Protein 3SYS (pdb70)

CATH classification: 2.40.160.10

Nearest PDB structures (foldseek):
  2y2x-assembly1_A  TM=1.003E+00  e=3.890E-75  Pseudomonas aeruginosa PAO1
  3sys-assembly2_B  TM=9.911E-01  e=2.418E-72  Pseudomonas aeruginosa
  2y2x-assembly2_B  TM=9.944E-01  e=5.546E-72  Pseudomonas aeruginosa PAO1
  2qtk-assembly2_B  TM=9.992E-01  e=2.119E-68  unclassified
  2qtk-assembly1_A  TM=9.928E-01  e=2.231E-68  unclassified

InterPro domains:
  IPR005318 Outer membrane porin, bacterial [PF03573] (31-416)
  IPR005318 Outer membrane porin, bacterial [PTHR34596] (10-416)
  IPR023614 Porin domain superfamily [G3DSA:2.40.160.10] (35-417)

Structure (mmCIF, N/CA/C/O backbone):
data_3SYS
#
_entry.id   3SYS
#
_cell.length_a   82.142
_cell.length_b   96.840
_cell.length_c   121.557
_cell.angle_alpha   90.00
_cell.angle_beta   90.00
_cell.angle_gamma   90.00
#
_symmetry.space_group_name_H-M   'P 21 21 21'
#
loop_
_entity.id
_entity.type
_entity.pdbx_description
1 polymer 'Vanillate porin OpdK'
2 non-polymer 1,2-ETHANEDIOL
3 non-polymer (HYDROXYETHYLOXY)TRI(ETHYLOXY)OCTANE
4 non-polymer 4-HYDROXY-3-METHOXYBENZOATE
5 water water
#
loop_
_atom_site.group_PDB
_atom_site.id
_atom_site.type_symbol
_atom_site.label_atom_id
_atom_site.label_alt_id
_atom_site.label_comp_id
_atom_site.label_asym_id
_atom_site.label_entity_id
_atom_site.label_seq_id
_atom_site.pdbx_PDB_ins_code
_atom_site.Cartn_x
_atom_site.Cartn_y
_atom_site.Cartn_z
_atom_site.occupancy
_atom_site.B_iso_or_equiv
_atom_site.auth_seq_id
_atom_site.auth_comp_id
_atom_site.auth_asym_id
_atom_site.auth_atom_id
_atom_site.pdbx_PDB_model_num
ATOM 1 N N . GLY A 1 4 ? -31.117 38.847 -30.607 1.00 49.95 4 GLY A N 1
ATOM 2 C CA . GLY A 1 4 ? -31.357 38.169 -31.868 1.00 47.30 4 GLY A CA 1
ATOM 3 C C . GLY A 1 4 ? -30.661 36.824 -31.976 1.00 42.69 4 GLY A C 1
ATOM 4 O O . GLY A 1 4 ? -29.606 36.604 -31.379 1.00 38.41 4 GLY A O 1
ATOM 5 N N . PHE A 1 5 ? -31.256 35.928 -32.756 1.00 41.36 5 PHE A N 1
ATOM 6 C CA . PHE A 1 5 ? -30.734 34.578 -32.945 1.00 36.62 5 PHE A CA 1
ATOM 7 C C . PHE A 1 5 ? -29.259 34.585 -33.336 1.00 36.99 5 PHE A C 1
ATOM 8 O O . PHE A 1 5 ? -28.447 33.878 -32.737 1.00 32.55 5 PHE A O 1
ATOM 16 N N . LEU A 1 6 ? -28.918 35.378 -34.346 1.00 38.99 6 LEU A N 1
ATOM 17 C CA . LEU A 1 6 ? -27.533 35.459 -34.805 1.00 44.51 6 LEU A CA 1
ATOM 18 C C . LEU A 1 6 ? -26.743 36.508 -34.031 1.00 48.61 6 LEU A C 1
ATOM 19 O O . LEU A 1 6 ? -25.568 36.306 -33.728 1.00 51.57 6 LEU A O 1
ATOM 24 N N . GLU A 1 7 ? -27.391 37.624 -33.710 1.00 49.33 7 GLU A N 1
ATOM 25 C CA . GLU A 1 7 ? -26.724 38.723 -33.017 1.00 52.07 7 GLU A CA 1
ATOM 26 C C . GLU A 1 7 ? -26.011 38.259 -31.750 1.00 49.91 7 GLU A C 1
ATOM 27 O O . GLU A 1 7 ? -24.826 38.535 -31.562 1.00 52.02 7 GLU A O 1
ATOM 33 N N . ASP A 1 8 ? -26.738 37.550 -30.891 1.00 45.04 8 ASP A N 1
ATOM 34 C CA . ASP A 1 8 ? -26.222 37.144 -29.587 1.00 42.77 8 ASP A CA 1
ATOM 35 C C . ASP A 1 8 ? -25.680 35.717 -29.575 1.00 40.63 8 ASP A C 1
ATOM 36 O O . ASP A 1 8 ? -25.496 35.127 -28.509 1.00 40.53 8 ASP A O 1
ATOM 41 N N . ALA A 1 9 ? -25.430 35.161 -30.756 1.00 37.99 9 ALA A N 1
ATOM 42 C CA . ALA A 1 9 ? -24.895 33.806 -30.847 1.00 29.47 9 ALA A CA 1
ATOM 43 C C . ALA A 1 9 ? -23.434 33.779 -30.428 1.00 34.92 9 ALA A C 1
ATOM 44 O O . ALA A 1 9 ? -22.652 34.654 -30.803 1.00 36.42 9 ALA A O 1
ATOM 46 N N . LYS A 1 10 ? -23.068 32.777 -29.641 1.00 37.56 10 LYS A N 1
ATOM 47 C CA . LYS A 1 10 ? -21.678 32.614 -29.239 1.00 41.82 10 LYS A CA 1
ATOM 48 C C . LYS A 1 10 ? -21.182 31.213 -29.569 1.00 39.18 10 LYS A C 1
ATOM 49 O O . LYS A 1 10 ? -21.928 30.242 -29.479 1.00 38.20 10 LYS A O 1
ATOM 55 N N . THR A 1 11 ? -19.920 31.116 -29.966 1.00 32.39 11 THR A N 1
ATOM 56 C CA . THR A 1 11 ? -19.318 29.827 -30.263 1.00 32.12 11 THR A CA 1
ATOM 57 C C . THR A 1 11 ? -18.105 29.639 -29.372 1.00 29.39 11 THR A C 1
ATOM 58 O O . THR A 1 11 ? -17.239 30.510 -29.303 1.00 35.59 11 THR A O 1
ATOM 62 N N . ASP A 1 12 ? -18.055 28.509 -28.680 1.00 30.65 12 ASP A N 1
ATOM 63 C CA . ASP A 1 12 ? -16.933 28.199 -27.805 1.00 30.00 12 ASP A CA 1
ATOM 64 C C . ASP A 1 12 ? -16.327 26.857 -28.180 1.00 27.44 12 ASP A C 1
ATOM 65 O O . ASP A 1 12 ? -17.030 25.856 -28.291 1.00 28.79 12 ASP A O 1
ATOM 70 N N . LEU A 1 13 ? -15.015 26.844 -28.377 1.00 24.52 13 LEU A N 1
ATOM 71 C CA . LEU A 1 13 ? -14.296 25.611 -28.656 1.00 26.38 13 LEU A CA 1
ATOM 72 C C . LEU A 1 13 ? -13.239 25.393 -27.589 1.00 25.06 13 LEU A C 1
ATOM 73 O O . LEU A 1 13 ? -12.430 26.278 -27.315 1.00 29.50 13 LEU A O 1
ATOM 78 N N . VAL A 1 14 ? -13.261 24.217 -26.973 1.00 20.35 14 VAL A N 1
ATOM 79 C CA . VAL A 1 14 ? -12.234 23.850 -26.025 1.00 22.73 14 VAL A CA 1
ATOM 80 C C . VAL A 1 14 ? -11.411 22.687 -26.560 1.00 22.27 14 VAL A C 1
ATOM 81 O O . VAL A 1 14 ? -11.958 21.653 -26.962 1.00 23.10 14 VAL A O 1
ATOM 85 N N . LEU A 1 15 ? -10.095 22.883 -26.579 1.00 21.89 15 LEU A N 1
ATOM 86 C CA . LEU A 1 15 ? -9.144 21.831 -26.910 1.00 22.22 15 LEU A CA 1
ATOM 87 C C . LEU A 1 15 ? -8.654 21.276 -25.593 1.00 21.38 15 LEU A C 1
ATOM 88 O O . LEU A 1 15 ? -8.180 22.030 -24.747 1.00 25.59 15 LEU A O 1
ATOM 93 N N . ARG A 1 16 ? -8.767 19.966 -25.417 1.00 20.92 16 ARG A N 1
ATOM 94 C CA . ARG A 1 16 ? -8.409 19.344 -24.144 1.00 20.47 16 ARG A CA 1
ATOM 95 C C . ARG A 1 16 ? -7.455 18.166 -24.349 1.00 21.14 16 ARG A C 1
ATOM 96 O O . ARG A 1 16 ? -7.859 17.107 -24.833 1.00 24.11 16 ARG A O 1
ATOM 104 N N . ASN A 1 17 ? -6.191 18.359 -23.980 1.00 19.56 17 ASN A N 1
ATOM 105 C CA . ASN A 1 17 ? -5.206 17.284 -24.040 1.00 19.74 17 ASN A CA 1
ATOM 106 C C . ASN A 1 17 ? -5.088 16.646 -22.670 1.00 23.02 17 ASN A C 1
ATOM 107 O O . ASN A 1 17 ? -4.809 17.330 -21.688 1.00 23.20 17 ASN A O 1
ATOM 112 N N . TYR A 1 18 ? -5.290 15.339 -22.599 1.00 18.60 18 TYR A N 1
ATOM 113 C CA . TYR A 1 18 ? -5.504 14.701 -21.306 1.00 18.01 18 TYR A CA 1
ATOM 114 C C . TYR A 1 18 ? -4.598 13.494 -21.150 1.00 18.25 18 TYR A C 1
ATOM 115 O O . TYR A 1 18 ? -4.706 12.527 -21.910 1.00 19.42 18 TYR A O 1
ATOM 124 N N . TYR A 1 19 ? -3.701 13.557 -20.173 1.00 18.53 19 TYR A N 1
ATOM 125 C CA . TYR A 1 19 ? -2.877 12.415 -19.824 1.00 18.77 19 TYR A CA 1
ATOM 126 C C . TYR A 1 19 ? -3.332 11.811 -18.493 1.00 19.82 19 TYR A C 1
ATOM 127 O O . TYR A 1 19 ? -3.519 12.527 -17.508 1.00 19.05 19 TYR A O 1
ATOM 136 N N . PHE A 1 20 ? -3.492 10.493 -18.474 1.00 18.31 20 PHE A N 1
ATOM 137 C CA . PHE A 1 20 ? -4.068 9.796 -17.334 1.00 19.73 20 PHE A CA 1
ATOM 138 C C . PHE A 1 20 ? -3.228 8.582 -16.987 1.00 19.96 20 PHE A C 1
ATOM 139 O O . PHE A 1 20 ? -2.955 7.743 -17.849 1.00 22.53 20 PHE A O 1
ATOM 147 N N . ASN A 1 21 ? -2.831 8.475 -15.725 1.00 18.93 21 ASN A N 1
ATOM 148 C CA . ASN A 1 21 ? -2.108 7.309 -15.266 1.00 20.80 21 ASN A CA 1
ATOM 149 C C . ASN A 1 21 ? -2.653 6.807 -13.935 1.00 21.58 21 ASN A C 1
ATOM 150 O O . ASN A 1 21 ? -2.979 7.591 -13.046 1.00 25.55 21 ASN A O 1
ATOM 155 N N . ARG A 1 22 ? -2.755 5.493 -13.806 1.00 24.50 22 ARG A N 1
ATOM 156 C CA . ARG A 1 22 ? -3.207 4.892 -12.565 1.00 28.16 22 ARG A CA 1
ATOM 157 C C . ARG A 1 22 ? -2.265 3.751 -12.233 1.00 33.69 22 ARG A C 1
ATOM 158 O O . ARG A 1 22 ? -2.084 2.834 -13.032 1.00 38.66 22 ARG A O 1
ATOM 166 N N . ASP A 1 23 ? -1.635 3.836 -11.067 1.00 26.40 23 ASP A N 1
ATOM 167 C CA . ASP A 1 23 ? -0.663 2.843 -10.633 1.00 27.24 23 ASP A CA 1
ATOM 168 C C . ASP A 1 23 ? -1.246 2.041 -9.475 1.00 33.07 23 ASP A C 1
ATOM 169 O O . ASP A 1 23 ? -1.486 2.582 -8.399 1.00 28.33 23 ASP A O 1
ATOM 174 N N . PHE A 1 24 ? -1.472 0.750 -9.694 1.00 35.38 24 PHE A N 1
ATOM 175 C CA . PHE A 1 24 ? -2.065 -0.092 -8.662 1.00 37.59 24 PHE A CA 1
ATOM 176 C C . PHE A 1 24 ? -0.997 -0.745 -7.795 1.00 47.82 24 PHE A C 1
ATOM 177 O O . PHE A 1 24 ? -1.051 -0.663 -6.568 1.00 58.93 24 PHE A O 1
ATOM 185 N N . LEU A 1 33 ? 1.637 -0.491 -13.790 1.00 52.71 33 LEU A N 1
ATOM 186 C CA . LEU A 1 33 ? 1.251 0.866 -14.165 1.00 51.63 33 LEU A CA 1
ATOM 187 C C . LEU A 1 33 ? 0.524 0.895 -15.505 1.00 47.35 33 LEU A C 1
ATOM 188 O O . LEU A 1 33 ? 1.032 0.392 -16.512 1.00 44.54 33 LEU A O 1
ATOM 193 N N . VAL A 1 34 ? -0.669 1.483 -15.504 1.00 40.31 34 VAL A N 1
ATOM 194 C CA . VAL A 1 34 ? -1.478 1.603 -16.713 1.00 45.82 34 VAL A CA 1
ATOM 195 C C . VAL A 1 34 ? -1.736 3.073 -17.061 1.00 45.27 34 VAL A C 1
ATOM 196 O O . VAL A 1 34 ? -1.785 3.937 -16.181 1.00 35.88 34 VAL A O 1
ATOM 200 N N . ASP A 1 35 ? -1.931 3.338 -18.348 1.00 39.09 35 ASP A N 1
ATOM 201 C CA . ASP A 1 35 ? -1.704 4.667 -18.892 1.00 37.63 35 ASP A CA 1
ATOM 202 C C . ASP A 1 35 ? -2.636 4.960 -20.066 1.00 37.64 35 ASP A C 1
ATOM 203 O O . ASP A 1 35 ? -3.008 4.046 -20.801 1.00 39.11 35 ASP A O 1
ATOM 208 N N . GLU A 1 36 ? -3.013 6.229 -20.237 1.00 27.62 36 GLU A N 1
ATOM 209 C CA . GLU A 1 36 ? -3.818 6.652 -21.386 1.00 24.07 36 GLU A CA 1
ATOM 210 C C . GLU A 1 36 ? -3.540 8.110 -21.733 1.00 25.43 36 GLU A C 1
ATOM 211 O O . GLU A 1 36 ? -3.342 8.944 -20.851 1.00 24.45 36 GLU A O 1
ATOM 217 N N . TRP A 1 37 ? -3.549 8.420 -23.022 1.00 20.54 37 TRP A N 1
ATOM 218 C CA . TRP A 1 37 ? -3.311 9.776 -23.484 1.00 19.90 37 TRP A CA 1
ATOM 219 C C . TRP A 1 37 ? -4.288 10.042 -24.623 1.00 22.04 37 TRP A C 1
ATOM 220 O O . TRP A 1 37 ? -4.475 9.194 -25.496 1.00 22.72 37 TRP A O 1
ATOM 231 N N . ALA A 1 38 ? -4.947 11.199 -24.603 1.00 19.09 38 ALA A N 1
ATOM 232 C CA . ALA A 1 38 ? -5.950 11.490 -25.616 1.00 19.01 38 ALA A CA 1
ATOM 233 C C . ALA A 1 38 ? -6.130 12.983 -25.842 1.00 21.05 38 ALA A C 1
ATOM 234 O O . ALA A 1 38 ? -5.774 13.805 -24.994 1.00 20.74 38 ALA A O 1
ATOM 236 N N . GLN A 1 39 ? -6.690 13.325 -26.998 1.00 20.96 39 GLN A N 1
ATOM 237 C CA . GLN A 1 39 ? -6.959 14.710 -27.348 1.00 21.53 39 GLN A CA 1
ATOM 238 C C . GLN A 1 39 ? -8.450 14.892 -27.596 1.00 22.27 39 GLN A C 1
ATOM 239 O O . GLN A 1 39 ? -9.039 14.161 -28.398 1.00 24.74 39 GLN A O 1
ATOM 245 N N . GLY A 1 40 ? -9.057 15.863 -26.912 1.00 20.77 40 GLY A N 1
ATOM 246 C CA . GLY A 1 40 ? -10.474 16.128 -27.064 1.00 20.43 40 GLY A CA 1
ATOM 247 C C . GLY A 1 40 ? -10.768 17.489 -27.664 1.00 18.92 40 GLY A C 1
ATOM 248 O O . GLY A 1 40 ? -9.969 18.431 -27.563 1.00 20.81 40 GLY A O 1
ATOM 249 N N . PHE A 1 41 ? -11.933 17.578 -28.301 1.00 20.40 41 PHE A N 1
ATOM 250 C CA . PHE A 1 41 ? -12.447 18.816 -28.870 1.00 21.07 41 PHE A CA 1
ATOM 251 C C . PHE A 1 41 ? -13.893 18.918 -28.416 1.00 22.61 41 PHE A C 1
ATOM 252 O O . PHE A 1 41 ? -14.677 17.980 -28.605 1.00 21.19 41 PHE A O 1
ATOM 260 N N . ILE A 1 42 ? -14.239 20.033 -27.786 1.00 20.56 42 ILE A N 1
ATOM 261 C CA . ILE A 1 42 ? -15.605 20.253 -27.321 1.00 19.33 42 ILE A CA 1
ATOM 262 C C . ILE A 1 42 ? -16.093 21.564 -27.895 1.00 24.65 42 ILE A C 1
ATOM 263 O O . ILE A 1 42 ? -15.594 22.633 -27.537 1.00 21.69 42 ILE A O 1
ATOM 268 N N . LEU A 1 43 ? -17.067 21.477 -28.795 1.00 21.28 43 LEU A N 1
ATOM 269 C CA . LEU A 1 43 ? -17.536 22.638 -29.519 1.00 21.86 43 LEU A CA 1
ATOM 270 C C . LEU A 1 43 ? -18.954 22.954 -29.089 1.00 22.53 43 LEU A C 1
ATOM 271 O O . LEU A 1 43 ? -19.841 22.111 -29.194 1.00 22.92 43 LEU A O 1
ATOM 276 N N . LYS A 1 44 ? -19.159 24.157 -28.568 1.00 20.65 44 LYS A N 1
ATOM 277 C CA . LYS A 1 44 ? -20.490 24.574 -28.137 1.00 20.50 44 LYS A CA 1
ATOM 278 C C . LYS A 1 44 ? -20.973 25.766 -28.947 1.00 25.36 44 LYS A C 1
ATOM 279 O O . LYS A 1 44 ? -20.320 26.807 -28.977 1.00 27.13 44 LYS A O 1
ATOM 285 N N . PHE A 1 45 ? -22.119 25.606 -29.608 1.00 24.52 45 PHE A N 1
ATOM 286 C CA . PHE A 1 45 ? -22.740 26.688 -30.367 1.00 29.17 45 PHE A CA 1
ATOM 287 C C . PHE A 1 45 ? -24.031 27.071 -29.664 1.00 31.37 45 PHE A C 1
ATOM 288 O O . PHE A 1 45 ? -24.945 26.254 -29.563 1.00 32.33 45 PHE A O 1
ATOM 296 N N . SER A 1 46 ? -24.116 28.302 -29.174 1.00 30.44 46 SER A N 1
ATOM 297 C CA . SER A 1 46 ? -25.306 28.741 -28.452 1.00 26.97 46 SER A CA 1
ATOM 298 C C . SER A 1 46 ? -25.878 29.990 -29.096 1.00 30.81 46 SER A C 1
ATOM 299 O O . SER A 1 46 ? -25.238 31.036 -29.095 1.00 31.87 46 SER A O 1
ATOM 302 N N . SER A 1 47 ? -27.084 29.883 -29.646 1.00 28.04 47 SER A N 1
ATOM 303 C CA . SER A 1 47 ? -27.676 31.005 -30.363 1.00 26.96 47 SER A CA 1
ATOM 304 C C . SER A 1 47 ? -28.213 32.031 -29.383 1.00 25.06 47 SER A C 1
ATOM 305 O O . SER A 1 47 ? -28.285 31.781 -28.184 1.00 28.51 47 SER A O 1
ATOM 308 N N . GLY A 1 48 ? -28.585 33.193 -29.908 1.00 26.36 48 GLY A N 1
ATOM 309 C CA . GLY A 1 48 ? -29.386 34.133 -29.150 1.00 28.79 48 GLY A CA 1
ATOM 310 C C . GLY A 1 48 ? -30.840 33.698 -29.246 1.00 30.02 48 GLY A C 1
ATOM 311 O O . GLY A 1 48 ? -31.135 32.602 -29.716 1.00 30.84 48 GLY A O 1
ATOM 312 N N . TYR A 1 49 ? -31.750 34.555 -28.802 1.00 27.70 49 TYR A N 1
ATOM 313 C CA . TYR A 1 49 ? -33.180 34.264 -28.885 1.00 23.11 49 TYR A CA 1
ATOM 314 C C . TYR A 1 49 ? -33.823 35.202 -29.891 1.00 26.51 49 TYR A C 1
ATOM 315 O O . TYR A 1 49 ? -33.484 36.382 -29.951 1.00 27.17 49 TYR A O 1
ATOM 324 N N . THR A 1 50 ? -34.758 34.687 -30.680 1.00 22.99 50 THR A N 1
ATOM 325 C CA . THR A 1 50 ? -35.533 35.569 -31.550 1.00 24.08 50 THR A CA 1
ATOM 326 C C . THR A 1 50 ? -36.324 36.533 -30.672 1.00 26.10 50 THR A C 1
ATOM 327 O O . THR A 1 50 ? -36.750 36.175 -29.577 1.00 25.25 50 THR A O 1
ATOM 331 N N . PRO A 1 51 ? -36.510 37.774 -31.141 1.00 25.71 51 PRO A N 1
ATOM 332 C CA . PRO A 1 51 ? -37.262 38.736 -30.332 1.00 26.75 51 PRO A CA 1
ATOM 333 C C . PRO A 1 51 ? -38.749 38.430 -30.302 1.00 26.26 51 PRO A C 1
ATOM 334 O O . PRO A 1 51 ? -39.292 37.836 -31.245 1.00 23.97 51 PRO A O 1
ATOM 338 N N . GLY A 1 52 ? -39.410 38.833 -29.225 1.00 24.81 52 GLY A N 1
ATOM 339 C CA . GLY A 1 52 ? -40.838 38.616 -29.118 1.00 25.18 52 GLY A CA 1
ATOM 340 C C . GLY A 1 52 ? -41.253 37.986 -27.810 1.00 25.08 52 GLY A C 1
ATOM 341 O O . GLY A 1 52 ? -40.424 37.717 -26.946 1.00 28.64 52 GLY A O 1
ATOM 342 N N . THR A 1 53 ? -42.549 37.745 -27.673 1.00 24.22 53 THR A N 1
ATOM 343 C CA . THR A 1 53 ? -43.095 37.182 -26.447 1.00 23.85 53 THR A CA 1
ATOM 344 C C . THR A 1 53 ? -42.501 35.806 -26.164 1.00 23.89 53 THR A C 1
ATOM 345 O O . THR A 1 53 ? -42.098 35.504 -25.038 1.00 26.25 53 THR A O 1
ATOM 349 N N . VAL A 1 54 ? -42.445 34.974 -27.191 1.00 21.52 54 VAL A N 1
ATOM 350 C CA . VAL A 1 54 ? -41.750 33.703 -27.083 1.00 23.22 54 VAL A CA 1
ATOM 351 C C . VAL A 1 54 ? -40.491 33.818 -27.920 1.00 22.82 54 VAL A C 1
ATOM 352 O O . VAL A 1 54 ? -40.556 34.018 -29.138 1.00 26.53 54 VAL A O 1
ATOM 356 N N . GLY A 1 55 ? -39.342 33.743 -27.255 1.00 20.73 55 GLY A N 1
ATOM 357 C CA . GLY A 1 55 ? -38.062 33.775 -27.937 1.00 22.13 55 GLY A CA 1
ATOM 358 C C . GLY A 1 55 ? -37.656 32.353 -28.246 1.00 28.77 55 GLY A C 1
ATOM 359 O O . GLY A 1 55 ? -37.867 31.457 -27.430 1.00 27.87 55 GLY A O 1
ATOM 360 N N . VAL A 1 56 ? -37.103 32.131 -29.432 1.00 22.17 56 VAL A N 1
ATOM 361 C CA . VAL A 1 56 ? -36.700 30.786 -29.825 1.00 18.54 56 VAL A CA 1
ATOM 362 C C . VAL A 1 56 ? -35.218 30.744 -30.149 1.00 22.45 56 VAL A C 1
ATOM 363 O O . VAL A 1 56 ? -34.686 31.649 -30.781 1.00 21.32 56 VAL A O 1
ATOM 367 N N . GLY A 1 57 ? -34.549 29.692 -29.691 1.00 22.24 57 GLY A N 1
ATOM 368 C CA . GLY A 1 57 ? -33.123 29.554 -29.919 1.00 23.14 57 GLY A CA 1
ATOM 369 C C . GLY A 1 57 ? -32.724 28.109 -30.141 1.00 23.08 57 GLY A C 1
ATOM 370 O O . GLY A 1 57 ? -33.557 27.198 -30.095 1.00 22.50 57 GLY A O 1
ATOM 371 N N . LEU A 1 58 ? -31.439 27.905 -30.397 1.00 24.08 58 LEU A N 1
ATOM 372 C CA . LEU A 1 58 ? -30.918 26.572 -30.643 1.00 23.43 58 LEU A CA 1
ATOM 373 C C . LEU A 1 58 ? -29.507 26.496 -30.084 1.00 22.65 58 LEU A C 1
ATOM 374 O O . LEU A 1 58 ? -28.688 27.387 -30.326 1.00 24.37 58 LEU A O 1
ATOM 379 N N . ASP A 1 59 ? -29.235 25.443 -29.316 1.00 22.72 59 ASP A N 1
ATOM 380 C CA . ASP A 1 59 ? -27.873 25.149 -28.862 1.00 21.84 59 ASP A CA 1
ATOM 381 C C . ASP A 1 59 ? -27.413 23.857 -29.515 1.00 24.42 59 ASP A C 1
ATOM 382 O O . ASP A 1 59 ? -28.204 22.944 -29.723 1.00 28.77 59 ASP A O 1
ATOM 387 N N . ALA A 1 60 ? -26.124 23.765 -29.820 1.00 23.75 60 ALA A N 1
ATOM 388 C CA . ALA A 1 60 ? -25.591 22.519 -30.329 1.00 21.18 60 ALA A CA 1
ATOM 389 C C . ALA A 1 60 ? -24.268 22.236 -29.646 1.00 24.56 60 ALA A C 1
ATOM 390 O O . ALA A 1 60 ? -23.575 23.153 -29.220 1.00 23.52 60 ALA A O 1
ATOM 392 N N . ILE A 1 61 ? -23.930 20.959 -29.530 1.00 21.98 61 ILE A N 1
ATOM 393 C CA . ILE A 1 61 ? -22.651 20.580 -28.959 1.00 20.76 61 ILE A CA 1
ATOM 394 C C . ILE A 1 61 ? -22.028 19.494 -29.810 1.00 22.41 61 ILE A C 1
ATOM 395 O O . ILE A 1 61 ? -22.692 18.540 -30.221 1.00 25.45 61 ILE A O 1
ATOM 400 N N . GLY A 1 62 ? -20.751 19.678 -30.112 1.00 20.64 62 GLY A N 1
ATOM 401 C CA . GLY A 1 62 ? -20.001 18.702 -30.861 1.00 21.85 62 GLY A CA 1
ATOM 402 C C . GLY A 1 62 ? -18.838 18.202 -30.039 1.00 23.42 62 GLY A C 1
ATOM 403 O O . GLY A 1 62 ? -18.049 18.995 -29.511 1.00 22.01 62 GLY A O 1
ATOM 404 N N . LEU A 1 63 ? -18.726 16.882 -29.947 1.00 18.28 63 LEU A N 1
ATOM 405 C CA . LEU A 1 63 ? -17.720 16.233 -29.116 1.00 19.41 63 LEU A CA 1
ATOM 406 C C . LEU A 1 63 ? -16.910 15.292 -29.976 1.00 20.90 63 LEU A C 1
ATOM 407 O O . LEU A 1 63 ? -17.470 14.500 -30.725 1.00 22.13 63 LEU A O 1
ATOM 412 N N . PHE A 1 64 ? -15.590 15.387 -29.888 1.00 20.78 64 PHE A N 1
ATOM 413 C CA . PHE A 1 64 ? -14.723 14.473 -30.620 1.00 23.05 64 PHE A CA 1
ATOM 414 C C . PHE A 1 64 ? -13.450 14.196 -29.827 1.00 22.30 64 PHE A C 1
ATOM 415 O O . PHE A 1 64 ? -12.804 15.122 -29.324 1.00 20.64 64 PHE A O 1
ATOM 423 N N . GLY A 1 65 ? -13.102 12.919 -29.693 1.00 19.98 65 GLY A N 1
ATOM 424 C CA . GLY A 1 65 ? -11.904 12.538 -28.968 1.00 19.98 65 GLY A CA 1
ATOM 425 C C . GLY A 1 65 ? -11.025 11.626 -29.794 1.00 20.73 65 GLY A C 1
ATOM 426 O O . GLY A 1 65 ? -11.528 10.770 -30.515 1.00 23.41 65 GLY A O 1
ATOM 427 N N . VAL A 1 66 ? -9.713 11.820 -29.683 1.00 20.93 66 VAL A N 1
ATOM 428 C CA . VAL A 1 66 ? -8.739 11.031 -30.431 1.00 24.25 66 VAL A CA 1
ATOM 429 C C . VAL A 1 66 ? -7.727 10.372 -29.492 1.00 25.37 66 VAL A C 1
ATOM 430 O O . VAL A 1 66 ? -7.127 11.039 -28.651 1.00 25.25 66 VAL A O 1
ATOM 434 N N . LYS A 1 67 ? -7.557 9.060 -29.630 1.00 23.42 67 LYS A N 1
ATOM 435 C CA . LYS A 1 67 ? -6.554 8.316 -28.871 1.00 24.00 67 LYS A CA 1
ATOM 436 C C . LYS A 1 67 ? -5.126 8.629 -29.303 1.00 30.09 67 LYS A C 1
ATOM 437 O O . LYS A 1 67 ? -4.817 8.654 -30.492 1.00 27.60 67 LYS A O 1
ATOM 443 N N . LEU A 1 68 ? -4.259 8.855 -28.324 1.00 24.35 68 LEU A N 1
ATOM 444 C CA . LEU A 1 68 ? -2.834 9.048 -28.574 1.00 25.10 68 LEU A CA 1
ATOM 445 C C . LEU A 1 68 ? -2.034 7.882 -27.986 1.00 30.94 68 LEU A C 1
ATOM 446 O O . LEU A 1 68 ? -2.503 7.172 -27.100 1.00 36.38 68 LEU A O 1
ATOM 451 N N . ASN A 1 69 ? -0.831 7.666 -28.498 1.00 27.37 69 ASN A N 1
ATOM 452 C CA . ASN A 1 69 ? -0.011 6.542 -28.056 1.00 28.69 69 ASN A CA 1
ATOM 453 C C . ASN A 1 69 ? 0.202 6.474 -26.541 1.00 42.03 69 ASN A C 1
ATOM 454 O O . ASN A 1 69 ? 0.381 7.492 -25.877 1.00 41.70 69 ASN A O 1
ATOM 459 N N . SER A 1 70 ? 0.192 5.261 -25.999 1.00 39.00 70 SER A N 1
ATOM 460 C CA . SER A 1 70 ? 0.472 5.059 -24.583 1.00 40.45 70 SER A CA 1
ATOM 461 C C . SER A 1 70 ? 1.076 3.679 -24.352 1.00 45.77 70 SER A C 1
ATOM 462 O O . SER A 1 70 ? 0.940 2.791 -25.194 1.00 48.79 70 SER A O 1
ATOM 465 N N . ASN A 1 76 ? -11.607 3.033 -15.494 1.00 67.99 76 ASN A N 1
ATOM 466 C CA . ASN A 1 76 ? -10.727 4.028 -16.098 1.00 58.49 76 ASN A CA 1
ATOM 467 C C . ASN A 1 76 ? -9.720 3.407 -17.061 1.00 53.48 76 ASN A C 1
ATOM 468 O O . ASN A 1 76 ? -9.551 2.184 -17.071 1.00 60.88 76 ASN A O 1
ATOM 473 N N . SER A 1 77 ? -9.039 4.227 -17.86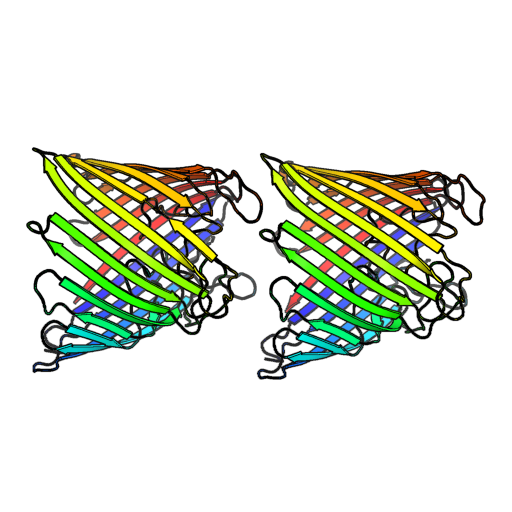4 1.00 37.91 77 SER A N 1
ATOM 474 C CA . SER A 1 77 ? -9.065 5.694 -17.786 1.00 31.43 77 SER A CA 1
ATOM 475 C C . SER A 1 77 ? -10.407 6.339 -18.104 1.00 28.41 77 SER A C 1
ATOM 476 O O . SER A 1 77 ? -10.673 7.471 -17.697 1.00 31.50 77 SER A O 1
ATOM 479 N N . GLU A 1 78 ? -11.230 5.636 -18.868 1.00 30.19 78 GLU A N 1
ATOM 480 C CA . GLU A 1 78 ? -12.502 6.187 -19.337 1.00 26.51 78 GLU A CA 1
ATOM 481 C C . GLU A 1 78 ? -12.300 7.454 -20.169 1.00 26.96 78 GLU A C 1
ATOM 482 O O . GLU A 1 78 ? -13.195 8.284 -20.261 1.00 28.95 78 GLU A O 1
ATOM 488 N N . LEU A 1 79 ? -11.131 7.589 -20.800 1.00 25.22 79 LEU A N 1
ATOM 489 C CA . LEU A 1 79 ? -10.942 8.667 -21.768 1.00 20.72 79 LEU A CA 1
ATOM 490 C C . LEU A 1 79 ? -11.575 8.292 -23.104 1.00 23.23 79 LEU A C 1
ATOM 491 O O . LEU A 1 79 ? -11.995 9.162 -23.860 1.00 22.55 79 LEU A O 1
ATOM 496 N N . LEU A 1 80 ? -11.627 6.991 -23.381 1.00 22.93 80 LEU A N 1
ATOM 497 C CA . LEU A 1 80 ? -12.080 6.480 -24.673 1.00 22.75 80 LEU A CA 1
ATOM 498 C C . LEU A 1 80 ? -12.910 5.231 -24.446 1.00 23.98 80 LEU A C 1
ATOM 499 O O . LEU A 1 80 ? -12.670 4.493 -23.494 1.00 29.59 80 LEU A O 1
ATOM 504 N N . PRO A 1 81 ? -13.895 4.986 -25.322 1.00 24.36 81 PRO A N 1
ATOM 505 C CA . PRO A 1 81 ? -14.662 3.742 -25.222 1.00 25.87 81 PRO A CA 1
ATOM 506 C C . PRO A 1 81 ? -13.776 2.541 -25.531 1.00 27.60 81 PRO A C 1
ATOM 507 O O . PRO A 1 81 ? -12.773 2.676 -26.231 1.00 29.68 81 PRO A O 1
ATOM 511 N N . LEU A 1 82 ? -14.144 1.377 -25.008 1.00 33.62 82 LEU A N 1
ATOM 512 C CA . LEU A 1 82 ? -13.389 0.158 -25.266 1.00 37.16 82 LEU A CA 1
ATOM 513 C C . LEU A 1 82 ? -14.117 -0.725 -26.270 1.00 40.74 82 LEU A C 1
ATOM 514 O O . LEU A 1 82 ? -15.344 -0.804 -26.262 1.00 41.50 82 LEU A O 1
ATOM 519 N N . HIS A 1 83 ? -13.358 -1.388 -27.135 1.00 46.66 83 HIS A N 1
ATOM 520 C CA . HIS A 1 83 ? -13.926 -2.419 -27.990 1.00 56.76 83 HIS A CA 1
ATOM 521 C C . HIS A 1 83 ? -14.197 -3.648 -27.130 1.00 67.17 83 HIS A C 1
ATOM 522 O O . HIS A 1 83 ? -13.784 -3.699 -25.971 1.00 64.98 83 HIS A O 1
ATOM 529 N N . ASP A 1 84 ? -14.891 -4.635 -27.688 1.00 79.89 84 ASP A N 1
ATOM 530 C CA . ASP A 1 84 ? -15.252 -5.826 -26.924 1.00 88.56 84 ASP A CA 1
ATOM 531 C C . ASP A 1 84 ? -14.033 -6.630 -26.474 1.00 92.50 84 ASP A C 1
ATOM 532 O O . ASP A 1 84 ? -14.100 -7.375 -25.498 1.00 95.76 84 ASP A O 1
ATOM 537 N N . ASP A 1 85 ? -12.921 -6.473 -27.185 1.00 92.58 85 ASP A N 1
ATOM 538 C CA . ASP A 1 85 ? -11.698 -7.193 -26.849 1.00 94.98 85 ASP A CA 1
ATOM 539 C C . ASP A 1 85 ? -10.977 -6.548 -25.669 1.00 91.94 85 ASP A C 1
ATOM 540 O O . ASP A 1 85 ? -10.078 -7.145 -25.078 1.00 93.59 85 ASP A O 1
ATOM 545 N N . GLY A 1 86 ? -11.380 -5.327 -25.330 1.00 86.18 86 GLY A N 1
ATOM 546 C CA . GLY A 1 86 ? -10.767 -4.595 -24.238 1.00 81.54 86 GLY A CA 1
ATOM 547 C C . GLY A 1 86 ? -9.798 -3.542 -24.738 1.00 75.20 86 GLY A C 1
ATOM 548 O O . GLY A 1 86 ? -9.028 -2.972 -23.966 1.00 74.49 86 GLY A O 1
ATOM 549 N N . ARG A 1 87 ? -9.843 -3.284 -26.041 1.00 67.69 87 ARG A N 1
ATOM 550 C CA . ARG A 1 87 ? -8.947 -2.324 -26.672 1.00 63.67 87 ARG A CA 1
ATOM 551 C C . ARG A 1 87 ? -9.631 -0.972 -26.865 1.00 52.63 87 ARG A C 1
ATOM 552 O O . ARG A 1 87 ? -10.744 -0.899 -27.387 1.00 51.23 87 ARG A O 1
ATOM 560 N N . ALA A 1 88 ? -8.960 0.095 -26.443 1.00 46.21 88 ALA A N 1
ATOM 561 C CA . ALA A 1 88 ? -9.509 1.441 -26.572 1.00 39.47 88 ALA A CA 1
ATOM 562 C C . ALA A 1 88 ? -9.698 1.821 -28.036 1.00 37.29 88 ALA A C 1
ATOM 563 O O . ALA A 1 88 ? -8.864 1.499 -28.883 1.00 40.60 88 ALA A O 1
ATOM 565 N N . ALA A 1 89 ? -10.800 2.508 -28.322 1.00 38.09 89 ALA A N 1
ATOM 566 C CA . ALA A 1 89 ? -11.105 2.964 -29.673 1.00 35.45 89 ALA A CA 1
ATOM 567 C C . ALA A 1 89 ? -10.115 4.032 -30.125 1.00 37.39 89 ALA A C 1
ATOM 568 O O . ALA A 1 89 ? -9.544 4.750 -29.299 1.00 33.10 89 ALA A O 1
ATOM 570 N N . ASP A 1 90 ? -9.917 4.139 -31.436 1.00 28.78 90 ASP A N 1
ATOM 571 C CA . ASP A 1 90 ? -8.995 5.127 -31.989 1.00 34.22 90 ASP A CA 1
ATOM 572 C C . ASP A 1 90 ? -9.562 6.533 -31.839 1.00 28.90 90 ASP A C 1
ATOM 573 O O . ASP A 1 90 ? -8.821 7.505 -31.671 1.00 27.92 90 ASP A O 1
ATOM 578 N N . ASN A 1 91 ? -10.881 6.629 -31.923 1.00 31.15 91 ASN A N 1
ATOM 579 C CA . ASN A 1 91 ? -11.570 7.905 -31.784 1.00 28.41 91 ASN A CA 1
ATOM 580 C C . ASN A 1 91 ? -13.055 7.697 -31.518 1.00 29.62 91 ASN A C 1
ATOM 581 O O . ASN A 1 91 ? -13.580 6.592 -31.683 1.00 28.56 91 ASN A O 1
ATOM 586 N N . TYR A 1 92 ? -13.732 8.759 -31.093 1.00 24.26 92 TYR A N 1
ATOM 587 C CA . TYR A 1 92 ? -15.162 8.684 -30.846 1.00 23.39 92 TYR A CA 1
ATOM 588 C C . TYR A 1 92 ? -15.725 10.090 -30.766 1.00 25.29 92 TYR A C 1
ATOM 589 O O . TYR A 1 92 ? -14.989 11.045 -30.532 1.00 24.37 92 TYR A O 1
ATOM 598 N N . GLY A 1 93 ? -17.023 10.228 -30.989 1.00 23.41 93 GLY A N 1
ATOM 599 C CA . GLY A 1 93 ? -17.635 11.537 -30.914 1.00 24.45 93 GLY A CA 1
ATOM 600 C C . GLY A 1 93 ? -19.112 11.517 -31.223 1.00 26.33 93 GLY A C 1
ATOM 601 O O . GLY A 1 93 ? -19.655 10.498 -31.633 1.00 25.32 93 GLY A O 1
ATOM 602 N N . ARG A 1 94 ? -19.757 12.658 -31.028 1.00 20.57 94 ARG A N 1
ATOM 603 C CA . ARG A 1 94 ? -21.175 12.784 -31.310 1.00 21.82 94 ARG A CA 1
ATOM 604 C C . ARG A 1 94 ? -21.538 14.252 -31.403 1.00 24.38 94 ARG A C 1
ATOM 605 O O . ARG A 1 94 ? -20.758 15.124 -31.007 1.00 22.08 94 ARG A O 1
ATOM 613 N N . VAL A 1 95 ? -22.722 14.513 -31.941 1.00 21.81 95 VAL A N 1
ATOM 614 C CA . VAL A 1 95 ? -23.257 15.858 -32.028 1.00 21.60 95 VAL A CA 1
ATOM 615 C C . VAL A 1 95 ? -24.664 15.861 -31.438 1.00 24.99 95 VAL A C 1
ATOM 616 O O . VAL A 1 95 ? -25.470 14.964 -31.709 1.00 30.19 95 VAL A O 1
ATOM 620 N N . GLY A 1 96 ? -24.943 16.860 -30.610 1.00 22.83 96 GLY A N 1
ATOM 621 C CA . GLY A 1 96 ? -26.235 16.983 -29.959 1.00 25.98 96 GLY A CA 1
ATOM 622 C C . GLY A 1 96 ? -26.795 18.374 -30.175 1.00 24.36 96 GLY A C 1
ATOM 623 O O . GLY A 1 96 ? -26.045 19.342 -30.282 1.00 25.06 96 GLY A O 1
ATOM 624 N N . VAL A 1 97 ? -28.116 18.471 -30.254 1.00 21.58 97 VAL A N 1
ATOM 625 C CA . VAL A 1 97 ? -28.775 19.755 -30.429 1.00 20.56 97 VAL A CA 1
ATOM 626 C C . VAL A 1 97 ? -29.919 19.889 -29.426 1.00 17.42 97 VAL A C 1
ATOM 627 O O . VAL A 1 97 ? -30.549 18.899 -29.062 1.00 19.85 97 VAL A O 1
ATOM 631 N N . ALA A 1 98 ? -30.181 21.114 -28.974 1.00 22.05 98 ALA A N 1
ATOM 632 C CA . ALA A 1 98 ? -31.334 21.381 -28.115 1.00 21.09 98 ALA A CA 1
ATOM 633 C C . ALA A 1 98 ? -32.040 22.632 -28.596 1.00 21.03 98 ALA A C 1
ATOM 634 O O . ALA A 1 98 ? -31.401 23.628 -28.928 1.00 23.45 98 ALA A O 1
ATOM 636 N N . ALA A 1 99 ? -33.362 22.579 -28.671 1.00 19.77 99 ALA A N 1
ATOM 637 C CA . ALA A 1 99 ? -34.125 23.786 -28.941 1.00 21.25 99 ALA A CA 1
ATOM 638 C C . ALA A 1 99 ? -34.364 24.507 -27.624 1.00 20.38 99 ALA A C 1
ATOM 639 O O . ALA A 1 99 ? -34.498 23.868 -26.582 1.00 21.89 99 ALA A O 1
ATOM 641 N N . LYS A 1 100 ? -34.409 25.833 -27.662 1.00 20.42 100 LYS A N 1
ATOM 642 C CA . LYS A 1 100 ? -34.741 26.577 -26.459 1.00 23.26 100 LYS A CA 1
ATOM 643 C C . LYS A 1 100 ? -35.863 27.565 -26.710 1.00 22.76 100 LYS A C 1
ATOM 644 O O . LYS A 1 100 ? -35.973 28.140 -27.796 1.00 24.52 100 LYS A O 1
ATOM 650 N N . LEU A 1 101 ? -36.705 27.733 -25.702 1.00 21.06 101 LEU A N 1
ATOM 651 C CA . LEU A 1 101 ? -37.845 28.630 -25.796 1.00 24.93 101 LEU A CA 1
ATOM 652 C C . LEU A 1 101 ? -37.892 29.424 -24.512 1.00 23.64 101 LEU A C 1
ATOM 653 O O . LEU A 1 101 ? -37.832 28.853 -23.424 1.00 26.73 101 LEU A O 1
ATOM 658 N N . ARG A 1 102 ? -38.010 30.738 -24.634 1.00 22.29 102 ARG A N 1
ATOM 659 C CA . ARG A 1 102 ? -38.036 31.597 -23.465 1.00 24.78 102 ARG A CA 1
ATOM 660 C C . ARG A 1 102 ? -39.279 32.475 -23.452 1.00 23.87 102 ARG A C 1
ATOM 661 O O . ARG A 1 102 ? -39.688 33.016 -24.476 1.00 28.13 102 ARG A O 1
ATOM 669 N N . VAL A 1 103 ? -39.879 32.609 -22.277 1.00 23.69 103 VAL A N 1
ATOM 670 C CA . VAL A 1 103 ? -41.004 33.507 -22.087 1.00 24.95 103 VAL A CA 1
ATOM 671 C C . VAL A 1 103 ? -40.841 34.178 -20.739 1.00 27.53 103 VAL A C 1
ATOM 672 O O . VAL A 1 103 ? -40.679 33.502 -19.723 1.00 27.96 103 VAL A O 1
ATOM 676 N N . SER A 1 104 ? -40.883 35.504 -20.732 1.00 32.06 104 SER A N 1
ATOM 677 C CA . SER A 1 104 ? -40.687 36.260 -19.500 1.00 33.69 104 SER A CA 1
ATOM 678 C C . SER A 1 104 ? -39.370 35.840 -18.859 1.00 36.85 104 SER A C 1
ATOM 679 O O . SER A 1 104 ? -38.309 36.009 -19.462 1.00 37.66 104 SER A O 1
ATOM 682 N N . ALA A 1 105 ? -39.433 35.277 -17.651 1.00 31.44 105 ALA A N 1
ATOM 683 C CA . ALA A 1 105 ? -38.227 34.826 -16.961 1.00 33.83 105 ALA A CA 1
ATOM 684 C C . ALA A 1 105 ? -38.190 33.305 -16.838 1.00 30.47 105 ALA A C 1
ATOM 685 O O . ALA A 1 105 ? -37.652 32.761 -15.872 1.00 27.06 105 ALA A O 1
ATOM 687 N N . SER A 1 106 ? -38.761 32.622 -17.824 1.00 25.10 106 SER A N 1
ATOM 688 C CA . SER A 1 106 ? -38.844 31.167 -17.797 1.00 21.57 106 SER A CA 1
ATOM 689 C C . SER A 1 106 ? -38.314 30.614 -19.114 1.00 25.78 106 SER A C 1
ATOM 690 O O . SER A 1 106 ? -38.501 31.221 -20.173 1.00 27.60 106 SER A O 1
ATOM 693 N N . GLU A 1 107 ? -37.628 29.477 -19.042 1.00 23.67 107 GLU A N 1
ATOM 694 C CA . GLU A 1 107 ? -37.031 28.875 -20.225 1.00 20.93 107 GLU A CA 1
ATOM 695 C C . GLU A 1 107 ? -37.279 27.384 -20.267 1.00 21.48 107 GLU A C 1
ATOM 696 O O . GLU A 1 107 ? -37.237 26.706 -19.242 1.00 25.42 107 GLU A O 1
ATOM 702 N N . LEU A 1 108 ? -37.524 26.876 -21.466 1.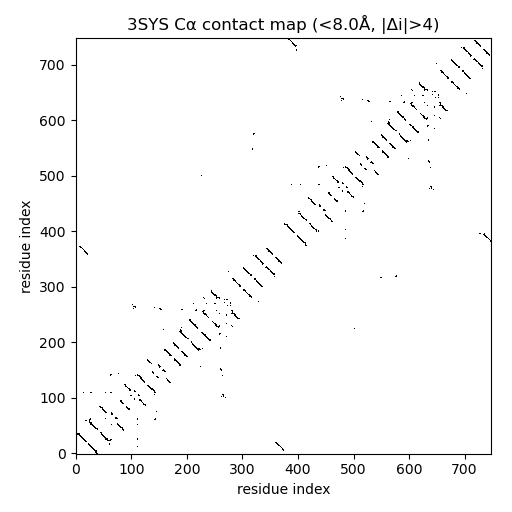00 20.18 108 LEU A N 1
ATOM 703 C CA . LEU A 1 108 ? -37.669 25.442 -21.686 1.00 18.35 108 LEU A CA 1
ATOM 704 C C . LEU A 1 108 ? -36.636 25.025 -22.722 1.00 19.14 108 LEU A C 1
ATOM 705 O O . LEU A 1 108 ? -36.506 25.657 -23.779 1.00 21.38 108 LEU A O 1
ATOM 710 N N . LYS A 1 109 ? -35.878 23.983 -22.410 1.00 18.66 109 LYS A N 1
ATOM 711 C CA . LYS A 1 109 ? -34.940 23.407 -23.369 1.00 17.57 109 LYS A CA 1
ATOM 712 C C . LYS A 1 109 ? -35.329 21.963 -23.675 1.00 17.57 109 LYS A C 1
ATOM 713 O O . LYS A 1 109 ? -35.717 21.214 -22.773 1.00 17.86 109 LYS A O 1
ATOM 719 N N . ILE A 1 110 ? -35.240 21.579 -24.944 1.00 18.70 110 ILE A N 1
ATOM 720 C CA . ILE A 1 110 ? -35.634 20.239 -25.365 1.00 17.46 110 ILE A CA 1
ATOM 721 C C . ILE A 1 110 ? -34.583 19.674 -26.292 1.00 14.87 110 ILE A C 1
ATOM 722 O O . ILE A 1 110 ? -34.270 20.278 -27.323 1.00 19.68 110 ILE A O 1
ATOM 727 N N . GLY A 1 111 ? -34.025 18.521 -25.934 1.00 15.95 111 GLY A N 1
ATOM 728 C CA . GLY A 1 111 ? -33.005 17.900 -26.757 1.00 16.80 111 GLY A CA 1
ATOM 729 C C . GLY A 1 111 ? -31.839 17.418 -25.922 1.00 16.85 111 GLY A C 1
ATOM 730 O O . GLY A 1 111 ? -32.036 16.871 -24.843 1.00 18.01 111 GLY A O 1
ATOM 731 N N . GLU A 1 112 ? -30.623 17.627 -26.415 1.00 15.91 112 GLU A N 1
ATOM 732 C CA . GLU A 1 112 ? -29.436 17.142 -25.721 1.00 15.79 112 GLU A CA 1
ATOM 733 C C . GLU A 1 112 ? -28.798 18.286 -24.945 1.00 18.42 112 GLU A C 1
ATOM 734 O O . GLU A 1 112 ? -28.615 19.381 -25.475 1.00 18.94 112 GLU A O 1
ATOM 740 N N . MET A 1 113 ? -28.491 18.039 -23.674 1.00 17.74 113 MET A N 1
ATOM 741 C CA . MET A 1 113 ? -27.977 19.092 -22.807 1.00 17.62 113 MET A CA 1
ATOM 742 C C . MET A 1 113 ? -27.123 18.523 -21.673 1.00 18.71 113 MET A C 1
ATOM 743 O O . MET A 1 113 ? -26.914 17.313 -21.586 1.00 16.77 113 MET A O 1
ATOM 748 N N . LEU A 1 114 ? -26.619 19.422 -20.833 1.00 16.79 114 LEU A N 1
ATOM 749 C CA . LEU A 1 114 ? -25.673 19.093 -19.769 1.00 14.56 114 LEU A CA 1
ATOM 750 C C . LEU A 1 114 ? -26.298 19.504 -18.432 1.00 16.12 114 LEU A C 1
ATOM 751 O O . LEU A 1 114 ? -25.999 20.581 -17.901 1.00 18.22 114 LEU A O 1
ATOM 756 N N . PRO A 1 115 ? -27.193 18.668 -17.900 1.00 15.43 115 PRO A N 1
ATOM 757 C CA . PRO A 1 115 ? -27.847 19.068 -16.645 1.00 15.46 115 PRO A CA 1
ATOM 758 C C . PRO A 1 115 ? -26.864 19.195 -15.497 1.00 16.75 115 PRO A C 1
ATOM 759 O O . PRO A 1 115 ? -25.998 18.335 -15.310 1.00 13.96 115 PRO A O 1
ATOM 763 N N . ASP A 1 116 ? -27.010 20.263 -14.725 1.00 15.74 116 ASP A N 1
ATOM 764 C CA . ASP A 1 116 ? -26.130 20.500 -13.587 1.00 14.55 116 ASP A CA 1
ATOM 765 C C . ASP A 1 116 ? -27.002 20.907 -12.407 1.00 14.90 116 ASP A C 1
ATOM 766 O O . ASP A 1 116 ? -27.048 22.081 -12.016 1.00 18.19 116 ASP A O 1
ATOM 771 N N . ILE A 1 117 ? -27.711 19.924 -11.867 1.00 14.53 117 ILE A N 1
ATOM 772 C CA . ILE A 1 117 ? -28.597 20.143 -10.720 1.00 14.96 117 ILE A CA 1
ATOM 773 C C . ILE A 1 117 ? -28.180 19.219 -9.570 1.00 14.38 117 ILE A C 1
ATOM 774 O O . ILE A 1 117 ? -27.451 18.255 -9.778 1.00 15.10 117 ILE A O 1
ATOM 779 N N . PRO A 1 118 ? -28.641 19.506 -8.342 1.00 14.90 118 PRO A N 1
ATOM 780 C CA . PRO A 1 118 ? -28.178 18.722 -7.184 1.00 15.02 118 PRO A CA 1
ATOM 781 C C . PRO A 1 118 ? -28.397 17.215 -7.304 1.00 13.31 118 PRO A C 1
ATOM 782 O O . PRO A 1 118 ? -27.576 16.432 -6.814 1.00 14.29 118 PRO A O 1
ATOM 786 N N . LEU A 1 119 ? -29.483 16.803 -7.948 1.00 12.24 119 LEU A N 1
ATOM 787 C CA . LEU A 1 119 ? -29.787 15.382 -8.089 1.00 9.80 119 LEU A CA 1
ATOM 788 C C . LEU A 1 119 ? -29.211 14.741 -9.347 1.00 13.12 119 LEU A C 1
ATOM 789 O O . LEU A 1 119 ? -29.362 13.531 -9.547 1.00 14.28 119 LEU A O 1
ATOM 794 N N . LEU A 1 120 ? -28.567 15.552 -10.190 1.00 13.14 120 LEU A N 1
ATOM 795 C CA . LEU A 1 120 ? -28.052 15.068 -11.471 1.00 12.09 120 LEU A CA 1
ATOM 796 C C . LEU A 1 120 ? -26.973 16.016 -11.958 1.00 12.77 120 LEU A C 1
ATOM 797 O O . LEU A 1 120 ? -27.257 17.046 -12.564 1.00 14.17 120 LEU A O 1
ATOM 802 N N . ARG A 1 121 ? -25.732 15.661 -11.657 1.00 12.89 121 ARG A N 1
ATOM 803 C CA . ARG A 1 121 ? -24.576 16.469 -12.008 1.00 12.65 121 ARG A CA 1
ATOM 804 C C . ARG A 1 121 ? -23.887 15.815 -13.185 1.00 12.33 121 ARG A C 1
ATOM 805 O O . ARG A 1 121 ? -23.243 14.782 -13.017 1.00 12.69 121 ARG A O 1
ATOM 813 N N . TYR A 1 122 ? -23.978 16.413 -14.368 1.00 13.14 122 TYR A N 1
ATOM 814 C CA . TYR A 1 122 ? -23.291 15.814 -15.510 1.00 14.36 122 TYR A CA 1
ATOM 815 C C . TYR A 1 122 ? -21.794 15.691 -15.225 1.00 14.38 122 TYR A C 1
ATOM 816 O O . TYR A 1 122 ? -21.167 16.579 -14.627 1.00 12.97 122 TYR A O 1
ATOM 825 N N . ASP A 1 123 ? -21.223 14.568 -15.647 1.00 11.70 123 ASP A N 1
ATOM 826 C CA . ASP A 1 123 ? -19.810 14.339 -15.394 1.00 12.40 123 ASP A CA 1
ATOM 827 C C . ASP A 1 123 ? -18.948 14.929 -16.493 1.00 13.75 123 ASP A C 1
ATOM 828 O O . ASP A 1 123 ? -19.223 14.757 -17.673 1.00 17.65 123 ASP A O 1
ATOM 833 N N . ASP A 1 124 ? -17.907 15.640 -16.099 1.00 14.64 124 ASP A N 1
ATOM 834 C CA . ASP A 1 124 ? -16.925 16.097 -17.074 1.00 15.55 124 ASP A CA 1
ATOM 835 C C . ASP A 1 124 ? -15.526 15.932 -16.514 1.00 16.77 124 ASP A C 1
ATOM 836 O O . ASP A 1 124 ? -14.677 16.822 -16.639 1.00 19.18 124 ASP A O 1
ATOM 841 N N . GLY A 1 125 ? -15.290 14.773 -15.907 1.00 16.73 125 GLY A N 1
ATOM 842 C CA . GLY A 1 125 ? -14.009 14.493 -15.283 1.00 17.83 125 GLY A CA 1
ATOM 843 C C . GLY A 1 125 ? -13.007 13.783 -16.175 1.00 17.66 125 GLY A C 1
ATOM 844 O O . GLY A 1 125 ? -11.913 13.454 -15.729 1.00 19.29 125 GLY A O 1
ATOM 845 N N . ARG A 1 126 ? -13.387 13.530 -17.420 1.00 16.34 126 ARG A N 1
ATOM 846 C CA . ARG A 1 126 ? -12.467 12.897 -18.368 1.00 15.65 126 ARG A CA 1
ATOM 847 C C . ARG A 1 126 ? -12.356 13.713 -19.665 1.00 18.97 126 ARG A C 1
ATOM 848 O O . ARG A 1 126 ? -12.187 14.935 -19.625 1.00 19.79 126 ARG A O 1
ATOM 856 N N . LEU A 1 127 ? -12.438 13.061 -20.819 1.00 18.39 127 LEU A N 1
ATOM 857 C CA . LEU A 1 127 ? -12.066 13.743 -22.050 1.00 17.58 127 LEU A CA 1
ATOM 858 C C . LEU A 1 127 ? -13.187 14.587 -22.633 1.00 17.28 127 LEU A C 1
ATOM 859 O O . LEU A 1 127 ? -12.949 15.707 -23.095 1.00 20.69 127 LEU A O 1
ATOM 864 N N . LEU A 1 128 ? -14.387 14.017 -22.637 1.00 17.01 128 LEU A N 1
ATOM 865 C CA . LEU A 1 128 ? -15.579 14.667 -23.179 1.00 17.93 128 LEU A CA 1
ATOM 866 C C . LEU A 1 128 ? -16.714 14.534 -22.164 1.00 15.59 128 LEU A C 1
ATOM 867 O O . LEU A 1 128 ? -16.798 13.548 -21.436 1.00 18.43 128 LEU A O 1
ATOM 872 N N . PRO A 1 129 ? -17.601 15.536 -22.106 1.00 14.86 129 PRO A N 1
ATOM 873 C CA . PRO A 1 129 ? -18.629 15.505 -21.060 1.00 15.53 129 PRO A CA 1
ATOM 874 C C . PRO A 1 129 ? -19.722 14.474 -21.306 1.00 15.52 129 PRO A C 1
ATOM 875 O O . PRO A 1 129 ? -20.054 14.144 -22.447 1.00 16.94 129 PRO A O 1
ATOM 879 N N . GLN A 1 130 ? -20.281 13.970 -20.218 1.00 13.30 130 GLN A N 1
ATOM 880 C CA . GLN A 1 130 ? -21.517 13.202 -20.270 1.00 14.11 130 GLN A CA 1
ATOM 881 C C . GLN A 1 130 ? -22.653 14.147 -20.669 1.00 15.11 130 GLN A C 1
ATOM 882 O O . GLN A 1 130 ? -22.734 15.275 -20.169 1.00 16.16 130 GLN A O 1
ATOM 888 N N . THR A 1 131 ? -23.533 13.690 -21.561 1.00 13.99 131 THR A N 1
ATOM 889 C CA . THR A 1 131 ? -24.701 14.477 -21.955 1.00 15.71 131 THR A CA 1
ATOM 890 C C . THR A 1 131 ? -25.980 13.664 -21.783 1.00 16.46 131 THR A C 1
ATOM 891 O O . THR A 1 131 ? -25.943 12.435 -21.652 1.00 16.32 131 THR A O 1
ATOM 895 N N . PHE A 1 132 ? -27.104 14.368 -21.755 1.00 13.64 132 PHE A N 1
ATOM 896 C CA . PHE A 1 132 ? -28.399 13.734 -21.549 1.00 13.71 132 PHE A CA 1
ATOM 897 C C . PHE A 1 132 ? -29.403 14.233 -22.576 1.00 16.11 132 PHE A C 1
ATOM 898 O O . PHE A 1 132 ? -29.316 15.357 -23.070 1.00 17.80 132 PHE A O 1
ATOM 906 N N . ARG A 1 133 ? -30.395 13.401 -22.858 1.00 15.80 133 ARG A N 1
ATOM 907 C CA . ARG A 1 133 ? -31.480 13.771 -23.759 1.00 15.77 133 ARG A CA 1
ATOM 908 C C . ARG A 1 133 ? -32.762 13.895 -22.952 1.00 15.10 133 ARG A C 1
ATOM 909 O O . ARG A 1 133 ? -33.090 13.018 -22.144 1.00 17.06 133 ARG A O 1
ATOM 917 N N . GLY A 1 134 ? -33.484 14.992 -23.142 1.00 14.18 134 GLY A N 1
ATOM 918 C CA . GLY A 1 134 ? -34.772 15.149 -22.491 1.00 15.76 134 GLY A CA 1
ATOM 919 C C . GLY A 1 134 ? -35.288 16.568 -22.603 1.00 15.96 134 GLY A C 1
ATOM 920 O O . GLY A 1 134 ? -35.180 17.199 -23.661 1.00 19.89 134 GLY A O 1
ATOM 921 N N . PHE A 1 135 ? -35.873 17.069 -21.516 1.00 16.26 135 PHE A N 1
ATOM 922 C CA . PHE A 1 135 ? -36.260 18.471 -21.459 1.00 17.82 135 PHE A CA 1
ATOM 923 C C . PHE A 1 135 ? -36.058 19.021 -20.061 1.00 17.04 135 PHE A C 1
ATOM 924 O O . PHE A 1 135 ? -36.062 18.271 -19.084 1.00 15.79 135 PHE A O 1
ATOM 932 N N . ALA A 1 136 ? -35.876 20.335 -19.976 1.00 16.97 136 ALA A N 1
ATOM 933 C CA . ALA A 1 136 ? -35.614 20.992 -18.698 1.00 15.61 136 ALA A CA 1
ATOM 934 C C . ALA A 1 136 ? -36.240 22.375 -18.711 1.00 16.19 136 ALA A C 1
ATOM 935 O O . ALA A 1 136 ? -36.119 23.103 -19.704 1.00 17.91 136 ALA A O 1
ATOM 937 N N . VAL A 1 137 ? -36.896 22.722 -17.609 1.00 16.54 137 VAL A N 1
ATOM 938 C CA . VAL A 1 137 ? -37.497 24.037 -17.434 1.00 18.56 137 VAL A CA 1
ATOM 939 C C . VAL A 1 137 ? -36.842 24.743 -16.262 1.00 16.43 137 VAL A C 1
ATOM 940 O O . VAL A 1 137 ? -36.622 24.140 -15.210 1.00 15.34 137 VAL A O 1
ATOM 944 N N . VAL A 1 138 ? -36.534 26.020 -16.451 1.00 18.19 138 VAL A N 1
ATOM 945 C CA . VAL A 1 138 ? -36.094 26.881 -15.361 1.00 20.43 138 VAL A CA 1
ATOM 946 C C . VAL A 1 138 ? -36.987 28.111 -15.363 1.00 23.90 138 VAL A C 1
ATOM 947 O O . VAL A 1 138 ? -37.199 28.721 -16.409 1.00 24.20 138 VAL A O 1
ATOM 951 N N . SER A 1 139 ? -37.511 28.470 -14.197 1.00 21.83 139 SER A N 1
ATOM 952 C CA . SER A 1 139 ? -38.477 29.558 -14.089 1.00 21.99 139 SER A CA 1
ATOM 953 C C . SER A 1 139 ? -38.129 30.477 -12.922 1.00 22.29 139 SER A C 1
ATOM 954 O O . SER A 1 139 ? -38.031 30.040 -11.776 1.00 25.78 139 SER A O 1
ATOM 957 N N . ARG A 1 140 ? -37.957 31.756 -13.223 1.00 24.67 140 ARG A N 1
ATOM 958 C CA . ARG A 1 140 ? -37.585 32.736 -12.213 1.00 27.74 140 ARG A CA 1
ATOM 959 C C . ARG A 1 140 ? -38.537 33.927 -12.226 1.00 24.19 140 ARG A C 1
ATOM 960 O O . ARG A 1 140 ? -38.101 35.075 -12.315 1.00 34.74 140 ARG A O 1
ATOM 968 N N . GLU A 1 141 ? -39.834 33.654 -12.124 1.00 27.96 141 GLU A N 1
ATOM 969 C CA . GLU A 1 141 ? -40.844 34.714 -12.217 1.00 29.12 141 GLU A CA 1
ATOM 970 C C . GLU A 1 141 ? -40.974 35.518 -10.926 1.00 35.11 141 GLU A C 1
ATOM 971 O O . GLU A 1 141 ? -41.377 36.685 -10.951 1.00 37.70 141 GLU A O 1
ATOM 977 N N . LEU A 1 142 ? -40.640 34.896 -9.800 1.00 36.40 142 LEU A N 1
ATOM 978 C CA . LEU A 1 142 ? -40.704 35.575 -8.507 1.00 32.28 142 LEU A CA 1
ATOM 979 C C . LEU A 1 142 ? -39.296 35.839 -7.986 1.00 29.86 142 LEU A C 1
ATOM 980 O O . LEU A 1 142 ? -38.430 34.965 -8.058 1.00 30.69 142 LEU A O 1
ATOM 985 N N . PRO A 1 143 ? -39.057 37.048 -7.463 1.00 36.90 143 PRO A N 1
ATOM 986 C CA . PRO A 1 143 ? -37.717 37.482 -7.042 1.00 34.65 143 PRO A CA 1
ATOM 987 C C . PRO A 1 143 ? -37.069 36.528 -6.040 1.00 37.99 143 PRO A C 1
ATOM 988 O O . PRO A 1 143 ? -37.698 36.176 -5.040 1.00 38.34 143 PRO A O 1
ATOM 992 N N . GLY A 1 144 ? -35.826 36.130 -6.307 1.00 32.35 144 GLY A N 1
ATOM 993 C CA . GLY A 1 144 ? -35.078 35.264 -5.406 1.00 30.19 144 GLY A CA 1
ATOM 994 C C . GLY A 1 144 ? -35.315 33.774 -5.569 1.00 28.40 144 GLY A C 1
ATOM 995 O O . GLY A 1 144 ? -34.559 32.966 -5.024 1.00 29.26 144 GLY A O 1
ATOM 996 N N . LEU A 1 145 ? -36.356 33.413 -6.312 1.00 26.86 145 LEU A N 1
ATOM 997 C CA . LEU A 1 145 ? -36.810 32.027 -6.409 1.00 25.08 145 LEU A CA 1
ATOM 998 C C . LEU A 1 145 ? -36.573 31.455 -7.795 1.00 25.38 145 LEU A C 1
ATOM 999 O O . LEU A 1 145 ? -37.012 32.017 -8.797 1.00 25.78 145 LEU A O 1
ATOM 1004 N N . ALA A 1 146 ? -35.884 30.326 -7.859 1.00 19.63 146 ALA A N 1
ATOM 1005 C CA . ALA A 1 146 ? -35.704 29.644 -9.126 1.00 18.70 146 ALA A CA 1
ATOM 1006 C C . ALA A 1 146 ? -36.361 28.281 -9.024 1.00 18.98 146 ALA A C 1
ATOM 1007 O O . ALA A 1 146 ? -35.979 27.474 -8.181 1.00 21.43 146 ALA A O 1
ATOM 1009 N N . LEU A 1 147 ? -37.354 28.034 -9.876 1.00 17.10 147 LEU A N 1
ATOM 1010 C CA . LEU A 1 147 ? -38.019 26.744 -9.926 1.00 17.46 147 LEU A CA 1
ATOM 1011 C C . LEU A 1 147 ? -37.510 25.962 -11.126 1.00 18.80 147 LEU A C 1
ATOM 1012 O O . LEU A 1 147 ? -37.294 26.528 -12.201 1.00 19.03 147 LEU A O 1
ATOM 1017 N N . GLN A 1 148 ? -37.333 24.656 -10.950 1.00 16.62 148 GLN A N 1
ATOM 1018 C CA . GLN A 1 148 ? -36.856 23.810 -12.032 1.00 17.41 148 GLN A CA 1
ATOM 1019 C C . GLN A 1 148 ? -37.625 22.506 -12.080 1.00 17.51 148 GLN A C 1
ATOM 1020 O O . GLN A 1 148 ? -38.086 22.011 -11.053 1.00 16.64 148 GLN A O 1
ATOM 1026 N N . ALA A 1 149 ? -37.761 21.948 -13.277 1.00 15.56 149 ALA A N 1
ATOM 1027 C CA . ALA A 1 149 ? -38.323 20.615 -13.417 1.00 15.36 149 ALA A CA 1
ATOM 1028 C C . ALA A 1 149 ? -37.907 20.072 -14.765 1.00 17.32 149 ALA A C 1
ATOM 1029 O O . ALA A 1 149 ? -37.588 20.837 -15.670 1.00 17.52 149 ALA A O 1
ATOM 1031 N N . GLY A 1 150 ? -37.901 18.755 -14.916 1.00 14.09 150 GLY A N 1
ATOM 1032 C CA . GLY A 1 150 ? -37.497 18.196 -16.194 1.00 13.63 150 GLY A CA 1
ATOM 1033 C C . GLY A 1 150 ? -37.511 16.686 -16.177 1.00 13.40 150 GLY A C 1
ATOM 1034 O O . GLY A 1 150 ? -37.873 16.062 -15.180 1.00 14.86 150 GLY A O 1
ATOM 1035 N N . ARG A 1 151 ? -37.129 16.110 -17.304 1.00 13.89 151 ARG A N 1
ATOM 1036 C CA . ARG A 1 151 ? -37.057 14.670 -17.437 1.00 14.40 151 ARG A CA 1
ATOM 1037 C C . ARG A 1 151 ? -35.980 14.336 -18.434 1.00 16.08 151 ARG A C 1
ATOM 1038 O O . ARG A 1 151 ? -35.915 14.949 -19.503 1.00 18.37 151 ARG A O 1
ATOM 1046 N N . PHE A 1 152 ? -35.144 13.354 -18.107 1.00 12.93 152 PHE A N 1
ATOM 1047 C CA . PHE A 1 152 ? -34.150 12.884 -19.061 1.00 14.49 152 PHE A CA 1
ATOM 1048 C C . PHE A 1 152 ? -34.377 11.416 -19.338 1.00 17.00 152 PHE A C 1
ATOM 1049 O O . PHE A 1 152 ? -34.487 10.615 -18.411 1.00 18.18 152 PHE A O 1
ATOM 1057 N N . ASP A 1 153 ? -34.482 11.068 -20.616 1.00 14.77 153 ASP A N 1
ATOM 1058 C CA . ASP A 1 153 ? -34.801 9.692 -20.973 1.00 17.87 153 ASP A CA 1
ATOM 1059 C C . ASP A 1 153 ? -33.666 8.924 -21.630 1.00 16.41 153 ASP A C 1
ATOM 1060 O O . ASP A 1 153 ? -33.805 7.739 -21.921 1.00 17.15 153 ASP A O 1
ATOM 1065 N N . ALA A 1 154 ? -32.532 9.584 -21.855 1.00 16.13 154 ALA A N 1
ATOM 1066 C CA . ALA A 1 154 ? -31.357 8.888 -22.357 1.00 14.25 154 ALA A CA 1
ATOM 1067 C C . ALA A 1 154 ? -30.112 9.623 -21.888 1.00 15.28 154 ALA A C 1
ATOM 1068 O O . ALA A 1 154 ? -30.161 10.819 -21.585 1.00 15.26 154 ALA A O 1
ATOM 1070 N N . VAL A 1 155 ? -29.005 8.897 -21.832 1.00 13.13 155 VAL A N 1
ATOM 1071 C CA . VAL A 1 155 ? -27.740 9.467 -21.378 1.00 12.94 155 VAL A CA 1
ATOM 1072 C C . VAL A 1 155 ? -26.622 8.958 -22.276 1.00 15.66 155 VAL A C 1
ATOM 1073 O O . VAL A 1 155 ? -26.679 7.830 -22.773 1.00 17.60 155 VAL A O 1
ATOM 1077 N N . SER A 1 156 ? -25.621 9.799 -22.510 1.00 13.22 156 SER A N 1
ATOM 1078 C CA . SER A 1 156 ? -24.404 9.359 -23.182 1.00 15.72 156 SER A CA 1
ATOM 1079 C C . SER A 1 156 ? -23.263 9.524 -22.200 1.00 16.96 156 SER A C 1
ATOM 1080 O O . SER A 1 156 ? -22.936 10.645 -21.811 1.00 17.16 156 SER A O 1
ATOM 1083 N N . LEU A 1 157 ? -22.677 8.411 -21.772 1.00 15.56 157 LEU A N 1
ATOM 1084 C CA . LEU A 1 157 ? -21.615 8.450 -20.774 1.00 14.05 157 LEU A CA 1
ATOM 1085 C C . LEU A 1 157 ? -20.414 9.236 -21.287 1.00 18.68 157 LEU A C 1
ATOM 1086 O O . LEU A 1 157 ? -20.234 9.400 -22.494 1.00 17.93 157 LEU A O 1
ATOM 1091 N N . ARG A 1 158 ? -19.594 9.722 -20.368 1.00 16.15 158 ARG A N 1
ATOM 1092 C CA . ARG A 1 158 ? -18.435 10.528 -20.764 1.00 15.08 158 ARG A CA 1
ATOM 1093 C C . ARG A 1 158 ? -17.519 9.770 -21.723 1.00 16.87 158 ARG A C 1
ATOM 1094 O O . ARG A 1 158 ? -16.940 10.370 -22.625 1.00 19.33 158 ARG A O 1
ATOM 1102 N N . ASN A 1 159 ? -17.410 8.456 -21.526 1.00 16.74 159 ASN A N 1
ATOM 1103 C CA . ASN A 1 159 ? -16.563 7.615 -22.364 1.00 20.80 159 ASN A CA 1
ATOM 1104 C C . ASN A 1 159 ? -17.320 6.844 -23.447 1.00 22.26 159 ASN A C 1
ATOM 1105 O O . ASN A 1 159 ? -16.889 5.760 -23.851 1.00 24.64 159 ASN A O 1
ATOM 1110 N N . SER A 1 160 ? -18.436 7.394 -23.914 1.00 21.94 160 SER A N 1
ATOM 1111 C CA . SER A 1 160 ? -19.228 6.759 -24.967 1.00 20.35 160 SER A CA 1
ATOM 1112 C C . SER A 1 160 ? -19.681 7.770 -26.011 1.00 22.91 160 SER A C 1
ATOM 1113 O O . SER A 1 160 ? -19.928 8.935 -25.700 1.00 21.49 160 SER A O 1
ATOM 1116 N N . ALA A 1 161 ? -19.789 7.321 -27.260 1.00 20.68 161 ALA A N 1
ATOM 1117 C CA . ALA A 1 161 ? -20.353 8.154 -28.310 1.00 23.94 161 ALA A CA 1
ATOM 1118 C C . ALA A 1 161 ? -21.863 7.971 -28.435 1.00 21.97 161 ALA A C 1
ATOM 1119 O O . ALA A 1 161 ? -22.528 8.704 -29.169 1.00 24.41 161 ALA A O 1
ATOM 1121 N N . ASP A 1 162 ? -22.404 6.992 -27.717 1.00 20.15 162 ASP A N 1
ATOM 1122 C CA . ASP A 1 162 ? -23.792 6.595 -27.911 1.00 22.51 162 ASP A CA 1
ATOM 1123 C C . ASP A 1 162 ? -24.712 6.994 -26.762 1.00 21.77 162 ASP A C 1
ATOM 1124 O O . ASP A 1 162 ? -24.253 7.303 -25.661 1.00 20.80 162 ASP A O 1
ATOM 1129 N N . MET A 1 163 ? -26.014 6.970 -27.038 1.00 20.07 163 MET A N 1
ATOM 1130 C CA . MET A 1 163 ? -27.053 7.206 -26.029 1.00 17.84 163 MET A CA 1
ATOM 1131 C C . MET A 1 163 ? -27.601 5.867 -25.538 1.00 22.20 163 MET A C 1
ATOM 1132 O O . MET A 1 163 ? -27.728 4.913 -26.314 1.00 23.76 163 MET A O 1
ATOM 1137 N N . GLN A 1 164 ? -27.927 5.803 -24.253 1.00 19.44 164 GLN A N 1
ATOM 1138 C CA . GLN A 1 164 ? -28.486 4.596 -23.655 1.00 19.37 164 GLN A CA 1
ATOM 1139 C C . GLN A 1 164 ? -29.497 4.984 -22.582 1.00 19.21 164 GLN A C 1
ATOM 1140 O O . GLN A 1 164 ? -29.558 6.143 -22.170 1.00 18.04 164 GLN A O 1
ATOM 1146 N N . ASP A 1 165 ? -30.296 4.016 -22.129 1.00 17.74 165 ASP A N 1
ATOM 1147 C CA . ASP A 1 165 ? -31.207 4.253 -21.014 1.00 17.34 165 ASP A CA 1
ATOM 1148 C C . ASP A 1 165 ? -30.394 4.558 -19.765 1.00 16.53 165 ASP A C 1
ATOM 1149 O O . ASP A 1 165 ? -29.284 4.051 -19.596 1.00 18.24 165 ASP A O 1
ATOM 1154 N N . LEU A 1 166 ? -30.964 5.371 -18.886 1.00 15.63 166 LEU A N 1
ATOM 1155 C CA . LEU A 1 166 ? -30.341 5.687 -17.609 1.00 12.09 166 LEU A CA 1
ATOM 1156 C C . LEU A 1 166 ? -30.412 4.492 -16.663 1.00 17.12 166 LEU A C 1
ATOM 1157 O O . LEU A 1 166 ? -31.264 3.603 -16.816 1.00 17.70 166 LEU A O 1
ATOM 1162 N N . SER A 1 167 ? -29.506 4.480 -15.693 1.00 13.76 167 SER A N 1
ATOM 1163 C CA . SER A 1 167 ? -29.508 3.488 -14.621 1.00 15.46 167 SER A CA 1
ATOM 1164 C C . SER A 1 167 ? -28.857 4.131 -13.396 1.00 14.83 167 SER A C 1
ATOM 1165 O O . SER A 1 167 ? -28.400 5.281 -13.474 1.00 14.12 167 SER A O 1
ATOM 1168 N N . ALA A 1 168 ? -28.829 3.419 -12.271 1.00 14.17 168 ALA A N 1
ATOM 1169 C CA . ALA A 1 168 ? -28.218 3.965 -11.048 1.00 14.20 168 ALA A CA 1
ATOM 1170 C C . ALA A 1 168 ? -26.817 3.410 -10.859 1.00 15.37 168 ALA A C 1
ATOM 1171 O O . ALA A 1 168 ? -26.523 2.287 -11.270 1.00 15.94 168 ALA A O 1
ATOM 1173 N N . TRP A 1 169 ? -25.953 4.195 -10.223 1.00 14.56 169 TRP A N 1
ATOM 1174 C CA . TRP A 1 169 ? -24.602 3.712 -9.935 1.00 13.46 169 TRP A CA 1
ATOM 1175 C C . TRP A 1 169 ? -24.631 2.401 -9.155 1.00 17.68 169 TRP A C 1
ATOM 1176 O O . TRP A 1 169 ? -23.733 1.563 -9.311 1.00 20.25 169 TRP A O 1
ATOM 1187 N N . SER A 1 170 ? -25.640 2.221 -8.301 1.00 18.93 170 SER A N 1
ATOM 1188 C CA . SER A 1 170 ? -25.709 1.018 -7.457 1.00 20.59 170 SER A CA 1
ATOM 1189 C C . SER A 1 170 ? -26.068 -0.265 -8.215 1.00 24.07 170 SER A C 1
ATOM 1190 O O . SER A 1 170 ? -25.939 -1.362 -7.670 1.00 26.36 170 SER A O 1
ATOM 1193 N N . ALA A 1 171 ? -26.535 -0.126 -9.453 1.00 22.19 171 ALA A N 1
ATOM 1194 C CA . ALA A 1 171 ? -26.847 -1.273 -10.298 1.00 23.82 171 ALA A CA 1
ATOM 1195 C C . ALA A 1 171 ? -26.850 -0.834 -11.760 1.00 20.01 171 ALA A C 1
ATOM 1196 O O . ALA A 1 171 ? -27.902 -0.714 -12.380 1.00 18.96 171 ALA A O 1
ATOM 1198 N N . PRO A 1 172 ? -25.656 -0.566 -12.309 1.00 18.34 172 PRO A N 1
ATOM 1199 C CA . PRO A 1 172 ? -25.550 0.070 -13.629 1.00 19.24 172 PRO A CA 1
ATOM 1200 C C . PRO A 1 172 ? -26.236 -0.666 -14.782 1.00 17.59 172 PRO A C 1
ATOM 1201 O O . PRO A 1 172 ? -26.558 -0.020 -15.776 1.00 18.89 172 PRO A O 1
ATOM 1205 N N . THR A 1 173 ? -26.468 -1.973 -14.670 1.00 21.17 173 THR A N 1
ATOM 1206 C CA . THR A 1 173 ? -27.082 -2.707 -15.778 1.00 21.29 173 THR A CA 1
ATOM 1207 C C . THR A 1 173 ? -28.612 -2.700 -15.762 1.00 24.28 173 THR A C 1
ATOM 1208 O O . THR A 1 173 ? -29.249 -3.125 -16.731 1.00 25.77 173 THR A O 1
ATOM 1212 N N . GLN A 1 174 ? -29.197 -2.217 -14.670 1.00 20.21 174 GLN A N 1
ATOM 1213 C CA . GLN A 1 174 ? -30.652 -2.216 -14.516 1.00 22.31 174 GLN A CA 1
ATOM 1214 C C . GLN A 1 174 ? -31.246 -0.906 -15.021 1.00 22.68 174 GLN A C 1
ATOM 1215 O O . GLN A 1 174 ? -31.213 0.115 -14.334 1.00 22.91 174 GLN A O 1
ATOM 1221 N N . LYS A 1 175 ? -31.803 -0.954 -16.225 1.00 21.70 175 LYS A N 1
ATOM 1222 C CA . LYS A 1 175 ? -32.193 0.254 -16.930 1.00 22.59 175 LYS A CA 1
ATOM 1223 C C . LYS A 1 175 ? -33.545 0.806 -16.481 1.00 20.26 175 LYS A C 1
ATOM 1224 O O . LYS A 1 175 ? -34.424 0.067 -16.009 1.00 21.31 175 LYS A O 1
ATOM 1230 N N . SER A 1 176 ? -33.693 2.117 -16.650 1.00 17.25 176 SER A N 1
ATOM 1231 C CA . SER A 1 176 ? -34.889 2.858 -16.278 1.00 16.98 176 SER A CA 1
ATOM 1232 C C . SER A 1 176 ? -35.439 3.579 -17.503 1.00 19.46 176 SER A C 1
ATOM 1233 O O . SER A 1 176 ? -34.675 3.945 -18.396 1.00 20.33 176 SER A O 1
ATOM 1236 N N . ASP A 1 177 ? -36.746 3.831 -17.536 1.00 20.17 177 ASP A N 1
ATOM 1237 C CA . ASP A 1 177 ? -37.327 4.596 -18.638 1.00 22.99 177 ASP A CA 1
ATOM 1238 C C . ASP A 1 177 ? -36.944 6.075 -18.606 1.00 21.58 177 ASP A C 1
ATOM 1239 O O . ASP A 1 177 ? -37.043 6.763 -19.622 1.00 21.80 177 ASP A O 1
ATOM 1244 N N . GLY A 1 178 ? -36.520 6.571 -17.448 1.00 18.46 178 GLY A N 1
ATOM 1245 C CA . GLY A 1 178 ? -36.058 7.947 -17.368 1.00 17.56 178 GLY A CA 1
ATOM 1246 C C . GLY A 1 178 ? -36.010 8.516 -15.961 1.00 16.70 178 GLY A C 1
ATOM 1247 O O . GLY A 1 178 ? -36.475 7.898 -15.005 1.00 16.50 178 GLY A O 1
ATOM 1248 N N . PHE A 1 179 ? -35.439 9.714 -15.860 1.00 15.00 179 PHE A N 1
ATOM 1249 C CA . PHE A 1 179 ? -35.266 10.409 -14.591 1.00 13.82 179 PHE A CA 1
ATOM 1250 C C . PHE A 1 179 ? -36.082 11.685 -14.626 1.00 16.05 179 PHE A C 1
ATOM 1251 O O . PHE A 1 179 ? -35.881 12.515 -15.512 1.00 15.76 179 PHE A O 1
ATOM 1259 N N . ASN A 1 180 ? -37.019 11.824 -13.685 1.00 12.92 180 ASN A N 1
ATOM 1260 C CA . ASN A 1 180 ? -37.856 13.017 -13.542 1.00 15.01 180 ASN A CA 1
ATOM 1261 C C . ASN A 1 180 ? -37.420 13.803 -12.321 1.00 14.07 180 ASN A C 1
ATOM 1262 O O . ASN A 1 180 ? -37.048 13.211 -11.306 1.00 15.33 180 ASN A O 1
ATOM 1267 N N . TYR A 1 181 ? -37.508 15.128 -12.377 1.00 13.41 181 TYR A N 1
ATOM 1268 C CA . TYR A 1 181 ? -37.141 15.920 -11.201 1.00 13.27 181 TYR A CA 1
ATOM 1269 C C . TYR A 1 181 ? -37.912 17.221 -11.130 1.00 13.74 181 TYR A C 1
ATOM 1270 O O . TYR A 1 181 ? -38.454 17.697 -12.129 1.00 14.49 181 TYR A O 1
ATOM 1279 N N . ALA A 1 182 ? -37.958 17.776 -9.921 1.00 12.34 182 ALA A N 1
ATOM 1280 C CA . ALA A 1 182 ? -38.467 19.120 -9.685 1.00 13.47 182 ALA A CA 1
ATOM 1281 C C . ALA A 1 182 ? -37.758 19.666 -8.465 1.00 14.99 182 ALA A C 1
ATOM 1282 O O . ALA A 1 182 ? -37.409 18.915 -7.545 1.00 17.10 182 ALA A O 1
ATOM 1284 N N . GLY A 1 183 ? -37.535 20.969 -8.445 1.00 15.39 183 GLY A N 1
ATOM 1285 C CA . GLY A 1 183 ? -36.837 21.558 -7.326 1.00 15.29 183 GLY A CA 1
ATOM 1286 C C . GLY A 1 183 ? -37.016 23.056 -7.263 1.00 15.84 183 GLY A C 1
ATOM 1287 O O . GLY A 1 183 ? -37.450 23.699 -8.232 1.00 16.79 183 GLY A O 1
ATOM 1288 N N . ALA A 1 184 ? -36.669 23.615 -6.115 1.00 14.19 184 ALA A N 1
ATOM 1289 C CA . ALA A 1 184 ? -36.748 25.051 -5.914 1.00 15.86 184 ALA A CA 1
ATOM 1290 C C . ALA A 1 184 ? -35.532 25.510 -5.128 1.00 17.53 184 ALA A C 1
ATOM 1291 O O . ALA A 1 184 ? -35.069 24.813 -4.222 1.00 17.67 184 ALA A O 1
ATOM 1293 N N . GLU A 1 185 ? -34.996 26.664 -5.501 1.00 16.51 185 GLU A N 1
ATOM 1294 C CA . GLU A 1 185 ? -33.941 27.320 -4.732 1.00 17.60 185 GLU A CA 1
ATOM 1295 C C . GLU A 1 185 ? -34.359 28.744 -4.425 1.00 19.86 185 GLU A C 1
ATOM 1296 O O . GLU A 1 185 ? -34.827 29.474 -5.307 1.00 19.82 185 GLU A O 1
ATOM 1302 N N . TYR A 1 186 ? -34.217 29.138 -3.170 1.00 18.49 186 TYR A N 1
ATOM 1303 C CA . TYR A 1 186 ? -34.533 30.501 -2.786 1.00 19.36 186 TYR A CA 1
ATOM 1304 C C . TYR A 1 186 ? -33.291 31.146 -2.198 1.00 22.27 186 TYR A C 1
ATOM 1305 O O . TYR A 1 186 ? -32.745 30.677 -1.206 1.00 21.47 186 TYR A O 1
ATOM 1314 N N . ARG A 1 187 ? -32.842 32.223 -2.826 1.00 20.07 187 ARG A N 1
ATOM 1315 C CA . ARG A 1 187 ? -31.684 32.954 -2.345 1.00 27.00 187 ARG A CA 1
ATOM 1316 C C . ARG A 1 187 ? -32.149 34.265 -1.720 1.00 28.54 187 ARG A C 1
ATOM 1317 O O . ARG A 1 187 ? -32.978 34.992 -2.291 1.00 26.07 187 ARG A O 1
ATOM 1325 N N . PHE A 1 188 ? -31.641 34.541 -0.526 1.00 25.99 188 PHE A N 1
ATOM 1326 C CA . PHE A 1 188 ? -32.070 35.704 0.243 1.00 27.69 188 PHE A CA 1
ATOM 1327 C C . PHE A 1 188 ? -30.956 36.202 1.150 1.00 34.29 188 PHE A C 1
ATOM 1328 O O . PHE A 1 188 ? -29.799 35.807 1.001 1.00 30.32 188 PHE A O 1
ATOM 1336 N N . ASN A 1 189 ? -31.309 37.078 2.087 1.00 34.17 189 ASN A N 1
ATOM 1337 C CA . ASN A 1 189 ? -30.341 37.591 3.046 1.00 38.66 189 ASN A CA 1
ATOM 1338 C C . ASN A 1 189 ? -29.176 38.271 2.331 1.00 37.90 189 ASN A C 1
ATOM 1339 O O . ASN A 1 189 ? -28.017 37.884 2.493 1.00 31.72 189 ASN A O 1
ATOM 1344 N N . ARG A 1 190 ? -29.496 39.287 1.534 1.00 40.56 190 ARG A N 1
ATOM 1345 C CA . ARG A 1 190 ? -28.492 40.004 0.754 1.00 41.14 190 ARG A CA 1
ATOM 1346 C C . ARG A 1 190 ? -27.594 39.044 -0.027 1.00 40.67 190 ARG A C 1
ATOM 1347 O O . ARG A 1 190 ? -26.381 39.241 -0.122 1.00 38.18 190 ARG A O 1
ATOM 1355 N N . GLU A 1 191 ? -28.214 37.999 -0.574 1.00 35.19 191 GLU A N 1
ATOM 1356 C CA . GLU A 1 191 ? -27.544 37.000 -1.414 1.00 36.13 191 GLU A CA 1
ATOM 1357 C C . GLU A 1 191 ? -26.604 36.062 -0.653 1.00 34.09 191 GLU A C 1
ATOM 1358 O O . GLU A 1 191 ? -25.873 35.283 -1.264 1.00 39.27 191 GLU A O 1
ATOM 1364 N N . ARG A 1 192 ? -26.641 36.123 0.673 1.00 33.59 192 ARG A N 1
ATOM 1365 C CA . ARG A 1 192 ? -25.709 35.348 1.492 1.00 25.71 192 ARG A CA 1
ATOM 1366 C C . ARG A 1 192 ? -26.196 33.936 1.798 1.00 26.91 192 ARG A C 1
ATOM 1367 O O . ARG A 1 192 ? -25.406 33.089 2.194 1.00 25.94 192 ARG A O 1
ATOM 1375 N N . THR A 1 193 ? -27.498 33.703 1.659 1.00 25.79 193 THR A N 1
ATOM 1376 C CA . THR A 1 193 ? -28.085 32.444 2.117 1.00 24.63 193 THR A CA 1
ATOM 1377 C C . THR A 1 193 ? -28.973 31.873 1.044 1.00 22.13 193 THR A C 1
ATOM 1378 O O . THR A 1 193 ? -29.651 32.614 0.342 1.00 24.53 193 THR A O 1
ATOM 1382 N N . GLN A 1 194 ? -28.971 30.550 0.907 1.00 19.07 194 GLN A N 1
ATOM 1383 C CA . GLN A 1 194 ? -29.844 29.925 -0.067 1.00 18.09 194 GLN A CA 1
ATOM 1384 C C . GLN A 1 194 ? -30.384 28.618 0.487 1.00 18.13 194 GLN A C 1
ATOM 1385 O O . GLN A 1 194 ? -29.654 27.858 1.102 1.00 21.27 194 GLN A O 1
ATOM 1391 N N . LEU A 1 195 ? -31.675 28.381 0.281 1.00 16.65 195 LEU A N 1
ATOM 1392 C CA . LEU A 1 195 ? -32.294 27.113 0.659 1.00 15.64 195 LEU A CA 1
ATOM 1393 C C . LEU A 1 195 ? -32.727 26.417 -0.612 1.00 14.76 195 LEU A C 1
ATOM 1394 O O . LEU A 1 195 ? -33.194 27.070 -1.548 1.00 18.94 195 LEU A O 1
ATOM 1399 N N . GLY A 1 196 ? -32.581 25.098 -0.647 1.00 14.59 196 GLY A N 1
ATOM 1400 C CA . GLY A 1 196 ? -32.965 24.315 -1.807 1.00 13.86 196 GLY A CA 1
ATOM 1401 C C . GLY A 1 196 ? -33.721 23.076 -1.372 1.00 14.26 196 GLY A C 1
ATOM 1402 O O . GLY A 1 196 ? -33.377 22.463 -0.363 1.00 15.16 196 GLY A O 1
ATOM 1403 N N . LEU A 1 197 ? -34.767 22.737 -2.121 1.00 13.83 197 LEU A N 1
ATOM 1404 C CA . LEU A 1 197 ? -35.529 21.506 -1.913 1.00 14.49 197 LEU A CA 1
ATOM 1405 C C . LEU A 1 197 ? -35.732 20.865 -3.278 1.00 14.10 197 LEU A C 1
ATOM 1406 O O . LEU A 1 197 ? -36.232 21.507 -4.211 1.00 14.21 197 LEU A O 1
ATOM 1411 N N . TRP A 1 198 ? -35.373 19.590 -3.389 1.00 10.93 198 TRP A N 1
ATOM 1412 C CA . TRP A 1 198 ? -35.354 18.916 -4.678 1.00 12.07 198 TRP A CA 1
ATOM 1413 C C . TRP A 1 198 ? -35.909 17.513 -4.558 1.00 13.13 198 TRP A C 1
ATOM 1414 O O . TRP A 1 198 ? -35.715 16.858 -3.542 1.00 14.57 198 TRP A O 1
ATOM 1425 N N . HIS A 1 199 ? -36.584 17.048 -5.605 1.00 12.37 199 HIS A N 1
ATOM 1426 C CA . HIS A 1 199 ? -37.124 15.689 -5.607 1.00 12.26 199 HIS A CA 1
ATOM 1427 C C . HIS A 1 199 ? -36.855 15.073 -6.959 1.00 12.99 199 HIS A C 1
ATOM 1428 O O . HIS A 1 199 ? -37.120 15.691 -7.986 1.00 15.44 199 HIS A O 1
ATOM 1435 N N . GLY A 1 200 ? -36.322 13.856 -6.963 1.00 12.39 200 GLY A N 1
ATOM 1436 C CA . GLY A 1 200 ? -36.010 13.177 -8.203 1.00 13.13 200 GLY A CA 1
ATOM 1437 C C . GLY A 1 200 ? -36.528 11.752 -8.212 1.00 14.87 200 GLY A C 1
ATOM 1438 O O . GLY A 1 200 ? -36.746 11.153 -7.156 1.00 14.22 200 GLY A O 1
ATOM 1439 N N . GLN A 1 201 ? -36.746 11.216 -9.406 1.00 12.99 201 GLN A N 1
ATOM 1440 C CA . GLN A 1 201 ? -37.204 9.841 -9.539 1.00 15.28 201 GLN A CA 1
ATOM 1441 C C . GLN A 1 201 ? -36.538 9.217 -10.748 1.00 13.74 201 GLN A C 1
ATOM 1442 O O . GLN A 1 201 ? -36.740 9.673 -11.873 1.00 14.50 201 GLN A O 1
ATOM 1448 N N . LEU A 1 202 ? -35.712 8.200 -10.511 1.00 12.62 202 LEU A N 1
ATOM 1449 C CA . LEU A 1 202 ? -35.222 7.370 -11.608 1.00 11.99 202 LEU A CA 1
ATOM 1450 C C . LEU A 1 202 ? -36.233 6.234 -11.682 1.00 15.74 202 LEU A C 1
ATOM 1451 O O . LEU A 1 202 ? -36.233 5.336 -10.836 1.00 15.28 202 LEU A O 1
ATOM 1456 N N . GLU A 1 203 ? -37.110 6.290 -12.686 1.00 14.21 203 GLU A N 1
ATOM 1457 C CA . GLU A 1 203 ? -38.317 5.467 -12.713 1.00 13.45 203 GLU A CA 1
ATOM 1458 C C . GLU A 1 203 ? -37.982 3.992 -12.563 1.00 16.07 203 GLU A C 1
ATOM 1459 O O . GLU A 1 203 ? -37.103 3.468 -13.260 1.00 17.71 203 GLU A O 1
ATOM 1465 N N . ASP A 1 204 ? -38.670 3.345 -11.620 1.00 16.72 204 ASP A N 1
ATOM 1466 C CA . ASP A 1 204 ? -38.508 1.910 -11.349 1.00 18.73 204 ASP A CA 1
ATOM 1467 C C . ASP A 1 204 ? -37.163 1.539 -10.741 1.00 15.98 204 ASP A C 1
ATOM 1468 O O . ASP A 1 204 ? -36.814 0.365 -10.681 1.00 18.96 204 ASP A O 1
ATOM 1473 N N . VAL A 1 205 ? -36.410 2.540 -10.275 1.00 14.73 205 VAL A N 1
ATOM 1474 C CA . VAL A 1 205 ? -35.162 2.267 -9.578 1.00 15.27 205 VAL A CA 1
ATOM 1475 C C . VAL A 1 205 ? -35.135 2.949 -8.213 1.00 14.33 205 VAL A C 1
ATOM 1476 O O . VAL A 1 205 ? -35.144 2.274 -7.181 1.00 16.24 205 VAL A O 1
ATOM 1480 N N . TYR A 1 206 ? -35.122 4.278 -8.194 1.00 13.56 206 TYR A N 1
ATOM 1481 C CA . TYR A 1 206 ? -35.088 4.977 -6.908 1.00 14.33 206 TYR A CA 1
ATOM 1482 C C . TYR A 1 206 ? -35.777 6.335 -6.964 1.00 14.22 206 TYR A C 1
ATOM 1483 O O . TYR A 1 206 ? -35.929 6.918 -8.043 1.00 15.19 206 TYR A O 1
ATOM 1492 N N . ARG A 1 207 ? -36.207 6.813 -5.799 1.00 12.70 207 ARG A N 1
ATOM 1493 C CA . ARG A 1 207 ? -36.644 8.200 -5.632 1.00 13.33 207 ARG A CA 1
ATOM 1494 C C . ARG A 1 207 ? -35.745 8.842 -4.586 1.00 14.76 207 ARG A C 1
ATOM 1495 O O . ARG A 1 207 ? -35.269 8.165 -3.676 1.00 15.85 207 ARG A O 1
ATOM 1503 N N . GLN A 1 208 ? -35.465 10.131 -4.749 1.00 12.27 208 GLN A N 1
ATOM 1504 C CA . GLN A 1 208 ? -34.541 10.820 -3.865 1.00 11.18 208 GLN A CA 1
ATOM 1505 C C . GLN A 1 208 ? -35.074 12.208 -3.543 1.00 12.88 208 GLN A C 1
ATOM 1506 O O . GLN A 1 208 ? -35.489 12.935 -4.440 1.00 13.75 208 GLN A O 1
ATOM 1512 N N . SER A 1 209 ? -35.087 12.556 -2.264 1.00 12.20 209 SER A N 1
ATOM 1513 C CA . SER A 1 209 ? -35.406 13.928 -1.847 1.00 13.58 209 SER A CA 1
ATOM 1514 C C . SER A 1 209 ? -34.169 14.568 -1.229 1.00 12.56 209 SER A C 1
ATOM 1515 O O . SER A 1 209 ? -33.335 13.878 -0.642 1.00 12.91 209 SER A O 1
ATOM 1518 N N . TYR A 1 210 ? -34.032 15.886 -1.388 1.00 12.95 210 TYR A N 1
ATOM 1519 C CA . TYR A 1 210 ? -32.807 16.566 -0.967 1.00 13.96 210 TYR A CA 1
ATOM 1520 C C . TYR A 1 210 ? -33.129 17.937 -0.434 1.00 12.63 210 TYR A C 1
ATOM 1521 O O . TYR A 1 210 ? -33.943 18.664 -1.017 1.00 14.87 210 TYR A O 1
ATOM 1530 N N . ALA A 1 211 ? -32.505 18.295 0.681 1.00 12.53 211 ALA A N 1
ATOM 1531 C CA . ALA A 1 211 ? -32.619 19.656 1.190 1.00 14.07 211 ALA A CA 1
ATOM 1532 C C . ALA A 1 211 ? -31.219 20.209 1.366 1.00 11.86 211 ALA A C 1
ATOM 1533 O O . ALA A 1 211 ? -30.293 19.474 1.708 1.00 14.26 211 ALA A O 1
ATOM 1535 N N . ASN A 1 212 ? -31.058 21.501 1.113 1.00 13.68 212 ASN A N 1
ATOM 1536 C CA . ASN A 1 212 ? -29.727 22.107 1.096 1.00 12.29 212 ASN A CA 1
ATOM 1537 C C . ASN A 1 212 ? -29.818 23.488 1.721 1.00 13.00 212 ASN A C 1
ATOM 1538 O O . ASN A 1 212 ? -30.769 24.232 1.469 1.00 15.71 212 ASN A O 1
ATOM 1543 N N . LEU A 1 213 ? -28.860 23.810 2.579 1.00 13.83 213 LEU A N 1
ATOM 1544 C CA . LEU A 1 213 ? -28.690 25.177 3.046 1.00 14.67 213 LEU A CA 1
ATOM 1545 C C . LEU A 1 213 ? -27.284 25.622 2.690 1.00 20.35 213 LEU A C 1
ATOM 1546 O O . LEU A 1 213 ? -26.317 24.951 3.032 1.00 19.38 213 LEU A O 1
ATOM 1551 N N . LEU A 1 214 ? -27.180 26.747 1.986 1.00 18.46 214 LEU A N 1
ATOM 1552 C CA . LEU A 1 214 ? -25.892 27.381 1.724 1.00 21.84 214 LEU A CA 1
ATOM 1553 C C . LEU A 1 214 ? -25.874 28.693 2.483 1.00 20.98 214 LEU A C 1
ATOM 1554 O O . LEU A 1 214 ? -26.850 29.451 2.458 1.00 20.45 214 LEU A O 1
ATO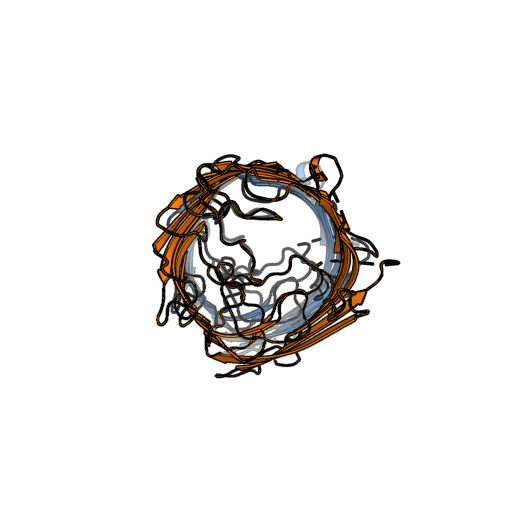M 1559 N N . HIS A 1 215 ? -24.778 28.978 3.173 1.00 18.70 215 HIS A N 1
ATOM 1560 C CA . HIS A 1 215 ? -24.698 30.236 3.894 1.00 20.31 215 HIS A CA 1
ATOM 1561 C C . HIS A 1 215 ? -23.269 30.749 3.943 1.00 23.38 215 HIS A C 1
ATOM 1562 O O . HIS A 1 215 ? -22.330 29.981 4.124 1.00 26.34 215 HIS A O 1
ATOM 1569 N N . LYS A 1 216 ? -23.107 32.055 3.778 1.00 22.83 216 LYS A N 1
ATOM 1570 C CA . LYS A 1 216 ? -21.790 32.665 3.889 1.00 35.32 216 LYS A CA 1
ATOM 1571 C C . LYS A 1 216 ? -21.888 33.894 4.790 1.00 36.97 216 LYS A C 1
ATOM 1572 O O . LYS A 1 216 ? -22.852 34.653 4.706 1.00 33.66 216 LYS A O 1
ATOM 1578 N N . GLN A 1 217 ? -20.915 34.076 5.675 1.00 27.27 217 GLN A N 1
ATOM 1579 C CA . GLN A 1 217 ? -20.891 35.277 6.498 1.00 34.51 217 GLN A CA 1
ATOM 1580 C C . GLN A 1 217 ? -19.473 35.817 6.658 1.00 40.46 217 GLN A C 1
ATOM 1581 O O . GLN A 1 217 ? -18.525 35.055 6.867 1.00 33.18 217 GLN A O 1
ATOM 1587 N N . ARG A 1 218 ? -19.344 37.137 6.546 1.00 35.71 218 ARG A N 1
ATOM 1588 C CA . ARG A 1 218 ? -18.060 37.813 6.699 1.00 41.69 218 ARG A CA 1
ATOM 1589 C C . ARG A 1 218 ? -17.860 38.282 8.130 1.00 49.04 218 ARG A C 1
ATOM 1590 O O . ARG A 1 218 ? -18.608 39.123 8.625 1.00 56.71 218 ARG A O 1
ATOM 1598 N N . VAL A 1 219 ? -16.853 37.725 8.792 1.00 47.21 219 VAL A N 1
ATOM 1599 C CA . VAL A 1 219 ? -16.473 38.156 10.130 1.00 50.63 219 VAL A CA 1
ATOM 1600 C C . VAL A 1 219 ? -15.082 38.780 10.080 1.00 49.70 219 VAL A C 1
ATOM 1601 O O . VAL A 1 219 ? -14.075 38.074 10.142 1.00 44.94 219 VAL A O 1
ATOM 1605 N N . GLY A 1 220 ? -15.028 40.104 9.961 1.00 35.82 220 GLY A N 1
ATOM 1606 C CA . GLY A 1 220 ? -13.757 40.792 9.818 1.00 37.78 220 GLY A CA 1
ATOM 1607 C C . GLY A 1 220 ? -13.102 40.482 8.486 1.00 35.29 220 GLY A C 1
ATOM 1608 O O . GLY A 1 220 ? -13.681 40.739 7.427 1.00 35.85 220 GLY A O 1
ATOM 1609 N N . ASP A 1 221 ? -11.895 39.921 8.531 1.00 30.56 221 ASP A N 1
ATOM 1610 C CA . ASP A 1 221 ? -11.187 39.547 7.314 1.00 29.63 221 ASP A CA 1
ATOM 1611 C C . ASP A 1 221 ? -11.561 38.136 6.870 1.00 24.20 221 ASP A C 1
ATOM 1612 O O . ASP A 1 221 ? -11.140 37.693 5.802 1.00 26.07 221 ASP A O 1
ATOM 1617 N N . TRP A 1 222 ? -12.328 37.432 7.699 1.00 25.83 222 TRP A N 1
ATOM 1618 C CA . TRP A 1 222 ? -12.683 36.037 7.423 1.00 23.61 222 TRP A CA 1
ATOM 1619 C C . TRP A 1 222 ? -13.989 35.920 6.659 1.00 26.74 222 TRP A C 1
ATOM 1620 O O . TRP A 1 222 ? -14.934 36.670 6.895 1.00 27.45 222 TRP A O 1
ATOM 1631 N N . THR A 1 223 ? -14.042 34.960 5.746 1.00 22.29 223 THR A N 1
ATOM 1632 C CA . THR A 1 223 ? -15.298 34.583 5.116 1.00 19.03 223 THR A CA 1
ATOM 1633 C C . THR A 1 223 ? -15.597 33.158 5.557 1.00 23.19 223 THR A C 1
ATOM 1634 O O . THR A 1 223 ? -14.809 32.244 5.296 1.00 21.38 223 THR A O 1
ATOM 1638 N N . LEU A 1 224 ? -16.719 32.983 6.249 1.00 24.84 224 LEU A N 1
ATOM 1639 C CA . LEU A 1 224 ? -17.089 31.682 6.796 1.00 23.90 224 LEU A CA 1
ATOM 1640 C C . LEU A 1 224 ? -18.261 31.164 5.991 1.00 24.14 224 LEU A C 1
ATOM 1641 O O . LEU A 1 224 ? -19.249 31.873 5.808 1.00 26.15 224 LEU A O 1
ATOM 1646 N N . GLY A 1 225 ? -18.144 29.936 5.493 1.00 19.21 225 GLY A N 1
ATOM 1647 C CA . GLY A 1 225 ? -19.204 29.362 4.684 1.00 20.31 225 GLY A CA 1
ATOM 1648 C C . GLY A 1 225 ? -19.666 28.010 5.188 1.00 20.66 225 GLY A C 1
ATOM 1649 O O . GLY A 1 225 ? -18.916 27.280 5.855 1.00 18.73 225 GLY A O 1
ATOM 1650 N N . ALA A 1 226 ? -20.922 27.686 4.890 1.00 18.69 226 ALA A N 1
ATOM 1651 C CA . ALA A 1 226 ? -21.452 26.378 5.225 1.00 20.65 226 ALA A CA 1
ATOM 1652 C C . ALA A 1 226 ? -22.293 25.861 4.071 1.00 20.90 226 ALA A C 1
ATOM 1653 O O . ALA A 1 226 ? -23.068 26.605 3.460 1.00 20.14 226 ALA A O 1
ATOM 1655 N N . ASN A 1 227 ? -22.130 24.580 3.763 1.00 16.34 227 ASN A N 1
ATOM 1656 C CA . ASN A 1 227 ? -22.961 23.924 2.787 1.00 15.31 227 ASN A CA 1
ATOM 1657 C C . ASN A 1 227 ? -23.468 22.683 3.510 1.00 13.44 227 ASN A C 1
ATOM 1658 O O . ASN A 1 227 ? -22.679 21.784 3.818 1.00 15.79 227 ASN A O 1
ATOM 1663 N N . LEU A 1 228 ? -24.745 22.682 3.866 1.00 13.32 228 LEU A N 1
ATOM 1664 C CA . LEU A 1 228 ? -25.333 21.555 4.574 1.00 13.87 228 LEU A CA 1
ATOM 1665 C C . LEU A 1 228 ? -26.299 20.857 3.644 1.00 14.45 228 LEU A C 1
ATOM 1666 O O . LEU A 1 228 ? -27.102 21.497 2.967 1.00 15.14 228 LEU A O 1
ATOM 1671 N N . GLY A 1 229 ? -26.265 19.536 3.628 1.00 12.68 229 GLY A N 1
ATOM 1672 C CA . GLY A 1 229 ? -27.158 18.803 2.758 1.00 14.15 229 GLY A CA 1
ATOM 1673 C C . GLY A 1 229 ? -27.731 17.559 3.395 1.00 14.23 229 GLY A C 1
ATOM 1674 O O . GLY A 1 229 ? -27.113 16.959 4.264 1.00 12.59 229 GLY A O 1
ATOM 1675 N N . LEU A 1 230 ? -28.929 17.186 2.969 1.00 11.36 230 LEU A N 1
ATOM 1676 C CA . LEU A 1 230 ? -29.551 15.945 3.400 1.00 12.69 230 LEU A CA 1
ATOM 1677 C C . LEU A 1 230 ? -30.217 15.268 2.201 1.00 15.72 230 LEU A C 1
ATOM 1678 O O . LEU A 1 230 ? -31.056 15.882 1.533 1.00 14.14 230 LEU A O 1
ATOM 1683 N N . PHE A 1 231 ? -29.845 14.011 1.922 1.00 11.13 231 PHE A N 1
ATOM 1684 C CA . PHE A 1 231 ? -30.511 13.215 0.901 1.00 11.37 231 PHE A CA 1
ATOM 1685 C C . PHE A 1 231 ? -31.263 12.087 1.583 1.00 15.58 231 PHE A C 1
ATOM 1686 O O . PHE A 1 231 ? -30.740 11.485 2.531 1.00 15.99 231 PHE A O 1
ATOM 1694 N N . VAL A 1 232 ? -32.462 11.783 1.092 1.00 11.94 232 VAL A N 1
ATOM 1695 C CA . VAL A 1 232 ? -33.216 10.611 1.542 1.00 12.14 232 VAL A CA 1
ATOM 1696 C C . VAL A 1 232 ? -33.654 9.809 0.330 1.00 15.76 232 VAL A C 1
ATOM 1697 O O . VAL A 1 232 ? -34.356 10.329 -0.542 1.00 14.17 232 VAL A O 1
ATOM 1701 N N . ASP A 1 233 ? -33.222 8.547 0.273 1.00 13.08 233 ASP A N 1
ATOM 1702 C CA . ASP A 1 233 ? -33.404 7.694 -0.896 1.00 12.23 233 ASP A CA 1
ATOM 1703 C C . ASP A 1 233 ? -34.255 6.477 -0.580 1.00 13.87 233 ASP A C 1
ATOM 1704 O O . ASP A 1 233 ? -34.118 5.878 0.494 1.00 14.21 233 ASP A O 1
ATOM 1709 N N . ARG A 1 234 ? -35.116 6.096 -1.523 1.00 13.03 234 ARG A N 1
ATOM 1710 C CA . ARG A 1 234 ? -35.852 4.851 -1.413 1.00 13.60 234 ARG A CA 1
ATOM 1711 C C . ARG A 1 234 ? -36.005 4.226 -2.796 1.00 14.70 234 ARG A C 1
ATOM 1712 O O . ARG A 1 234 ? -35.833 4.911 -3.799 1.00 16.46 234 ARG A O 1
ATOM 1720 N N . ASP A 1 235 ? -36.325 2.938 -2.869 1.00 14.24 235 ASP A N 1
ATOM 1721 C CA . ASP A 1 235 ? -36.578 2.362 -4.185 1.00 14.66 235 ASP A CA 1
ATOM 1722 C C . ASP A 1 235 ? -37.876 2.913 -4.766 1.00 14.74 235 ASP A C 1
ATOM 1723 O O . ASP A 1 235 ? -38.731 3.421 -4.042 1.00 17.84 235 ASP A O 1
ATOM 1728 N N . ASP A 1 236 ? -37.997 2.833 -6.087 1.00 15.86 236 ASP A N 1
ATOM 1729 C CA . ASP A 1 236 ? -39.184 3.321 -6.793 1.00 16.40 236 ASP A CA 1
ATOM 1730 C C . ASP A 1 236 ? -39.768 2.223 -7.661 1.00 19.32 236 ASP A C 1
ATOM 1731 O O . ASP A 1 236 ? -39.033 1.410 -8.217 1.00 18.26 236 ASP A O 1
ATOM 1736 N N . GLY A 1 237 ? -41.092 2.214 -7.799 1.00 18.71 237 GLY A N 1
ATOM 1737 C CA . GLY A 1 237 ? -41.735 1.324 -8.751 1.00 19.48 237 GLY A CA 1
ATOM 1738 C C . GLY A 1 237 ? -41.325 -0.130 -8.601 1.00 22.34 237 GLY A C 1
ATOM 1739 O O . GLY A 1 237 ? -41.386 -0.683 -7.503 1.00 21.62 237 GLY A O 1
ATOM 1740 N N . ALA A 1 238 ? -40.882 -0.734 -9.704 1.00 21.63 238 ALA A N 1
ATOM 1741 C CA . ALA A 1 238 ? -40.500 -2.154 -9.733 1.00 23.35 238 ALA A CA 1
ATOM 1742 C C . ALA A 1 238 ? -39.218 -2.464 -8.962 1.00 24.51 238 ALA A C 1
ATOM 1743 O O . ALA A 1 238 ? -38.859 -3.636 -8.789 1.00 22.57 238 ALA A O 1
ATOM 1745 N N . ALA A 1 239 ? -38.520 -1.416 -8.525 1.00 19.48 239 ALA A N 1
ATOM 1746 C CA . ALA A 1 239 ? -37.310 -1.567 -7.718 1.00 18.97 239 ALA A CA 1
ATOM 1747 C C . ALA A 1 239 ? -36.290 -2.491 -8.382 1.00 23.98 239 ALA A C 1
ATOM 1748 O O . ALA A 1 239 ? -35.847 -3.490 -7.797 1.00 24.43 239 ALA A O 1
ATOM 1750 N N . ARG A 1 240 ? -35.901 -2.143 -9.603 1.00 19.87 240 ARG A N 1
ATOM 1751 C CA . ARG A 1 240 ? -34.998 -2.986 -10.387 1.00 22.22 240 ARG A CA 1
ATOM 1752 C C . ARG A 1 240 ? -33.590 -3.123 -9.833 1.00 23.97 240 ARG A C 1
ATOM 1753 O O . ARG A 1 240 ? -32.878 -4.060 -10.199 1.00 26.54 240 ARG A O 1
ATOM 1761 N N . ALA A 1 241 ? -33.180 -2.189 -8.982 1.00 20.54 241 ALA A N 1
ATOM 1762 C CA . ALA A 1 241 ? -31.859 -2.224 -8.361 1.00 18.54 241 ALA A CA 1
ATOM 1763 C C . ALA A 1 241 ? -31.951 -2.761 -6.937 1.00 21.61 241 ALA A C 1
ATOM 1764 O O . ALA A 1 241 ? -31.020 -2.621 -6.136 1.00 25.05 241 ALA A O 1
ATOM 1766 N N . GLY A 1 242 ? -33.083 -3.389 -6.640 1.00 23.49 242 GLY A N 1
ATOM 1767 C CA . GLY A 1 242 ? -33.322 -3.951 -5.326 1.00 22.78 242 GLY A CA 1
ATOM 1768 C C . GLY A 1 242 ? -33.964 -2.936 -4.407 1.00 22.47 242 GLY A C 1
ATOM 1769 O O . GLY A 1 242 ? -34.113 -1.758 -4.752 1.00 21.32 242 GLY A O 1
ATOM 1770 N N . GLU A 1 243 ? -34.341 -3.375 -3.214 1.00 17.48 243 GLU A N 1
ATOM 1771 C CA . GLU A 1 243 ? -34.882 -2.421 -2.265 1.00 16.72 243 GLU A CA 1
ATOM 1772 C C . GLU A 1 243 ? -33.784 -1.502 -1.760 1.00 20.77 243 GLU A C 1
ATOM 1773 O O . GLU A 1 243 ? -32.631 -1.909 -1.574 1.00 20.70 243 GLU A O 1
ATOM 1779 N N . ILE A 1 244 ? -34.164 -0.252 -1.554 1.00 16.37 244 ILE A N 1
ATOM 1780 C CA . ILE A 1 244 ? -33.230 0.800 -1.205 1.00 15.52 244 ILE A CA 1
ATOM 1781 C C . ILE A 1 244 ? -33.828 1.640 -0.095 1.00 18.23 244 ILE A C 1
ATOM 1782 O O . ILE A 1 244 ? -35.004 2.034 -0.157 1.00 16.51 244 ILE A O 1
ATOM 1787 N N . ASP A 1 245 ? -33.025 1.921 0.925 1.00 17.07 245 ASP A N 1
ATOM 1788 C CA . ASP A 1 245 ? -33.431 2.824 1.991 1.00 19.42 245 ASP A CA 1
ATOM 1789 C C . ASP A 1 245 ? -32.160 3.454 2.531 1.00 19.83 245 ASP A C 1
ATOM 1790 O O . ASP A 1 245 ? -31.331 2.767 3.124 1.00 17.94 245 ASP A O 1
ATOM 1795 N N . SER A 1 246 ? -31.983 4.754 2.302 1.00 15.21 246 SER A N 1
ATOM 1796 C CA . SER A 1 246 ? -30.749 5.423 2.675 1.00 18.24 246 SER A CA 1
ATOM 1797 C C . SER A 1 246 ? -31.050 6.852 3.079 1.00 15.84 246 SER A C 1
ATOM 1798 O O . SER A 1 246 ? -32.026 7.445 2.610 1.00 14.84 246 SER A O 1
ATOM 1801 N N . HIS A 1 247 ? -30.222 7.409 3.949 1.00 13.00 247 HIS A N 1
ATOM 1802 C CA . HIS A 1 247 ? -30.185 8.866 4.113 1.00 12.93 247 HIS A CA 1
ATOM 1803 C C . HIS A 1 247 ? -28.744 9.275 4.279 1.00 16.32 247 HIS A C 1
ATOM 1804 O O . HIS A 1 247 ? -27.954 8.542 4.876 1.00 17.29 247 HIS A O 1
ATOM 1811 N N . THR A 1 248 ? -28.392 10.436 3.737 1.00 11.61 248 THR A N 1
ATOM 1812 C CA . THR A 1 248 ? -27.013 10.898 3.790 1.00 11.04 248 THR A CA 1
ATOM 1813 C C . THR A 1 248 ? -27.050 12.344 4.217 1.00 13.90 248 THR A C 1
ATOM 1814 O O . THR A 1 248 ? -27.800 13.130 3.657 1.00 16.25 248 THR A O 1
ATOM 1818 N N . VAL A 1 249 ? -26.261 12.684 5.226 1.00 12.52 249 VAL A N 1
ATOM 1819 C CA A VAL A 1 249 ? -26.153 14.066 5.673 0.50 13.21 249 VAL A CA 1
ATOM 1820 C CA B VAL A 1 249 ? -26.159 14.054 5.704 0.50 13.24 249 VAL A CA 1
ATOM 1821 C C . VAL A 1 249 ? -24.707 14.492 5.589 1.00 14.13 249 VAL A C 1
ATOM 1822 O O . VAL A 1 249 ? -23.810 13.706 5.861 1.00 14.41 249 VAL A O 1
ATOM 1829 N N . TYR A 1 250 ? -24.478 15.732 5.175 1.00 11.80 250 TYR A N 1
ATOM 1830 C CA . TYR A 1 250 ? -23.121 16.254 5.114 1.00 12.86 250 TYR A CA 1
ATOM 1831 C C . TYR A 1 250 ? -23.156 17.722 5.517 1.00 13.47 250 TYR A C 1
ATOM 1832 O O . TYR A 1 250 ? -24.175 18.400 5.387 1.00 11.91 250 TYR A O 1
ATOM 1841 N N . GLY A 1 251 ? -22.034 18.192 6.040 1.00 12.87 251 GLY A N 1
ATOM 1842 C CA . GLY A 1 251 ? -21.812 19.611 6.233 1.00 12.40 251 GLY A CA 1
ATOM 1843 C C . GLY A 1 251 ? -20.389 19.872 5.783 1.00 14.37 251 GLY A C 1
ATOM 1844 O O . GLY A 1 251 ? -19.451 19.191 6.219 1.00 16.84 251 GLY A O 1
ATOM 1845 N N . LEU A 1 252 ? -20.229 20.829 4.876 1.00 14.82 252 LEU A N 1
ATOM 1846 C CA . LEU A 1 252 ? -18.914 21.216 4.401 1.00 14.93 252 LEU A CA 1
ATOM 1847 C C . LEU A 1 252 ? -18.749 22.672 4.811 1.00 16.17 252 LEU A C 1
ATOM 1848 O O . LEU A 1 252 ? -19.549 23.534 4.423 1.00 16.60 252 LEU A O 1
ATOM 1853 N N . PHE A 1 253 ? -17.730 22.924 5.623 1.00 15.43 253 PHE A N 1
ATOM 1854 C CA . PHE A 1 253 ? -17.536 24.233 6.235 1.00 17.49 253 PHE A CA 1
ATOM 1855 C C . PHE A 1 253 ? -16.255 24.844 5.730 1.00 17.22 253 PHE A C 1
ATOM 1856 O O . PHE A 1 253 ? -15.236 24.154 5.616 1.00 18.53 253 PHE A O 1
ATOM 1864 N N . SER A 1 254 ? -16.291 26.137 5.417 1.00 17.96 254 SER A N 1
ATOM 1865 C CA . SER A 1 254 ? -15.097 26.796 4.908 1.00 16.05 254 SER A CA 1
ATOM 1866 C C . SER A 1 254 ? -14.772 28.035 5.707 1.00 17.82 254 SER A C 1
ATOM 1867 O O . SER A 1 254 ? -15.662 28.707 6.242 1.00 19.40 254 SER A O 1
ATOM 1870 N N . ALA A 1 255 ? -13.484 28.329 5.790 1.00 17.20 255 ALA A N 1
ATOM 1871 C CA . ALA A 1 255 ? -13.037 29.558 6.423 1.00 17.39 255 ALA A CA 1
ATOM 1872 C C . ALA A 1 255 ? -11.950 30.130 5.541 1.00 19.04 255 ALA A C 1
ATOM 1873 O O . ALA A 1 255 ? -10.911 29.504 5.340 1.00 17.72 255 ALA A O 1
ATOM 1875 N N . GLY A 1 256 ? -12.205 31.309 4.987 1.00 19.88 256 GLY A N 1
ATOM 1876 C CA . GLY A 1 256 ? -11.277 31.902 4.049 1.00 20.77 256 GLY A CA 1
ATOM 1877 C C . GLY A 1 256 ? -10.748 33.202 4.595 1.00 18.19 256 GLY A C 1
ATOM 1878 O O . GLY A 1 256 ? -11.485 33.973 5.198 1.00 19.94 256 GLY A O 1
ATOM 1879 N N . ILE A 1 257 ? -9.460 33.431 4.399 1.00 18.12 257 ILE A N 1
ATOM 1880 C CA . ILE A 1 257 ? -8.874 34.724 4.741 1.00 22.13 257 ILE A CA 1
ATOM 1881 C C . ILE A 1 257 ? -7.747 35.019 3.777 1.00 20.16 257 ILE A C 1
ATOM 1882 O O . ILE A 1 257 ? -6.870 34.175 3.551 1.00 19.07 257 ILE A O 1
ATOM 1887 N N . GLY A 1 258 ? -7.773 36.215 3.199 1.00 26.51 258 GLY A N 1
ATOM 1888 C CA . GLY A 1 258 ? -6.793 36.576 2.195 1.00 26.64 258 GLY A CA 1
ATOM 1889 C C . GLY A 1 258 ? -6.767 35.537 1.092 1.00 25.47 258 GLY A C 1
ATOM 1890 O O . GLY A 1 258 ? -7.802 35.212 0.495 1.00 25.64 258 GLY A O 1
ATOM 1891 N N . LEU A 1 259 ? -5.582 34.992 0.847 1.00 18.92 259 LEU A N 1
ATOM 1892 C CA . LEU A 1 259 ? -5.360 34.073 -0.262 1.00 19.24 259 LEU A CA 1
ATOM 1893 C C . LEU A 1 259 ? -5.521 32.619 0.153 1.00 18.90 259 LEU A C 1
ATOM 1894 O O . LEU A 1 259 ? -5.250 31.717 -0.644 1.00 18.62 259 LEU A O 1
ATOM 1899 N N . HIS A 1 260 ? -5.971 32.395 1.385 1.00 17.16 260 HIS A N 1
ATOM 1900 C CA . HIS A 1 260 ? -6.025 31.051 1.960 1.00 16.61 260 HIS A CA 1
ATOM 1901 C C . HIS A 1 260 ? -7.454 30.592 2.170 1.00 17.12 260 HIS A C 1
ATOM 1902 O O . HIS A 1 260 ? -8.302 31.382 2.562 1.00 17.97 260 HIS A O 1
ATOM 1909 N N . THR A 1 261 ? -7.730 29.314 1.937 1.00 16.19 261 THR A N 1
ATOM 1910 C CA . THR A 1 261 ? -9.047 28.795 2.308 1.00 15.77 261 THR A CA 1
ATOM 1911 C C . THR A 1 261 ? -8.898 27.438 2.977 1.00 14.72 261 THR A C 1
ATOM 1912 O O . THR A 1 261 ? -8.157 26.581 2.485 1.00 15.87 261 THR A O 1
ATOM 1916 N N . PHE A 1 262 ? -9.587 27.257 4.101 1.00 15.03 262 PHE A N 1
ATOM 1917 C CA . PHE A 1 262 ? -9.550 26.010 4.865 1.00 16.01 262 PHE A CA 1
ATOM 1918 C C . PHE A 1 262 ? -10.938 25.391 4.850 1.00 15.61 262 PHE A C 1
ATOM 1919 O O . PHE A 1 262 ? -11.930 26.118 4.903 1.00 16.39 262 PHE A O 1
ATOM 1927 N N . TYR A 1 263 ? -11.022 24.063 4.781 1.00 15.21 263 TYR A N 1
ATOM 1928 C CA . TYR A 1 263 ? -12.329 23.400 4.812 1.00 15.19 263 TYR A CA 1
ATOM 1929 C C . TYR A 1 263 ? -12.299 22.229 5.769 1.00 15.79 263 TYR A C 1
ATOM 1930 O O . TYR A 1 263 ? -11.267 21.553 5.898 1.00 15.49 263 TYR A O 1
ATOM 1939 N N . LEU A 1 264 ? -13.447 21.987 6.404 1.00 15.47 264 LEU A N 1
ATOM 1940 C CA . LEU A 1 264 ? -13.712 20.770 7.164 1.00 15.53 264 LEU A CA 1
ATOM 1941 C C . LEU A 1 264 ? -15.038 20.206 6.677 1.00 16.09 264 LEU A C 1
ATOM 1942 O O . LEU A 1 264 ? -16.050 20.910 6.681 1.00 16.32 264 LEU A O 1
ATOM 1947 N N . GLY A 1 265 ? -15.032 18.950 6.253 1.00 13.69 265 GLY A N 1
ATOM 1948 C CA . GLY A 1 265 ? -16.272 18.284 5.871 1.00 13.97 265 GLY A CA 1
ATOM 1949 C C . GLY A 1 265 ? -16.589 17.118 6.790 1.00 15.72 265 GLY A C 1
ATOM 1950 O O . GLY A 1 265 ? -15.693 16.374 7.204 1.00 15.86 265 GLY A O 1
ATOM 1951 N N . LEU A 1 266 ? -17.873 16.954 7.105 1.00 13.53 266 LEU A N 1
ATOM 1952 C CA . LEU A 1 266 ? -18.323 15.866 7.957 1.00 13.08 266 LEU A CA 1
ATOM 1953 C C . LEU A 1 266 ? -19.529 15.254 7.274 1.00 14.81 266 LEU A C 1
ATOM 1954 O O . LEU A 1 266 ? -20.401 15.975 6.796 1.00 15.86 266 LEU A O 1
ATOM 1959 N N . GLN A 1 267 ? -19.603 13.929 7.240 1.00 12.30 267 GLN A N 1
ATOM 1960 C CA . GLN A 1 267 ? -20.649 13.278 6.460 1.00 12.41 267 GLN A CA 1
ATOM 1961 C C . GLN A 1 267 ? -20.989 11.897 7.020 1.00 13.11 267 GLN A C 1
ATOM 1962 O O . GLN A 1 267 ? -20.114 11.193 7.543 1.00 14.46 267 GLN A O 1
ATOM 1968 N N . LYS A 1 268 ? -22.254 11.501 6.901 1.00 11.62 268 LYS A N 1
ATOM 1969 C CA . LYS A 1 268 ? -22.673 10.185 7.364 1.00 12.89 268 LYS A CA 1
ATOM 1970 C C . LYS A 1 268 ? -23.790 9.643 6.496 1.00 16.10 268 LYS A C 1
ATOM 1971 O O . LYS A 1 268 ? -24.802 10.317 6.276 1.00 13.25 268 LYS A O 1
ATOM 1977 N N . VAL A 1 269 ? -23.602 8.423 6.003 1.00 13.85 269 VAL A N 1
ATOM 1978 C CA . VAL A 1 269 ? -24.669 7.676 5.332 1.00 12.60 269 VAL A CA 1
ATOM 1979 C C . VAL A 1 269 ? -25.291 6.705 6.324 1.00 16.53 269 VAL A C 1
ATOM 1980 O O . VAL A 1 269 ? -24.571 6.017 7.052 1.00 15.47 269 VAL A O 1
ATOM 1984 N N . GLY A 1 270 ? -26.620 6.623 6.340 1.00 13.01 270 GLY A N 1
ATOM 1985 C CA . GLY A 1 270 ? -27.304 5.707 7.232 1.00 16.97 270 GLY A CA 1
ATOM 1986 C C . GLY A 1 270 ? -28.434 4.967 6.546 1.00 16.36 270 GLY A C 1
ATOM 1987 O O . GLY A 1 270 ? -28.858 5.321 5.443 1.00 15.63 270 GLY A O 1
ATOM 1988 N N . GLY A 1 271 ? -28.926 3.928 7.203 1.00 16.53 271 GLY A N 1
ATOM 1989 C CA . GLY A 1 271 ? -29.999 3.119 6.644 1.00 19.63 271 GLY A CA 1
ATOM 1990 C C . GLY A 1 271 ? -29.437 1.836 6.067 1.00 17.26 271 GLY A C 1
ATOM 1991 O O . GLY A 1 271 ? -28.290 1.487 6.337 1.00 22.86 271 GLY A O 1
ATOM 1992 N N . ASP A 1 272 ? -30.226 1.143 5.258 1.00 19.17 272 ASP A N 1
ATOM 1993 C CA . ASP A 1 272 ? -29.789 -0.130 4.686 1.00 21.53 272 ASP A CA 1
ATOM 1994 C C . ASP A 1 272 ? -28.806 0.015 3.525 1.00 21.55 272 ASP A C 1
ATOM 1995 O O . ASP A 1 272 ? -28.021 -0.899 3.256 1.00 25.42 272 ASP A O 1
ATOM 2000 N N . SER A 1 273 ? -28.850 1.155 2.839 1.00 17.23 273 SER A N 1
ATOM 2001 C CA . SER A 1 273 ? -28.224 1.275 1.529 1.00 13.71 273 SER A CA 1
ATOM 2002 C C . SER A 1 273 ? -27.280 2.461 1.472 1.00 13.54 273 SER A C 1
ATOM 2003 O O . SER A 1 273 ? -27.261 3.298 2.382 1.00 16.19 273 SER A O 1
ATOM 2006 N N . GLY A 1 274 ? -26.520 2.548 0.385 1.00 14.84 274 GLY A N 1
ATOM 2007 C CA . GLY A 1 274 ? -25.673 3.711 0.142 1.00 13.81 274 GLY A CA 1
ATOM 2008 C C . GLY A 1 274 ? -26.479 4.820 -0.519 1.00 11.91 274 GLY A C 1
ATOM 2009 O O . GLY A 1 274 ? -27.665 4.650 -0.780 1.00 16.25 274 GLY A O 1
ATOM 2010 N N . TRP A 1 275 ? -25.822 5.947 -0.779 1.00 11.41 275 TRP A N 1
ATOM 2011 C CA . TRP A 1 275 ? -26.431 7.101 -1.438 1.00 11.60 275 TRP A CA 1
ATOM 2012 C C . TRP A 1 275 ? -26.605 6.821 -2.928 1.00 12.59 275 TRP A C 1
ATOM 2013 O O . TRP A 1 275 ? -25.730 6.218 -3.561 1.00 13.41 275 TRP A O 1
ATOM 2024 N N . GLN A 1 276 ? -27.741 7.245 -3.482 1.00 11.07 276 GLN A N 1
ATOM 2025 C CA . GLN A 1 276 ? -28.089 6.929 -4.871 1.00 11.04 276 GLN A CA 1
ATOM 2026 C C . GLN A 1 276 ? -27.808 8.079 -5.830 1.00 10.80 276 GLN A C 1
ATOM 2027 O O . GLN A 1 276 ? -27.893 9.249 -5.468 1.00 11.60 276 GLN A O 1
ATOM 2033 N N . SER A 1 277 ? -27.467 7.727 -7.063 1.00 10.95 277 SER A N 1
ATOM 2034 C CA . SER A 1 277 ? -27.238 8.712 -8.115 1.00 10.87 277 SER A CA 1
ATOM 2035 C C . SER A 1 277 ? -27.264 7.989 -9.444 1.00 12.01 277 SER A C 1
ATOM 2036 O O . SER A 1 277 ? -27.206 6.757 -9.490 1.00 13.03 277 SER A O 1
ATOM 2039 N N . VAL A 1 278 ? -27.362 8.762 -10.521 1.00 11.38 278 VAL A N 1
ATOM 2040 C CA . VAL A 1 278 ? -27.467 8.193 -11.866 1.00 11.86 278 VAL A CA 1
ATOM 2041 C C . VAL A 1 278 ? -26.092 7.730 -12.348 1.00 11.93 278 VAL A C 1
ATOM 2042 O O . VAL A 1 278 ? -25.094 8.444 -12.191 1.00 12.22 278 VAL A O 1
ATOM 2046 N N . TYR A 1 279 ? -26.065 6.527 -12.924 1.00 14.04 279 TYR A N 1
ATOM 2047 C CA . TYR A 1 279 ? -24.830 5.916 -13.399 1.00 14.94 279 TYR A CA 1
ATOM 2048 C C . TYR A 1 279 ? -24.118 6.831 -14.376 1.00 13.24 279 TYR A C 1
ATOM 2049 O O . TYR A 1 279 ? -24.719 7.354 -15.312 1.00 14.16 279 TYR A O 1
ATOM 2058 N N . GLY A 1 280 ? -22.828 7.024 -14.135 1.00 13.70 280 GLY A N 1
ATOM 2059 C CA . GLY A 1 280 ? -22.013 7.893 -14.965 1.00 14.37 280 GLY A CA 1
ATOM 2060 C C . GLY A 1 280 ? -21.970 9.336 -14.523 1.00 16.78 280 GLY A C 1
ATOM 2061 O O . GLY A 1 280 ? -21.107 10.102 -14.962 1.00 15.39 280 GLY A O 1
ATOM 2062 N N . SER A 1 281 ? -22.910 9.727 -13.668 1.00 13.60 281 SER A N 1
ATOM 2063 C CA . SER A 1 281 ? -22.946 11.096 -13.180 1.00 11.40 281 SER A CA 1
ATOM 2064 C C . SER A 1 281 ? -21.855 11.345 -12.150 1.00 13.17 281 SER A C 1
ATOM 2065 O O . SER A 1 281 ? -21.267 10.418 -11.594 1.00 14.46 281 SER A O 1
ATOM 2068 N N . SER A 1 282 ? -21.618 12.624 -11.889 1.00 12.34 282 SER A N 1
ATOM 2069 C CA . SER A 1 282 ? -20.615 13.072 -10.930 1.00 10.79 282 SER A CA 1
ATOM 2070 C C . SER A 1 282 ? -21.188 13.065 -9.520 1.00 12.62 282 SER A C 1
ATOM 2071 O O . SER A 1 282 ? -22.386 13.304 -9.328 1.00 13.29 282 SER A O 1
ATOM 2074 N N . GLY A 1 283 ? -20.327 12.776 -8.551 1.00 13.92 283 GLY A N 1
ATOM 2075 C CA . GLY A 1 283 ? -20.697 12.798 -7.143 1.00 13.66 283 GLY A CA 1
ATOM 2076 C C . GLY A 1 283 ? -20.542 14.151 -6.461 1.00 10.52 283 GLY A C 1
ATOM 2077 O O . GLY A 1 283 ? -20.586 14.221 -5.229 1.00 13.19 283 GLY A O 1
ATOM 2078 N N . ARG A 1 284 ? -20.405 15.228 -7.239 1.00 11.74 284 ARG A N 1
ATOM 2079 C CA . ARG A 1 284 ? -19.992 16.523 -6.683 1.00 11.22 284 ARG A CA 1
ATOM 2080 C C . ARG A 1 284 ? -21.047 17.258 -5.845 1.00 12.06 284 ARG A C 1
ATOM 2081 O O . ARG A 1 284 ? -20.739 18.307 -5.279 1.00 14.97 284 ARG A O 1
ATOM 2089 N N . SER A 1 285 ? -22.280 16.747 -5.779 1.00 12.22 285 SER A N 1
ATOM 2090 C CA . SER A 1 285 ? -23.241 17.317 -4.828 1.00 12.44 285 SER A CA 1
ATOM 2091 C C . SER A 1 285 ? -22.900 16.942 -3.391 1.00 17.65 285 SER A C 1
ATOM 2092 O O . SER A 1 285 ? -23.335 17.600 -2.456 1.00 19.20 285 SER A O 1
ATOM 2095 N N . MET A 1 286 ? -22.119 15.884 -3.222 1.00 11.79 286 MET A N 1
ATOM 2096 C CA . MET A 1 286 ? -21.852 15.339 -1.897 1.00 11.05 286 MET A CA 1
ATOM 2097 C C . MET A 1 286 ? -20.723 16.115 -1.227 1.00 13.74 286 MET A C 1
ATOM 2098 O O . MET A 1 286 ? -19.699 16.424 -1.849 1.00 12.98 286 MET A O 1
ATOM 2103 N N . GLY A 1 287 ? -20.894 16.413 0.056 1.00 13.66 287 GLY A N 1
ATOM 2104 C CA . GLY A 1 287 ? -19.943 17.254 0.763 1.00 15.74 287 GLY A CA 1
ATOM 2105 C C . GLY A 1 287 ? -18.500 16.774 0.689 1.00 13.63 287 GLY A C 1
ATOM 2106 O O . GLY A 1 287 ? -17.586 17.563 0.455 1.00 14.92 287 GLY A O 1
ATOM 2107 N N . ASN A 1 288 ? -18.289 15.480 0.889 1.00 12.05 288 ASN A N 1
ATOM 2108 C CA . ASN A 1 288 ? -16.929 14.933 0.872 1.00 11.77 288 ASN A CA 1
ATOM 2109 C C . ASN A 1 288 ? -16.503 14.323 -0.466 1.00 15.56 288 ASN A C 1
ATOM 2110 O O . ASN A 1 288 ? -15.674 13.423 -0.507 1.00 15.19 288 ASN A O 1
ATOM 2115 N N . ASP A 1 289 ? -17.058 14.831 -1.561 1.00 13.65 289 ASP A N 1
ATOM 2116 C CA . ASP A 1 289 ? -16.620 14.408 -2.889 1.00 13.54 289 ASP A CA 1
ATOM 2117 C C . ASP A 1 289 ? -15.156 14.726 -3.137 1.00 11.96 289 ASP A C 1
ATOM 2118 O O . ASP A 1 289 ? -14.697 15.816 -2.842 1.00 15.41 289 ASP A O 1
ATOM 2123 N N . MET A 1 290 ? -14.435 13.739 -3.656 1.00 10.87 290 MET A N 1
ATOM 2124 C CA . MET A 1 290 ? -13.039 13.904 -4.020 1.00 13.02 290 MET A CA 1
ATOM 2125 C C . MET A 1 290 ? -12.839 13.343 -5.420 1.00 14.59 290 MET A C 1
ATOM 2126 O O . MET A 1 290 ? -13.802 12.944 -6.071 1.00 15.30 290 MET A O 1
ATOM 2131 N N . PHE A 1 291 ? -11.599 13.304 -5.904 1.00 13.36 291 PHE A N 1
ATOM 2132 C CA . PHE A 1 291 ? -11.387 12.892 -7.293 1.00 15.62 291 PHE A CA 1
ATOM 2133 C C . PHE A 1 291 ? -11.926 11.503 -7.583 1.00 15.80 291 PHE A C 1
ATOM 2134 O O . PHE A 1 291 ? -12.498 11.278 -8.650 1.00 20.67 291 PHE A O 1
ATOM 2142 N N . ASN A 1 292 ? -11.714 10.562 -6.663 1.00 13.78 292 ASN A N 1
ATOM 2143 C CA . ASN A 1 292 ? -12.004 9.156 -6.926 1.00 13.68 292 ASN A CA 1
ATOM 2144 C C . ASN A 1 292 ? -13.077 8.524 -6.058 1.00 16.79 292 ASN A C 1
ATOM 2145 O O . ASN A 1 292 ? -13.202 7.306 -6.005 1.00 19.65 292 ASN A O 1
ATOM 2150 N N . GLY A 1 293 ? -13.880 9.350 -5.404 1.00 15.89 293 GLY A N 1
ATOM 2151 C CA . GLY A 1 293 ? -14.984 8.809 -4.635 1.00 15.19 293 GLY A CA 1
ATOM 2152 C C . GLY A 1 293 ? -15.546 9.881 -3.733 1.00 14.71 293 GLY A C 1
ATOM 2153 O O . GLY A 1 293 ? -14.958 10.955 -3.620 1.00 14.59 293 GLY A O 1
ATOM 2154 N N . ASN A 1 294 ? -16.701 9.600 -3.123 1.00 12.66 294 ASN A N 1
ATOM 2155 C CA . ASN A 1 294 ? -17.304 10.559 -2.198 1.00 10.38 294 ASN A CA 1
ATOM 2156 C C . ASN A 1 294 ? -17.781 9.947 -0.890 1.00 12.45 294 ASN A C 1
ATOM 2157 O O . ASN A 1 294 ? -18.611 10.537 -0.208 1.00 12.88 294 ASN A O 1
ATOM 2162 N N . PHE A 1 295 ? -17.225 8.783 -0.534 1.00 12.58 295 PHE A N 1
ATOM 2163 C CA . PHE A 1 295 ? -17.464 8.168 0.771 1.00 12.03 295 PHE A CA 1
ATOM 2164 C C . PHE A 1 295 ? -18.947 7.916 1.058 1.00 12.80 295 PHE A C 1
ATOM 2165 O O . PHE A 1 295 ? -19.421 8.239 2.144 1.00 14.86 295 PHE A O 1
ATOM 2173 N N . THR A 1 296 ? -19.664 7.348 0.088 1.00 13.43 296 THR A N 1
ATOM 2174 C CA . THR A 1 296 ? -21.110 7.141 0.235 1.00 13.27 296 THR A CA 1
ATOM 2175 C C . THR A 1 296 ? -21.535 5.685 0.261 1.00 13.97 296 THR A C 1
ATOM 2176 O O . THR A 1 296 ? -22.679 5.352 -0.062 1.00 13.91 296 THR A O 1
ATOM 2180 N N . ASN A 1 297 ? -20.629 4.802 0.659 1.00 12.74 297 ASN A N 1
ATOM 2181 C CA . ASN A 1 297 ? -21.051 3.439 0.940 1.00 13.31 297 ASN A CA 1
ATOM 2182 C C . ASN A 1 297 ? -22.051 3.413 2.089 1.00 13.74 297 ASN A C 1
ATOM 2183 O O . ASN A 1 297 ? -22.049 4.301 2.938 1.00 13.77 297 ASN A O 1
ATOM 2188 N N . ALA A 1 298 ? -22.915 2.402 2.104 1.00 13.81 298 ALA A N 1
ATOM 2189 C CA . ALA A 1 298 ? -23.853 2.224 3.218 1.00 13.37 298 ALA A CA 1
ATOM 2190 C C . ALA A 1 298 ? -23.114 2.348 4.555 1.00 14.80 298 ALA A C 1
ATOM 2191 O O . ALA A 1 298 ? -21.998 1.828 4.713 1.00 16.57 298 ALA A O 1
ATOM 2193 N N . ASP A 1 299 ? -23.733 3.060 5.499 1.00 14.92 299 ASP A N 1
ATOM 2194 C CA . ASP A 1 299 ? -23.236 3.219 6.876 1.00 13.58 299 ASP A CA 1
ATOM 2195 C C . ASP A 1 299 ? -21.982 4.070 7.047 1.00 14.29 299 ASP A C 1
ATOM 2196 O O . ASP A 1 299 ? -21.552 4.320 8.179 1.00 18.12 299 ASP A O 1
ATOM 2201 N N . GLU A 1 300 ? -21.408 4.528 5.941 1.00 12.85 300 GLU A N 1
ATOM 2202 C CA . GLU A 1 300 ? -20.092 5.157 6.001 1.00 14.20 300 GLU A CA 1
ATOM 2203 C C . GLU A 1 300 ? -20.103 6.539 6.649 1.00 15.18 300 GLU A C 1
ATOM 2204 O O . GLU A 1 300 ? -20.908 7.409 6.303 1.00 14.80 300 GLU A O 1
ATOM 2210 N N . ARG A 1 301 ? -19.191 6.729 7.590 1.00 13.37 301 ARG A N 1
ATOM 2211 C CA . ARG A 1 301 ? -18.977 8.026 8.217 1.00 14.77 301 ARG A CA 1
ATOM 2212 C C . ARG A 1 301 ? -17.664 8.577 7.683 1.00 16.09 301 ARG A C 1
ATOM 2213 O O . ARG A 1 301 ? -16.691 7.833 7.519 1.00 16.01 301 ARG A O 1
ATOM 2221 N N . SER A 1 302 ? -17.610 9.866 7.373 1.00 13.71 302 SER A N 1
ATOM 2222 C CA . SER A 1 302 ? -16.363 10.381 6.837 1.00 12.21 302 SER A CA 1
ATOM 2223 C C . SER A 1 302 ? -16.088 11.813 7.241 1.00 12.77 302 SER A C 1
ATOM 2224 O O . SER A 1 302 ? -17.004 12.563 7.599 1.00 15.01 302 SER A O 1
ATOM 2227 N N . TRP A 1 303 ? -14.812 12.168 7.213 1.00 13.74 303 TRP A N 1
ATOM 2228 C CA . TRP A 1 303 ? -14.402 13.560 7.402 1.00 13.83 303 TRP A CA 1
ATOM 2229 C C . TRP A 1 303 ? -13.357 13.947 6.356 1.00 12.28 303 TRP A C 1
ATOM 2230 O O . TRP A 1 303 ? -12.671 13.100 5.779 1.00 13.72 303 TRP A O 1
ATOM 2241 N N . GLN A 1 304 ? -13.241 15.243 6.118 1.00 13.38 304 GLN A N 1
ATOM 2242 C CA . GLN A 1 304 ? -12.304 15.748 5.147 1.00 14.88 304 GLN A CA 1
ATOM 2243 C C . GLN A 1 304 ? -11.690 17.041 5.661 1.00 13.52 304 GLN A C 1
ATOM 2244 O O . GLN A 1 304 ? -12.383 17.837 6.303 1.00 14.64 304 GLN A O 1
ATOM 2250 N N . VAL A 1 305 ? -10.399 17.233 5.399 1.00 13.11 305 VAL A N 1
ATOM 2251 C CA . VAL A 1 305 ? -9.778 18.556 5.569 1.00 14.40 305 VAL A CA 1
ATOM 2252 C C . VAL A 1 305 ? -9.170 18.976 4.244 1.00 14.73 305 VAL A C 1
ATOM 2253 O O . VAL A 1 305 ? -8.665 18.145 3.486 1.00 14.40 305 VAL A O 1
ATOM 2257 N N . ARG A 1 306 ? -9.239 20.265 3.949 1.00 13.86 306 ARG A N 1
ATOM 2258 C CA . ARG A 1 306 ? -8.768 20.759 2.666 1.00 13.01 306 ARG A CA 1
ATOM 2259 C C . ARG A 1 306 ? -8.150 22.130 2.869 1.00 12.89 306 ARG A C 1
ATOM 2260 O O . ARG A 1 306 ? -8.593 22.893 3.729 1.00 14.07 306 ARG A O 1
ATOM 2268 N N . TYR A 1 307 ? -7.123 22.428 2.082 1.00 13.75 307 TYR A N 1
ATOM 2269 C CA . TYR A 1 307 ? -6.498 23.742 2.097 1.00 14.06 307 TYR A CA 1
ATOM 2270 C C . TYR A 1 307 ? -6.262 24.190 0.656 1.00 14.30 307 TYR A C 1
ATOM 2271 O O . TYR A 1 307 ? -5.736 23.417 -0.155 1.00 14.89 307 TYR A O 1
ATOM 2280 N N . ASP A 1 308 ? -6.682 25.415 0.332 1.00 12.87 308 ASP A N 1
ATOM 2281 C CA . ASP A 1 308 ? -6.458 26.011 -0.990 1.00 14.47 308 ASP A CA 1
ATOM 2282 C C . ASP A 1 308 ? -5.609 27.261 -0.831 1.00 17.93 308 ASP A C 1
ATOM 2283 O O . ASP A 1 308 ? -5.766 28.014 0.140 1.00 16.11 308 ASP A O 1
ATOM 2288 N N . TYR A 1 309 ? -4.734 27.510 -1.800 1.00 15.46 309 TYR A N 1
ATOM 2289 C CA . TYR A 1 309 ? -3.924 28.727 -1.792 1.00 14.25 309 TYR A CA 1
ATOM 2290 C C . TYR A 1 309 ? -3.854 29.331 -3.181 1.00 16.31 309 TYR A C 1
ATOM 2291 O O . TYR A 1 309 ? -3.683 28.620 -4.170 1.00 18.47 309 TYR A O 1
ATOM 2300 N N . ASP A 1 310 ? -3.988 30.654 -3.239 1.00 15.56 310 ASP A N 1
ATOM 2301 C CA . ASP A 1 310 ? -3.861 31.418 -4.469 1.00 17.19 310 ASP A CA 1
ATOM 2302 C C . ASP A 1 310 ? -2.430 31.949 -4.544 1.00 15.83 310 ASP A C 1
ATOM 2303 O O . ASP A 1 310 ? -2.045 32.800 -3.747 1.00 19.13 310 ASP A O 1
ATOM 2308 N N . PHE A 1 311 ? -1.643 31.429 -5.486 1.00 17.53 311 PHE A N 1
ATOM 2309 C CA . PHE A 1 311 ? -0.213 31.733 -5.547 1.00 18.23 311 PHE A CA 1
ATOM 2310 C C . PHE A 1 311 ? 0.113 33.121 -6.100 1.00 19.10 311 PHE A C 1
ATOM 2311 O O . PHE A 1 311 ? 1.290 33.436 -6.343 1.00 18.81 311 PHE A O 1
ATOM 2319 N N . VAL A 1 312 ? -0.901 33.960 -6.308 1.00 17.83 312 VAL A N 1
ATOM 2320 C CA . VAL A 1 312 ? -0.616 35.358 -6.625 1.00 19.33 312 VAL A CA 1
ATOM 2321 C C . VAL A 1 312 ? 0.233 35.947 -5.493 1.00 20.98 312 VAL A C 1
ATOM 2322 O O . VAL A 1 312 ? 1.028 36.870 -5.703 1.00 22.21 312 VAL A O 1
ATOM 2326 N N . GLY A 1 313 ? 0.083 35.392 -4.292 1.00 18.66 313 GLY A N 1
ATOM 2327 C CA . GLY A 1 313 ? 0.836 35.848 -3.131 1.00 20.03 313 GLY A CA 1
ATOM 2328 C C . GLY A 1 313 ? 2.325 35.584 -3.229 1.00 22.08 313 GLY A C 1
ATOM 2329 O O . GLY A 1 313 ? 3.116 36.189 -2.504 1.00 23.72 313 GLY A O 1
ATOM 2330 N N . LEU A 1 314 ? 2.712 34.678 -4.125 1.00 19.10 314 LEU A N 1
ATOM 2331 C CA . LEU A 1 314 ? 4.127 34.416 -4.398 1.00 18.80 314 LEU A CA 1
ATOM 2332 C C . LEU A 1 314 ? 4.542 34.935 -5.785 1.00 22.66 314 LEU A C 1
ATOM 2333 O O . LEU A 1 314 ? 5.577 34.554 -6.322 1.00 24.97 314 LEU A O 1
ATOM 2338 N N . GLY A 1 315 ? 3.721 35.815 -6.352 1.00 22.24 315 GLY A N 1
ATOM 2339 C CA . GLY A 1 315 ? 4.017 36.442 -7.630 1.00 23.22 315 GLY A CA 1
ATOM 2340 C C . GLY A 1 315 ? 3.677 35.592 -8.838 1.00 26.61 315 GLY A C 1
ATOM 2341 O O . GLY A 1 315 ? 4.181 35.823 -9.944 1.00 25.28 315 GLY A O 1
ATOM 2342 N N . TRP A 1 316 ? 2.813 34.604 -8.627 1.00 25.36 316 TRP A N 1
ATOM 2343 C CA . TRP A 1 316 ? 2.408 33.700 -9.693 1.00 25.15 316 TRP A CA 1
ATOM 2344 C C . TRP A 1 316 ? 0.888 33.792 -9.918 1.00 22.17 316 TRP A C 1
ATOM 2345 O O . TRP A 1 316 ? 0.159 32.825 -9.683 1.00 21.88 316 TRP A O 1
ATOM 2356 N N . PRO A 1 317 ? 0.399 34.956 -10.380 1.00 25.77 317 PRO A N 1
ATOM 2357 C CA . PRO A 1 317 ? -1.038 35.095 -10.616 1.00 25.05 317 PRO A CA 1
ATOM 2358 C C . PRO A 1 317 ? -1.499 34.070 -11.644 1.00 24.63 317 PRO A C 1
ATOM 2359 O O . PRO A 1 317 ? -0.807 33.830 -12.645 1.00 28.55 317 PRO A O 1
ATOM 2363 N N . GLY A 1 318 ? -2.642 33.452 -11.372 1.00 23.31 318 GLY A N 1
ATOM 2364 C CA . GLY A 1 318 ? -3.170 32.410 -12.231 1.00 24.47 318 GLY A CA 1
ATOM 2365 C C . GLY A 1 318 ? -2.837 31.012 -11.743 1.00 22.14 318 GLY A C 1
ATOM 2366 O O . GLY A 1 318 ? -3.427 30.045 -12.212 1.00 22.48 318 GLY A O 1
ATOM 2367 N N . LEU A 1 319 ? -1.897 30.900 -10.805 1.00 21.45 319 LEU A N 1
ATOM 2368 C CA . LEU A 1 319 ? -1.561 29.596 -10.236 1.00 18.69 319 LEU A CA 1
ATOM 2369 C C . LEU A 1 319 ? -2.327 29.391 -8.934 1.00 20.18 319 LEU A C 1
ATOM 2370 O O . LEU A 1 319 ? -2.253 30.221 -8.029 1.00 19.72 319 LEU A O 1
ATOM 2375 N N . ILE A 1 320 ? -3.096 28.305 -8.852 1.00 17.84 320 ILE A N 1
ATOM 2376 C CA . ILE A 1 320 ? -3.813 27.991 -7.614 1.00 17.28 320 ILE A CA 1
ATOM 2377 C C . ILE A 1 320 ? -3.511 26.559 -7.218 1.00 18.73 320 ILE A C 1
ATOM 2378 O O . ILE A 1 320 ? -3.300 25.701 -8.083 1.00 22.36 320 ILE A O 1
ATOM 2383 N N . GLY A 1 321 ? -3.476 26.298 -5.918 1.00 15.48 321 GLY A N 1
ATOM 2384 C CA . GLY A 1 321 ? -3.229 24.948 -5.443 1.00 16.62 321 GLY A CA 1
ATOM 2385 C C . GLY A 1 321 ? -4.287 24.459 -4.470 1.00 19.15 321 GLY A C 1
ATOM 2386 O O . GLY A 1 321 ? -4.951 25.250 -3.819 1.00 18.16 321 GLY A O 1
ATOM 2387 N N . MET A 1 322 ? -4.451 23.142 -4.388 1.00 15.72 322 MET A N 1
ATOM 2388 C CA A MET A 1 322 ? -5.353 22.538 -3.418 0.50 14.74 322 MET A CA 1
ATOM 2389 C CA B MET A 1 322 ? -5.350 22.525 -3.407 0.50 14.76 322 MET A CA 1
ATOM 2390 C C . MET A 1 322 ? -4.714 21.261 -2.884 1.00 15.68 322 MET A C 1
ATOM 2391 O O . MET A 1 322 ? -4.113 20.502 -3.646 1.00 16.75 322 MET A O 1
ATOM 2400 N N . VAL A 1 323 ? -4.849 21.033 -1.582 1.00 14.81 323 VAL A N 1
ATOM 2401 C CA . VAL A 1 323 ? -4.540 19.727 -1.002 1.00 13.95 323 VAL A CA 1
ATOM 2402 C C . VAL A 1 323 ? -5.725 19.303 -0.134 1.00 15.34 323 VAL A C 1
ATOM 2403 O O . VAL A 1 323 ? -6.282 20.114 0.603 1.00 13.78 323 VAL A O 1
ATOM 2407 N N . ARG A 1 324 ? -6.148 18.050 -0.232 1.00 14.11 324 ARG A N 1
ATOM 2408 C CA . ARG A 1 324 ? -7.242 17.608 0.621 1.00 12.23 324 ARG A CA 1
ATOM 2409 C C . ARG A 1 324 ? -7.056 16.155 1.014 1.00 13.84 324 ARG A C 1
ATOM 2410 O O . ARG A 1 324 ? -6.414 15.381 0.299 1.00 15.54 324 ARG A O 1
ATOM 2418 N N . TYR A 1 325 ? -7.552 15.822 2.198 1.00 13.34 325 TYR A N 1
ATOM 2419 C CA . TYR A 1 325 ? -7.479 14.465 2.720 1.00 14.91 325 TYR A CA 1
ATOM 2420 C C . TYR A 1 325 ? -8.847 14.090 3.264 1.00 15.65 325 TYR A C 1
ATOM 2421 O O . TYR A 1 325 ? -9.470 14.868 4.004 1.00 15.10 325 TYR A O 1
ATOM 2430 N N . GLY A 1 326 ? -9.318 12.907 2.898 1.00 13.31 326 GLY A N 1
ATOM 2431 C CA . GLY A 1 326 ? -10.590 12.404 3.389 1.00 13.60 326 GLY A CA 1
ATOM 2432 C C . GLY A 1 326 ? -10.430 10.995 3.933 1.00 15.85 326 GLY A C 1
ATOM 2433 O O . GLY A 1 326 ? -9.656 10.198 3.402 1.00 16.57 326 GLY A O 1
ATOM 2434 N N . HIS A 1 327 ? -11.170 10.688 4.989 1.00 13.92 327 HIS A N 1
ATOM 2435 C CA . HIS A 1 327 ? -11.138 9.353 5.569 1.00 15.81 327 HIS A CA 1
ATOM 2436 C C . HIS A 1 327 ? -12.544 8.878 5.864 1.00 16.88 327 HIS A C 1
ATOM 2437 O O . HIS A 1 327 ? -13.349 9.625 6.417 1.00 16.00 327 HIS A O 1
ATOM 2444 N N . GLY A 1 328 ? -12.838 7.634 5.506 1.00 14.50 328 GLY A N 1
ATOM 2445 C CA . GLY A 1 328 ? -14.137 7.055 5.793 1.00 14.16 328 GLY A CA 1
ATOM 2446 C C . GLY A 1 328 ? -13.986 5.789 6.619 1.00 16.21 328 GLY A C 1
ATOM 2447 O O . GLY A 1 328 ? -12.986 5.081 6.516 1.00 17.86 328 GLY A O 1
ATOM 2448 N N . SER A 1 329 ? -14.969 5.520 7.459 1.00 15.39 329 SER A N 1
ATOM 2449 C CA . SER A 1 329 ? -14.964 4.298 8.260 1.00 14.36 329 SER A CA 1
ATOM 2450 C C . SER A 1 329 ? -16.390 3.776 8.355 1.00 15.31 329 SER A C 1
ATOM 2451 O O . SER A 1 329 ? -17.333 4.424 7.886 1.00 16.61 329 SER A O 1
ATOM 2454 N N . ASN A 1 330 ? -16.555 2.597 8.947 1.00 15.58 330 ASN A N 1
ATOM 2455 C CA . ASN A 1 330 ? -17.871 1.988 9.108 1.00 18.39 330 ASN A CA 1
ATOM 2456 C C . ASN A 1 330 ? -18.555 1.656 7.783 1.00 18.01 330 ASN A C 1
ATOM 2457 O O . ASN A 1 330 ? -19.779 1.577 7.732 1.00 19.55 330 ASN A O 1
ATOM 2462 N N . ALA A 1 331 ? -17.778 1.442 6.723 1.00 17.21 331 ALA A N 1
ATOM 2463 C CA . ALA A 1 331 ? -18.354 1.232 5.395 1.00 16.74 331 ALA A CA 1
ATOM 2464 C C . ALA A 1 331 ? -18.874 -0.182 5.205 1.00 17.42 331 ALA A C 1
ATOM 2465 O O . ALA A 1 331 ? -18.148 -1.158 5.431 1.00 18.80 331 ALA A O 1
ATOM 2467 N N . THR A 1 332 ? -20.135 -0.286 4.801 1.00 15.43 332 THR A N 1
ATOM 2468 C CA . THR A 1 332 ? -20.738 -1.579 4.489 1.00 16.71 332 THR A CA 1
ATOM 2469 C C . THR A 1 332 ? -20.774 -1.747 2.982 1.00 20.85 332 THR A C 1
ATOM 2470 O O . THR A 1 332 ? -21.317 -0.903 2.262 1.00 20.10 332 THR A O 1
ATOM 2474 N N . THR A 1 333 ? -20.177 -2.832 2.504 1.00 19.67 333 THR A N 1
ATOM 2475 C CA . THR A 1 333 ? -20.173 -3.156 1.087 1.00 20.64 333 THR A CA 1
ATOM 2476 C C . THR A 1 333 ? -20.638 -4.605 0.961 1.00 21.32 333 THR A C 1
ATOM 2477 O O . THR A 1 333 ? -20.909 -5.259 1.970 1.00 20.68 333 THR A O 1
ATOM 2481 N N . LYS A 1 334 ? -20.752 -5.116 -0.262 1.00 25.35 334 LYS A N 1
ATOM 2482 C CA . LYS A 1 334 ? -21.237 -6.486 -0.425 1.00 23.25 334 LYS A CA 1
ATOM 2483 C C . LYS A 1 334 ? -20.334 -7.462 0.324 1.00 25.46 334 LYS A C 1
ATOM 2484 O O . LYS A 1 334 ? -20.804 -8.426 0.931 1.00 28.08 334 LYS A O 1
ATOM 2490 N N . ALA A 1 335 ? -19.034 -7.189 0.294 1.00 24.91 335 ALA A N 1
ATOM 2491 C CA . ALA A 1 335 ? -18.041 -8.069 0.912 1.00 28.79 335 ALA A CA 1
ATOM 2492 C C . ALA A 1 335 ? -18.163 -8.183 2.430 1.00 25.34 335 ALA A C 1
ATOM 2493 O O . ALA A 1 335 ? -17.974 -9.276 2.994 1.00 28.48 335 ALA A O 1
ATOM 2495 N N . GLY A 1 336 ? -18.450 -7.063 3.095 1.00 22.53 336 GLY A N 1
ATOM 2496 C CA . GLY A 1 336 ? -18.547 -7.067 4.546 1.00 19.48 336 GLY A CA 1
ATOM 2497 C C . GLY A 1 336 ? -18.783 -5.688 5.138 1.00 18.50 336 GLY A C 1
ATOM 2498 O O . GLY A 1 336 ? -18.971 -4.711 4.410 1.00 20.41 336 GLY A O 1
ATOM 2499 N N . SER A 1 337 ? -18.789 -5.611 6.465 1.00 19.96 337 SER A N 1
ATOM 2500 C CA . SER A 1 337 ? -18.980 -4.332 7.151 1.00 19.52 337 SER A CA 1
ATOM 2501 C C . SER A 1 337 ? -17.694 -3.826 7.792 1.00 19.18 337 SER A C 1
ATOM 2502 O O . SER A 1 337 ? -16.672 -4.519 7.811 1.00 21.45 337 SER A O 1
ATOM 2505 N N . GLY A 1 338 ? -17.743 -2.608 8.311 1.00 19.30 338 GLY A N 1
ATOM 2506 C CA . GLY A 1 338 ? -16.603 -2.051 9.010 1.00 19.65 338 GLY A CA 1
ATOM 2507 C C . GLY A 1 338 ? -15.449 -1.648 8.115 1.00 20.51 338 GLY A C 1
ATOM 2508 O O . GLY A 1 338 ? -14.312 -1.524 8.581 1.00 21.77 338 GLY A O 1
ATOM 2509 N N . GLY A 1 339 ? -15.730 -1.420 6.833 1.00 17.87 339 GLY A N 1
ATOM 2510 C CA . GLY A 1 339 ? -14.690 -1.029 5.901 1.00 17.85 339 GLY A CA 1
ATOM 2511 C C . GLY A 1 339 ? -14.137 0.362 6.160 1.00 18.51 339 GLY A C 1
ATOM 2512 O O . GLY A 1 339 ? -14.842 1.230 6.685 1.00 18.17 339 GLY A O 1
ATOM 2513 N N . LYS A 1 340 ? -12.878 0.578 5.792 1.00 16.18 340 LYS A N 1
ATOM 2514 C CA . LYS A 1 340 ? -12.229 1.880 5.987 1.00 15.14 340 LYS A CA 1
ATOM 2515 C C . LYS A 1 340 ? -11.555 2.311 4.694 1.00 16.35 340 LYS A C 1
ATOM 2516 O O . LYS A 1 340 ? -11.127 1.469 3.901 1.00 18.35 340 LYS A O 1
ATOM 2522 N N . GLU A 1 341 ? -11.453 3.620 4.460 1.00 13.88 341 GLU A N 1
ATOM 2523 C CA . GLU A 1 341 ? -10.777 4.091 3.262 1.00 14.44 341 GLU A CA 1
ATOM 2524 C C . GLU A 1 341 ? -10.234 5.489 3.479 1.00 15.01 341 GLU A C 1
ATOM 2525 O O . GLU A 1 341 ? -10.697 6.210 4.365 1.00 16.78 341 GLU A O 1
ATOM 2531 N N . TRP A 1 342 ? -9.240 5.868 2.689 1.00 15.91 342 TRP A N 1
ATOM 2532 C CA . TRP A 1 342 ? -8.855 7.274 2.645 1.00 16.79 342 TRP A CA 1
ATOM 2533 C C . TRP A 1 342 ? -8.451 7.684 1.254 1.00 16.28 342 TRP A C 1
ATOM 2534 O O . TRP A 1 342 ? -8.146 6.835 0.401 1.00 16.86 342 TRP A O 1
ATOM 2545 N N . GLU A 1 343 ? -8.515 8.987 1.009 1.00 14.23 343 GLU A N 1
ATOM 2546 C CA . GLU A 1 343 ? -8.031 9.544 -0.251 1.00 14.01 343 GLU A CA 1
ATOM 2547 C C . GLU A 1 343 ? -7.290 10.834 0.038 1.00 16.14 343 GLU A C 1
ATOM 2548 O O . GLU A 1 343 ? -7.754 11.646 0.842 1.00 15.51 343 GLU A O 1
ATOM 2554 N N . ARG A 1 344 ? -6.151 11.024 -0.625 1.00 13.91 344 ARG A N 1
ATOM 2555 C CA . ARG A 1 344 ? -5.450 12.308 -0.601 1.00 14.14 344 ARG A CA 1
ATOM 2556 C C . ARG A 1 344 ? -5.331 12.818 -2.031 1.00 15.23 344 ARG A C 1
ATOM 2557 O O . ARG A 1 344 ? -4.845 12.097 -2.899 1.00 18.14 344 ARG A O 1
ATOM 2565 N N . ASP A 1 345 ? -5.809 14.040 -2.270 1.00 15.17 345 ASP A N 1
ATOM 2566 C CA . ASP A 1 345 ? -5.735 14.695 -3.579 1.00 12.97 345 ASP A CA 1
ATOM 2567 C C . ASP A 1 345 ? -4.836 15.910 -3.478 1.00 17.18 345 ASP A C 1
ATOM 2568 O O . ASP A 1 345 ? -4.908 16.659 -2.498 1.00 17.33 345 ASP A O 1
ATOM 2573 N N . VAL A 1 346 ? -4.004 16.127 -4.498 1.00 13.93 346 VAL A N 1
ATOM 2574 C CA . VAL A 1 346 ? -3.224 17.357 -4.582 1.00 14.62 346 VAL A CA 1
ATOM 2575 C C . VAL A 1 346 ? -3.366 17.875 -5.998 1.00 16.05 346 VAL A C 1
ATOM 2576 O O . VAL A 1 346 ? -3.329 17.099 -6.949 1.00 19.31 346 VAL A O 1
ATOM 2580 N N . GLU A 1 347 ? -3.574 19.179 -6.152 1.00 15.32 347 GLU A N 1
ATOM 2581 C CA . GLU A 1 347 ? -3.680 19.741 -7.492 1.00 15.06 347 GLU A CA 1
ATOM 2582 C C . GLU A 1 347 ? -3.012 21.097 -7.594 1.00 20.36 347 GLU A C 1
ATOM 2583 O O . GLU A 1 347 ? -3.104 21.907 -6.677 1.00 18.02 347 GLU A O 1
ATOM 2589 N N . LEU A 1 348 ? -2.326 21.317 -8.712 1.00 16.58 348 LEU A N 1
ATOM 2590 C CA . LEU A 1 348 ? -1.831 22.632 -9.085 1.00 18.88 348 LEU A CA 1
ATOM 2591 C C . LEU A 1 348 ? -2.466 22.986 -10.415 1.00 20.04 348 LEU A C 1
ATOM 2592 O O . LEU A 1 348 ? -2.415 22.194 -11.357 1.00 22.92 348 LEU A O 1
ATOM 2597 N N . GLY A 1 349 ? -3.086 24.159 -10.493 1.00 19.86 349 GLY A N 1
ATOM 2598 C CA . GLY A 1 349 ? -3.706 24.598 -11.733 1.00 22.23 349 GLY A CA 1
ATOM 2599 C C . GLY A 1 349 ? -3.155 25.951 -12.136 1.00 23.63 349 GLY A C 1
ATOM 2600 O O . GLY A 1 349 ? -3.092 26.868 -11.319 1.00 23.98 349 GLY A O 1
ATOM 2601 N N . TYR A 1 350 ? -2.734 26.074 -13.388 1.00 21.61 350 TYR A N 1
ATOM 2602 C CA . TYR A 1 350 ? -2.205 27.337 -13.880 1.00 21.22 350 TYR A CA 1
ATOM 2603 C C . TYR A 1 350 ? -2.966 27.809 -15.102 1.00 26.54 350 TYR A C 1
ATOM 2604 O O . TYR A 1 350 ? -3.127 27.067 -16.066 1.00 24.05 350 TYR A O 1
ATOM 2613 N N . THR A 1 351 ? -3.418 29.056 -15.052 1.00 25.46 351 THR A N 1
ATOM 2614 C CA . THR A 1 351 ? -4.094 29.671 -16.182 1.00 24.36 351 THR A CA 1
ATOM 2615 C C . THR A 1 351 ? -3.261 30.854 -16.644 1.00 29.17 351 THR A C 1
ATOM 2616 O O . THR A 1 351 ? -2.978 31.761 -15.861 1.00 28.95 351 THR A O 1
ATOM 2620 N N . VAL A 1 352 ? -2.848 30.842 -17.908 1.00 22.60 352 VAL A N 1
ATOM 2621 C CA . VAL A 1 352 ? -2.063 31.955 -18.445 1.00 25.40 352 VAL A CA 1
ATOM 2622 C C . VAL A 1 352 ? -2.899 33.239 -18.430 1.00 31.79 352 VAL A C 1
ATOM 2623 O O . VAL A 1 352 ? -4.011 33.277 -18.953 1.00 33.15 352 VAL A O 1
ATOM 2627 N N . GLN A 1 353 ? -2.361 34.280 -17.804 1.00 40.55 353 GLN A N 1
ATOM 2628 C CA . GLN A 1 353 ? -3.134 35.490 -17.543 1.00 41.91 353 GLN A CA 1
ATOM 2629 C C . GLN A 1 353 ? -3.078 36.492 -18.694 1.00 38.35 353 GLN A C 1
ATOM 2630 O O . GLN A 1 353 ? -4.034 37.229 -18.921 1.00 40.43 353 GLN A O 1
ATOM 2636 N N . SER A 1 354 ? -1.962 36.510 -19.415 1.00 39.63 354 SER A N 1
ATOM 2637 C CA . SER A 1 354 ? -1.774 37.457 -20.508 1.00 46.57 354 SER A CA 1
ATOM 2638 C C . SER A 1 354 ? -0.874 36.884 -21.597 1.00 50.94 354 SER A C 1
ATOM 2639 O O . SER A 1 354 ? -0.269 35.826 -21.427 1.00 46.48 354 SER A O 1
ATOM 2642 N N . GLY A 1 355 ? -0.776 37.600 -22.714 1.00 52.38 355 GLY A N 1
ATOM 2643 C CA . GLY A 1 355 ? 0.092 37.190 -23.801 1.00 46.76 355 GLY A CA 1
ATOM 2644 C C . GLY A 1 355 ? -0.626 36.324 -24.813 1.00 43.88 355 GLY A C 1
ATOM 2645 O O . GLY A 1 355 ? -1.846 36.162 -24.744 1.00 43.74 355 GLY A O 1
ATOM 2646 N N . PRO A 1 356 ? 0.131 35.757 -25.762 1.00 45.39 356 PRO A N 1
ATOM 2647 C CA . PRO A 1 356 ? -0.424 34.962 -26.865 1.00 44.78 356 PRO A CA 1
ATOM 2648 C C . PRO A 1 356 ? -1.148 33.707 -26.374 1.00 36.42 356 PRO A C 1
ATOM 2649 O O . PRO A 1 356 ? -2.075 33.239 -27.033 1.00 39.25 356 PRO A O 1
ATOM 2653 N N . LEU A 1 357 ? -0.724 33.174 -25.233 1.00 36.85 357 LEU A N 1
ATOM 2654 C CA . LEU A 1 357 ? -1.316 31.944 -24.713 1.00 33.92 357 LEU A CA 1
ATOM 2655 C C . LEU A 1 357 ? -2.343 32.199 -23.615 1.00 36.81 357 LEU A C 1
ATOM 2656 O O . LEU A 1 357 ? -2.705 31.282 -22.880 1.00 32.92 357 LEU A O 1
ATOM 2661 N N . ALA A 1 358 ? -2.818 33.438 -23.510 1.00 32.34 358 ALA A N 1
ATOM 2662 C CA . ALA A 1 358 ? -3.816 33.787 -22.502 1.00 35.16 358 ALA A CA 1
ATOM 2663 C C . ALA A 1 358 ? -4.968 32.793 -22.497 1.00 35.27 358 ALA A C 1
ATOM 2664 O O . ALA A 1 358 ? -5.473 32.414 -23.556 1.00 35.76 358 ALA A O 1
ATOM 2666 N N . ARG A 1 359 ? -5.371 32.379 -21.296 1.00 29.40 359 ARG A N 1
ATOM 2667 C CA . ARG A 1 359 ? -6.507 31.483 -21.079 1.00 28.00 359 ARG A CA 1
ATOM 2668 C C . ARG A 1 359 ? -6.126 30.008 -21.118 1.00 24.97 359 ARG A C 1
ATOM 2669 O O . ARG A 1 359 ? -6.905 29.151 -20.704 1.00 27.21 359 ARG A O 1
ATOM 2677 N N . LEU A 1 360 ? -4.931 29.716 -21.618 1.00 26.39 360 LEU A N 1
ATOM 2678 C CA . LEU A 1 360 ? -4.418 28.351 -21.580 1.00 25.93 360 LEU A CA 1
ATOM 2679 C C . LEU A 1 360 ? -4.387 27.880 -20.133 1.00 24.03 360 LEU A C 1
ATOM 2680 O O . LEU A 1 360 ? -3.902 28.592 -19.250 1.00 26.63 360 LEU A O 1
ATOM 2685 N N . ASN A 1 361 ? -4.896 26.678 -19.890 1.00 21.25 361 ASN A N 1
ATOM 2686 C CA . ASN A 1 361 ? -4.966 26.152 -18.535 1.00 22.98 361 ASN A CA 1
ATOM 2687 C C . ASN A 1 361 ? -4.229 24.823 -18.456 1.00 25.09 361 ASN A C 1
ATOM 2688 O O . ASN A 1 361 ? -4.428 23.947 -19.296 1.00 25.53 361 ASN A O 1
ATOM 2693 N N . VAL A 1 362 ? -3.377 24.677 -17.449 1.00 22.24 362 VAL A N 1
ATOM 2694 C CA . VAL A 1 362 ? -2.652 23.437 -17.237 1.00 21.85 362 VAL A CA 1
ATOM 2695 C C . VAL A 1 362 ? -2.945 22.965 -15.833 1.00 22.37 362 VAL A C 1
ATOM 2696 O O . VAL A 1 362 ? -2.639 23.664 -14.868 1.00 22.92 362 VAL A O 1
ATOM 2700 N N . ARG A 1 363 ? -3.548 21.789 -15.713 1.00 18.64 363 ARG A N 1
ATOM 2701 C CA . ARG A 1 363 ? -3.851 21.231 -14.401 1.00 18.35 363 ARG A CA 1
ATOM 2702 C C . ARG A 1 363 ? -3.077 19.944 -14.202 1.00 20.36 363 ARG A C 1
ATOM 2703 O O . ARG A 1 363 ? -3.119 19.046 -15.041 1.00 21.77 363 ARG A O 1
ATOM 2711 N N . LEU A 1 364 ? -2.356 19.869 -13.090 1.00 17.00 364 LEU A N 1
ATOM 2712 C CA . LEU A 1 364 ? -1.617 18.671 -12.746 1.00 16.83 364 LEU A CA 1
ATOM 2713 C C . LEU A 1 364 ? -2.154 18.208 -11.415 1.00 22.20 364 LEU A C 1
ATOM 2714 O O . LEU A 1 364 ? -2.183 18.977 -10.461 1.00 18.34 364 LEU A O 1
ATOM 2719 N N . ASN A 1 365 ? -2.601 16.962 -11.334 1.00 16.62 365 ASN A N 1
ATOM 2720 C CA . ASN A 1 365 ? -3.085 16.492 -10.047 1.00 14.70 365 ASN A CA 1
ATOM 2721 C C . ASN A 1 365 ? -2.706 15.053 -9.739 1.00 17.91 365 ASN A C 1
ATOM 2722 O O . ASN A 1 365 ? -2.333 14.279 -10.617 1.00 18.84 365 ASN A O 1
ATOM 2727 N N . HIS A 1 366 ? -2.776 14.720 -8.463 1.00 18.09 366 HIS A N 1
ATOM 2728 C CA . HIS A 1 366 ? -2.421 13.396 -8.005 1.00 18.55 366 HIS A CA 1
ATOM 2729 C C . HIS A 1 366 ? -3.431 12.976 -6.965 1.00 21.69 366 HIS A C 1
ATOM 2730 O O . HIS A 1 366 ? -3.880 13.801 -6.152 1.00 20.19 366 HIS A O 1
ATOM 2737 N N . ALA A 1 367 ? -3.823 11.704 -7.008 1.00 17.46 367 ALA A N 1
ATOM 2738 C CA . ALA A 1 367 ? -4.696 11.158 -5.981 1.00 15.89 367 ALA A CA 1
ATOM 2739 C C . ALA A 1 367 ? -4.073 9.864 -5.468 1.00 18.56 367 ALA A C 1
ATOM 2740 O O . ALA A 1 367 ? -3.492 9.096 -6.244 1.00 22.36 367 ALA A O 1
ATOM 2742 N N . SER A 1 368 ? -4.173 9.642 -4.163 1.00 16.72 368 SER A N 1
ATOM 2743 C CA . SER A 1 368 ? -3.807 8.360 -3.577 1.00 15.72 368 SER A CA 1
ATOM 2744 C C . SER A 1 368 ? -5.056 7.839 -2.907 1.00 17.21 368 SER A C 1
ATOM 2745 O O . SER A 1 368 ? -5.686 8.556 -2.124 1.00 17.27 368 SER A O 1
ATOM 2748 N N . ASN A 1 369 ? -5.437 6.611 -3.249 1.00 17.47 369 ASN A N 1
ATOM 2749 C CA . ASN A 1 369 ? -6.616 5.975 -2.672 1.00 17.67 369 ASN A CA 1
ATOM 2750 C C . ASN A 1 369 ? -6.245 4.664 -1.992 1.00 20.68 369 ASN A C 1
ATOM 2751 O O . ASN A 1 369 ? -5.564 3.820 -2.579 1.00 21.01 369 ASN A O 1
ATOM 2756 N N . ARG A 1 370 ? -6.693 4.494 -0.756 1.00 17.06 370 ARG A N 1
ATOM 2757 C CA . ARG A 1 370 ? -6.486 3.248 -0.036 1.00 18.71 370 ARG A CA 1
ATOM 2758 C C . ARG A 1 370 ? -7.828 2.810 0.526 1.00 21.60 370 ARG A C 1
ATOM 2759 O O . ARG A 1 370 ? -8.537 3.608 1.145 1.00 18.83 370 ARG A O 1
ATOM 2767 N N . ARG A 1 371 ? -8.183 1.553 0.292 1.00 19.20 371 ARG A N 1
ATOM 2768 C CA . ARG A 1 371 ? -9.473 1.025 0.702 1.00 19.49 371 ARG A CA 1
ATOM 2769 C C . ARG A 1 371 ? -9.288 -0.371 1.268 1.00 24.04 371 ARG A C 1
ATOM 2770 O O . ARG A 1 371 ? -8.621 -1.207 0.656 1.00 24.83 371 ARG A O 1
ATOM 2778 N N . SER A 1 372 ? -9.852 -0.627 2.446 1.00 17.98 372 SER A N 1
ATOM 2779 C CA . SER A 1 372 ? -9.722 -1.953 3.049 1.00 17.49 372 SER A CA 1
ATOM 2780 C C . SER A 1 372 ? -10.544 -2.969 2.267 1.00 22.50 372 SER A C 1
ATOM 2781 O O . SER A 1 372 ? -10.287 -4.174 2.329 1.00 30.41 372 SER A O 1
ATOM 2784 N N . PHE A 1 373 ? -11.512 -2.465 1.511 1.00 23.51 373 PHE A N 1
ATOM 2785 C CA . PHE A 1 373 ? -12.530 -3.300 0.880 1.00 26.14 373 PHE A CA 1
ATOM 2786 C C . PHE A 1 373 ? -12.457 -3.280 -0.646 1.00 29.75 373 PHE A C 1
ATOM 2787 O O . PHE A 1 373 ? -13.325 -3.835 -1.316 1.00 33.74 373 PHE A O 1
ATOM 2795 N N . ASN A 1 374 ? -11.438 -2.627 -1.194 1.00 27.50 374 ASN A N 1
ATOM 2796 C CA . ASN A 1 374 ? -11.237 -2.602 -2.639 1.00 28.44 374 ASN A CA 1
ATOM 2797 C C . ASN A 1 374 ? -9.764 -2.353 -2.974 1.00 32.60 374 ASN A C 1
ATOM 2798 O O . ASN A 1 374 ? -8.914 -2.305 -2.079 1.00 33.18 374 ASN A O 1
ATOM 2803 N N . SER A 1 375 ? -9.465 -2.182 -4.258 1.00 31.10 375 SER A N 1
ATOM 2804 C CA . SER A 1 375 ? -8.079 -2.048 -4.707 1.00 30.76 375 SER A CA 1
ATOM 2805 C C . SER A 1 375 ? -7.460 -0.696 -4.344 1.00 27.64 375 SER A C 1
ATOM 2806 O O . SER A 1 375 ? -8.101 0.341 -4.501 1.00 33.90 375 SER A O 1
ATOM 2809 N N . ASP A 1 376 ? -6.219 -0.709 -3.860 1.00 23.12 376 ASP A N 1
ATOM 2810 C CA . ASP A 1 376 ? -5.487 0.542 -3.625 1.00 24.67 376 ASP A CA 1
ATOM 2811 C C . ASP A 1 376 ? -4.812 1.023 -4.906 1.00 27.18 376 ASP A C 1
ATOM 2812 O O . ASP A 1 376 ? -4.333 0.211 -5.699 1.00 27.60 376 ASP A O 1
ATOM 2817 N N . PHE A 1 377 ? -4.731 2.338 -5.095 1.00 22.70 377 PHE A N 1
ATOM 2818 C CA . PHE A 1 377 ? -4.053 2.873 -6.273 1.00 21.71 377 PHE A CA 1
ATOM 2819 C C . PHE A 1 377 ? -3.682 4.338 -6.116 1.00 21.55 377 PHE A C 1
ATOM 2820 O O . PHE A 1 377 ? -4.265 5.060 -5.302 1.00 22.64 377 PHE A O 1
ATOM 2828 N N . ASP A 1 378 ? -2.696 4.762 -6.895 1.00 20.96 378 ASP A N 1
ATOM 2829 C CA . ASP A 1 378 ? -2.355 6.169 -7.032 1.00 20.49 378 ASP A CA 1
ATOM 2830 C C . ASP A 1 378 ? -2.724 6.585 -8.448 1.00 24.87 378 ASP A C 1
ATOM 2831 O O . ASP A 1 378 ? -2.776 5.760 -9.353 1.00 25.25 378 ASP A O 1
ATOM 2836 N N . GLN A 1 379 ? -2.971 7.868 -8.647 1.00 19.40 379 GLN A N 1
ATOM 2837 C CA . GLN A 1 379 ? -3.425 8.336 -9.949 1.00 18.95 379 GLN A CA 1
ATOM 2838 C C . GLN A 1 379 ? -2.843 9.708 -10.224 1.00 21.89 379 GLN A C 1
ATOM 2839 O O . GLN A 1 379 ? -2.864 10.578 -9.359 1.00 23.19 379 GLN A O 1
ATOM 2845 N N . THR A 1 380 ? -2.337 9.897 -11.439 1.00 18.27 380 THR A N 1
ATOM 2846 C CA . THR A 1 380 ? -1.724 11.156 -11.838 1.00 19.99 380 THR A CA 1
ATOM 2847 C C . THR A 1 380 ? -2.399 11.615 -13.119 1.00 21.97 380 THR A C 1
ATOM 2848 O O . THR A 1 380 ? -2.627 10.809 -14.020 1.00 19.68 380 THR A O 1
ATOM 2852 N N . ARG A 1 381 ? -2.747 12.897 -13.197 1.00 17.16 381 ARG A N 1
ATOM 2853 C CA . ARG A 1 381 ? -3.346 13.422 -14.417 1.00 17.25 381 ARG A CA 1
ATOM 2854 C C . ARG A 1 381 ? -2.729 14.753 -14.783 1.00 20.12 381 ARG A C 1
ATOM 2855 O O . ARG A 1 381 ? -2.376 15.555 -13.914 1.00 19.55 381 ARG A O 1
ATOM 2863 N N . LEU A 1 382 ? -2.598 14.977 -16.081 1.00 17.64 382 LEU A N 1
ATOM 2864 C CA . LEU A 1 382 ? -2.155 16.257 -16.598 1.00 18.13 382 LEU A CA 1
ATOM 2865 C C . LEU A 1 382 ? -3.129 16.629 -17.695 1.00 18.10 382 LEU A C 1
ATOM 2866 O O . LEU A 1 382 ? -3.301 15.888 -18.666 1.00 19.99 382 LEU A O 1
ATOM 2871 N N . VAL A 1 383 ? -3.818 17.750 -17.520 1.00 17.90 383 VAL A N 1
ATOM 2872 C CA . VAL A 1 383 ? -4.804 18.176 -18.497 1.00 17.46 383 VAL A CA 1
ATOM 2873 C C . VAL A 1 383 ? -4.456 19.574 -18.980 1.00 20.12 383 VAL A C 1
ATOM 2874 O O . VAL A 1 383 ? -4.351 20.500 -18.182 1.00 21.84 383 VAL A O 1
ATOM 2878 N N . VAL A 1 384 ? -4.267 19.721 -20.287 1.00 20.24 384 VAL A N 1
ATOM 2879 C CA . VAL A 1 384 ? -3.936 21.019 -20.863 1.00 22.04 384 VAL A CA 1
ATOM 2880 C C . VAL A 1 384 ? -5.097 21.458 -21.740 1.00 23.09 384 VAL A C 1
ATOM 2881 O O . VAL A 1 384 ? -5.441 20.775 -22.703 1.00 25.42 384 VAL A O 1
ATOM 2885 N N . SER A 1 385 ? -5.709 22.592 -21.403 1.00 21.65 385 SER A N 1
ATOM 2886 C CA . SER A 1 385 ? -6.953 23.005 -22.053 1.00 23.42 385 SER A CA 1
ATOM 2887 C C . SER A 1 385 ? -6.772 24.392 -22.639 1.00 24.05 385 SER A C 1
ATOM 2888 O O . SER A 1 385 ? -6.158 25.256 -22.014 1.00 24.08 385 SER A O 1
ATOM 2891 N N . TYR A 1 386 ? -7.274 24.590 -23.851 1.00 23.85 386 TYR A N 1
ATOM 2892 C CA . TYR A 1 386 ? -7.234 25.900 -24.479 1.00 23.65 386 TYR A CA 1
ATOM 2893 C C . TYR A 1 386 ? -8.601 26.281 -25.013 1.00 22.79 386 TYR A C 1
ATOM 2894 O O . TYR A 1 386 ? -9.142 25.595 -25.874 1.00 25.49 386 TYR A O 1
ATOM 2903 N N . PRO A 1 387 ? -9.173 27.373 -24.494 1.00 27.31 387 PRO A N 1
ATOM 2904 C CA . PRO A 1 387 ? -10.498 27.781 -24.963 1.00 29.24 387 PRO A CA 1
ATOM 2905 C C . PRO A 1 387 ? -10.416 28.865 -26.029 1.00 32.93 387 PRO A C 1
ATOM 2906 O O . PRO A 1 387 ? -9.657 29.822 -25.886 1.00 31.88 387 PRO A O 1
ATOM 2910 N N . LEU A 1 388 ? -11.185 28.697 -27.098 1.00 27.73 388 LEU A N 1
ATOM 2911 C CA . LEU A 1 388 ? -11.318 29.712 -28.127 1.00 34.31 388 LEU A CA 1
ATOM 2912 C C . LEU A 1 388 ? -12.787 30.078 -28.194 1.00 37.70 388 LEU A C 1
ATOM 2913 O O . LEU A 1 388 ? -13.647 29.207 -28.086 1.00 34.57 388 LEU A O 1
ATOM 2918 N N . SER A 1 389 ? -13.079 31.361 -28.367 1.00 38.90 389 SER A N 1
ATOM 2919 C CA . SER A 1 389 ? -14.466 31.803 -28.439 1.00 42.19 389 SER A CA 1
ATOM 2920 C C . SER A 1 389 ? -14.634 32.916 -29.458 1.00 45.90 389 SER A C 1
ATOM 2921 O O . SER A 1 389 ? -13.823 33.838 -29.522 1.00 43.65 389 SER A O 1
ATOM 2924 N N . TRP A 1 390 ? -15.690 32.819 -30.259 1.00 43.16 390 TRP A N 1
ATOM 2925 C CA . TRP A 1 390 ? -15.990 33.836 -31.256 1.00 41.53 390 TRP A CA 1
ATOM 2926 C C . TRP A 1 390 ? -17.491 33.910 -31.509 1.00 49.54 390 TRP A C 1
ATOM 2927 O O . TRP A 1 390 ? -18.289 33.619 -30.614 1.00 52.16 390 TRP A O 1
ATOM 2938 N N . GLY B 1 4 ? -30.002 -9.814 -30.276 1.00 46.33 4 GLY B N 1
ATOM 2939 C CA . GLY B 1 4 ? -30.386 -10.543 -31.471 1.00 40.52 4 GLY B CA 1
ATOM 2940 C C . GLY B 1 4 ? -29.657 -11.867 -31.602 1.00 37.34 4 GLY B C 1
ATOM 2941 O O . GLY B 1 4 ? -28.594 -12.060 -31.017 1.00 39.70 4 GLY B O 1
ATOM 2942 N N . PHE B 1 5 ? -30.228 -12.773 -32.387 1.00 37.99 5 PHE B N 1
ATOM 2943 C CA . PHE B 1 5 ? -29.674 -14.110 -32.579 1.00 33.47 5 PHE B CA 1
ATOM 2944 C C . PHE B 1 5 ? -28.197 -14.082 -32.982 1.00 33.91 5 PHE B C 1
ATOM 2945 O O . PHE B 1 5 ? -27.371 -14.777 -32.391 1.00 34.16 5 PHE B O 1
ATOM 2953 N N . LEU B 1 6 ? -27.869 -13.281 -33.990 1.00 41.62 6 LEU B N 1
ATOM 2954 C CA . LEU B 1 6 ? -26.490 -13.195 -34.470 1.00 43.88 6 LEU B CA 1
ATOM 2955 C C . LEU B 1 6 ? -25.697 -12.115 -33.740 1.00 47.83 6 LEU B C 1
ATOM 2956 O O . LEU B 1 6 ? -24.527 -12.307 -33.406 1.00 47.56 6 LEU B O 1
ATOM 2961 N N . GLU B 1 7 ? -26.344 -10.982 -33.490 1.00 52.64 7 GLU B N 1
ATOM 2962 C CA . GLU B 1 7 ? -25.684 -9.839 -32.869 1.00 53.60 7 GLU B CA 1
ATOM 2963 C C . GLU B 1 7 ? -25.008 -10.196 -31.548 1.00 49.31 7 GLU B C 1
ATOM 2964 O O . GLU B 1 7 ? -23.921 -9.705 -31.246 1.00 51.18 7 GLU B O 1
ATOM 2970 N N . ASP B 1 8 ? -25.650 -11.056 -30.765 1.00 44.95 8 ASP B N 1
ATOM 2971 C CA . ASP B 1 8 ? -25.143 -11.409 -29.441 1.00 43.69 8 ASP B CA 1
ATOM 2972 C C . ASP B 1 8 ? -24.509 -12.795 -29.412 1.00 39.56 8 ASP B C 1
ATOM 2973 O O . ASP B 1 8 ? -24.203 -13.325 -28.342 1.00 40.38 8 ASP B O 1
ATOM 2978 N N . ALA B 1 9 ? -24.325 -13.384 -30.588 1.00 38.60 9 ALA B N 1
ATOM 2979 C CA . ALA B 1 9 ? -23.746 -14.720 -30.674 1.00 36.89 9 ALA B CA 1
ATOM 2980 C C . ALA B 1 9 ? -22.301 -14.700 -30.214 1.00 35.73 9 ALA B C 1
ATOM 2981 O O . ALA B 1 9 ? -21.568 -13.744 -30.465 1.00 40.12 9 ALA B O 1
ATOM 2983 N N . LYS B 1 10 ? -21.890 -15.762 -29.537 1.00 31.58 10 LYS B N 1
ATOM 2984 C CA . LYS B 1 10 ? -20.496 -15.886 -29.131 1.00 38.93 10 LYS B CA 1
ATOM 2985 C C . LYS B 1 10 ? -19.965 -17.273 -29.447 1.00 39.83 10 LYS B C 1
ATOM 2986 O O . LYS B 1 10 ? -20.675 -18.273 -29.322 1.00 33.09 10 LYS B O 1
ATOM 2992 N N . THR B 1 11 ? -18.711 -17.324 -29.875 1.00 32.88 11 THR B N 1
ATOM 2993 C CA . THR B 1 11 ? -18.077 -18.586 -30.188 1.00 29.22 11 THR B CA 1
ATOM 2994 C C . THR B 1 11 ? -16.842 -18.744 -29.313 1.00 26.09 11 THR B C 1
ATOM 2995 O O . THR B 1 11 ? -16.001 -17.843 -29.239 1.00 32.43 11 THR B O 1
ATOM 2999 N N . ASP B 1 12 ? -16.747 -19.881 -28.637 1.00 26.89 12 ASP B N 1
ATOM 3000 C CA . ASP B 1 12 ? -15.581 -20.172 -27.816 1.00 27.15 12 ASP B CA 1
ATOM 3001 C C . ASP B 1 12 ? -14.971 -21.505 -28.220 1.00 25.40 12 ASP B C 1
ATOM 3002 O O . ASP B 1 12 ? -15.662 -22.518 -28.296 1.00 27.04 12 ASP B O 1
ATOM 3007 N N . LEU B 1 13 ? -13.675 -21.492 -28.502 1.00 23.73 13 LEU B N 1
ATOM 3008 C CA . LEU B 1 13 ? -12.952 -22.717 -28.787 1.00 22.55 13 LEU B CA 1
ATOM 3009 C C . LEU B 1 13 ? -11.884 -22.909 -27.721 1.00 22.23 13 LEU B C 1
ATOM 3010 O O . LEU B 1 13 ? -11.122 -21.990 -27.426 1.00 28.47 13 LEU B O 1
ATOM 3015 N N . VAL B 1 14 ? -11.841 -24.095 -27.126 1.00 18.65 14 VAL B N 1
ATOM 3016 C CA . VAL B 1 14 ? -10.765 -24.434 -26.216 1.00 19.46 14 VAL B CA 1
ATOM 3017 C C . VAL B 1 14 ? -9.942 -25.570 -26.809 1.00 20.03 14 VAL B C 1
ATOM 3018 O O . VAL B 1 14 ? -10.484 -26.606 -27.203 1.00 20.30 14 VAL B O 1
ATOM 3022 N N . LEU B 1 15 ? -8.633 -25.358 -26.895 1.00 19.08 15 LEU B N 1
ATOM 3023 C CA . LEU B 1 15 ? -7.704 -26.411 -27.260 1.00 20.08 15 LEU B CA 1
ATOM 3024 C C . LEU B 1 15 ? -7.157 -26.978 -25.962 1.00 22.22 15 LEU B C 1
ATOM 3025 O O . LEU B 1 15 ? -6.686 -26.229 -25.114 1.00 22.12 15 LEU B O 1
ATOM 3030 N N . ARG B 1 16 ? -7.221 -28.296 -25.796 1.00 18.19 16 ARG B N 1
ATOM 3031 C CA . ARG B 1 16 ? -6.802 -28.917 -24.539 1.00 17.55 16 ARG B CA 1
ATOM 3032 C C . ARG B 1 16 ? -5.826 -30.063 -24.797 1.00 21.69 16 ARG B C 1
ATOM 3033 O O . ARG B 1 16 ? -6.215 -31.118 -25.310 1.00 23.50 16 ARG B O 1
ATOM 3041 N N . ASN B 1 17 ? -4.562 -29.864 -24.444 1.00 18.13 17 ASN B N 1
ATOM 3042 C CA . ASN B 1 17 ? -3.577 -30.929 -24.585 1.00 18.37 17 ASN B CA 1
ATOM 3043 C C . ASN B 1 17 ? -3.393 -31.591 -23.230 1.00 19.52 17 ASN B C 1
ATOM 3044 O O . ASN B 1 17 ? -3.078 -30.923 -22.249 1.00 22.31 17 ASN B O 1
ATOM 3049 N N . TYR B 1 18 ? -3.604 -32.899 -23.165 1.00 17.59 18 TYR B N 1
ATOM 3050 C CA . TYR B 1 18 ? -3.753 -33.546 -21.874 1.00 17.17 18 TYR B CA 1
ATOM 3051 C C . TYR B 1 18 ? -2.849 -34.778 -21.747 1.00 17.48 18 TYR B C 1
ATOM 3052 O O . TYR B 1 18 ? -2.995 -35.741 -22.503 1.00 17.63 18 TYR B O 1
ATOM 3061 N N . TYR B 1 19 ? -1.918 -34.730 -20.798 1.00 17.69 19 TYR B N 1
ATOM 3062 C CA . TYR B 1 19 ? -1.110 -35.894 -20.446 1.00 18.02 19 TYR B CA 1
ATOM 3063 C C . TYR B 1 19 ? -1.582 -36.474 -19.118 1.00 17.76 19 TYR B C 1
ATOM 3064 O O . TYR B 1 19 ? -1.806 -35.731 -18.158 1.00 17.57 19 TYR B O 1
ATOM 3073 N N . PHE B 1 20 ? -1.752 -37.793 -19.082 1.00 17.89 20 PHE B N 1
ATOM 3074 C CA . PHE B 1 20 ? -2.286 -38.480 -17.909 1.00 17.85 20 PHE B CA 1
ATOM 3075 C C . PHE B 1 20 ? -1.467 -39.719 -17.600 1.00 18.48 20 PHE B C 1
ATOM 3076 O O . PHE B 1 20 ? -1.272 -40.578 -18.461 1.00 20.28 20 PHE B O 1
ATOM 3084 N N . ASN B 1 21 ? -0.997 -39.821 -16.361 1.00 18.77 21 ASN B N 1
ATOM 3085 C CA . ASN B 1 21 ? -0.274 -40.998 -15.924 1.00 19.77 21 ASN B CA 1
ATOM 3086 C C . ASN B 1 21 ? -0.822 -41.451 -14.576 1.00 20.11 21 ASN B C 1
ATOM 3087 O O . ASN B 1 21 ? -0.967 -40.654 -13.647 1.00 21.45 21 ASN B O 1
ATOM 3092 N N . ARG B 1 22 ? -1.164 -42.725 -14.482 1.00 20.22 22 ARG B N 1
ATOM 3093 C CA . ARG B 1 22 ? -1.581 -43.280 -13.204 1.00 22.56 22 ARG B CA 1
ATOM 3094 C C . ARG B 1 22 ? -0.792 -44.546 -12.967 1.00 28.37 22 ARG B C 1
ATOM 3095 O O . ARG B 1 22 ? -0.872 -45.484 -13.758 1.00 30.64 22 ARG B O 1
ATOM 3103 N N . ASP B 1 23 ? -0.011 -44.547 -11.889 1.00 22.33 23 ASP B N 1
ATOM 3104 C CA . ASP B 1 23 ? 0.938 -45.612 -11.599 1.00 26.42 23 ASP B CA 1
ATOM 3105 C C . ASP B 1 23 ? 0.492 -46.329 -10.341 1.00 26.99 23 ASP B C 1
ATOM 3106 O O . ASP B 1 23 ? 0.515 -45.757 -9.255 1.00 25.57 23 ASP B O 1
ATOM 3111 N N . PHE B 1 24 ? 0.083 -47.584 -10.482 1.00 26.52 24 PHE B N 1
ATOM 3112 C CA . PHE B 1 24 ? -0.465 -48.312 -9.343 1.00 26.94 24 PHE B CA 1
ATOM 3113 C C . PHE B 1 24 ? 0.625 -48.855 -8.427 1.00 33.60 24 PHE B C 1
ATOM 3114 O O . PHE B 1 24 ? 1.754 -49.109 -8.866 1.00 32.90 24 PHE B O 1
ATOM 3122 N N . ARG B 1 25 ? 0.257 -49.033 -7.159 1.00 32.03 25 ARG B N 1
ATOM 3123 C CA . ARG B 1 25 ? 1.191 -49.326 -6.076 1.00 46.06 25 ARG B CA 1
ATOM 3124 C C . ARG B 1 25 ? 1.797 -48.007 -5.603 1.00 59.51 25 ARG B C 1
ATOM 3125 O O . ARG B 1 25 ? 2.362 -47.261 -6.401 1.00 69.30 25 ARG B O 1
ATOM 3133 N N . ASP B 1 26 ? 1.666 -47.727 -4.308 1.00 60.19 26 ASP B N 1
ATOM 3134 C CA . ASP B 1 26 ? 1.978 -46.410 -3.743 1.00 57.21 26 ASP B CA 1
ATOM 3135 C C . ASP B 1 26 ? 2.869 -45.505 -4.600 1.00 62.50 26 ASP B C 1
ATOM 3136 O O . ASP B 1 26 ? 3.974 -45.873 -4.993 1.00 66.02 26 ASP B O 1
ATOM 3141 N N . LEU B 1 33 ? -0.127 -49.883 -15.369 1.00 41.65 33 LEU B N 1
ATOM 3142 C CA . LEU B 1 33 ? 0.293 -48.505 -15.595 1.00 44.38 33 LEU B CA 1
ATOM 3143 C C . LEU B 1 33 ? -0.556 -47.848 -16.670 1.00 41.37 33 LEU B C 1
ATOM 3144 O O . LEU B 1 33 ? -0.605 -48.322 -17.800 1.00 48.90 33 LEU B O 1
ATOM 3149 N N . VAL B 1 34 ? -1.223 -46.755 -16.313 1.00 33.16 34 VAL B N 1
ATOM 3150 C CA . VAL B 1 34 ? -2.005 -46.001 -17.279 1.00 33.91 34 VAL B CA 1
ATOM 3151 C C . VAL B 1 34 ? -1.198 -44.789 -17.719 1.00 34.53 34 VAL B C 1
ATOM 3152 O O . VAL B 1 34 ? -0.780 -43.989 -16.891 1.00 29.33 34 VAL B O 1
ATOM 3156 N N . ASP B 1 35 ? -0.962 -44.660 -19.020 1.00 29.00 35 ASP B N 1
ATOM 3157 C CA . ASP B 1 35 ? -0.164 -43.549 -19.521 1.00 29.55 35 ASP B CA 1
ATOM 3158 C C . ASP B 1 35 ? -0.711 -43.139 -20.869 1.00 31.93 35 ASP B C 1
ATOM 3159 O O . ASP B 1 35 ? -0.538 -43.851 -21.855 1.00 35.13 35 ASP B O 1
ATOM 3164 N N . GLU B 1 36 ? -1.380 -41.994 -20.908 1.00 24.94 36 GLU B N 1
ATOM 3165 C CA . GLU B 1 36 ? -2.092 -41.566 -22.100 1.00 22.35 36 GLU B CA 1
ATOM 3166 C C . GLU B 1 36 ? -1.812 -40.099 -22.407 1.00 24.85 36 GLU B C 1
ATOM 3167 O O . GLU B 1 36 ? -1.545 -39.299 -21.509 1.00 22.45 36 GLU B O 1
ATOM 3173 N N . TRP B 1 37 ? -1.902 -39.747 -23.682 1.00 20.47 37 TRP B N 1
ATOM 3174 C CA . TRP B 1 37 ? -1.660 -38.384 -24.114 1.00 19.20 37 TRP B CA 1
ATOM 3175 C C . TRP B 1 37 ? -2.639 -38.098 -25.240 1.00 20.46 37 TRP B C 1
ATOM 3176 O O . TRP B 1 37 ? -2.789 -38.910 -26.149 1.00 21.67 37 TRP B O 1
ATOM 3187 N N . ALA B 1 38 ? -3.353 -36.979 -25.163 1.00 18.41 38 ALA B N 1
ATOM 3188 C CA . ALA B 1 38 ? -4.335 -36.674 -26.196 1.00 18.61 38 ALA B CA 1
ATOM 3189 C C . ALA B 1 38 ? -4.531 -35.179 -26.404 1.00 18.32 38 ALA B C 1
ATOM 3190 O O . ALA B 1 38 ? -4.178 -34.364 -25.539 1.00 18.75 38 ALA B O 1
ATOM 3192 N N . GLN B 1 39 ? -5.082 -34.831 -27.564 1.00 18.64 39 GLN B N 1
ATOM 3193 C CA . GLN B 1 39 ? -5.425 -33.453 -27.884 1.00 19.57 39 GLN B CA 1
ATOM 3194 C C . GLN B 1 39 ? -6.926 -33.312 -28.040 1.00 22.43 39 GLN B C 1
ATOM 3195 O O . GLN B 1 39 ? -7.554 -34.058 -28.794 1.00 20.46 39 GLN B O 1
ATOM 3201 N N . GLY B 1 40 ? -7.496 -32.346 -27.329 1.00 19.02 40 GLY B N 1
ATOM 3202 C CA . GLY B 1 40 ? -8.926 -32.119 -27.360 1.00 19.67 40 GLY B CA 1
ATOM 3203 C C . GLY B 1 40 ? -9.294 -30.775 -27.958 1.00 19.25 40 GLY B C 1
ATOM 3204 O O . GLY B 1 40 ? -8.529 -29.807 -27.866 1.00 19.98 40 GLY B O 1
ATOM 3205 N N . PHE B 1 41 ? -10.460 -30.727 -28.594 1.00 17.88 41 PHE B N 1
ATOM 3206 C CA . PHE B 1 41 ? -11.016 -29.488 -29.124 1.00 19.33 41 PHE B CA 1
ATOM 3207 C C . PHE B 1 41 ? -12.446 -29.384 -28.617 1.00 20.23 41 PHE B C 1
ATOM 3208 O O . PHE B 1 41 ? -13.241 -30.305 -28.802 1.00 19.18 41 PHE B O 1
ATOM 3216 N N . ILE B 1 42 ? -12.776 -28.272 -27.968 1.00 17.71 42 ILE B N 1
ATOM 3217 C CA . ILE B 1 42 ? -14.124 -28.075 -27.438 1.00 16.39 42 ILE B CA 1
ATOM 3218 C C . ILE B 1 42 ? -14.633 -26.769 -27.994 1.00 18.57 42 ILE B C 1
ATOM 3219 O O . ILE B 1 42 ? -14.104 -25.704 -27.674 1.00 19.63 42 ILE B O 1
ATOM 3224 N N . LEU B 1 43 ? -15.647 -26.853 -28.847 1.00 19.04 43 LEU B N 1
ATOM 3225 C CA . LEU B 1 43 ? -16.159 -25.683 -29.545 1.00 18.64 43 LEU B CA 1
ATOM 3226 C C . LEU B 1 43 ? -17.581 -25.426 -29.096 1.00 21.80 43 LEU B C 1
ATOM 3227 O O . LEU B 1 43 ? -18.442 -26.287 -29.242 1.00 20.74 43 LEU B O 1
ATOM 3232 N N . LYS B 1 44 ? -17.814 -24.251 -28.523 1.00 20.89 44 LYS B N 1
ATOM 3233 C CA . LYS B 1 44 ? -19.147 -23.879 -28.063 1.00 18.95 44 LYS B CA 1
ATOM 3234 C C . LYS B 1 44 ? -19.666 -22.702 -28.865 1.00 22.62 44 LYS B C 1
ATOM 3235 O O . LYS B 1 44 ? -19.049 -21.639 -28.878 1.00 24.64 44 LYS B O 1
ATOM 3241 N N . PHE B 1 45 ? -20.808 -22.908 -29.526 1.00 24.19 45 PHE B N 1
ATOM 3242 C CA . PHE B 1 45 ? -21.503 -21.867 -30.271 1.00 24.18 45 PHE B CA 1
ATOM 3243 C C . PHE B 1 45 ? -22.766 -21.529 -29.507 1.00 25.22 45 PHE B C 1
ATOM 3244 O O . PHE B 1 45 ? -23.662 -22.363 -29.407 1.00 33.32 45 PHE B O 1
ATOM 3252 N N . SER B 1 46 ? -22.848 -20.314 -28.978 1.00 24.27 46 SER B N 1
ATOM 3253 C CA . SER B 1 46 ? -24.031 -19.888 -28.242 1.00 26.63 46 SER B CA 1
ATOM 3254 C C . SER B 1 46 ? -24.632 -18.668 -28.913 1.00 30.03 46 SER B C 1
ATOM 3255 O O . SER B 1 46 ? -23.979 -17.633 -29.022 1.00 31.78 46 SER B O 1
ATOM 3258 N N . SER B 1 47 ? -25.872 -18.791 -29.377 1.00 28.09 47 SER B N 1
ATOM 3259 C CA . SER B 1 47 ? -26.522 -17.679 -30.061 1.00 27.01 47 SER B CA 1
ATOM 3260 C C . SER B 1 47 ? -27.034 -16.661 -29.060 1.00 27.62 47 SER B C 1
ATOM 3261 O O . SER B 1 47 ? -27.073 -16.912 -27.856 1.00 28.64 47 SER B O 1
ATOM 3264 N N . GLY B 1 48 ? -27.434 -15.502 -29.566 1.00 30.42 48 GLY B N 1
ATOM 3265 C CA . GLY B 1 48 ? -28.210 -14.580 -28.765 1.00 29.65 48 GLY B CA 1
ATOM 3266 C C . GLY B 1 48 ? -29.669 -14.998 -28.854 1.00 29.09 48 GLY B C 1
ATOM 3267 O O . GLY B 1 48 ? -29.993 -16.064 -29.381 1.00 28.37 48 GLY B O 1
ATOM 3268 N N . TYR B 1 49 ? -30.554 -14.160 -28.336 1.00 28.72 49 TYR B N 1
ATOM 3269 C CA . TYR B 1 49 ? -31.979 -14.437 -28.401 1.00 27.72 49 TYR B CA 1
ATOM 3270 C C . TYR B 1 49 ? -32.636 -13.469 -29.366 1.00 24.36 49 TYR B C 1
ATOM 3271 O O . TYR B 1 49 ? -32.307 -12.282 -29.379 1.00 30.05 49 TYR B O 1
ATOM 3280 N N . THR B 1 50 ? -33.564 -13.972 -30.173 1.00 22.65 50 THR B N 1
ATOM 3281 C CA . THR B 1 50 ? -34.363 -13.086 -31.015 1.00 24.55 50 THR B CA 1
ATOM 3282 C C . THR B 1 50 ? -35.132 -12.132 -30.114 1.00 25.83 50 THR B C 1
ATOM 3283 O O . THR B 1 50 ? -35.596 -12.522 -29.044 1.00 27.48 50 THR B O 1
ATOM 3287 N N . PRO B 1 51 ? -35.244 -10.860 -30.524 1.00 25.21 51 PRO B N 1
ATOM 3288 C CA . PRO B 1 51 ? -35.933 -9.878 -29.686 1.00 28.27 51 PRO B CA 1
ATOM 3289 C C . PRO B 1 51 ? -37.429 -10.119 -29.630 1.00 30.04 51 PRO B C 1
ATOM 3290 O O . PRO B 1 51 ? -38.012 -10.636 -30.585 1.00 26.30 51 PRO B O 1
ATOM 3294 N N . GLY B 1 52 ? -38.047 -9.744 -28.519 1.00 25.14 52 GLY B N 1
ATOM 3295 C CA . GLY B 1 52 ? -39.480 -9.881 -28.389 1.00 25.97 52 GLY B CA 1
ATOM 3296 C C . GLY B 1 52 ? -39.916 -10.591 -27.127 1.00 23.77 52 GLY B C 1
ATOM 3297 O O . GLY B 1 52 ? -39.098 -10.922 -26.271 1.00 28.31 52 GLY B O 1
ATOM 3298 N N . THR B 1 53 ? -41.218 -10.822 -27.019 1.00 23.62 53 THR B N 1
ATOM 3299 C CA . THR B 1 53 ? -41.801 -11.412 -25.822 1.00 27.40 53 THR B CA 1
ATOM 3300 C C . THR B 1 53 ? -41.270 -12.818 -25.575 1.00 25.20 53 THR B C 1
ATOM 3301 O O . THR B 1 53 ? -40.893 -13.160 -24.451 1.00 26.79 53 THR B O 1
ATOM 3305 N N . VAL B 1 54 ? -41.239 -13.626 -26.630 1.00 23.10 54 VAL B N 1
ATOM 3306 C CA . VAL B 1 54 ? -40.599 -14.927 -26.570 1.00 21.97 54 VAL B CA 1
ATOM 3307 C C . VAL B 1 54 ? -39.332 -14.858 -27.412 1.00 25.62 54 VAL B C 1
ATOM 3308 O O . VAL B 1 54 ? -39.395 -14.624 -28.622 1.00 25.54 54 VAL B O 1
ATOM 3312 N N . GLY B 1 55 ? -38.184 -15.030 -26.765 1.00 21.55 55 GLY B N 1
ATOM 3313 C CA . GLY B 1 55 ? -36.912 -15.018 -27.458 1.00 23.76 55 GLY B CA 1
ATOM 3314 C C . GLY B 1 55 ? -36.520 -16.447 -27.784 1.00 27.07 55 GLY B C 1
ATOM 3315 O O . GLY B 1 55 ? -36.740 -17.350 -26.983 1.00 24.93 55 GLY B O 1
ATOM 3316 N N . VAL B 1 56 ? -35.970 -16.659 -28.972 1.00 20.76 56 VAL B N 1
ATOM 3317 C CA . VAL B 1 56 ? -35.536 -17.988 -29.374 1.00 19.24 56 VAL B CA 1
ATOM 3318 C C . VAL B 1 56 ? -34.055 -17.977 -29.690 1.00 23.45 56 VAL B C 1
ATOM 3319 O O . VAL B 1 56 ? -33.518 -16.986 -30.201 1.00 21.44 56 VAL B O 1
ATOM 3323 N N . GLY B 1 57 ? -33.387 -19.084 -29.382 1.00 22.34 57 GLY B N 1
ATOM 3324 C CA . GLY B 1 57 ? -31.968 -19.195 -29.651 1.00 22.06 57 GLY B CA 1
ATOM 3325 C C . GLY B 1 57 ? -31.541 -20.639 -29.828 1.00 21.34 57 GLY B C 1
ATOM 3326 O O . GLY B 1 57 ? -32.354 -21.559 -29.778 1.00 22.08 57 GLY B O 1
ATOM 3327 N N . LEU B 1 58 ? -30.248 -20.826 -30.040 1.00 20.52 58 LEU B N 1
ATOM 3328 C CA . LEU B 1 58 ? -29.701 -22.143 -30.289 1.00 20.62 58 LEU B CA 1
ATOM 3329 C C . LEU B 1 58 ? -28.279 -22.187 -29.763 1.00 20.90 58 LEU B C 1
ATOM 3330 O O . LEU B 1 58 ? -27.507 -21.263 -29.991 1.00 23.27 58 LEU B O 1
ATOM 3335 N N . ASP B 1 59 ? -27.947 -23.256 -29.047 1.00 24.26 59 ASP B N 1
ATOM 3336 C CA . ASP B 1 59 ? -26.575 -23.518 -28.628 1.00 21.69 59 ASP B CA 1
ATOM 3337 C C . ASP B 1 59 ? -26.108 -24.799 -29.311 1.00 22.15 59 ASP B C 1
ATOM 3338 O O . ASP B 1 59 ? -26.887 -25.736 -29.497 1.00 21.81 59 ASP B O 1
ATOM 3343 N N . ALA B 1 60 ? -24.833 -24.845 -29.675 1.00 20.34 60 ALA B N 1
ATOM 3344 C CA . ALA B 1 60 ? -24.253 -26.078 -30.183 1.00 19.90 60 ALA B CA 1
ATOM 3345 C C . ALA B 1 60 ? -22.912 -26.322 -29.504 1.00 18.96 60 ALA B C 1
ATOM 3346 O O . ALA B 1 60 ? -22.226 -25.380 -29.100 1.00 22.05 60 ALA B O 1
ATOM 3348 N N . ILE B 1 61 ? -22.547 -27.591 -29.360 1.00 19.96 61 ILE B N 1
ATOM 3349 C CA . ILE B 1 61 ? -21.228 -27.915 -28.828 1.00 18.81 61 ILE B CA 1
ATOM 3350 C C . ILE B 1 61 ? -20.604 -28.972 -29.718 1.00 19.13 61 ILE B C 1
ATOM 3351 O O . ILE B 1 61 ? -21.264 -29.932 -30.130 1.00 22.98 61 ILE B O 1
ATOM 3356 N N . GLY B 1 62 ? -19.341 -28.766 -30.057 1.00 20.62 62 GLY B N 1
ATOM 3357 C CA . GLY B 1 62 ? -18.628 -29.727 -30.865 1.00 22.53 62 GLY B CA 1
ATOM 3358 C C . GLY B 1 62 ? -17.435 -30.207 -30.063 1.00 18.28 62 GLY B C 1
ATOM 3359 O O . GLY B 1 62 ? -16.656 -29.396 -29.568 1.00 22.12 62 GLY B O 1
ATOM 3360 N N . LEU B 1 63 ? -17.304 -31.525 -29.952 1.00 18.75 63 LEU B N 1
ATOM 3361 C CA . LEU B 1 63 ? -16.235 -32.140 -29.164 1.00 16.99 63 LEU B CA 1
ATOM 3362 C C . LEU B 1 63 ? -15.432 -33.088 -30.034 1.00 16.62 63 LEU B C 1
ATOM 3363 O O . LEU B 1 63 ? -15.993 -33.927 -30.742 1.00 19.76 63 LEU B O 1
ATOM 3368 N N . PHE B 1 64 ? -14.109 -32.969 -29.983 1.00 17.99 64 PHE B N 1
ATOM 3369 C CA . PHE B 1 64 ? -13.274 -33.850 -30.794 1.00 18.41 64 PHE B CA 1
ATOM 3370 C C . PHE B 1 64 ? -11.975 -34.124 -30.059 1.00 18.75 64 PHE B C 1
ATOM 3371 O O . PHE B 1 64 ? -11.330 -33.198 -29.539 1.00 19.64 64 PHE B O 1
ATOM 3379 N N . GLY B 1 65 ? -11.596 -35.396 -30.005 1.00 18.95 65 GLY B N 1
ATOM 3380 C CA . GLY B 1 65 ? -10.382 -35.782 -29.308 1.00 16.44 65 GLY B CA 1
ATOM 3381 C C . GLY B 1 65 ? -9.532 -36.668 -30.186 1.00 17.51 65 GLY B C 1
ATOM 3382 O O . GLY B 1 65 ? -10.056 -37.494 -30.928 1.00 20.79 65 GLY B O 1
ATOM 3383 N N . VAL B 1 66 ? -8.216 -36.474 -30.103 1.00 17.75 66 VAL B N 1
ATOM 3384 C CA . VAL B 1 66 ? -7.248 -37.187 -30.931 1.00 20.39 66 VAL B CA 1
ATOM 3385 C C . VAL B 1 66 ? -6.180 -37.805 -30.031 1.00 19.47 66 VAL B C 1
ATOM 3386 O O . VAL B 1 66 ? -5.567 -37.117 -29.200 1.00 20.23 66 VAL B O 1
ATOM 3390 N N . LYS B 1 67 ? -5.971 -39.109 -30.178 1.00 21.41 67 LYS B N 1
ATOM 3391 C CA . LYS B 1 67 ? -4.915 -39.795 -29.445 1.00 21.60 67 LYS B CA 1
ATOM 3392 C C . LYS B 1 67 ? -3.526 -39.371 -29.934 1.00 24.05 67 LYS B C 1
ATOM 3393 O O . LYS B 1 67 ? -3.282 -39.288 -31.141 1.00 23.73 67 LYS B O 1
ATOM 3399 N N . LEU B 1 68 ? -2.626 -39.098 -28.992 1.00 20.83 68 LEU B N 1
ATOM 3400 C CA . LEU B 1 68 ? -1.255 -38.695 -29.335 1.00 22.77 68 LEU B CA 1
ATOM 3401 C C . LEU B 1 68 ? -0.211 -39.710 -28.939 1.00 29.63 68 LEU B C 1
ATOM 3402 O O . LEU B 1 68 ? 0.726 -39.971 -29.694 1.00 30.12 68 LEU B O 1
ATOM 3407 N N . ASN B 1 69 ? -0.348 -40.264 -27.745 1.00 29.64 69 ASN B N 1
ATOM 3408 C CA . ASN B 1 69 ? 0.703 -41.107 -27.192 1.00 46.50 69 ASN B CA 1
ATOM 3409 C C . ASN B 1 69 ? 1.035 -42.313 -28.061 1.00 54.11 69 ASN B C 1
ATOM 3410 O O . ASN B 1 69 ? 0.142 -43.016 -28.535 1.00 61.31 69 ASN B O 1
ATOM 3415 N N . SER B 1 70 ? 2.332 -42.516 -28.270 1.00 60.20 70 SER B N 1
ATOM 3416 C CA . SER B 1 70 ? 2.882 -43.683 -28.956 1.00 63.57 70 SER B CA 1
ATOM 3417 C C . SER B 1 70 ? 4.320 -43.396 -29.356 1.00 64.75 70 SER B C 1
ATOM 3418 O O . SER B 1 70 ? 5.012 -42.629 -28.685 1.00 65.18 70 SER B O 1
ATOM 3421 N N . GLU B 1 78 ? -8.817 -42.285 -18.765 1.00 32.25 78 GLU B N 1
ATOM 3422 C CA . GLU B 1 78 ? -10.111 -42.108 -19.413 1.00 36.87 78 GLU B CA 1
ATOM 3423 C C . GLU B 1 78 ? -10.073 -40.920 -20.356 1.00 27.88 78 GLU B C 1
ATOM 3424 O O . GLU B 1 78 ? -10.980 -40.096 -20.344 1.00 32.12 78 GLU B O 1
ATOM 3430 N N . LEU B 1 79 ? -9.045 -40.836 -21.196 1.00 23.39 79 LEU B N 1
ATOM 3431 C CA . LEU B 1 79 ? -9.000 -39.733 -22.146 1.00 18.69 79 LEU B CA 1
ATOM 3432 C C . LEU B 1 79 ? -9.715 -40.079 -23.440 1.00 24.15 79 LEU B C 1
ATOM 3433 O O . LEU B 1 79 ? -10.212 -39.195 -24.130 1.00 24.16 79 LEU B O 1
ATOM 3438 N N . LEU B 1 80 ? -9.725 -41.365 -23.775 1.00 21.28 80 LEU B N 1
ATOM 3439 C CA . LEU B 1 80 ? -10.255 -41.834 -25.048 1.00 24.61 80 LEU B CA 1
ATOM 3440 C C . LEU B 1 80 ? -11.078 -43.082 -24.798 1.00 25.31 80 LEU B C 1
ATOM 3441 O O . LEU B 1 80 ? -10.823 -43.816 -23.841 1.00 28.39 80 LEU B O 1
ATOM 3446 N N . PRO B 1 81 ? -12.076 -43.331 -25.649 1.00 22.52 81 PRO B N 1
ATOM 3447 C CA . PRO B 1 81 ? -12.816 -44.588 -25.510 1.00 23.69 81 PRO B CA 1
ATOM 3448 C C . PRO B 1 81 ? -11.947 -45.777 -25.914 1.00 25.72 81 PRO B C 1
ATOM 3449 O O . PRO B 1 81 ? -10.983 -45.611 -26.666 1.00 29.24 81 PRO B O 1
ATOM 3453 N N . LEU B 1 82 ? -12.280 -46.960 -25.406 1.00 29.08 82 LEU B N 1
ATOM 3454 C CA . LEU B 1 82 ? -11.578 -48.179 -25.787 1.00 38.38 82 LEU B CA 1
ATOM 3455 C C . LEU B 1 82 ? -12.377 -48.987 -26.805 1.00 42.18 82 LEU B C 1
ATOM 3456 O O . LEU B 1 82 ? -13.604 -48.909 -26.852 1.00 41.94 82 LEU B O 1
ATOM 3461 N N . HIS B 1 83 ? -11.676 -49.760 -27.626 1.00 50.31 83 HIS B N 1
ATOM 3462 C CA . HIS B 1 83 ? -12.338 -50.724 -28.496 1.00 59.73 83 HIS B CA 1
ATOM 3463 C C . HIS B 1 83 ? -12.620 -51.995 -27.706 1.00 72.55 83 HIS B C 1
ATOM 3464 O O . HIS B 1 83 ? -12.231 -52.110 -26.544 1.00 69.59 83 HIS B O 1
ATOM 3471 N N . ASP B 1 84 ? -13.293 -52.950 -28.340 1.00 88.52 84 ASP B N 1
ATOM 3472 C CA . ASP B 1 84 ? -13.636 -54.208 -27.686 1.00 101.66 84 ASP B CA 1
ATOM 3473 C C . ASP B 1 84 ? -12.396 -54.942 -27.181 1.00 106.95 84 ASP B C 1
ATOM 3474 O O . ASP B 1 84 ? -12.460 -55.686 -26.202 1.00 110.84 84 ASP B O 1
ATOM 3479 N N . ASP B 1 85 ? -11.270 -54.725 -27.853 1.00 106.85 85 ASP B N 1
ATOM 3480 C CA . ASP B 1 85 ? -10.037 -55.435 -27.532 1.00 109.18 85 ASP B CA 1
ATOM 3481 C C . ASP B 1 85 ? -9.201 -54.724 -26.471 1.00 104.03 85 ASP B C 1
ATOM 3482 O O . ASP B 1 85 ? -8.134 -55.203 -26.088 1.00 105.84 85 ASP B O 1
ATOM 3487 N N . GLY B 1 86 ? -9.688 -53.582 -25.997 1.00 95.37 86 GLY B N 1
ATOM 3488 C CA . GLY B 1 86 ? -8.998 -52.838 -24.959 1.00 88.27 86 GLY B CA 1
ATOM 3489 C C . GLY B 1 86 ? -7.967 -51.871 -25.508 1.00 79.42 86 GLY B C 1
ATOM 3490 O O . GLY B 1 86 ? -7.062 -51.439 -24.794 1.00 77.61 86 GLY B O 1
ATOM 3491 N N . ARG B 1 87 ? -8.105 -51.530 -26.784 1.00 71.37 87 ARG B N 1
ATOM 3492 C CA . ARG B 1 87 ? -7.206 -50.579 -27.421 1.00 65.89 87 ARG B CA 1
ATOM 3493 C C . ARG B 1 87 ? -7.902 -49.229 -27.557 1.00 50.23 87 ARG B C 1
ATOM 3494 O O . ARG B 1 87 ? -9.069 -49.164 -27.937 1.00 48.52 87 ARG B O 1
ATOM 3502 N N . ALA B 1 88 ? -7.185 -48.156 -27.237 1.00 41.05 88 ALA B N 1
ATOM 3503 C CA . ALA B 1 88 ? -7.758 -46.816 -27.288 1.00 33.88 88 ALA B CA 1
ATOM 3504 C C . ALA B 1 88 ? -8.011 -46.372 -28.722 1.00 32.85 88 ALA B C 1
ATOM 3505 O O . ALA B 1 88 ? -7.203 -46.631 -29.618 1.00 35.77 88 ALA B O 1
ATOM 3507 N N . ALA B 1 89 ? -9.141 -45.706 -28.932 1.00 32.55 89 ALA B N 1
ATOM 3508 C CA . ALA B 1 89 ? -9.518 -45.203 -30.247 1.00 35.00 89 ALA B CA 1
ATOM 3509 C C . ALA B 1 89 ? -8.542 -44.130 -30.699 1.00 30.30 89 ALA B C 1
ATOM 3510 O O . ALA B 1 89 ? -7.981 -43.413 -29.872 1.00 31.62 89 ALA B O 1
ATOM 3512 N N . ASP B 1 90 ? -8.346 -44.007 -32.009 1.00 29.22 90 ASP B N 1
ATOM 3513 C CA . ASP B 1 90 ? -7.424 -43.004 -32.530 1.00 30.85 90 ASP B CA 1
ATOM 3514 C C . ASP B 1 90 ? -8.013 -41.615 -32.337 1.00 27.21 90 ASP B C 1
ATOM 3515 O O . ASP B 1 90 ? -7.287 -40.637 -32.159 1.00 28.63 90 ASP B O 1
ATOM 3520 N N . ASN B 1 91 ? -9.337 -41.545 -32.378 1.00 28.61 91 ASN B N 1
ATOM 3521 C CA . ASN B 1 91 ? -10.046 -40.290 -32.169 1.00 23.46 91 ASN B CA 1
ATOM 3522 C C . ASN B 1 91 ? -11.510 -40.550 -31.847 1.00 25.63 91 ASN B C 1
ATOM 3523 O O . ASN B 1 91 ? -12.014 -41.660 -32.039 1.00 29.91 91 ASN B O 1
ATOM 3528 N N . TYR B 1 92 ? -12.195 -39.525 -31.352 1.00 22.68 92 TYR B N 1
ATOM 3529 C CA . TYR B 1 92 ? -13.623 -39.630 -31.103 1.00 23.92 92 TYR B CA 1
ATOM 3530 C C . TYR B 1 92 ? -14.224 -38.249 -30.964 1.00 23.32 92 TYR B C 1
ATOM 3531 O O . TYR B 1 92 ? -13.519 -37.281 -30.698 1.00 23.55 92 TYR B O 1
ATOM 3540 N N . GLY B 1 93 ? -15.529 -38.153 -31.159 1.00 23.19 93 GLY B N 1
ATOM 3541 C CA . GLY B 1 93 ? -16.188 -36.884 -30.944 1.00 22.49 93 GLY B CA 1
ATOM 3542 C C . GLY B 1 93 ? -17.659 -36.914 -31.256 1.00 25.04 93 GLY B C 1
ATOM 3543 O O . GLY B 1 93 ? -18.203 -37.920 -31.708 1.00 25.95 93 GLY B O 1
ATOM 3544 N N . ARG B 1 94 ? -18.314 -35.794 -31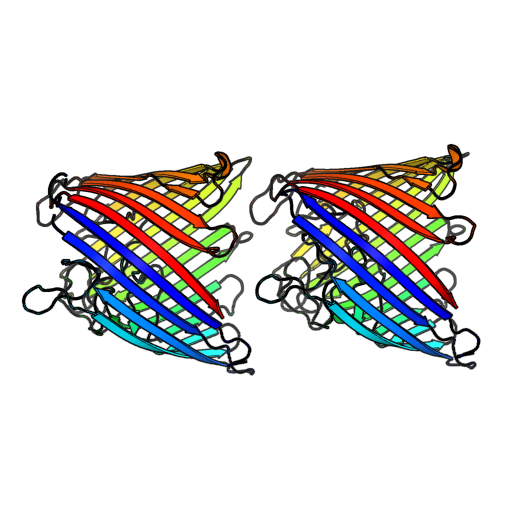.005 1.00 21.61 94 ARG B N 1
ATOM 3545 C CA . ARG B 1 94 ? -19.735 -35.690 -31.265 1.00 22.12 94 ARG B CA 1
ATOM 3546 C C . ARG B 1 94 ? -20.131 -34.228 -31.308 1.00 23.62 94 ARG B C 1
ATOM 3547 O O . ARG B 1 94 ? -19.376 -33.352 -30.882 1.00 22.95 94 ARG B O 1
ATOM 3555 N N . VAL B 1 95 ? -21.319 -33.972 -31.834 1.00 21.57 95 VAL B N 1
ATOM 3556 C CA . VAL B 1 95 ? -21.870 -32.627 -31.862 1.00 21.92 95 VAL B CA 1
ATOM 3557 C C . VAL B 1 95 ? -23.234 -32.655 -31.206 1.00 26.29 95 VAL B C 1
ATOM 3558 O O . VAL B 1 95 ? -24.031 -33.556 -31.457 1.00 27.70 95 VAL B O 1
ATOM 3562 N N . GLY B 1 96 ? -23.488 -31.686 -30.333 1.00 22.68 96 GLY B N 1
ATOM 3563 C CA . GLY B 1 96 ? -24.772 -31.588 -29.664 1.00 28.74 96 GLY B CA 1
ATOM 3564 C C . GLY B 1 96 ? -25.390 -30.227 -29.914 1.00 27.17 96 GLY B C 1
ATOM 3565 O O . GLY B 1 96 ? -24.687 -29.233 -30.042 1.00 26.80 96 GLY B O 1
ATOM 3566 N N . VAL B 1 97 ? -26.710 -30.187 -29.999 1.00 22.28 97 VAL B N 1
ATOM 3567 C CA . VAL B 1 97 ? -27.416 -28.924 -30.151 1.00 19.75 97 VAL B CA 1
ATOM 3568 C C . VAL B 1 97 ? -28.507 -28.798 -29.095 1.00 22.14 97 VAL B C 1
ATOM 3569 O O . VAL B 1 97 ? -29.101 -29.796 -28.676 1.00 21.16 97 VAL B O 1
ATOM 3573 N N . ALA B 1 98 ? -28.768 -27.570 -28.646 1.00 21.37 98 ALA B N 1
ATOM 3574 C CA . ALA B 1 98 ? -29.903 -27.317 -27.762 1.00 19.07 98 ALA B CA 1
ATOM 3575 C C . ALA B 1 98 ? -30.654 -26.094 -28.255 1.00 22.00 98 ALA B C 1
ATOM 3576 O O . ALA B 1 98 ? -30.043 -25.072 -28.585 1.00 26.97 98 ALA B O 1
ATOM 3578 N N . ALA B 1 99 ? -31.974 -26.198 -28.313 1.00 19.20 99 ALA B N 1
ATOM 3579 C CA . ALA B 1 99 ? -32.800 -25.033 -28.597 1.00 22.02 99 ALA B CA 1
ATOM 3580 C C . ALA B 1 99 ? -33.042 -24.298 -27.287 1.00 24.46 99 ALA B C 1
ATOM 3581 O O . ALA B 1 99 ? -33.117 -24.921 -26.233 1.00 23.45 99 ALA B O 1
ATOM 3583 N N . LYS B 1 100 ? -33.153 -22.977 -27.340 1.00 21.50 100 LYS B N 1
ATOM 3584 C CA . LYS B 1 100 ? -33.454 -22.227 -26.129 1.00 19.06 100 LYS B CA 1
ATOM 3585 C C . LYS B 1 100 ? -34.593 -21.243 -26.344 1.00 22.75 100 LYS B C 1
ATOM 3586 O O . LYS B 1 100 ? -34.757 -20.689 -27.433 1.00 23.48 100 LYS B O 1
ATOM 3592 N N . LEU B 1 101 ? -35.407 -21.073 -25.307 1.00 20.36 101 LEU B N 1
ATOM 3593 C CA . LEU B 1 101 ? -36.530 -20.151 -25.353 1.00 18.64 101 LEU B CA 1
ATOM 3594 C C . LEU B 1 101 ? -36.496 -19.315 -24.086 1.00 24.96 101 LEU B C 1
ATOM 3595 O O . LEU B 1 101 ? -36.236 -19.838 -23.002 1.00 27.73 101 LEU B O 1
ATOM 3600 N N . ARG B 1 102 ? -36.761 -18.021 -24.215 1.00 22.62 102 ARG B N 1
ATOM 3601 C CA . ARG B 1 102 ? -36.726 -17.137 -23.062 1.00 23.38 102 ARG B CA 1
ATOM 3602 C C . ARG B 1 102 ? -37.982 -16.289 -23.041 1.00 23.65 102 ARG B C 1
ATOM 3603 O O . ARG B 1 102 ? -38.377 -15.728 -24.067 1.00 24.96 102 ARG B O 1
ATOM 3611 N N . VAL B 1 103 ? -38.628 -16.224 -21.881 1.00 20.13 103 VAL B N 1
ATOM 3612 C CA . VAL B 1 103 ? -39.751 -15.316 -21.696 1.00 20.76 103 VAL B CA 1
ATOM 3613 C C . VAL B 1 103 ? -39.528 -14.628 -20.366 1.00 28.35 103 VAL B C 1
ATOM 3614 O O . VAL B 1 103 ? -39.296 -15.296 -19.366 1.00 22.55 103 VAL B O 1
ATOM 3618 N N . SER B 1 104 ? -39.583 -13.300 -20.359 1.00 28.53 104 SER B N 1
ATOM 3619 C CA . SER B 1 104 ? -39.340 -12.541 -19.133 1.00 32.11 104 SER B CA 1
ATOM 3620 C C . SER B 1 104 ? -38.001 -12.942 -18.518 1.00 29.51 104 SER B C 1
ATOM 3621 O O . SER B 1 104 ? -36.956 -12.764 -19.140 1.00 31.13 104 SER B O 1
ATOM 3624 N N . ALA B 1 105 ? -38.032 -13.493 -17.303 1.00 27.07 105 ALA B N 1
ATOM 3625 C CA . ALA B 1 105 ? -36.813 -13.916 -16.618 1.00 27.77 105 ALA B CA 1
ATOM 3626 C C . ALA B 1 105 ? -36.723 -15.435 -16.492 1.00 23.05 105 ALA B C 1
ATOM 3627 O O . ALA B 1 105 ? -36.058 -15.959 -15.593 1.00 22.13 105 ALA B O 1
ATOM 3629 N N . SER B 1 106 ? -37.384 -16.142 -17.400 1.00 22.38 106 SER B N 1
ATOM 3630 C CA . SER B 1 106 ? -37.382 -17.600 -17.375 1.00 21.93 106 SER B CA 1
ATOM 3631 C C . SER B 1 106 ? -36.841 -18.158 -18.687 1.00 22.89 106 SER B C 1
ATOM 3632 O O . SER B 1 106 ? -37.017 -17.552 -19.742 1.00 25.89 106 SER B O 1
ATOM 3635 N N . GLU B 1 107 ? -36.178 -19.311 -18.622 1.00 19.52 107 GLU B N 1
ATOM 3636 C CA . GLU B 1 107 ? -35.581 -19.885 -19.823 1.00 21.09 107 GLU B CA 1
ATOM 3637 C C . GLU B 1 107 ? -35.795 -21.385 -19.852 1.00 23.79 107 GLU B C 1
ATOM 3638 O O . GLU B 1 107 ? -35.733 -22.046 -18.822 1.00 24.46 107 GLU B O 1
ATOM 3644 N N . LEU B 1 108 ? -36.064 -21.912 -21.040 1.00 19.72 108 LEU B N 1
ATOM 3645 C CA . LEU B 1 108 ? -36.161 -23.346 -21.250 1.00 19.12 108 LEU B CA 1
ATOM 3646 C C . LEU B 1 108 ? -35.122 -23.746 -22.283 1.00 20.71 108 LEU B C 1
ATOM 3647 O O . LEU B 1 108 ? -35.002 -23.103 -23.324 1.00 22.18 108 LEU B O 1
ATOM 3652 N N . LYS B 1 109 ? -34.346 -24.787 -21.996 1.00 18.06 109 LYS B N 1
ATOM 3653 C CA . LYS B 1 109 ? -33.443 -25.329 -23.005 1.00 19.54 109 LYS B CA 1
ATOM 3654 C C . LYS B 1 109 ? -33.803 -26.784 -23.277 1.00 18.55 109 LYS B C 1
ATOM 3655 O O . LYS B 1 109 ? -34.092 -27.532 -22.350 1.00 19.31 109 LYS B O 1
ATOM 3661 N N . ILE B 1 110 ? -33.795 -27.180 -24.547 1.00 19.81 110 ILE B N 1
ATOM 3662 C CA . ILE B 1 110 ? -34.150 -28.544 -24.930 1.00 19.14 110 ILE B CA 1
ATOM 3663 C C . ILE B 1 110 ? -33.092 -29.107 -25.866 1.00 17.79 110 ILE B C 1
ATOM 3664 O O . ILE B 1 110 ? -32.789 -28.508 -26.897 1.00 20.06 110 ILE B O 1
ATOM 3669 N N . GLY B 1 111 ? -32.511 -30.245 -25.494 1.00 17.39 111 GLY B N 1
ATOM 3670 C CA . GLY B 1 111 ? -31.522 -30.887 -26.332 1.00 17.96 111 GLY B CA 1
ATOM 3671 C C . GLY B 1 111 ? -30.325 -31.336 -25.531 1.00 18.20 111 GLY B C 1
ATOM 3672 O O . GLY B 1 111 ? -30.486 -31.873 -24.436 1.00 20.56 111 GLY B O 1
ATOM 3673 N N . GLU B 1 112 ? -29.129 -31.099 -26.065 1.00 15.94 112 GLU B N 1
ATOM 3674 C CA . GLU B 1 112 ? -27.889 -31.551 -25.430 1.00 16.57 112 GLU B CA 1
ATOM 3675 C C . GLU B 1 112 ? -27.236 -30.387 -24.691 1.00 19.40 112 GLU B C 1
ATOM 3676 O O . GLU B 1 112 ? -27.077 -29.301 -25.245 1.00 19.61 112 GLU B O 1
ATOM 3682 N N . MET B 1 113 ? -26.878 -30.603 -23.430 1.00 16.13 113 MET B N 1
ATOM 3683 C CA . MET B 1 113 ? -26.331 -29.518 -22.619 1.00 19.19 113 MET B CA 1
ATOM 3684 C C . MET B 1 113 ? -25.431 -30.049 -21.500 1.00 18.29 113 MET B C 1
ATOM 3685 O O . MET B 1 113 ? -25.202 -31.255 -21.402 1.00 15.76 113 MET B O 1
ATOM 3690 N N . LEU B 1 114 ? -24.909 -29.130 -20.689 1.00 15.38 114 LEU B N 1
ATOM 3691 C CA . LEU B 1 114 ? -23.954 -29.444 -19.632 1.00 14.46 114 LEU B CA 1
ATOM 3692 C C . LEU B 1 114 ? -24.543 -29.042 -18.273 1.00 17.01 114 LEU B C 1
ATOM 3693 O O . LEU B 1 114 ? -24.237 -27.977 -17.735 1.00 16.35 114 LEU B O 1
ATOM 3698 N N . PRO B 1 115 ? -25.383 -29.904 -17.698 1.00 15.36 115 PRO B N 1
ATOM 3699 C CA . PRO B 1 115 ? -26.019 -29.486 -16.441 1.00 14.41 115 PRO B CA 1
ATOM 3700 C C . PRO B 1 115 ? -25.008 -29.319 -15.325 1.00 14.16 115 PRO B C 1
ATOM 3701 O O . PRO B 1 115 ? -24.094 -30.135 -15.185 1.00 13.44 115 PRO B O 1
ATOM 3705 N N . ASP B 1 116 ? -25.169 -28.260 -14.541 1.00 15.04 116 ASP B N 1
ATOM 3706 C CA . ASP B 1 116 ? -24.241 -27.986 -13.453 1.00 13.99 116 ASP B CA 1
ATOM 3707 C C . ASP B 1 116 ? -25.060 -27.579 -12.240 1.00 14.58 116 ASP B C 1
ATOM 3708 O O . ASP B 1 116 ? -25.094 -26.409 -11.852 1.00 18.06 116 ASP B O 1
ATOM 3713 N N . ILE B 1 117 ? -25.751 -28.555 -11.669 1.00 14.13 117 ILE B N 1
ATOM 3714 C CA . ILE B 1 117 ? -26.612 -28.318 -10.512 1.00 16.24 117 ILE B CA 1
ATOM 3715 C C . ILE B 1 117 ? -26.141 -29.227 -9.381 1.00 13.19 117 ILE B C 1
ATOM 3716 O O . ILE B 1 117 ? -25.395 -30.182 -9.609 1.00 13.96 117 ILE B O 1
ATOM 3721 N N . PRO B 1 118 ? -26.553 -28.932 -8.143 1.00 15.06 118 PRO B N 1
ATOM 3722 C CA . PRO B 1 118 ? -26.020 -29.678 -6.998 1.00 14.34 118 PRO B CA 1
ATOM 3723 C C . PRO B 1 118 ? -26.233 -31.189 -7.089 1.00 11.64 118 PRO B C 1
ATOM 3724 O O . PRO B 1 118 ? -25.393 -31.951 -6.615 1.00 15.00 118 PRO B O 1
ATOM 3728 N N . LEU B 1 119 ? -27.339 -31.620 -7.684 1.00 13.26 119 LEU B N 1
ATOM 3729 C CA . LEU B 1 119 ? -27.629 -33.043 -7.800 1.00 11.07 119 LEU B CA 1
ATOM 3730 C C . LEU B 1 119 ? -27.066 -33.699 -9.062 1.00 10.31 119 LEU B C 1
ATOM 3731 O O . LEU B 1 119 ? -27.221 -34.915 -9.264 1.00 13.14 119 LEU B O 1
ATOM 3736 N N . LEU B 1 120 ? -26.432 -32.903 -9.922 1.00 12.03 120 LEU B N 1
ATOM 3737 C CA . LEU B 1 120 ? -25.973 -33.401 -11.221 1.00 12.91 120 LEU B CA 1
ATOM 3738 C C . LEU B 1 120 ? -24.927 -32.452 -11.780 1.00 13.51 120 LEU B C 1
ATOM 3739 O O . LEU B 1 120 ? -25.255 -31.448 -12.411 1.00 13.88 120 LEU B O 1
ATOM 3744 N N . ARG B 1 121 ? -23.666 -32.771 -11.510 1.00 11.34 121 ARG B N 1
ATOM 3745 C CA . ARG B 1 121 ? -22.544 -31.923 -11.886 1.00 13.77 121 ARG B CA 1
ATOM 3746 C C . ARG B 1 121 ? -21.881 -32.578 -13.070 1.00 11.50 121 ARG B C 1
ATOM 3747 O O . ARG B 1 121 ? -21.252 -33.618 -12.919 1.00 13.85 121 ARG B O 1
ATOM 3755 N N . TYR B 1 122 ? -22.019 -31.991 -14.253 1.00 11.49 122 TYR B N 1
ATOM 3756 C CA . TYR B 1 122 ? -21.378 -32.601 -15.412 1.00 11.53 122 TYR B CA 1
ATOM 3757 C C . TYR B 1 122 ? -19.877 -32.707 -15.187 1.00 12.86 122 TYR B C 1
ATOM 3758 O O . TYR B 1 122 ? -19.235 -31.803 -14.633 1.00 13.86 122 TYR B O 1
ATOM 3767 N N . ASP B 1 123 ? -19.317 -33.829 -15.608 1.00 13.92 123 ASP B N 1
ATOM 3768 C CA . ASP B 1 123 ? -17.890 -34.044 -15.421 1.00 13.20 123 ASP B CA 1
ATOM 3769 C C . ASP B 1 123 ? -17.063 -33.451 -16.542 1.00 14.51 123 ASP B C 1
ATOM 3770 O O . ASP B 1 123 ? -17.380 -33.601 -17.715 1.00 16.60 123 ASP B O 1
ATOM 3775 N N . ASP B 1 124 ? -15.992 -32.767 -16.177 1.00 13.34 124 ASP B N 1
ATOM 3776 C CA . ASP B 1 124 ? -15.041 -32.313 -17.187 1.00 15.29 124 ASP B CA 1
ATOM 3777 C C . ASP B 1 124 ? -13.632 -32.457 -16.665 1.00 15.60 124 ASP B C 1
ATOM 3778 O O . ASP B 1 124 ? -12.808 -31.545 -16.800 1.00 17.49 124 ASP B O 1
ATOM 3783 N N . GLY B 1 125 ? -13.355 -33.619 -16.092 1.00 15.48 125 GLY B N 1
ATOM 3784 C CA . GLY B 1 125 ? -12.061 -33.878 -15.480 1.00 15.69 125 GLY B CA 1
ATOM 3785 C C . GLY B 1 125 ? -11.075 -34.557 -16.413 1.00 15.24 125 GLY B C 1
ATOM 3786 O O . GLY B 1 125 ? -9.977 -34.901 -16.000 1.00 17.23 125 GLY B O 1
ATOM 3787 N N . ARG B 1 126 ? -11.477 -34.765 -17.662 1.00 13.60 126 ARG B N 1
ATOM 3788 C CA . ARG B 1 126 ? -10.577 -35.395 -18.639 1.00 17.33 126 ARG B CA 1
ATOM 3789 C C . ARG B 1 126 ? -10.510 -34.592 -19.936 1.00 16.14 126 ARG B C 1
ATOM 3790 O O . ARG B 1 126 ? -10.355 -33.374 -19.893 1.00 17.08 126 ARG B O 1
ATOM 3798 N N . LEU B 1 127 ? -10.593 -35.259 -21.087 1.00 15.48 127 LEU B N 1
ATOM 3799 C CA . LEU B 1 127 ? -10.298 -34.571 -22.353 1.00 15.95 127 LEU B CA 1
ATOM 3800 C C . LEU B 1 127 ? -11.457 -33.731 -22.862 1.00 18.20 127 LEU B C 1
ATOM 3801 O O . LEU B 1 127 ? -11.265 -32.592 -23.296 1.00 18.97 127 LEU B O 1
ATOM 3806 N N . LEU B 1 128 ? -12.650 -34.316 -22.837 1.00 14.92 128 LEU B N 1
ATOM 3807 C CA . LEU B 1 128 ? -13.860 -33.667 -23.336 1.00 15.57 128 LEU B CA 1
ATOM 3808 C C . LEU B 1 128 ? -14.959 -33.843 -22.287 1.00 13.72 128 LEU B C 1
ATOM 3809 O O . LEU B 1 128 ? -14.996 -34.865 -21.595 1.00 17.45 128 LEU B O 1
ATOM 3814 N N . PRO B 1 129 ? -15.864 -32.862 -22.167 1.00 13.86 129 PRO B N 1
ATOM 3815 C CA . PRO B 1 129 ? -16.868 -32.923 -21.099 1.00 12.77 129 PRO B CA 1
ATOM 3816 C C . PRO B 1 129 ? -17.951 -33.967 -21.315 1.00 16.53 129 PRO B C 1
ATOM 3817 O O . PRO B 1 129 ? -18.320 -34.291 -22.445 1.00 16.96 129 PRO B O 1
ATOM 3821 N N . GLN B 1 130 ? -18.465 -34.476 -20.204 1.00 14.04 130 GLN B N 1
ATOM 3822 C CA . GLN B 1 130 ? -19.718 -35.231 -20.204 1.00 12.87 130 GLN B CA 1
ATOM 3823 C C . GLN B 1 130 ? -20.872 -34.314 -20.590 1.00 14.32 130 GLN B C 1
ATOM 3824 O O . GLN B 1 130 ? -20.952 -33.171 -20.130 1.00 16.32 130 GLN B O 1
ATOM 3830 N N . THR B 1 131 ? -21.775 -34.814 -21.433 1.00 14.14 131 THR B N 1
ATOM 3831 C CA . THR B 1 131 ? -22.965 -34.063 -21.799 1.00 14.19 131 THR B CA 1
ATOM 3832 C C . THR B 1 131 ? -24.213 -34.901 -21.543 1.00 15.04 131 THR B C 1
ATOM 3833 O O . THR B 1 131 ? -24.125 -36.118 -21.389 1.00 16.84 131 THR B O 1
ATOM 3837 N N . PHE B 1 132 ? -25.361 -34.233 -21.487 1.00 14.43 132 PHE B N 1
ATOM 3838 C CA . PHE B 1 132 ? -26.645 -34.891 -21.240 1.00 14.89 132 PHE B CA 1
ATOM 3839 C C . PHE B 1 132 ? -27.684 -34.416 -22.247 1.00 18.17 132 PHE B C 1
ATOM 3840 O O . PHE B 1 132 ? -27.631 -33.283 -22.724 1.00 18.41 132 PHE B O 1
ATOM 3848 N N . ARG B 1 133 ? -28.663 -35.272 -22.520 1.00 16.44 133 ARG B N 1
ATOM 3849 C CA . ARG B 1 133 ? -29.790 -34.913 -23.372 1.00 15.65 133 ARG B CA 1
ATOM 3850 C C . ARG B 1 133 ? -31.052 -34.826 -22.523 1.00 16.17 133 ARG B C 1
ATOM 3851 O O . ARG B 1 133 ? -31.332 -35.716 -21.714 1.00 18.99 133 ARG B O 1
ATOM 3859 N N . GLY B 1 134 ? -31.813 -33.750 -22.685 1.00 15.80 134 GLY B N 1
ATOM 3860 C CA . GLY B 1 134 ? -33.068 -33.625 -21.965 1.00 18.03 134 GLY B CA 1
ATOM 3861 C C . GLY B 1 134 ? -33.610 -32.217 -22.060 1.00 19.49 134 GLY B C 1
ATOM 3862 O O . GLY B 1 134 ? -33.526 -31.583 -23.109 1.00 20.55 134 GLY B O 1
ATOM 3863 N N . PHE B 1 135 ? -34.174 -31.720 -20.968 1.00 16.48 135 PHE B N 1
ATOM 3864 C CA . PHE B 1 135 ? -34.589 -30.325 -20.938 1.00 16.97 135 PHE B CA 1
ATOM 3865 C C . PHE B 1 135 ? -34.363 -29.728 -19.567 1.00 16.61 135 PHE B C 1
ATOM 3866 O O . PHE B 1 135 ? -34.305 -30.446 -18.567 1.00 18.55 135 PHE B O 1
ATOM 3874 N N . ALA B 1 136 ? -34.220 -28.409 -19.526 1.00 17.41 136 ALA B N 1
ATOM 3875 C CA . ALA B 1 136 ? -33.914 -27.718 -18.275 1.00 15.93 136 ALA B CA 1
ATOM 3876 C C . ALA B 1 136 ? -34.598 -26.369 -18.277 1.00 18.56 136 ALA B C 1
ATOM 3877 O O . ALA B 1 136 ? -34.537 -25.651 -19.273 1.00 18.17 136 ALA B O 1
ATOM 3879 N N . VAL B 1 137 ? -35.246 -26.031 -17.164 1.00 16.53 137 VAL B N 1
ATOM 3880 C CA . VAL B 1 137 ? -35.853 -24.712 -17.009 1.00 17.25 137 VAL B CA 1
ATOM 3881 C C . VAL B 1 137 ? -35.176 -23.973 -15.865 1.00 16.20 137 VAL B C 1
ATOM 3882 O O . VAL B 1 137 ? -34.858 -24.571 -14.832 1.00 17.19 137 VAL B O 1
ATOM 3886 N N . VAL B 1 138 ? -34.949 -22.677 -16.052 1.00 16.75 138 VAL B N 1
ATOM 3887 C CA . VAL B 1 138 ? -34.468 -21.816 -14.972 1.00 18.03 138 VAL B CA 1
ATOM 3888 C C . VAL B 1 138 ? -35.379 -20.602 -14.947 1.00 20.57 138 VAL B C 1
ATOM 3889 O O . VAL B 1 138 ? -35.620 -19.984 -15.980 1.00 22.06 138 VAL B O 1
ATOM 3893 N N . SER B 1 139 ? -35.903 -20.269 -13.775 1.00 15.76 139 SER B N 1
ATOM 3894 C CA . SER B 1 139 ? -36.860 -19.173 -13.682 1.00 16.92 139 SER B CA 1
ATOM 3895 C C . SER B 1 139 ? -36.463 -18.229 -12.559 1.00 19.18 139 SER B C 1
ATOM 3896 O O . SER B 1 139 ? -36.305 -18.650 -11.413 1.00 18.31 139 SER B O 1
ATOM 3899 N N . ARG B 1 140 ? -36.288 -16.956 -12.893 1.00 15.68 140 ARG B N 1
ATOM 3900 C CA . ARG B 1 140 ? -35.842 -15.970 -11.915 1.00 17.67 140 ARG B CA 1
ATOM 3901 C C . ARG B 1 140 ? -36.807 -14.787 -11.841 1.00 19.67 140 ARG B C 1
ATOM 3902 O O . ARG B 1 140 ? -36.372 -13.636 -11.793 1.00 24.78 140 ARG B O 1
ATOM 3910 N N . GLU B 1 141 ? -38.103 -15.070 -11.813 1.00 17.01 141 GLU B N 1
ATOM 3911 C CA . GLU B 1 141 ? -39.117 -14.007 -11.851 1.00 19.90 141 GLU B CA 1
ATOM 3912 C C . GLU B 1 141 ? -39.176 -13.197 -10.557 1.00 23.00 141 GLU B C 1
ATOM 3913 O O . GLU B 1 141 ? -39.566 -12.024 -10.567 1.00 26.98 141 GLU B O 1
ATOM 3919 N N . LEU B 1 142 ? -38.814 -13.825 -9.443 1.00 19.01 142 LEU B N 1
ATOM 3920 C CA . LEU B 1 142 ? -38.833 -13.150 -8.144 1.00 21.60 142 LEU B CA 1
ATOM 3921 C C . LEU B 1 142 ? -37.420 -12.849 -7.679 1.00 19.71 142 LEU B C 1
ATOM 3922 O O . LEU B 1 142 ? -36.517 -13.686 -7.796 1.00 21.54 142 LEU B O 1
ATOM 3927 N N . PRO B 1 143 ? 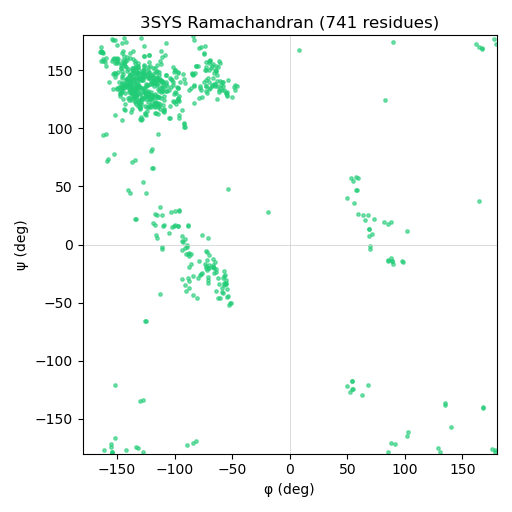-37.213 -11.645 -7.150 1.00 19.83 143 PRO B N 1
ATOM 3928 C CA . PRO B 1 143 ? -35.877 -11.169 -6.776 1.00 20.47 143 PRO B CA 1
ATOM 3929 C C . PRO B 1 143 ? -35.155 -12.119 -5.823 1.00 20.20 143 PRO B C 1
ATOM 3930 O O . PRO B 1 143 ? -35.726 -12.499 -4.802 1.00 24.57 143 PRO B O 1
ATOM 3934 N N . GLY B 1 144 ? -33.928 -12.502 -6.163 1.00 20.56 144 GLY B N 1
ATOM 3935 C CA . GLY B 1 144 ? -33.117 -13.337 -5.298 1.00 20.84 144 GLY B CA 1
ATOM 3936 C C . GLY B 1 144 ? -33.353 -14.828 -5.440 1.00 17.24 144 GLY B C 1
ATOM 3937 O O . GLY B 1 144 ? -32.548 -15.631 -4.971 1.00 18.10 144 GLY B O 1
ATOM 3938 N N . LEU B 1 145 ? -34.447 -15.205 -6.092 1.00 16.10 145 LEU B N 1
ATOM 3939 C CA . LEU B 1 145 ? -34.875 -16.607 -6.126 1.00 14.03 145 LEU B CA 1
ATOM 3940 C C . LEU B 1 145 ? -34.674 -17.196 -7.501 1.00 17.67 145 LEU B C 1
ATOM 3941 O O . LEU B 1 145 ? -35.171 -16.658 -8.485 1.00 19.45 145 LEU B O 1
ATOM 3946 N N . ALA B 1 146 ? -33.941 -18.302 -7.589 1.00 14.03 146 ALA B N 1
ATOM 3947 C CA . ALA B 1 146 ? -33.815 -18.967 -8.874 1.00 12.45 146 ALA B CA 1
ATOM 3948 C C . ALA B 1 146 ? -34.419 -20.342 -8.741 1.00 15.17 146 ALA B C 1
ATOM 3949 O O . ALA B 1 146 ? -33.941 -21.154 -7.945 1.00 17.65 146 ALA B O 1
ATOM 3951 N N . LEU B 1 147 ? -35.461 -20.609 -9.520 1.00 13.25 147 LEU B N 1
ATOM 3952 C CA . LEU B 1 147 ? -36.127 -21.904 -9.487 1.00 12.38 147 LEU B CA 1
ATOM 3953 C C . LEU B 1 147 ? -35.665 -22.713 -10.680 1.00 17.40 147 LEU B C 1
ATOM 3954 O O . LEU B 1 147 ? -35.509 -22.170 -11.771 1.00 16.46 147 LEU B O 1
ATOM 3959 N N . GLN B 1 148 ? -35.436 -24.008 -10.479 1.00 15.01 148 GLN B N 1
ATOM 3960 C CA . GLN B 1 148 ? -34.978 -24.864 -11.567 1.00 13.59 148 GLN B CA 1
ATOM 3961 C C . GLN B 1 148 ? -35.723 -26.191 -11.578 1.00 15.43 148 GLN B C 1
ATOM 3962 O O . GLN B 1 148 ? -36.126 -26.700 -10.535 1.00 17.88 148 GLN B O 1
ATOM 3968 N N . ALA B 1 149 ? -35.891 -26.758 -12.765 1.00 15.30 149 ALA B N 1
ATOM 3969 C CA . ALA B 1 149 ? -36.493 -28.076 -12.897 1.00 13.78 149 ALA B CA 1
ATOM 3970 C C . ALA B 1 149 ? -36.090 -28.622 -14.250 1.00 15.86 149 ALA B C 1
ATOM 3971 O O . ALA B 1 149 ? -35.782 -27.862 -15.172 1.00 16.04 149 ALA B O 1
ATOM 3973 N N . GLY B 1 150 ? -36.053 -29.938 -14.376 1.00 14.63 150 GLY B N 1
ATOM 3974 C CA . GLY B 1 150 ? -35.671 -30.511 -15.649 1.00 15.15 150 GLY B CA 1
ATOM 3975 C C . GLY B 1 150 ? -35.646 -32.019 -15.625 1.00 14.29 150 GLY B C 1
ATOM 3976 O O . GLY B 1 150 ? -35.949 -32.636 -14.604 1.00 14.81 150 GLY B O 1
ATOM 3977 N N . ARG B 1 151 ? -35.243 -32.601 -16.748 1.00 15.30 151 ARG B N 1
ATOM 3978 C CA . ARG B 1 151 ? -35.173 -34.046 -16.884 1.00 15.33 151 ARG B CA 1
ATOM 3979 C C . ARG B 1 151 ? -34.130 -34.380 -17.932 1.00 19.52 151 ARG B C 1
ATOM 3980 O O . ARG B 1 151 ? -34.108 -33.774 -19.007 1.00 18.84 151 ARG B O 1
ATOM 3988 N N . PHE B 1 152 ? -33.270 -35.342 -17.615 1.00 14.33 152 PHE B N 1
ATOM 3989 C CA . PHE B 1 152 ? -32.297 -35.846 -18.571 1.00 14.92 152 PHE B CA 1
ATOM 3990 C C . PHE B 1 152 ? -32.514 -37.329 -18.793 1.00 17.92 152 PHE B C 1
ATOM 3991 O O . PHE B 1 152 ? -32.567 -38.095 -17.838 1.00 20.21 152 PHE B O 1
ATOM 3999 N N . ASP B 1 153 ? -32.655 -37.723 -20.055 1.00 17.11 153 ASP B N 1
ATOM 4000 C CA . ASP B 1 153 ? -32.939 -39.119 -20.379 1.00 18.47 153 ASP B CA 1
ATOM 4001 C C . ASP B 1 153 ? -31.796 -39.857 -21.073 1.00 20.62 153 ASP B C 1
ATOM 4002 O O . ASP B 1 153 ? -31.897 -41.057 -21.322 1.00 20.28 153 ASP B O 1
ATOM 4007 N N . ALA B 1 154 ? -30.707 -39.147 -21.374 1.00 18.86 154 ALA B N 1
ATOM 4008 C CA . ALA B 1 154 ? -29.515 -39.792 -21.918 1.00 16.26 154 ALA B CA 1
ATOM 4009 C C . ALA B 1 154 ? -28.270 -39.023 -21.499 1.00 15.70 154 ALA B C 1
ATOM 4010 O O . ALA B 1 154 ? -28.345 -37.831 -21.185 1.00 16.89 154 ALA B O 1
ATOM 4012 N N . VAL B 1 155 ? -27.143 -39.724 -21.491 1.00 16.44 155 VAL B N 1
ATOM 4013 C CA . VAL B 1 155 ? -25.858 -39.142 -21.083 1.00 14.67 155 VAL B CA 1
ATOM 4014 C C . VAL B 1 155 ? -24.747 -39.618 -22.013 1.00 15.54 155 VAL B C 1
ATOM 4015 O O . VAL B 1 155 ? -24.743 -40.764 -22.482 1.00 17.57 155 VAL B O 1
ATOM 4019 N N . SER B 1 156 ? -23.792 -38.733 -22.284 1.00 15.67 156 SER B N 1
ATOM 4020 C CA . SER B 1 156 ? -22.597 -39.149 -22.988 1.00 16.44 156 SER B CA 1
ATOM 4021 C C . SER B 1 156 ? -21.432 -38.955 -22.039 1.00 15.86 156 SER B C 1
ATOM 4022 O O . SER B 1 156 ? -21.102 -37.828 -21.658 1.00 16.60 156 SER B O 1
ATOM 4025 N N . LEU B 1 157 ? -20.833 -40.061 -21.625 1.00 15.92 157 LEU B N 1
ATOM 4026 C CA . LEU B 1 157 ? -19.734 -40.017 -20.673 1.00 16.15 157 LEU B CA 1
ATOM 4027 C C . LEU B 1 157 ? -18.573 -39.208 -21.234 1.00 18.28 157 LEU B C 1
ATOM 4028 O O . LEU B 1 157 ? -18.448 -39.041 -22.447 1.00 16.28 157 LEU B O 1
ATOM 4033 N N . ARG B 1 158 ? -17.738 -38.682 -20.348 1.00 17.50 158 ARG B N 1
ATOM 4034 C CA . ARG B 1 158 ? -16.604 -37.866 -20.779 1.00 18.22 158 ARG B CA 1
ATOM 4035 C C . ARG B 1 158 ? -15.705 -38.600 -21.781 1.00 16.26 158 ARG B C 1
ATOM 4036 O O . ARG B 1 158 ? -15.142 -37.970 -22.680 1.00 19.05 158 ARG B O 1
ATOM 4044 N N . ASN B 1 159 ? -15.570 -39.919 -21.621 1.00 15.22 159 ASN B N 1
ATOM 4045 C CA . ASN B 1 159 ? -14.670 -40.711 -22.464 1.00 20.37 159 ASN B CA 1
ATOM 4046 C C . ASN B 1 159 ? -15.432 -41.500 -23.520 1.00 20.60 159 ASN B C 1
ATOM 4047 O O . ASN B 1 159 ? -14.977 -42.554 -23.973 1.00 22.01 159 ASN B O 1
ATOM 4052 N N . SER B 1 160 ? -16.587 -40.983 -23.919 1.00 19.70 160 SER B N 1
ATOM 4053 C CA . SER B 1 160 ? -17.408 -41.621 -24.951 1.00 19.34 160 SER B CA 1
ATOM 4054 C C . SER B 1 160 ? -17.924 -40.622 -25.987 1.00 21.12 160 SER B C 1
ATOM 4055 O O . SER B 1 160 ? -18.168 -39.454 -25.685 1.00 19.73 160 SER B O 1
ATOM 4058 N N . ALA B 1 161 ? -18.096 -41.091 -27.218 1.00 20.14 161 ALA B N 1
ATOM 4059 C CA . ALA B 1 161 ? -18.719 -40.268 -28.252 1.00 23.85 161 ALA B CA 1
ATOM 4060 C C . ALA B 1 161 ? -20.215 -40.514 -28.346 1.00 23.96 161 ALA B C 1
ATOM 4061 O O . ALA B 1 161 ? -20.913 -39.844 -29.107 1.00 25.46 161 ALA B O 1
ATOM 4063 N N . ASP B 1 162 ? -20.707 -41.476 -27.576 1.00 24.30 162 ASP B N 1
ATOM 4064 C CA . ASP B 1 162 ? -22.077 -41.953 -27.726 1.00 25.96 162 ASP B CA 1
ATOM 4065 C C . ASP B 1 162 ? -22.964 -41.564 -26.555 1.00 22.30 162 ASP B C 1
ATOM 4066 O O . ASP B 1 162 ? -22.470 -41.229 -25.483 1.00 20.48 162 ASP B O 1
ATOM 4071 N N . MET B 1 163 ? -24.278 -41.619 -26.769 1.00 21.63 163 MET B N 1
ATOM 4072 C CA . MET B 1 163 ? -25.256 -41.403 -25.702 1.00 20.81 163 MET B CA 1
ATOM 4073 C C . MET B 1 163 ? -25.718 -42.749 -25.169 1.00 21.42 163 MET B C 1
ATOM 4074 O O . MET B 1 163 ? -25.802 -43.724 -25.920 1.00 27.45 163 MET B O 1
ATOM 4079 N N . GLN B 1 164 ? -26.025 -42.799 -23.878 1.00 19.41 164 GLN B N 1
ATOM 4080 C CA . GLN B 1 164 ? -26.529 -44.016 -23.245 1.00 23.39 164 GLN B CA 1
ATOM 4081 C C . GLN B 1 164 ? -27.523 -43.652 -22.151 1.00 20.49 164 GLN B C 1
ATOM 4082 O O . GLN B 1 164 ? -27.609 -42.499 -21.731 1.00 21.07 164 GLN B O 1
ATOM 4088 N N . ASP B 1 165 ? -28.290 -44.634 -21.692 1.00 24.95 165 ASP B N 1
ATOM 4089 C CA . ASP B 1 165 ? -29.181 -44.408 -20.561 1.00 23.93 165 ASP B CA 1
ATOM 4090 C C . ASP B 1 165 ? -28.354 -44.090 -19.327 1.00 19.57 165 ASP B C 1
ATOM 4091 O O . ASP B 1 165 ? -27.225 -44.580 -19.192 1.00 21.01 165 ASP B O 1
ATOM 4096 N N . LEU B 1 166 ? -28.922 -43.275 -18.439 1.00 18.20 166 LEU B N 1
ATOM 4097 C CA . LEU B 1 166 ? -28.296 -42.945 -17.158 1.00 17.32 166 LEU B CA 1
ATOM 4098 C C . LEU B 1 166 ? -28.285 -44.141 -16.217 1.00 19.03 166 LEU B C 1
ATOM 4099 O O . LEU B 1 166 ? -29.078 -45.076 -16.367 1.00 21.88 166 LEU B O 1
ATOM 4104 N N . SER B 1 167 ? -27.367 -44.106 -15.257 1.00 18.32 167 SER B N 1
ATOM 4105 C CA . SER B 1 167 ? -27.320 -45.092 -14.184 1.00 20.01 167 SER B CA 1
ATOM 4106 C C . SER B 1 167 ? -26.655 -44.426 -12.988 1.00 18.04 167 SER B C 1
ATOM 4107 O O . SER B 1 167 ? -26.219 -43.280 -13.093 1.00 16.34 167 SER B O 1
ATOM 4110 N N . ALA B 1 168 ? -26.575 -45.125 -11.858 1.00 17.06 168 ALA B N 1
ATOM 4111 C CA . ALA B 1 168 ? -25.927 -44.554 -10.670 1.00 17.57 168 ALA B CA 1
ATOM 4112 C C . ALA B 1 168 ? -24.506 -45.072 -10.512 1.00 15.37 168 ALA B C 1
ATOM 4113 O O . ALA B 1 168 ? -24.205 -46.201 -10.903 1.00 17.79 168 ALA B O 1
ATOM 4115 N N . TRP B 1 169 ? -23.634 -44.252 -9.928 1.00 16.78 169 TRP B N 1
ATOM 4116 C CA . TRP B 1 169 ? -22.267 -44.686 -9.640 1.00 16.43 169 TRP B CA 1
ATOM 4117 C C . TRP B 1 169 ? -22.249 -45.951 -8.794 1.00 22.34 169 TRP B C 1
ATOM 4118 O O . TRP B 1 169 ? -21.307 -46.753 -8.879 1.00 24.72 169 TRP B O 1
ATOM 4129 N N . SER B 1 170 ? -23.267 -46.119 -7.954 1.00 19.37 170 SER B N 1
ATOM 4130 C CA . SER B 1 170 ? -23.314 -47.274 -7.051 1.00 24.89 170 SER B CA 1
ATOM 4131 C C . SER B 1 170 ? -23.643 -48.583 -7.770 1.00 30.65 170 SER B C 1
ATOM 4132 O O . SER B 1 170 ? -23.417 -49.664 -7.225 1.00 30.64 170 SER B O 1
ATOM 4135 N N . ALA B 1 171 ? -24.167 -48.480 -8.989 1.00 26.63 171 ALA B N 1
ATOM 4136 C CA . ALA B 1 171 ? -24.507 -49.649 -9.801 1.00 27.19 171 ALA B CA 1
ATOM 4137 C C . ALA B 1 171 ? -24.548 -49.266 -11.282 1.00 22.65 171 ALA B C 1
ATOM 4138 O O . ALA B 1 171 ? -25.619 -49.165 -11.875 1.00 24.60 171 ALA B O 1
ATOM 4140 N N . PRO B 1 172 ? -23.369 -49.062 -11.883 1.00 23.39 172 PRO B N 1
ATOM 4141 C CA . PRO B 1 172 ? -23.292 -48.412 -13.194 1.00 23.54 172 PRO B CA 1
ATOM 4142 C C . PRO B 1 172 ? -23.947 -49.164 -14.347 1.00 22.44 172 PRO B C 1
ATOM 4143 O O . PRO B 1 172 ? -24.272 -48.523 -15.343 1.00 24.54 172 PRO B O 1
ATOM 4147 N N . THR B 1 173 ? -24.145 -50.476 -14.231 1.00 25.63 173 THR B N 1
ATOM 4148 C CA . THR B 1 173 ? -24.774 -51.220 -15.316 1.00 27.18 173 THR B CA 1
ATOM 4149 C C . THR B 1 173 ? -26.293 -51.262 -15.221 1.00 28.80 173 THR B C 1
ATOM 4150 O O . THR B 1 173 ? -26.964 -51.722 -16.147 1.00 31.05 173 THR B O 1
ATOM 4154 N N . GLN B 1 174 ? -26.845 -50.783 -14.110 1.00 26.44 174 GLN B N 1
ATOM 4155 C CA . GLN B 1 174 ? -28.293 -50.821 -13.922 1.00 26.39 174 GLN B CA 1
ATOM 4156 C C . GLN B 1 174 ? -28.921 -49.536 -14.429 1.00 25.56 174 GLN B C 1
ATOM 4157 O O . GLN B 1 174 ? -28.858 -48.497 -13.767 1.00 25.89 174 GLN B O 1
ATOM 4163 N N . LYS B 1 175 ? -29.534 -49.610 -15.603 1.00 27.66 175 LYS B N 1
ATOM 4164 C CA . LYS B 1 175 ? -29.977 -48.400 -16.281 1.00 26.06 175 LYS B CA 1
ATOM 4165 C C . LYS B 1 175 ? -31.313 -47.864 -15.773 1.00 23.94 175 LYS B C 1
ATOM 4166 O O . LYS B 1 175 ? -32.155 -48.606 -15.257 1.00 26.68 175 LYS B O 1
ATOM 4172 N N . SER B 1 176 ? -31.485 -46.555 -15.941 1.00 21.10 176 SER B N 1
ATOM 4173 C CA . SER B 1 176 ? -32.689 -45.834 -15.564 1.00 20.01 176 SER B CA 1
ATOM 4174 C C . SER B 1 176 ? -33.272 -45.151 -16.801 1.00 24.47 176 SER B C 1
ATOM 4175 O O . SER B 1 176 ? -32.537 -44.830 -17.741 1.00 24.19 176 SER B O 1
ATOM 4178 N N . ASP B 1 177 ? -34.580 -44.919 -16.796 1.00 23.06 177 ASP B N 1
ATOM 4179 C CA . ASP B 1 177 ? -35.240 -44.200 -17.883 1.00 23.18 177 ASP B CA 1
ATOM 4180 C C . ASP B 1 177 ? -34.939 -42.705 -17.877 1.00 22.21 177 ASP B C 1
ATOM 4181 O O . ASP B 1 177 ? -35.122 -42.028 -18.890 1.00 26.41 177 ASP B O 1
ATOM 4186 N N . GLY B 1 178 ? -34.472 -42.180 -16.749 1.00 21.78 178 GLY B N 1
ATOM 4187 C CA . GLY B 1 178 ? -34.099 -40.777 -16.722 1.00 19.56 178 GLY B CA 1
ATOM 4188 C C . GLY B 1 178 ? -33.940 -40.193 -15.335 1.00 17.50 178 GLY B C 1
ATOM 4189 O O . GLY B 1 178 ? -34.278 -40.827 -14.340 1.00 18.23 178 GLY B O 1
ATOM 4190 N N . PHE B 1 179 ? -33.397 -38.980 -15.285 1.00 15.46 179 PHE B N 1
ATOM 4191 C CA . PHE B 1 179 ? -33.183 -38.268 -14.036 1.00 14.55 179 PHE B CA 1
ATOM 4192 C C . PHE B 1 179 ? -34.046 -37.016 -14.057 1.00 14.39 179 PHE B C 1
ATOM 4193 O O . PHE B 1 179 ? -33.913 -36.199 -14.958 1.00 17.61 179 PHE B O 1
ATOM 4201 N N . ASN B 1 180 ? -34.939 -36.882 -13.075 1.00 14.73 180 ASN B N 1
ATOM 4202 C CA . ASN B 1 180 ? -35.783 -35.696 -12.919 1.00 15.54 180 ASN B CA 1
ATOM 4203 C C . ASN B 1 180 ? -35.311 -34.870 -11.732 1.00 17.01 180 ASN B C 1
ATOM 4204 O O . ASN B 1 180 ? -34.875 -35.429 -10.730 1.00 16.64 180 ASN B O 1
ATOM 4209 N N . TYR B 1 181 ? -35.423 -33.546 -11.805 1.00 13.89 181 TYR B N 1
ATOM 4210 C CA . TYR B 1 181 ? -35.053 -32.738 -10.645 1.00 13.41 181 TYR B CA 1
ATOM 4211 C C . TYR B 1 181 ? -35.869 -31.459 -10.563 1.00 14.78 181 TYR B C 1
ATOM 4212 O O . TYR B 1 181 ? -36.429 -30.990 -11.557 1.00 14.29 181 TYR B O 1
ATOM 4221 N N . ALA B 1 182 ? -35.918 -30.893 -9.365 1.00 12.35 182 ALA B N 1
ATOM 4222 C CA . ALA B 1 182 ? -36.452 -29.555 -9.169 1.00 12.96 182 ALA B CA 1
ATOM 4223 C C . ALA B 1 182 ? -35.735 -28.974 -7.975 1.00 17.21 182 ALA B C 1
ATOM 4224 O O . ALA B 1 182 ? -35.374 -29.701 -7.049 1.00 17.06 182 ALA B O 1
ATOM 4226 N N . GLY B 1 183 ? -35.505 -27.669 -7.993 1.00 14.00 183 GLY B N 1
ATOM 4227 C CA . GLY B 1 183 ? -34.848 -27.036 -6.874 1.00 15.47 183 GLY B CA 1
ATOM 4228 C C . GLY B 1 183 ? -34.990 -25.534 -6.848 1.00 15.24 183 GLY B C 1
ATOM 4229 O O . GLY B 1 183 ? -35.460 -24.927 -7.807 1.00 16.18 183 GLY B O 1
ATOM 4230 N N . ALA B 1 184 ? -34.574 -24.942 -5.738 1.00 12.86 184 ALA B N 1
ATOM 4231 C CA . ALA B 1 184 ? -34.637 -23.491 -5.566 1.00 13.37 184 ALA B CA 1
ATOM 4232 C C . ALA B 1 184 ? -33.401 -23.018 -4.841 1.00 17.23 184 ALA B C 1
ATOM 4233 O O . ALA B 1 184 ? -32.886 -23.701 -3.940 1.00 16.11 184 ALA B O 1
ATOM 4235 N N . GLU B 1 185 ? -32.912 -21.852 -5.249 1.00 14.64 185 GLU B N 1
ATOM 4236 C CA . GLU B 1 185 ? -31.818 -21.198 -4.551 1.00 13.89 185 GLU B CA 1
ATOM 4237 C C . GLU B 1 185 ? -32.224 -19.768 -4.276 1.00 14.79 185 GLU B C 1
ATOM 4238 O O . GLU B 1 185 ? -32.757 -19.075 -5.152 1.00 16.34 185 GLU B O 1
ATOM 4244 N N . TYR B 1 186 ? -31.996 -19.333 -3.050 1.00 11.91 186 TYR B N 1
ATOM 4245 C CA . TYR B 1 186 ? -32.336 -17.974 -2.662 1.00 13.07 186 TYR B CA 1
ATOM 4246 C C . TYR B 1 186 ? -31.071 -17.289 -2.156 1.00 15.89 186 TYR B C 1
ATOM 4247 O O . TYR B 1 186 ? -30.447 -17.736 -1.196 1.00 14.86 186 TYR B O 1
ATOM 4256 N N . ARG B 1 187 ? -30.687 -16.216 -2.840 1.00 14.93 187 ARG B N 1
ATOM 4257 C CA . ARG B 1 187 ? -29.478 -15.471 -2.506 1.00 17.48 187 ARG B CA 1
ATOM 4258 C C . ARG B 1 187 ? -29.884 -14.126 -1.947 1.00 19.39 187 ARG B C 1
ATOM 4259 O O . ARG B 1 187 ? -30.757 -13.439 -2.508 1.00 19.05 187 ARG B O 1
ATOM 4267 N N . PHE B 1 188 ? -29.275 -13.761 -0.827 1.00 16.47 188 PHE B N 1
ATOM 4268 C CA . PHE B 1 188 ? -29.688 -12.578 -0.091 1.00 18.24 188 PHE B CA 1
ATOM 4269 C C . PHE B 1 188 ? -28.540 -12.037 0.738 1.00 18.01 188 PHE B C 1
ATOM 4270 O O . PHE B 1 188 ? -27.396 -12.500 0.601 1.00 17.94 188 PHE B O 1
ATOM 4278 N N . ASN B 1 189 ? -28.839 -11.060 1.591 1.00 23.51 189 ASN B N 1
ATOM 4279 C CA . ASN B 1 189 ? -27.846 -10.508 2.511 1.00 24.72 189 ASN B CA 1
ATOM 4280 C C . ASN B 1 189 ? -26.663 -9.922 1.745 1.00 26.11 189 ASN B C 1
ATOM 4281 O O . ASN B 1 189 ? -25.519 -10.319 1.940 1.00 21.96 189 ASN B O 1
ATOM 4286 N N . ARG B 1 190 ? -26.952 -8.974 0.858 1.00 25.83 190 ARG B N 1
ATOM 4287 C CA . ARG B 1 190 ? -25.907 -8.345 0.054 1.00 27.20 190 ARG B CA 1
ATOM 4288 C C . ARG B 1 190 ? -25.105 -9.382 -0.726 1.00 24.44 190 ARG B C 1
ATOM 4289 O O . ARG B 1 190 ? -23.887 -9.251 -0.902 1.00 28.56 190 ARG B O 1
ATOM 4297 N N . GLU B 1 191 ? -25.801 -10.427 -1.180 1.00 24.27 191 GLU B N 1
ATOM 4298 C CA . GLU B 1 191 ? -25.207 -11.509 -1.967 1.00 24.45 191 GLU B CA 1
ATOM 4299 C C . GLU B 1 191 ? -24.242 -12.404 -1.178 1.00 18.81 191 GLU B C 1
ATOM 4300 O O . GLU B 1 191 ? -23.596 -13.286 -1.748 1.00 21.78 191 GLU B O 1
ATOM 4306 N N . ARG B 1 192 ? -24.164 -12.196 0.134 1.00 19.94 192 ARG B N 1
ATOM 4307 C CA . ARG B 1 192 ? -23.239 -12.972 0.967 1.00 15.24 192 ARG B CA 1
ATOM 4308 C C . ARG B 1 192 ? -23.704 -14.390 1.268 1.00 14.88 192 ARG B C 1
ATOM 4309 O O . ARG B 1 192 ? -22.891 -15.252 1.599 1.00 16.29 192 ARG B O 1
ATOM 4317 N N . THR B 1 193 ? -25.014 -14.600 1.213 1.00 16.94 193 THR B N 1
ATOM 4318 C CA . THR B 1 193 ? -25.610 -15.821 1.758 1.00 15.19 193 THR B CA 1
ATOM 4319 C C . THR B 1 193 ? -26.556 -16.443 0.758 1.00 15.62 193 THR B C 1
ATOM 4320 O O . THR B 1 193 ? -27.280 -15.735 0.064 1.00 16.08 193 THR B O 1
ATOM 4324 N N . GLN B 1 194 ? -26.566 -17.768 0.680 1.00 12.92 194 GLN B N 1
ATOM 4325 C CA . GLN B 1 194 ? -27.523 -18.420 -0.195 1.00 14.31 194 GLN B CA 1
ATOM 4326 C C . GLN B 1 194 ? -28.010 -19.710 0.440 1.00 15.50 194 GLN B C 1
ATOM 4327 O O . GLN B 1 194 ? -27.226 -20.447 1.039 1.00 15.19 194 GLN B O 1
ATOM 4333 N N . LEU B 1 195 ? -29.311 -19.943 0.331 1.00 13.35 195 LEU B N 1
ATOM 4334 C CA . LEU B 1 195 ? -29.948 -21.184 0.770 1.00 13.23 195 LEU B CA 1
ATOM 4335 C C . LEU B 1 195 ? -30.414 -21.950 -0.446 1.00 14.31 195 LEU B C 1
ATOM 4336 O O . LEU B 1 195 ? -30.920 -21.366 -1.410 1.00 18.01 195 LEU B O 1
ATOM 4341 N N . GLY B 1 196 ? -30.256 -23.268 -0.413 1.00 11.85 196 GLY B N 1
ATOM 4342 C CA . GLY B 1 196 ? -30.712 -24.073 -1.527 1.00 13.48 196 GLY B CA 1
ATOM 4343 C C . GLY B 1 196 ? -31.423 -25.317 -1.055 1.00 11.72 196 GLY B C 1
ATOM 4344 O O . GLY B 1 196 ? -31.038 -25.908 -0.055 1.00 12.98 196 GLY B O 1
ATOM 4345 N N . LEU B 1 197 ? -32.472 -25.690 -1.781 1.00 11.14 197 LEU B N 1
ATOM 4346 C CA . LEU B 1 197 ? -33.216 -26.931 -1.537 1.00 11.60 197 LEU B CA 1
ATOM 4347 C C . LEU B 1 197 ? -33.444 -27.612 -2.871 1.00 12.24 197 LEU B C 1
ATOM 4348 O O . LEU B 1 197 ? -33.977 -27.005 -3.803 1.00 12.10 197 LEU B O 1
ATOM 4353 N N . TRP B 1 198 ? -33.055 -28.882 -2.966 1.00 10.69 198 TRP B N 1
ATOM 4354 C CA . TRP B 1 198 ? -33.082 -29.594 -4.230 1.00 11.71 198 TRP B CA 1
ATOM 4355 C C . TRP B 1 198 ? -33.577 -31.007 -4.050 1.00 10.71 198 TRP B C 1
ATOM 4356 O O . TRP B 1 198 ? -33.306 -31.635 -3.027 1.00 13.05 198 TRP B O 1
ATOM 4367 N N . HIS B 1 199 ? -34.276 -31.512 -5.067 1.00 11.31 199 HIS B N 1
ATOM 4368 C CA . HIS B 1 199 ? -34.822 -32.868 -5.034 1.00 11.30 199 HIS B CA 1
ATOM 4369 C C . HIS B 1 199 ? -34.626 -33.501 -6.392 1.00 15.36 199 HIS B C 1
ATOM 4370 O O . HIS B 1 199 ? -34.930 -32.898 -7.418 1.00 16.12 199 HIS B O 1
ATOM 4377 N N . GLY B 1 200 ? -34.114 -34.725 -6.410 1.00 13.86 200 GLY B N 1
ATOM 4378 C CA . GLY B 1 200 ? -33.859 -35.396 -7.671 1.00 14.01 200 GLY B CA 1
ATOM 4379 C C . GLY B 1 200 ? -34.306 -36.835 -7.631 1.00 15.72 200 GLY B C 1
ATOM 4380 O O . GLY B 1 200 ? -34.454 -37.422 -6.563 1.00 16.11 200 GLY B O 1
ATOM 4381 N N . GLN B 1 201 ? -34.516 -37.405 -8.806 1.00 13.65 201 GLN B N 1
ATOM 4382 C CA . GLN B 1 201 ? -34.938 -38.790 -8.898 1.00 14.30 201 GLN B CA 1
ATOM 4383 C C . GLN B 1 201 ? -34.281 -39.419 -10.105 1.00 15.41 201 GLN B C 1
ATOM 4384 O O . GLN B 1 201 ? -34.514 -38.992 -11.235 1.00 17.56 201 GLN B O 1
ATOM 4390 N N . LEU B 1 202 ? -33.431 -40.416 -9.865 1.00 15.28 202 LEU B N 1
ATOM 4391 C CA . LEU B 1 202 ? -32.962 -41.279 -10.936 1.00 15.29 202 LEU B CA 1
ATOM 4392 C C . LEU B 1 202 ? -33.953 -42.444 -10.991 1.00 18.34 202 LEU B C 1
ATOM 4393 O O . LEU B 1 202 ? -33.920 -43.335 -10.150 1.00 18.21 202 LEU B O 1
ATOM 4398 N N . GLU B 1 203 ? -34.869 -42.394 -11.957 1.00 15.34 203 GLU B N 1
ATOM 4399 C CA . GLU B 1 203 ? -36.038 -43.285 -11.967 1.00 18.73 203 GLU B CA 1
ATOM 4400 C C . GLU B 1 203 ? -35.669 -44.749 -11.773 1.00 22.49 203 GLU B C 1
ATOM 4401 O O . GLU B 1 203 ? -34.816 -45.282 -12.488 1.00 20.77 203 GLU B O 1
ATOM 4407 N N . ASP B 1 204 ? -36.317 -45.382 -10.794 1.00 21.52 204 ASP B N 1
ATOM 4408 C CA . ASP B 1 204 ? -36.100 -46.796 -10.471 1.00 19.99 204 ASP B CA 1
ATOM 4409 C C . ASP B 1 204 ? -34.739 -47.123 -9.874 1.00 20.99 204 ASP B C 1
ATOM 4410 O O . ASP B 1 204 ? -34.368 -48.292 -9.774 1.00 22.96 204 ASP B O 1
ATOM 4415 N N . VAL B 1 205 ? -34.002 -46.097 -9.458 1.00 17.68 205 VAL B N 1
ATOM 4416 C CA . VAL B 1 205 ? -32.747 -46.327 -8.763 1.00 19.64 205 VAL B CA 1
ATOM 4417 C C . VAL B 1 205 ? -32.726 -45.610 -7.415 1.00 19.52 205 VAL B C 1
ATOM 4418 O O . VAL B 1 205 ? -32.694 -46.262 -6.374 1.00 20.04 205 VAL B O 1
ATOM 4422 N N . TYR B 1 206 ? -32.735 -44.278 -7.425 1.00 18.88 206 TYR B N 1
ATOM 4423 C CA . TYR B 1 206 ? -32.708 -43.536 -6.166 1.00 14.97 206 TYR B CA 1
ATOM 4424 C C . TYR B 1 206 ? -33.418 -42.195 -6.255 1.00 17.35 206 TYR B C 1
ATOM 4425 O O . TYR B 1 206 ? -33.606 -41.651 -7.344 1.00 17.59 206 TYR B O 1
ATOM 4434 N N . ARG B 1 207 ? -33.825 -41.694 -5.095 1.00 14.89 207 ARG B N 1
ATOM 4435 C CA . ARG B 1 207 ? -34.250 -40.302 -4.948 1.00 13.81 207 ARG B CA 1
ATOM 4436 C C . ARG B 1 207 ? -33.318 -39.626 -3.966 1.00 15.14 207 ARG B C 1
ATOM 4437 O O . ARG B 1 207 ? -32.809 -40.273 -3.039 1.00 17.81 207 ARG B O 1
ATOM 4445 N N . GLN B 1 208 ? -33.072 -38.332 -4.173 1.00 12.82 208 GLN B N 1
ATOM 4446 C CA . GLN B 1 208 ? -32.144 -37.617 -3.334 1.00 13.09 208 GLN B CA 1
ATOM 4447 C C . GLN B 1 208 ? -32.699 -36.242 -3.006 1.00 15.16 208 GLN B C 1
ATOM 4448 O O . GLN B 1 208 ? -33.182 -35.538 -3.893 1.00 16.08 208 GLN B O 1
ATOM 4454 N N . SER B 1 209 ? -32.632 -35.864 -1.734 1.00 11.71 209 SER B N 1
ATOM 4455 C CA . SER B 1 209 ? -32.947 -34.499 -1.325 1.00 11.44 209 SER B CA 1
ATOM 4456 C C . SER B 1 209 ? -31.703 -33.830 -0.750 1.00 14.01 209 SER B C 1
ATOM 4457 O O . SER B 1 209 ? -30.859 -34.496 -0.155 1.00 13.56 209 SER B O 1
ATOM 4460 N N . TYR B 1 210 ? -31.592 -32.513 -0.922 1.00 12.24 210 TYR B N 1
ATOM 4461 C CA . TYR B 1 210 ? -30.367 -31.811 -0.557 1.00 12.24 210 TYR B CA 1
ATOM 4462 C C . TYR B 1 210 ? -30.699 -30.425 -0.061 1.00 14.37 210 TYR B C 1
ATOM 4463 O O . TYR B 1 210 ? -31.550 -29.740 -0.637 1.00 14.03 210 TYR B O 1
ATOM 4472 N N . ALA B 1 211 ? -30.063 -30.037 1.035 1.00 11.47 211 ALA B N 1
ATOM 4473 C CA . ALA B 1 211 ? -30.165 -28.678 1.560 1.00 12.47 211 ALA B CA 1
ATOM 4474 C C . ALA B 1 211 ? -28.775 -28.093 1.663 1.00 14.86 211 ALA B C 1
ATOM 4475 O O . ALA B 1 211 ? -27.832 -28.791 2.022 1.00 14.30 211 ALA B O 1
ATOM 4477 N N . ASN B 1 212 ? -28.651 -26.800 1.387 1.00 11.57 212 ASN B N 1
ATOM 4478 C CA . ASN B 1 212 ? -27.329 -26.174 1.284 1.00 10.52 212 ASN B CA 1
ATOM 4479 C C . ASN B 1 212 ? -27.395 -24.773 1.873 1.00 12.58 212 ASN B C 1
ATOM 4480 O O . ASN B 1 212 ? -28.378 -24.056 1.655 1.00 13.58 212 ASN B O 1
ATOM 4485 N N . LEU B 1 213 ? -26.378 -24.399 2.651 1.00 12.18 213 LEU B N 1
ATOM 4486 C CA . LEU B 1 213 ? -26.192 -23.021 3.092 1.00 12.35 213 LEU B CA 1
ATOM 4487 C C . LEU B 1 213 ? -24.798 -22.580 2.689 1.00 16.25 213 LEU B C 1
ATOM 4488 O O . LEU B 1 213 ? -23.819 -23.258 3.001 1.00 15.74 213 LEU B O 1
ATOM 4493 N N . LEU B 1 214 ? -24.718 -21.475 1.953 1.00 13.68 214 LEU B N 1
ATOM 4494 C CA . LEU B 1 214 ? -23.442 -20.859 1.597 1.00 13.07 214 LEU B CA 1
ATOM 4495 C C . LEU B 1 214 ? -23.377 -19.502 2.270 1.00 15.97 214 LEU B C 1
ATOM 4496 O O . LEU B 1 214 ? -24.335 -18.737 2.221 1.00 15.78 214 LEU B O 1
ATOM 4501 N N . HIS B 1 215 ? -22.248 -19.189 2.896 1.00 13.78 215 HIS B N 1
ATOM 4502 C CA . HIS B 1 215 ? -22.066 -17.842 3.419 1.00 14.04 215 HIS B CA 1
ATOM 4503 C C . HIS B 1 215 ? -20.611 -17.419 3.300 1.00 20.03 215 HIS B C 1
ATOM 4504 O O . HIS B 1 215 ? -19.703 -18.209 3.565 1.00 20.87 215 HIS B O 1
ATOM 4511 N N . LYS B 1 216 ? -20.385 -16.170 2.914 1.00 16.62 216 LYS B N 1
ATOM 4512 C CA . LYS B 1 216 ? -19.020 -15.648 2.854 1.00 16.40 216 LYS B CA 1
ATOM 4513 C C . LYS B 1 216 ? -19.031 -14.173 3.154 1.00 18.94 216 LYS B C 1
ATOM 4514 O O . LYS B 1 216 ? -19.893 -13.439 2.648 1.00 17.30 216 LYS B O 1
ATOM 4520 N N . GLN B 1 217 ? -18.081 -13.751 3.984 1.00 17.69 217 GLN B N 1
ATOM 4521 C CA . GLN B 1 217 ? -18.047 -12.385 4.479 1.00 19.34 217 GLN B CA 1
ATOM 4522 C C . GLN B 1 217 ? -16.641 -11.999 4.906 1.00 20.69 217 GLN B C 1
ATOM 4523 O O . GLN B 1 217 ? -15.926 -12.796 5.522 1.00 22.04 217 GLN B O 1
ATOM 4529 N N . ARG B 1 218 ? -16.253 -10.767 4.585 1.00 19.10 218 ARG B N 1
ATOM 4530 C CA . ARG B 1 218 ? -14.979 -10.225 5.025 1.00 21.89 218 ARG B CA 1
ATOM 4531 C C . ARG B 1 218 ? -15.134 -9.686 6.443 1.00 22.79 218 ARG B C 1
ATOM 4532 O O . ARG B 1 218 ? -15.979 -8.815 6.690 1.00 23.83 218 ARG B O 1
ATOM 4540 N N . VAL B 1 219 ? -14.333 -10.210 7.367 1.00 23.94 219 VAL B N 1
ATOM 4541 C CA . VAL B 1 219 ? -14.313 -9.741 8.751 1.00 29.10 219 VAL B CA 1
ATOM 4542 C C . VAL B 1 219 ? -12.894 -9.350 9.155 1.00 33.71 219 VAL B C 1
ATOM 4543 O O . VAL B 1 219 ? -12.021 -10.204 9.288 1.00 30.64 219 VAL B O 1
ATOM 4547 N N . GLY B 1 220 ? -12.656 -8.060 9.366 1.00 33.50 220 GLY B N 1
ATOM 4548 C CA . GLY B 1 220 ? -11.302 -7.594 9.588 1.00 31.18 220 GLY B CA 1
ATOM 4549 C C . GLY B 1 220 ? -10.480 -7.879 8.344 1.00 29.57 220 GLY B C 1
ATOM 4550 O O . GLY B 1 220 ? -10.891 -7.531 7.240 1.00 29.91 220 GLY B O 1
ATOM 4551 N N . ASP B 1 221 ? -9.322 -8.511 8.518 1.00 28.06 221 ASP B N 1
ATOM 4552 C CA . ASP B 1 221 ? -8.448 -8.815 7.390 1.00 26.39 221 ASP B CA 1
ATOM 4553 C C . ASP B 1 221 ? -8.824 -10.130 6.716 1.00 25.83 221 ASP B C 1
ATOM 4554 O O . ASP B 1 221 ? -8.277 -10.472 5.665 1.00 28.05 221 ASP B O 1
ATOM 4559 N N . TRP B 1 222 ? -9.747 -10.871 7.319 1.00 23.78 222 TRP B N 1
ATOM 4560 C CA . TRP B 1 222 ? -10.032 -12.228 6.860 1.00 20.02 222 TRP B CA 1
ATOM 4561 C C . TRP B 1 222 ? -11.313 -12.331 6.055 1.00 22.55 222 TRP B C 1
ATOM 4562 O O . TRP B 1 222 ? -12.305 -11.685 6.371 1.00 25.26 222 TRP B O 1
ATOM 4573 N N . THR B 1 223 ? -11.302 -13.166 5.020 1.00 18.26 223 THR B N 1
ATOM 4574 C CA . THR B 1 223 ? -12.538 -13.499 4.329 1.00 17.43 223 THR B CA 1
ATOM 4575 C C . THR B 1 223 ? -12.898 -14.901 4.792 1.00 20.05 223 THR B C 1
ATOM 4576 O O . THR B 1 223 ? -12.124 -15.837 4.609 1.00 17.52 223 THR B O 1
ATOM 4580 N N . LEU B 1 224 ? -14.061 -15.034 5.424 1.00 17.59 224 LEU B N 1
ATOM 4581 C CA . LEU B 1 224 ? -14.454 -16.298 6.034 1.00 17.17 224 LEU B CA 1
ATOM 4582 C C . LEU B 1 224 ? -15.655 -16.867 5.297 1.00 18.94 224 LEU B C 1
ATOM 4583 O O . LEU B 1 224 ? -16.632 -16.154 5.040 1.00 18.93 224 LEU B O 1
ATOM 4588 N N . GLY B 1 225 ? -15.591 -18.147 4.943 1.00 16.06 225 GLY B N 1
ATOM 4589 C CA . GLY B 1 225 ? -16.674 -18.752 4.194 1.00 17.98 225 GLY B CA 1
ATOM 4590 C C . GLY B 1 225 ? -17.081 -20.093 4.769 1.00 16.81 225 GLY B C 1
ATOM 4591 O O . GLY B 1 225 ? -16.290 -20.773 5.426 1.00 16.49 225 GLY B O 1
ATOM 4592 N N . ALA B 1 226 ? -18.344 -20.449 4.546 1.00 15.40 226 ALA B N 1
ATOM 4593 C CA . ALA B 1 226 ? -18.856 -21.749 4.953 1.00 16.91 226 ALA B CA 1
ATOM 4594 C C . ALA B 1 226 ? -19.743 -22.283 3.853 1.00 16.44 226 ALA B C 1
ATOM 4595 O O . ALA B 1 226 ? -20.522 -21.546 3.268 1.00 17.39 226 ALA B O 1
ATOM 4597 N N . ASN B 1 227 ? -19.622 -23.573 3.576 1.00 13.94 227 ASN B N 1
ATOM 4598 C CA . ASN B 1 227 ? -20.506 -24.260 2.656 1.00 14.13 227 ASN B CA 1
ATOM 4599 C C . ASN B 1 227 ? -20.952 -25.493 3.421 1.00 12.98 227 ASN B C 1
ATOM 4600 O O . ASN B 1 227 ? -20.144 -26.398 3.676 1.00 14.11 227 ASN B O 1
ATOM 4605 N N . LEU B 1 228 ? -22.213 -25.497 3.849 1.00 11.08 228 LEU B N 1
ATOM 4606 C CA . LEU B 1 228 ? -22.770 -26.603 4.631 1.00 12.85 228 LEU B CA 1
ATOM 4607 C C . LEU B 1 228 ? -23.779 -27.333 3.768 1.00 11.07 228 LEU B C 1
ATOM 4608 O O . LEU B 1 228 ? -24.604 -26.703 3.108 1.00 12.30 228 LEU B O 1
ATOM 4613 N N . GLY B 1 229 ? -23.730 -28.658 3.762 1.00 10.92 229 GLY B N 1
ATOM 4614 C CA . GLY B 1 229 ? -24.672 -29.410 2.945 1.00 15.27 229 GLY B CA 1
ATOM 4615 C C . GLY B 1 229 ? -25.173 -30.683 3.590 1.00 15.49 229 GLY B C 1
ATOM 4616 O O . GLY B 1 229 ? -24.494 -31.284 4.420 1.00 14.21 229 GLY B O 1
ATOM 4617 N N . LEU B 1 230 ? -26.376 -31.093 3.202 1.00 12.01 230 LEU B N 1
ATOM 4618 C CA . LEU B 1 230 ? -26.961 -32.333 3.694 1.00 13.27 230 LEU B CA 1
ATOM 4619 C C . LEU B 1 230 ? -27.665 -33.013 2.528 1.00 13.79 230 LEU B C 1
ATOM 4620 O O . LEU B 1 230 ? -28.526 -32.403 1.883 1.00 14.34 230 LEU B O 1
ATOM 4625 N N . PHE B 1 231 ? -27.290 -34.266 2.249 1.00 11.55 231 PHE B N 1
ATOM 4626 C CA . PHE B 1 231 ? -27.980 -35.091 1.265 1.00 13.03 231 PHE B CA 1
ATOM 4627 C C . PHE B 1 231 ? -28.694 -36.215 2.004 1.00 16.27 231 PHE B C 1
ATOM 4628 O O . PHE B 1 231 ? -28.141 -36.794 2.948 1.00 15.00 231 PHE B O 1
ATOM 4636 N N . VAL B 1 232 ? -29.902 -36.538 1.563 1.00 11.74 232 VAL B N 1
ATOM 4637 C CA . VAL B 1 232 ? -30.622 -37.707 2.072 1.00 12.68 232 VAL B CA 1
ATOM 4638 C C . VAL B 1 232 ? -31.094 -38.532 0.886 1.00 15.92 232 VAL B C 1
ATOM 4639 O O . VAL B 1 232 ? -31.809 -38.031 0.017 1.00 15.21 232 VAL B O 1
ATOM 4643 N N . ASP B 1 233 ? -30.681 -39.800 0.854 1.00 14.09 233 ASP B N 1
ATOM 4644 C CA . ASP B 1 233 ? -30.871 -40.662 -0.304 1.00 16.00 233 ASP B CA 1
ATOM 4645 C C . ASP B 1 233 ? -31.720 -41.880 0.044 1.00 16.72 233 ASP B C 1
ATOM 4646 O O . ASP B 1 233 ? -31.559 -42.477 1.116 1.00 16.43 233 ASP B O 1
ATOM 4651 N N . ARG B 1 234 ? -32.616 -42.251 -0.865 1.00 14.49 234 ARG B N 1
ATOM 4652 C CA . ARG B 1 234 ? -33.390 -43.473 -0.672 1.00 15.46 234 ARG B CA 1
ATOM 4653 C C . ARG B 1 234 ? -33.564 -44.179 -2.008 1.00 16.49 234 ARG B C 1
ATOM 4654 O O . ARG B 1 234 ? -33.421 -43.562 -3.054 1.00 19.61 234 ARG B O 1
ATOM 4662 N N . ASP B 1 235 ? -33.839 -45.476 -1.996 1.00 18.03 235 ASP B N 1
ATOM 4663 C CA . ASP B 1 235 ? -34.078 -46.139 -3.270 1.00 24.74 235 ASP B CA 1
ATOM 4664 C C . ASP B 1 235 ? -35.401 -45.657 -3.879 1.00 25.46 235 ASP B C 1
ATOM 4665 O O . ASP B 1 235 ? -36.274 -45.138 -3.166 1.00 25.07 235 ASP B O 1
ATOM 4670 N N . ASP B 1 236 ? -35.532 -45.810 -5.196 1.00 24.11 236 ASP B N 1
ATOM 4671 C CA . ASP B 1 236 ? -36.720 -45.362 -5.928 1.00 21.50 236 ASP B CA 1
ATOM 4672 C C . ASP B 1 236 ? -37.297 -46.471 -6.806 1.00 24.09 236 ASP B C 1
ATOM 4673 O O . ASP B 1 236 ? -36.551 -47.222 -7.419 1.00 23.32 236 ASP B O 1
ATOM 4678 N N . GLY B 1 237 ? -38.626 -46.549 -6.873 1.00 28.23 237 GLY B N 1
ATOM 4679 C CA . GLY B 1 237 ? -39.298 -47.490 -7.756 1.00 32.95 237 GLY B CA 1
ATOM 4680 C C . GLY B 1 237 ? -38.797 -48.918 -7.655 1.00 29.47 237 GLY B C 1
ATOM 4681 O O . GLY B 1 237 ? -38.808 -49.511 -6.580 1.00 30.65 237 GLY B O 1
ATOM 4682 N N . ALA B 1 238 ? -38.334 -49.464 -8.775 1.00 29.98 238 ALA B N 1
ATOM 4683 C CA . ALA B 1 238 ? -37.859 -50.845 -8.823 1.00 34.08 238 ALA B CA 1
ATOM 4684 C C . ALA B 1 238 ? -36.592 -51.093 -8.001 1.00 35.12 238 ALA B C 1
ATOM 4685 O O . ALA B 1 238 ? -36.208 -52.243 -7.782 1.00 32.76 238 ALA B O 1
ATOM 4687 N N . ALA B 1 239 ? -35.936 -50.018 -7.566 1.00 26.93 239 ALA B N 1
ATOM 4688 C CA . ALA B 1 239 ? -34.746 -50.128 -6.726 1.00 27.05 239 ALA B CA 1
ATOM 4689 C C . ALA B 1 239 ? -33.672 -51.003 -7.365 1.00 33.92 239 ALA B C 1
ATOM 4690 O O . ALA B 1 239 ? -33.176 -51.956 -6.753 1.00 33.76 239 ALA B O 1
ATOM 4692 N N . ARG B 1 240 ? -33.295 -50.662 -8.593 1.00 29.93 240 ARG B N 1
ATOM 4693 C CA . ARG B 1 240 ? -32.368 -51.491 -9.367 1.00 31.76 240 ARG B CA 1
ATOM 4694 C C . ARG B 1 240 ? -30.945 -51.571 -8.819 1.00 34.03 240 ARG B C 1
ATOM 4695 O O . ARG B 1 240 ? -30.196 -52.484 -9.167 1.00 41.22 240 ARG B O 1
ATOM 4703 N N . ALA B 1 241 ? -30.567 -50.624 -7.965 1.00 26.84 241 ALA B N 1
ATOM 4704 C CA . ALA B 1 241 ? -29.261 -50.653 -7.324 1.00 27.76 241 ALA B CA 1
ATOM 4705 C C . ALA B 1 241 ? -29.391 -51.148 -5.888 1.00 27.68 241 ALA B C 1
ATOM 4706 O O . ALA B 1 241 ? -28.472 -50.993 -5.077 1.00 32.11 241 ALA B O 1
ATOM 4708 N N . GLY B 1 242 ? -30.543 -51.744 -5.589 1.00 30.67 242 GLY B N 1
ATOM 4709 C CA . GLY B 1 242 ? -30.800 -52.297 -4.273 1.00 35.12 242 GLY B CA 1
ATOM 4710 C C . GLY B 1 242 ? -31.335 -51.277 -3.291 1.00 38.73 242 GLY B C 1
ATOM 4711 O O . GLY B 1 242 ? -31.548 -50.111 -3.639 1.00 31.71 242 GLY B O 1
ATOM 4712 N N . GLU B 1 243 ? -31.556 -51.714 -2.056 1.00 35.01 243 GLU B N 1
ATOM 4713 C CA . GLU B 1 243 ? -32.067 -50.821 -1.025 1.00 37.27 243 GLU B CA 1
ATOM 4714 C C . GLU B 1 243 ? -31.040 -49.752 -0.667 1.00 30.55 243 GLU B C 1
ATOM 4715 O O . GLU B 1 243 ? -29.848 -50.026 -0.539 1.00 33.85 243 GLU B O 1
ATOM 4721 N N . ILE B 1 244 ? -31.515 -48.519 -0.534 1.00 24.82 244 ILE B N 1
ATOM 4722 C CA . ILE B 1 244 ? -30.658 -47.387 -0.199 1.00 24.70 244 ILE B CA 1
ATOM 4723 C C . ILE B 1 244 ? -31.330 -46.533 0.866 1.00 21.71 244 ILE B C 1
ATOM 4724 O O . ILE B 1 244 ? -32.497 -46.178 0.728 1.00 20.30 244 ILE B O 1
ATOM 4729 N N . ASP B 1 245 ? -30.595 -46.196 1.924 1.00 22.99 245 ASP B N 1
ATOM 4730 C CA . ASP B 1 245 ? -31.122 -45.349 2.994 1.00 27.09 245 ASP B CA 1
ATOM 4731 C C . ASP B 1 245 ? -29.969 -44.597 3.657 1.00 32.46 245 ASP B C 1
ATOM 4732 O O . ASP B 1 245 ? -29.530 -44.971 4.751 1.00 42.81 245 ASP B O 1
ATOM 4737 N N . SER B 1 246 ? -29.501 -43.535 3.002 1.00 18.44 246 SER B N 1
ATOM 4738 C CA . SER B 1 246 ? -28.229 -42.894 3.316 1.00 21.00 246 SER B CA 1
ATOM 4739 C C . SER B 1 246 ? -28.449 -41.432 3.655 1.00 19.51 246 SER B C 1
ATOM 4740 O O . SER B 1 246 ? -29.444 -40.847 3.238 1.00 17.38 246 SER B O 1
ATOM 4743 N N . HIS B 1 247 ? -27.523 -40.834 4.395 1.00 17.28 247 HIS B N 1
ATOM 4744 C CA . HIS B 1 247 ? -27.495 -39.384 4.554 1.00 12.99 247 HIS B CA 1
ATOM 4745 C C . HIS B 1 247 ? -26.046 -38.958 4.650 1.00 15.62 247 HIS B C 1
ATOM 4746 O O . HIS B 1 247 ? -25.229 -39.679 5.226 1.00 17.08 247 HIS B O 1
ATOM 4753 N N . THR B 1 248 ? -25.719 -37.811 4.068 1.00 13.70 248 THR B N 1
ATOM 4754 C CA . THR B 1 248 ? -24.331 -37.346 4.048 1.00 12.13 248 THR B CA 1
ATOM 4755 C C . THR B 1 248 ? -24.371 -35.883 4.438 1.00 15.98 248 THR B C 1
ATOM 4756 O O . THR B 1 248 ? -25.108 -35.098 3.828 1.00 16.61 248 THR B O 1
ATOM 4760 N N . VAL B 1 249 ? -23.592 -35.517 5.452 1.00 14.02 249 VAL B N 1
ATOM 4761 C CA . VAL B 1 249 ? -23.511 -34.126 5.874 1.00 12.16 249 VAL B CA 1
ATOM 4762 C C . VAL B 1 249 ? -22.079 -33.657 5.708 1.00 11.87 249 VAL B C 1
ATOM 4763 O O . VAL B 1 249 ? -21.151 -34.426 5.930 1.00 13.92 249 VAL B O 1
ATOM 4767 N N . TYR B 1 250 ? -21.887 -32.420 5.264 1.00 12.25 250 TYR B N 1
ATOM 4768 C CA . TYR B 1 250 ? -20.522 -31.897 5.167 1.00 12.30 250 TYR B CA 1
ATOM 4769 C C . TYR B 1 250 ? -20.528 -30.430 5.539 1.00 13.72 250 TYR B C 1
ATOM 4770 O O . TYR B 1 250 ? -21.555 -29.743 5.466 1.00 12.29 250 TYR B O 1
ATOM 4779 N N . GLY B 1 251 ? -19.369 -29.950 5.961 1.00 13.47 251 GLY B N 1
ATOM 4780 C CA . GLY B 1 251 ? -19.164 -28.529 6.124 1.00 13.50 251 GLY B CA 1
ATOM 4781 C C . GLY B 1 251 ? -17.773 -28.263 5.595 1.00 13.08 251 GLY B C 1
ATOM 4782 O O . GLY B 1 251 ? -16.814 -28.949 5.982 1.00 15.48 251 GLY B O 1
ATOM 4783 N N . LEU B 1 252 ? -17.654 -27.312 4.675 1.00 12.71 252 LEU B N 1
ATOM 4784 C CA . LEU B 1 252 ? -16.340 -26.934 4.159 1.00 12.98 252 LEU B CA 1
ATOM 4785 C C . LEU B 1 252 ? -16.163 -25.463 4.489 1.00 15.33 252 LEU B C 1
ATOM 4786 O O . LEU B 1 252 ? -16.986 -24.622 4.087 1.00 15.13 252 LEU B O 1
ATOM 4791 N N . PHE B 1 253 ? -15.106 -25.150 5.236 1.00 13.87 253 PHE B N 1
ATOM 4792 C CA . PHE B 1 253 ? -14.921 -23.809 5.772 1.00 12.84 253 PHE B CA 1
ATOM 4793 C C . PHE B 1 253 ? -13.661 -23.214 5.179 1.00 15.87 253 PHE B C 1
ATOM 4794 O O . PHE B 1 253 ? -12.675 -23.920 5.007 1.00 16.40 253 PHE B O 1
ATOM 4802 N N . SER B 1 254 ? -13.692 -21.926 4.846 1.00 14.92 254 SER B N 1
ATOM 4803 C CA . SER B 1 254 ? -12.533 -21.278 4.250 1.00 14.39 254 SER B CA 1
ATOM 4804 C C . SER B 1 254 ? -12.156 -20.033 5.034 1.00 16.49 254 SER B C 1
ATOM 4805 O O . SER B 1 254 ? -13.013 -19.334 5.582 1.00 17.55 254 SER B O 1
ATOM 4808 N N . ALA B 1 255 ? -10.859 -19.767 5.098 1.00 14.20 255 ALA B N 1
ATOM 4809 C CA . ALA B 1 255 ? -10.386 -18.538 5.721 1.00 15.82 255 ALA B CA 1
ATOM 4810 C C . ALA B 1 255 ? -9.288 -17.983 4.848 1.00 18.92 255 ALA B C 1
ATOM 4811 O O . ALA B 1 255 ? -8.242 -18.615 4.682 1.00 17.41 255 ALA B O 1
ATOM 4813 N N . GLY B 1 256 ? -9.542 -16.824 4.254 1.00 16.82 256 GLY B N 1
ATOM 4814 C CA . GLY B 1 256 ? -8.579 -16.223 3.359 1.00 18.11 256 GLY B CA 1
ATOM 4815 C C . GLY B 1 256 ? -8.018 -14.949 3.948 1.00 20.81 256 GLY B C 1
ATOM 4816 O O . GLY B 1 256 ? -8.725 -14.166 4.587 1.00 20.91 256 GLY B O 1
ATOM 4817 N N . ILE B 1 257 ? -6.728 -14.742 3.742 1.00 16.32 257 ILE B N 1
ATOM 4818 C CA . ILE B 1 257 ? -6.128 -13.469 4.120 1.00 16.13 257 ILE B CA 1
ATOM 4819 C C . ILE B 1 257 ? -5.053 -13.139 3.110 1.00 21.90 257 ILE B C 1
ATOM 4820 O O . ILE B 1 257 ? -4.173 -13.959 2.848 1.00 20.73 257 ILE B O 1
ATOM 4825 N N . GLY B 1 258 ? -5.151 -11.959 2.499 1.00 23.74 258 GLY B N 1
ATOM 4826 C CA . GLY B 1 258 ? -4.193 -11.588 1.469 1.00 24.15 258 GLY B CA 1
ATOM 4827 C C . GLY B 1 258 ? -4.155 -12.648 0.378 1.00 20.87 258 GLY B C 1
ATOM 4828 O O . GLY B 1 258 ? -5.189 -13.007 -0.199 1.00 23.83 258 GLY B O 1
ATOM 4829 N N . LEU B 1 259 ? -2.963 -13.172 0.112 1.00 18.88 259 LEU B N 1
ATOM 4830 C CA . LEU B 1 259 ? -2.763 -14.122 -0.986 1.00 17.70 259 LEU B CA 1
ATOM 4831 C C . LEU B 1 259 ? -2.930 -15.577 -0.565 1.00 19.51 259 LEU B C 1
ATOM 4832 O O . LEU B 1 259 ? -2.691 -16.473 -1.368 1.00 17.91 259 LEU B O 1
ATOM 4837 N N . HIS B 1 260 ? -3.322 -15.800 0.685 1.00 14.91 260 HIS B N 1
ATOM 4838 C CA . HIS B 1 260 ? -3.407 -17.146 1.274 1.00 14.23 260 HIS B CA 1
ATOM 4839 C C . HIS B 1 260 ? -4.848 -17.565 1.503 1.00 15.95 260 HIS B C 1
ATOM 4840 O O . HIS B 1 260 ? -5.670 -16.758 1.938 1.00 18.26 260 HIS B O 1
ATOM 4847 N N . THR B 1 261 ? -5.172 -18.825 1.230 1.00 14.45 261 THR B N 1
ATOM 4848 C CA . THR B 1 261 ? -6.485 -19.332 1.629 1.00 13.97 261 THR B CA 1
ATOM 4849 C C . THR B 1 261 ? -6.314 -20.688 2.296 1.00 15.10 261 THR B C 1
ATOM 4850 O O . THR B 1 261 ? -5.546 -21.530 1.805 1.00 16.47 261 THR B O 1
ATOM 4854 N N . PHE B 1 262 ? -6.970 -20.867 3.440 1.00 14.04 262 PHE B N 1
ATOM 4855 C CA . PHE B 1 262 ? -6.944 -22.116 4.201 1.00 15.22 262 PHE B CA 1
ATOM 4856 C C . PHE B 1 262 ? -8.336 -22.717 4.210 1.00 15.53 262 PHE B C 1
ATOM 4857 O O . PHE B 1 262 ? -9.316 -21.983 4.311 1.00 15.34 262 PHE B O 1
ATOM 4865 N N . TYR B 1 263 ? -8.443 -24.041 4.129 1.00 13.70 263 TYR B N 1
ATOM 4866 C CA . TYR B 1 263 ? -9.763 -24.677 4.216 1.00 14.18 263 TYR B CA 1
ATOM 4867 C C . TYR B 1 263 ? -9.716 -25.836 5.195 1.00 15.41 263 TYR B C 1
ATOM 4868 O O . TYR B 1 263 ? -8.701 -26.534 5.285 1.00 15.29 263 TYR B O 1
ATOM 4877 N N . LEU B 1 264 ? -10.831 -26.063 5.891 1.00 13.24 264 LEU B N 1
ATOM 4878 C CA . LEU B 1 264 ? -11.036 -27.275 6.678 1.00 13.49 264 LEU B CA 1
ATOM 4879 C C . LEU B 1 264 ? -12.370 -27.862 6.263 1.00 13.98 264 LEU B C 1
ATOM 4880 O O . LEU B 1 264 ? -13.378 -27.158 6.284 1.00 14.48 264 LEU B O 1
ATOM 4885 N N . GLY B 1 265 ? -12.384 -29.139 5.894 1.00 13.46 265 GLY B N 1
ATOM 4886 C CA . GLY B 1 265 ? -13.635 -29.806 5.563 1.00 15.31 265 GLY B CA 1
ATOM 4887 C C . GLY B 1 265 ? -13.904 -30.952 6.520 1.00 13.17 265 GLY B C 1
ATOM 4888 O O . GLY B 1 265 ? -12.984 -31.683 6.885 1.00 15.72 265 GLY B O 1
ATOM 4889 N N . LEU B 1 266 ? -15.163 -31.109 6.927 1.00 11.72 266 LEU B N 1
ATOM 4890 C CA . LEU B 1 266 ? -15.570 -32.196 7.808 1.00 13.19 266 LEU B CA 1
ATOM 4891 C C . LEU B 1 266 ? -16.795 -32.839 7.179 1.00 14.50 266 LEU B C 1
ATOM 4892 O O . LEU B 1 266 ? -17.689 -32.137 6.722 1.00 15.38 266 LEU B O 1
ATOM 4897 N N . GLN B 1 267 ? -16.845 -34.167 7.156 1.00 12.22 267 GLN B N 1
ATOM 4898 C CA . GLN B 1 267 ? -17.933 -34.833 6.435 1.00 10.90 267 GLN B CA 1
ATOM 4899 C C . GLN B 1 267 ? -18.232 -36.194 7.040 1.00 14.66 267 GLN B C 1
ATOM 4900 O O . GLN B 1 267 ? -17.336 -36.864 7.547 1.00 14.28 267 GLN B O 1
ATOM 4906 N N . LYS B 1 268 ? -19.495 -36.606 6.993 1.00 13.52 268 LYS B N 1
ATOM 4907 C CA . LYS B 1 268 ? -19.864 -37.942 7.473 1.00 12.65 268 LYS B CA 1
ATOM 4908 C C . LYS B 1 268 ? -21.021 -38.513 6.677 1.00 14.54 268 LYS B C 1
ATOM 4909 O O . LYS B 1 268 ? -22.051 -37.846 6.492 1.00 15.85 268 LYS B O 1
ATOM 4915 N N . VAL B 1 269 ? -20.856 -39.748 6.217 1.00 15.14 269 VAL B N 1
ATOM 4916 C CA . VAL B 1 269 ? -21.928 -40.498 5.561 1.00 15.95 269 VAL B CA 1
ATOM 4917 C C . VAL B 1 269 ? -22.490 -41.471 6.581 1.00 18.02 269 VAL B C 1
ATOM 4918 O O . VAL B 1 269 ? -21.727 -42.111 7.307 1.00 17.26 269 VAL B O 1
ATOM 4922 N N . GLY B 1 270 ? -23.811 -41.592 6.638 1.00 14.86 270 GLY B N 1
ATOM 4923 C CA . GLY B 1 270 ? -24.443 -42.524 7.562 1.00 18.93 270 GLY B CA 1
ATOM 4924 C C . GLY B 1 270 ? -25.607 -43.265 6.939 1.00 18.12 270 GLY B C 1
ATOM 4925 O O . GLY B 1 270 ? -26.109 -42.881 5.890 1.00 18.47 270 GLY B O 1
ATOM 4926 N N . GLY B 1 271 ? -26.039 -44.343 7.583 1.00 20.14 271 GLY B N 1
ATOM 4927 C CA . GLY B 1 271 ? -27.134 -45.140 7.054 1.00 25.24 271 GLY B CA 1
ATOM 4928 C C . GLY B 1 271 ? -26.629 -46.415 6.403 1.00 23.75 271 GLY B C 1
ATOM 4929 O O . GLY B 1 271 ? -25.497 -46.825 6.642 1.00 23.90 271 GLY B O 1
ATOM 4930 N N . ASP B 1 272 ? -27.450 -47.033 5.559 1.00 22.06 272 ASP B N 1
ATOM 4931 C CA . ASP B 1 272 ? -27.133 -48.367 5.030 1.00 28.42 272 ASP B CA 1
ATOM 4932 C C . ASP B 1 272 ? -26.215 -48.378 3.801 1.00 34.39 272 ASP B C 1
ATOM 4933 O O . ASP B 1 272 ? -25.493 -49.351 3.555 1.00 33.82 272 ASP B O 1
ATOM 4938 N N . SER B 1 273 ? -26.257 -47.302 3.031 1.00 27.34 273 SER B N 1
ATOM 4939 C CA . SER B 1 273 ? -25.519 -47.215 1.775 1.00 24.65 273 SER B CA 1
ATOM 4940 C C . SER B 1 273 ? -24.679 -45.955 1.744 1.00 16.23 273 SER B C 1
ATOM 4941 O O . SER B 1 273 ? -24.673 -45.173 2.688 1.00 22.15 273 SER B O 1
ATOM 4944 N N . GLY B 1 274 ? -23.982 -45.754 0.637 1.00 16.19 274 GLY B N 1
ATOM 4945 C CA . GLY B 1 274 ? -23.193 -44.543 0.460 1.00 16.30 274 GLY B CA 1
ATOM 4946 C C . GLY B 1 274 ? -23.992 -43.414 -0.166 1.00 13.78 274 GLY B C 1
ATOM 4947 O O . GLY B 1 274 ? -25.196 -43.517 -0.348 1.00 18.09 274 GLY B O 1
ATOM 4948 N N . TRP B 1 275 ? -23.302 -42.331 -0.510 1.00 13.22 275 TRP B N 1
ATOM 4949 C CA . TRP B 1 275 ? -23.923 -41.177 -1.151 1.00 13.97 275 TRP B CA 1
ATOM 4950 C C . TRP B 1 275 ? -24.164 -41.457 -2.625 1.00 16.30 275 TRP B C 1
ATOM 4951 O O . TRP B 1 275 ? -23.306 -42.018 -3.317 1.00 17.58 275 TRP B O 1
ATOM 4962 N N . GLN B 1 276 ? -25.339 -41.074 -3.109 1.00 14.52 276 GLN B N 1
ATOM 4963 C CA . GLN B 1 276 ? -25.726 -41.399 -4.477 1.00 13.83 276 GLN B CA 1
ATOM 4964 C C . GLN B 1 276 ? -25.473 -40.268 -5.465 1.00 11.63 276 GLN B C 1
ATOM 4965 O O . GLN B 1 276 ? -25.561 -39.078 -5.133 1.00 12.22 276 GLN B O 1
ATOM 4971 N N . SER B 1 277 ? -25.167 -40.667 -6.696 1.00 12.95 277 SER B N 1
ATOM 4972 C CA . SER B 1 277 ? -24.986 -39.726 -7.798 1.00 13.09 277 SER B CA 1
ATOM 4973 C C . SER B 1 277 ? -25.024 -40.469 -9.135 1.00 12.40 277 SER B C 1
ATOM 4974 O O . SER B 1 277 ? -24.931 -41.705 -9.191 1.00 13.91 277 SER B O 1
ATOM 4977 N N . VAL B 1 278 ? -25.175 -39.704 -10.210 1.00 13.89 278 VAL B N 1
ATOM 4978 C CA . VAL B 1 278 ? -25.297 -40.279 -11.546 1.00 13.17 278 VAL B CA 1
ATOM 4979 C C . VAL B 1 278 ? -23.929 -40.734 -12.071 1.00 14.93 278 VAL B C 1
ATOM 4980 O O . VAL B 1 278 ? -22.934 -40.009 -11.974 1.00 13.62 278 VAL B O 1
ATOM 4984 N N . TYR B 1 279 ? -23.888 -41.952 -12.604 1.00 15.12 279 TYR B N 1
ATOM 4985 C CA . TYR B 1 279 ? -22.650 -42.521 -13.129 1.00 14.60 279 TYR B CA 1
ATOM 4986 C C . TYR B 1 279 ? -21.993 -41.604 -14.161 1.00 16.05 279 TYR B C 1
ATOM 4987 O O . TYR B 1 279 ? -22.645 -41.104 -15.085 1.00 15.84 279 TYR B O 1
ATOM 4996 N N . GLY B 1 280 ? -20.700 -41.381 -13.975 1.00 15.89 280 GLY B N 1
ATOM 4997 C CA . GLY B 1 280 ? -19.935 -40.512 -14.844 1.00 16.53 280 GLY B CA 1
ATOM 4998 C C . GLY B 1 280 ? -19.929 -39.056 -14.432 1.00 15.83 280 GLY B C 1
ATOM 4999 O O . GLY B 1 280 ? -19.119 -38.277 -14.948 1.00 15.47 280 GLY B O 1
ATOM 5000 N N . SER B 1 281 ? -20.833 -38.672 -13.529 1.00 12.80 281 SER B N 1
ATOM 5001 C CA . SER B 1 281 ? -20.884 -37.289 -13.049 1.00 12.52 281 SER B CA 1
ATOM 5002 C C . SER B 1 281 ? -19.736 -37.003 -12.092 1.00 13.69 281 SER B C 1
ATOM 5003 O O . SER B 1 281 ? -19.087 -37.924 -11.571 1.00 14.77 281 SER B O 1
ATOM 5006 N N . SER B 1 282 ? -19.499 -35.715 -11.867 1.00 12.00 282 SER B N 1
ATOM 5007 C CA . SER B 1 282 ? -18.495 -35.258 -10.922 1.00 11.52 282 SER B CA 1
ATOM 5008 C C . SER B 1 282 ? -19.039 -35.269 -9.501 1.00 14.53 282 SER B C 1
ATOM 5009 O O . SER B 1 282 ? -20.233 -35.021 -9.275 1.00 13.85 282 SER B O 1
ATOM 5012 N N . GLY B 1 283 ? -18.147 -35.537 -8.549 1.00 13.73 283 GLY B N 1
ATOM 5013 C CA . GLY B 1 283 ? -18.489 -35.484 -7.132 1.00 13.17 283 GLY B CA 1
ATOM 5014 C C . GLY B 1 283 ? -18.324 -34.122 -6.472 1.00 11.40 283 GLY B C 1
ATOM 5015 O O . GLY B 1 283 ? -18.319 -34.045 -5.239 1.00 12.96 283 GLY B O 1
ATOM 5016 N N . ARG B 1 284 ? -18.227 -33.049 -7.261 1.00 11.77 284 ARG B N 1
ATOM 5017 C CA . ARG B 1 284 ? -17.833 -31.732 -6.733 1.00 11.57 284 ARG B CA 1
ATOM 5018 C C . ARG B 1 284 ? -18.861 -30.984 -5.868 1.00 11.73 284 ARG B C 1
ATOM 5019 O O . ARG B 1 284 ? -18.553 -29.928 -5.312 1.00 14.26 284 ARG B O 1
ATOM 5027 N N . SER B 1 285 ? -20.080 -31.505 -5.755 1.00 11.28 285 SER B N 1
ATOM 5028 C CA . SER B 1 285 ? -21.005 -30.928 -4.784 1.00 11.72 285 SER B CA 1
ATOM 5029 C C . SER B 1 285 ? -20.596 -31.273 -3.362 1.00 14.80 285 SER B C 1
ATOM 5030 O O . SER B 1 285 ? -20.969 -30.582 -2.421 1.00 16.74 285 SER B O 1
ATOM 5033 N N . MET B 1 286 ? -19.814 -32.337 -3.214 1.00 12.60 286 MET B N 1
ATOM 5034 C CA . MET B 1 286 ? -19.499 -32.869 -1.894 1.00 11.16 286 MET B CA 1
ATOM 5035 C C . MET B 1 286 ? -18.341 -32.084 -1.268 1.00 14.09 286 MET B C 1
ATOM 5036 O O . MET B 1 286 ? -17.357 -31.768 -1.933 1.00 14.38 286 MET B O 1
ATOM 5041 N N . GLY B 1 287 ? -18.469 -31.758 0.016 1.00 14.62 287 GLY B N 1
ATOM 5042 C CA . GLY B 1 287 ? -17.489 -30.899 0.673 1.00 14.89 287 GLY B CA 1
ATOM 5043 C C . GLY B 1 287 ? -16.057 -31.379 0.545 1.00 12.81 287 GLY B C 1
ATOM 5044 O O . GLY B 1 287 ? -15.147 -30.585 0.270 1.00 14.22 287 GLY B O 1
ATOM 5045 N N . ASN B 1 288 ? -15.851 -32.671 0.743 1.00 12.23 288 ASN B N 1
ATOM 5046 C CA . ASN B 1 288 ? -14.497 -33.219 0.683 1.00 12.90 288 ASN B CA 1
ATOM 5047 C C . ASN B 1 288 ? -14.119 -33.830 -0.658 1.00 13.97 288 ASN B C 1
ATOM 5048 O O . ASN B 1 288 ? -13.268 -34.721 -0.723 1.00 13.57 288 ASN B O 1
ATOM 5053 N N . ASP B 1 289 ? -14.695 -33.320 -1.742 1.00 11.93 289 ASP B N 1
ATOM 5054 C CA . ASP B 1 289 ? -14.318 -33.789 -3.069 1.00 12.33 289 ASP B CA 1
ATOM 5055 C C . ASP B 1 289 ? -12.854 -33.439 -3.359 1.00 12.22 289 ASP B C 1
ATOM 5056 O O . ASP B 1 289 ? -12.389 -32.339 -3.061 1.00 15.80 289 ASP B O 1
ATOM 5061 N N . MET B 1 290 ? -12.144 -34.400 -3.933 1.00 10.79 290 MET B N 1
ATOM 5062 C CA . MET B 1 290 ? -10.765 -34.219 -4.362 1.00 11.45 290 MET B CA 1
ATOM 5063 C C . MET B 1 290 ? -10.627 -34.789 -5.775 1.00 14.28 290 MET B C 1
ATOM 5064 O O . MET B 1 290 ? -11.625 -35.193 -6.381 1.00 17.46 290 MET B O 1
ATOM 5069 N N . PHE B 1 291 ? -9.411 -34.832 -6.321 1.00 12.02 291 PHE B N 1
ATOM 5070 C CA . PHE B 1 291 ? -9.271 -35.246 -7.721 1.00 12.57 291 PHE B CA 1
ATOM 5071 C C . PHE B 1 291 ? -9.824 -36.647 -7.978 1.00 14.32 291 PHE B C 1
ATOM 5072 O O . PHE B 1 291 ? -10.451 -36.885 -9.010 1.00 19.85 291 PHE B O 1
ATOM 5080 N N . ASN B 1 292 ? -9.574 -37.587 -7.064 1.00 14.12 292 ASN B N 1
ATOM 5081 C CA . ASN B 1 292 ? -9.865 -39.000 -7.337 1.00 13.17 292 ASN B CA 1
ATOM 5082 C C . ASN B 1 292 ? -10.887 -39.647 -6.409 1.00 17.55 292 ASN B C 1
ATOM 5083 O O . ASN B 1 292 ? -10.988 -40.874 -6.327 1.00 18.16 292 ASN B O 1
ATOM 5088 N N . GLY B 1 293 ? -11.666 -38.826 -5.722 1.00 15.64 293 GLY B N 1
ATOM 5089 C CA . GLY B 1 293 ? -12.695 -39.373 -4.859 1.00 14.35 293 GLY B CA 1
ATOM 5090 C C . GLY B 1 293 ? -13.235 -38.299 -3.954 1.00 14.68 293 GLY B C 1
ATOM 5091 O O . GLY B 1 293 ? -12.646 -37.216 -3.856 1.00 14.72 293 GLY B O 1
ATOM 5092 N N . ASN B 1 294 ? -14.342 -38.601 -3.277 1.00 13.17 294 ASN B N 1
ATO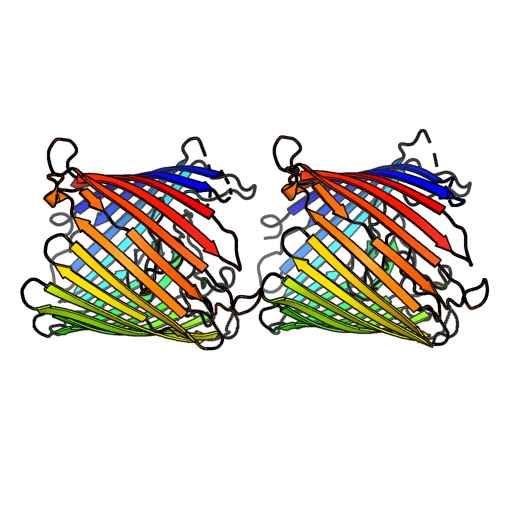M 5093 C CA . ASN B 1 294 ? -14.902 -37.641 -2.337 1.00 12.03 294 ASN B CA 1
ATOM 5094 C C . ASN B 1 294 ? -15.316 -38.241 -1.002 1.00 12.05 294 ASN B C 1
ATOM 5095 O O . ASN B 1 294 ? -16.107 -37.636 -0.285 1.00 13.00 294 ASN B O 1
ATOM 5100 N N . PHE B 1 295 ? -14.745 -39.406 -0.658 1.00 12.11 295 PHE B N 1
ATOM 5101 C CA . PHE B 1 295 ? -14.921 -40.001 0.671 1.00 13.83 295 PHE B CA 1
ATOM 5102 C C . PHE B 1 295 ? -16.386 -40.278 1.022 1.00 15.34 295 PHE B C 1
ATOM 5103 O O . PHE B 1 295 ? -16.837 -39.954 2.123 1.00 14.91 295 PHE B O 1
ATOM 5111 N N . THR B 1 296 ? -17.126 -40.881 0.088 1.00 13.55 296 THR B N 1
ATOM 5112 C CA . THR B 1 296 ? -18.563 -41.083 0.304 1.00 14.32 296 THR B CA 1
ATOM 5113 C C . THR B 1 296 ? -18.982 -42.541 0.364 1.00 14.33 296 THR B C 1
ATOM 5114 O O . THR B 1 296 ? -20.136 -42.880 0.070 1.00 15.64 296 THR B O 1
ATOM 5118 N N . ASN B 1 297 ? -18.058 -43.414 0.758 1.00 14.71 297 ASN B N 1
ATOM 5119 C CA . ASN B 1 297 ? -18.436 -44.785 1.043 1.00 14.07 297 ASN B CA 1
ATOM 5120 C C . ASN B 1 297 ? -19.381 -44.819 2.231 1.00 13.91 297 ASN B C 1
ATOM 5121 O O . ASN B 1 297 ? -19.375 -43.911 3.069 1.00 17.21 297 ASN B O 1
ATOM 5126 N N . ALA B 1 298 ? -20.227 -45.842 2.291 1.00 15.12 298 ALA B N 1
ATOM 5127 C CA . ALA B 1 298 ? -21.078 -46.033 3.456 1.00 15.20 298 ALA B CA 1
ATOM 5128 C C . ALA B 1 298 ? -20.301 -45.861 4.756 1.00 19.94 298 ALA B C 1
ATOM 5129 O O . ALA B 1 298 ? -19.159 -46.329 4.888 1.00 18.93 298 ALA B O 1
ATOM 5131 N N . ASP B 1 299 ? -20.921 -45.148 5.689 1.00 17.08 299 ASP B N 1
ATOM 5132 C CA . ASP B 1 299 ? -20.415 -44.961 7.047 1.00 17.04 299 ASP B CA 1
ATOM 5133 C C . ASP B 1 299 ? -19.164 -44.081 7.147 1.00 15.37 299 ASP B C 1
ATOM 5134 O O . ASP B 1 299 ? -18.685 -43.813 8.249 1.00 19.29 299 ASP B O 1
ATOM 5139 N N . GLU B 1 300 ? -18.652 -43.605 6.017 1.00 14.60 300 GLU B N 1
ATOM 5140 C CA . GLU B 1 300 ? -17.328 -42.979 6.034 1.00 15.14 300 GLU B CA 1
ATOM 5141 C C . GLU B 1 300 ? -17.331 -41.597 6.689 1.00 15.39 300 GLU B C 1
ATOM 5142 O O . GLU B 1 300 ? -18.170 -40.750 6.385 1.00 15.13 300 GLU B O 1
ATOM 5148 N N . ARG B 1 301 ? -16.372 -41.385 7.584 1.00 17.37 301 ARG B N 1
ATOM 5149 C CA . ARG B 1 301 ? -16.135 -40.080 8.181 1.00 15.51 301 ARG B CA 1
ATOM 5150 C C . ARG B 1 301 ? -14.856 -39.534 7.573 1.00 16.50 301 ARG B C 1
ATOM 5151 O O . ARG B 1 301 ? -13.891 -40.283 7.372 1.00 16.62 301 ARG B O 1
ATOM 5159 N N . SER B 1 302 ? -14.823 -38.244 7.266 1.00 13.01 302 SER B N 1
ATOM 5160 C CA . SER B 1 302 ? -13.624 -37.704 6.638 1.00 13.60 302 SER B CA 1
ATOM 5161 C C . SER B 1 302 ? -13.333 -36.272 7.048 1.00 12.70 302 SER B C 1
ATOM 5162 O O . SER B 1 302 ? -14.232 -35.507 7.429 1.00 15.05 302 SER B O 1
ATOM 5165 N N . TRP B 1 303 ? -12.054 -35.926 6.964 1.00 13.44 303 TRP B N 1
ATOM 5166 C CA . TRP B 1 303 ? -11.634 -34.539 7.141 1.00 14.71 303 TRP B CA 1
ATOM 5167 C C . TRP B 1 303 ? -10.636 -34.143 6.065 1.00 14.56 303 TRP B C 1
ATOM 5168 O O . TRP B 1 303 ? -9.978 -34.992 5.467 1.00 13.41 303 TRP B O 1
ATOM 5179 N N . GLN B 1 304 ? -10.544 -32.843 5.801 1.00 11.70 304 GLN B N 1
ATOM 5180 C CA . GLN B 1 304 ? -9.646 -32.338 4.780 1.00 12.13 304 GLN B CA 1
ATOM 5181 C C . GLN B 1 304 ? -9.031 -31.026 5.239 1.00 10.83 304 GLN B C 1
ATOM 5182 O O . GLN B 1 304 ? -9.698 -30.220 5.905 1.00 12.59 304 GLN B O 1
ATOM 5188 N N . VAL B 1 305 ? -7.750 -30.835 4.927 1.00 11.51 305 VAL B N 1
ATOM 5189 C CA . VAL B 1 305 ? -7.098 -29.539 5.097 1.00 15.24 305 VAL B CA 1
ATOM 5190 C C . VAL B 1 305 ? -6.556 -29.126 3.736 1.00 14.77 305 VAL B C 1
ATOM 5191 O O . VAL B 1 305 ? -6.093 -29.966 2.967 1.00 12.80 305 VAL B O 1
ATOM 5195 N N . ARG B 1 306 ? -6.618 -27.834 3.432 1.00 12.28 306 ARG B N 1
ATOM 5196 C CA . ARG B 1 306 ? -6.200 -27.351 2.125 1.00 12.29 306 ARG B CA 1
ATOM 5197 C C . ARG B 1 306 ? -5.570 -25.986 2.293 1.00 12.65 306 ARG B C 1
ATOM 5198 O O . ARG B 1 306 ? -6.007 -25.206 3.147 1.00 13.00 306 ARG B O 1
ATOM 5206 N N . TYR B 1 307 ? -4.550 -25.717 1.474 1.00 11.42 307 TYR B N 1
ATOM 5207 C CA . TYR B 1 307 ? -3.910 -24.408 1.416 1.00 12.86 307 TYR B CA 1
ATOM 5208 C C . TYR B 1 307 ? -3.716 -23.992 -0.029 1.00 15.27 307 TYR B C 1
ATOM 5209 O O . TYR B 1 307 ? -3.212 -24.771 -0.842 1.00 15.18 307 TYR B O 1
ATOM 5218 N N . ASP B 1 308 ? -4.129 -22.765 -0.348 1.00 12.44 308 ASP B N 1
ATOM 5219 C CA . ASP B 1 308 ? -3.921 -22.180 -1.664 1.00 12.48 308 ASP B CA 1
ATOM 5220 C C . ASP B 1 308 ? -3.062 -20.942 -1.522 1.00 14.24 308 ASP B C 1
ATOM 5221 O O . ASP B 1 308 ? -3.204 -20.196 -0.552 1.00 14.81 308 ASP B O 1
ATOM 5226 N N . TYR B 1 309 ? -2.199 -20.700 -2.505 1.00 13.71 309 TYR B N 1
ATOM 5227 C CA . TYR B 1 309 ? -1.372 -19.495 -2.518 1.00 13.46 309 TYR B CA 1
ATOM 5228 C C . TYR B 1 309 ? -1.309 -18.899 -3.915 1.00 15.78 309 TYR B C 1
ATOM 5229 O O . TYR B 1 309 ? -1.157 -19.611 -4.911 1.00 16.10 309 TYR B O 1
ATOM 5238 N N . ASP B 1 310 ? -1.405 -17.574 -3.976 1.00 14.64 310 ASP B N 1
ATOM 5239 C CA . ASP B 1 310 ? -1.248 -16.830 -5.214 1.00 17.35 310 ASP B CA 1
ATOM 5240 C C . ASP B 1 310 ? 0.189 -16.338 -5.302 1.00 17.33 310 ASP B C 1
ATOM 5241 O O . ASP B 1 310 ? 0.596 -15.463 -4.548 1.00 17.77 310 ASP B O 1
ATOM 5246 N N . PHE B 1 311 ? 0.966 -16.923 -6.213 1.00 16.52 311 PHE B N 1
ATOM 5247 C CA . PHE B 1 311 ? 2.395 -16.638 -6.315 1.00 17.24 311 PHE B CA 1
ATOM 5248 C C . PHE B 1 311 ? 2.763 -15.264 -6.862 1.00 17.46 311 PHE B C 1
ATOM 5249 O O . PHE B 1 311 ? 3.944 -14.969 -7.061 1.00 18.1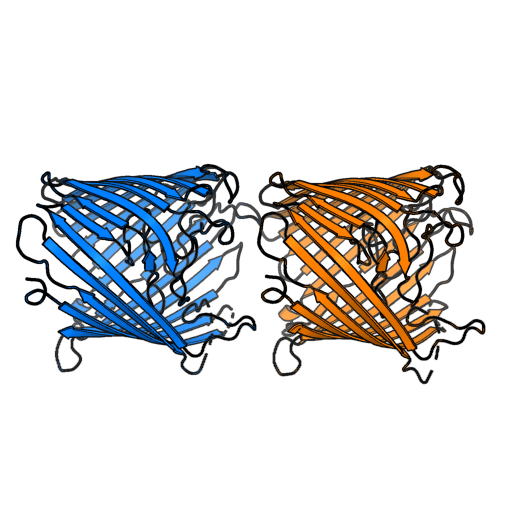9 311 PHE B O 1
ATOM 5257 N N . VAL B 1 312 ? 1.771 -14.405 -7.096 1.00 17.62 312 VAL B N 1
ATOM 5258 C CA . VAL B 1 312 ? 2.086 -13.018 -7.401 1.00 18.72 312 VAL B CA 1
ATOM 5259 C C . VAL B 1 312 ? 2.927 -12.444 -6.251 1.00 19.34 312 VAL B C 1
ATOM 5260 O O . VAL B 1 312 ? 3.704 -11.511 -6.439 1.00 21.40 312 VAL B O 1
ATOM 5264 N N . GLY B 1 313 ? 2.763 -13.013 -5.058 1.00 20.61 313 GLY B N 1
ATOM 5265 C CA . GLY B 1 313 ? 3.518 -12.565 -3.893 1.00 19.82 313 GLY B CA 1
ATOM 5266 C C . GLY B 1 313 ? 5.007 -12.834 -3.991 1.00 20.67 313 GLY B C 1
ATOM 5267 O O . GLY B 1 313 ? 5.808 -12.212 -3.293 1.00 21.27 313 GLY B O 1
ATOM 5268 N N . LEU B 1 314 ? 5.382 -13.756 -4.872 1.00 19.41 314 LEU B N 1
ATOM 5269 C CA . LEU B 1 314 ? 6.786 -14.068 -5.087 1.00 19.89 314 LEU B CA 1
ATOM 5270 C C . LEU B 1 314 ? 7.252 -13.576 -6.465 1.00 20.60 314 LEU B C 1
ATOM 5271 O O . LEU B 1 314 ? 8.313 -13.958 -6.950 1.00 24.73 314 LEU B O 1
ATOM 5276 N N . GLY B 1 315 ? 6.454 -12.700 -7.072 1.00 20.90 315 GLY B N 1
ATOM 5277 C CA . GLY B 1 315 ? 6.810 -12.098 -8.340 1.00 24.96 315 GLY B CA 1
ATOM 5278 C C . GLY B 1 315 ? 6.438 -12.924 -9.557 1.00 27.37 315 GLY B C 1
ATOM 5279 O O . GLY B 1 315 ? 6.957 -12.684 -10.646 1.00 26.04 315 GLY B O 1
ATOM 5280 N N . TRP B 1 316 ? 5.534 -13.882 -9.373 1.00 23.72 316 TRP B N 1
ATOM 5281 C CA . TRP B 1 316 ? 5.088 -14.766 -10.447 1.00 24.49 316 TRP B CA 1
ATOM 5282 C C . TRP B 1 316 ? 3.583 -14.600 -10.685 1.00 22.62 316 TRP B C 1
ATOM 5283 O O . TRP B 1 316 ? 2.801 -15.516 -10.439 1.00 21.16 316 TRP B O 1
ATOM 5294 N N . PRO B 1 317 ? 3.159 -13.415 -11.149 1.00 24.88 317 PRO B N 1
ATOM 5295 C CA . PRO B 1 317 ? 1.729 -13.220 -11.404 1.00 22.41 317 PRO B CA 1
ATOM 5296 C C . PRO B 1 317 ? 1.220 -14.245 -12.414 1.00 21.26 317 PRO B C 1
ATOM 5297 O O . PRO B 1 317 ? 1.905 -14.519 -13.397 1.00 26.97 317 PRO B O 1
ATOM 5301 N N . GLY B 1 318 ? 0.056 -14.820 -12.144 1.00 20.14 318 GLY B N 1
ATOM 5302 C CA . GLY B 1 318 ? -0.509 -15.852 -12.995 1.00 22.26 318 GLY B CA 1
ATOM 5303 C C . GLY B 1 318 ? -0.265 -17.262 -12.503 1.00 22.72 318 GLY B C 1
ATOM 5304 O O . GLY B 1 318 ? -0.912 -18.197 -12.970 1.00 20.50 318 GLY B O 1
ATOM 5305 N N . LEU B 1 319 ? 0.669 -17.423 -11.565 1.00 18.77 319 LEU B N 1
ATOM 5306 C CA . LEU B 1 319 ? 0.942 -18.746 -11.000 1.00 19.20 319 LEU B CA 1
ATOM 5307 C C . LEU B 1 319 ? 0.177 -18.893 -9.690 1.00 18.46 319 LEU B C 1
ATOM 5308 O O . LEU B 1 319 ? 0.287 -18.034 -8.808 1.00 20.03 319 LEU B O 1
ATOM 5313 N N . ILE B 1 320 ? -0.625 -19.951 -9.581 1.00 15.93 320 ILE B N 1
ATOM 5314 C CA . ILE B 1 320 ? -1.332 -20.257 -8.344 1.00 14.05 320 ILE B CA 1
ATOM 5315 C C . ILE B 1 320 ? -1.064 -21.698 -7.937 1.00 18.50 320 ILE B C 1
ATOM 5316 O O . ILE B 1 320 ? -0.868 -22.566 -8.788 1.00 22.46 320 ILE B O 1
ATOM 5321 N N . GLY B 1 321 ? -1.043 -21.953 -6.633 1.00 15.24 321 GLY B N 1
ATOM 5322 C CA . GLY B 1 321 ? -0.781 -23.293 -6.135 1.00 14.95 321 GLY B CA 1
ATOM 5323 C C . GLY B 1 321 ? -1.862 -23.757 -5.178 1.00 16.66 321 GLY B C 1
ATOM 5324 O O . GLY B 1 321 ? -2.502 -22.948 -4.503 1.00 16.87 321 GLY B O 1
ATOM 5325 N N . MET B 1 322 ? -2.077 -25.067 -5.134 1.00 13.47 322 MET B N 1
ATOM 5326 C CA . MET B 1 322 ? -2.946 -25.678 -4.131 1.00 14.45 322 MET B CA 1
ATOM 5327 C C . MET B 1 322 ? -2.318 -26.953 -3.611 1.00 16.29 322 MET B C 1
ATOM 5328 O O . MET B 1 322 ? -1.744 -27.724 -4.383 1.00 14.41 322 MET B O 1
ATOM 5333 N N . VAL B 1 323 ? -2.380 -27.157 -2.294 1.00 13.60 323 VAL B N 1
ATOM 5334 C CA A VAL B 1 323 ? -2.097 -28.469 -1.718 0.50 13.93 323 VAL B CA 1
ATOM 5335 C CA B VAL B 1 323 ? -2.090 -28.466 -1.713 0.50 14.02 323 VAL B CA 1
ATOM 5336 C C . VAL B 1 323 ? -3.229 -28.855 -0.783 1.00 15.23 323 VAL B C 1
ATOM 5337 O O . VAL B 1 323 ? -3.738 -28.023 -0.026 1.00 13.12 323 VAL B O 1
ATOM 5344 N N . ARG B 1 324 ? -3.670 -30.105 -0.854 1.00 12.70 324 ARG B N 1
ATOM 5345 C CA . ARG B 1 324 ? -4.723 -30.529 0.055 1.00 12.71 324 ARG B CA 1
ATOM 5346 C C . ARG B 1 324 ? -4.552 -31.979 0.436 1.00 14.36 324 ARG B C 1
ATOM 5347 O O . ARG B 1 324 ? -3.987 -32.762 -0.325 1.00 13.48 324 ARG B O 1
ATOM 5355 N N . TYR B 1 325 ? -5.031 -32.319 1.624 1.00 12.14 325 TYR B N 1
ATOM 5356 C CA . TYR B 1 325 ? -4.939 -33.675 2.146 1.00 13.25 325 TYR B CA 1
ATOM 5357 C C . TYR B 1 325 ? -6.263 -34.031 2.782 1.00 14.52 325 TYR B C 1
ATOM 5358 O O . TYR B 1 325 ? -6.794 -33.262 3.584 1.00 13.73 325 TYR B O 1
ATOM 5367 N N . GLY B 1 326 ? -6.797 -35.194 2.424 1.00 12.15 326 GLY B N 1
ATOM 5368 C CA . GLY B 1 326 ? -8.049 -35.667 2.984 1.00 12.28 326 GLY B CA 1
ATOM 5369 C C . GLY B 1 326 ? -7.860 -37.072 3.514 1.00 12.56 326 GLY B C 1
ATOM 5370 O O . GLY B 1 326 ? -7.126 -37.862 2.924 1.00 13.80 326 GLY B O 1
ATOM 5371 N N . HIS B 1 327 ? -8.510 -37.373 4.630 1.00 12.83 327 HIS B N 1
ATOM 5372 C CA . HIS B 1 327 ? -8.423 -38.691 5.234 1.00 13.19 327 HIS B CA 1
ATOM 5373 C C . HIS B 1 327 ? -9.819 -39.179 5.583 1.00 15.19 327 HIS B C 1
ATOM 5374 O O . HIS B 1 327 ? -10.641 -38.421 6.120 1.00 14.83 327 HIS B O 1
ATOM 5381 N N . GLY B 1 328 ? -10.090 -40.444 5.280 1.00 13.63 328 GLY B N 1
ATOM 5382 C CA . GLY B 1 328 ? -11.378 -41.032 5.589 1.00 14.00 328 GLY B CA 1
ATOM 5383 C C . GLY B 1 328 ? -11.207 -42.262 6.452 1.00 15.58 328 GLY B C 1
ATOM 5384 O O . GLY B 1 328 ? -10.189 -42.951 6.370 1.00 15.39 328 GLY B O 1
ATOM 5385 N N . SER B 1 329 ? -12.200 -42.535 7.291 1.00 15.02 329 SER B N 1
ATOM 5386 C CA . SER B 1 329 ? -12.152 -43.719 8.136 1.00 16.88 329 SER B CA 1
ATOM 5387 C C . SER B 1 329 ? -13.561 -44.256 8.304 1.00 18.97 329 SER B C 1
ATOM 5388 O O . SER B 1 329 ? -14.531 -43.634 7.869 1.00 18.76 329 SER B O 1
ATOM 5391 N N . ASN B 1 330 ? -13.670 -45.412 8.940 1.00 16.86 330 ASN B N 1
ATOM 5392 C CA . ASN B 1 330 ? -14.967 -46.032 9.188 1.00 17.72 330 ASN B CA 1
ATOM 5393 C C . ASN B 1 330 ? -15.702 -46.465 7.924 1.00 17.90 330 ASN B C 1
ATOM 5394 O O . ASN B 1 330 ? -16.912 -46.660 7.957 1.00 21.10 330 ASN B O 1
ATOM 5399 N N . ALA B 1 331 ? -14.980 -46.654 6.818 1.00 17.11 331 ALA B N 1
ATOM 5400 C CA . ALA B 1 331 ? -15.634 -46.944 5.541 1.00 17.14 331 ALA B CA 1
ATOM 5401 C C . ALA B 1 331 ? -16.135 -48.383 5.428 1.00 19.18 331 ALA B C 1
ATOM 5402 O O . ALA B 1 331 ? -15.378 -49.333 5.636 1.00 19.42 331 ALA B O 1
ATOM 5404 N N . THR B 1 332 ? -17.410 -48.531 5.090 1.00 18.48 332 THR B N 1
ATOM 5405 C CA . THR B 1 332 ? -17.991 -49.843 4.803 1.00 22.48 332 THR B CA 1
ATOM 5406 C C . THR B 1 332 ? -18.027 -50.038 3.289 1.00 25.74 332 THR B C 1
ATOM 5407 O O . THR B 1 332 ? -18.630 -49.243 2.567 1.00 22.95 332 THR B O 1
ATOM 5411 N N . THR B 1 333 ? -17.368 -51.084 2.799 1.00 23.64 333 THR B N 1
ATOM 5412 C CA . THR B 1 333 ? -17.280 -51.313 1.363 1.00 21.48 333 THR B CA 1
ATOM 5413 C C . THR B 1 333 ? -17.369 -52.810 1.099 1.00 28.06 333 THR B C 1
ATOM 5414 O O . THR B 1 333 ? -17.540 -53.606 2.021 1.00 27.55 333 THR B O 1
ATOM 5418 N N . LYS B 1 334 ? -17.246 -53.191 -0.164 1.00 34.85 334 LYS B N 1
ATOM 5419 C CA . LYS B 1 334 ? -17.247 -54.604 -0.516 1.00 43.46 334 LYS B CA 1
ATOM 5420 C C . LYS B 1 334 ? -16.031 -55.306 0.082 1.00 41.80 334 LYS B C 1
ATOM 5421 O O . LYS B 1 334 ? -15.983 -56.533 0.152 1.00 42.16 334 LYS B O 1
ATOM 5427 N N . ALA B 1 335 ? -15.056 -54.521 0.532 1.00 37.93 335 ALA B N 1
ATOM 5428 C CA . ALA B 1 335 ? -13.852 -55.075 1.142 1.00 39.32 335 ALA B CA 1
ATOM 5429 C C . ALA B 1 335 ? -14.015 -55.348 2.636 1.00 37.40 335 ALA B C 1
ATOM 5430 O O . ALA B 1 335 ? -13.232 -56.099 3.223 1.00 41.65 335 ALA B O 1
ATOM 5432 N N . GLY B 1 336 ? -15.034 -54.749 3.246 1.00 29.85 336 GLY B N 1
ATOM 5433 C CA . GLY B 1 336 ? -15.321 -54.978 4.650 1.00 27.01 336 GLY B CA 1
ATOM 5434 C C . GLY B 1 336 ? -15.734 -53.713 5.375 1.00 29.34 336 GLY B C 1
ATOM 5435 O O . GLY B 1 336 ? -16.200 -52.755 4.756 1.00 29.22 336 GLY B O 1
ATOM 5436 N N . SER B 1 337 ? -15.561 -53.705 6.690 1.00 27.23 337 SER B N 1
ATOM 5437 C CA . SER B 1 337 ? -15.865 -52.519 7.479 1.00 25.64 337 SER B CA 1
ATOM 5438 C C . SER B 1 337 ? -14.596 -51.903 8.058 1.00 25.67 337 SER B C 1
ATOM 5439 O O . SER B 1 337 ? -13.522 -52.515 8.035 1.00 25.31 337 SER B O 1
ATOM 5442 N N . GLY B 1 338 ? -14.720 -50.676 8.552 1.00 24.38 338 GLY B N 1
ATOM 5443 C CA . GLY B 1 338 ? -13.603 -49.984 9.161 1.00 21.75 338 GLY B CA 1
ATOM 5444 C C . GLY B 1 338 ? -12.504 -49.598 8.194 1.00 21.82 338 GLY B C 1
ATOM 5445 O O . GLY B 1 338 ? -11.349 -49.450 8.601 1.00 21.06 338 GLY B O 1
ATOM 5446 N N . GLY B 1 339 ? -12.851 -49.436 6.916 1.00 18.38 339 GLY B N 1
ATOM 5447 C CA . GLY B 1 339 ? -11.885 -49.036 5.908 1.00 17.53 339 GLY B CA 1
ATOM 5448 C C . GLY B 1 339 ? -11.344 -47.634 6.109 1.00 18.03 339 GLY B C 1
ATOM 5449 O O . GLY B 1 339 ? -12.053 -46.756 6.604 1.00 18.70 339 GLY B O 1
ATOM 5450 N N . LYS B 1 340 ? -10.086 -47.429 5.725 1.00 16.41 340 LYS B N 1
ATOM 5451 C CA . LYS B 1 340 ? -9.437 -46.123 5.832 1.00 15.74 340 LYS B CA 1
ATOM 5452 C C . LYS B 1 340 ? -8.847 -45.734 4.476 1.00 15.55 340 LYS B C 1
ATOM 5453 O O . LYS B 1 340 ? -8.449 -46.592 3.685 1.00 17.16 340 LYS B O 1
ATOM 5459 N N . GLU B 1 341 ? -8.781 -44.441 4.203 1.00 14.67 341 GLU B N 1
ATOM 5460 C CA . GLU B 1 341 ? -8.138 -43.991 2.983 1.00 14.17 341 GLU B CA 1
ATOM 5461 C C . GLU B 1 341 ? -7.587 -42.588 3.159 1.00 13.69 341 GLU B C 1
ATOM 5462 O O . GLU B 1 341 ? -8.004 -41.835 4.052 1.00 15.56 341 GLU B O 1
ATOM 5468 N N . TRP B 1 342 ? -6.652 -42.219 2.294 1.00 13.75 342 TRP B N 1
ATOM 5469 C CA . TRP B 1 342 ? -6.294 -40.809 2.186 1.00 15.20 342 TRP B CA 1
ATOM 5470 C C . TRP B 1 342 ? -5.959 -40.437 0.757 1.00 14.90 342 TRP B C 1
ATOM 5471 O O . TRP B 1 342 ? -5.703 -41.311 -0.079 1.00 14.01 342 TRP B O 1
ATOM 5482 N N . GLU B 1 343 ? -6.049 -39.146 0.471 1.00 12.67 343 GLU B N 1
ATOM 5483 C CA . GLU B 1 343 ? -5.662 -38.583 -0.815 1.00 12.12 343 GLU B CA 1
ATOM 5484 C C . GLU B 1 343 ? -4.909 -37.291 -0.558 1.00 14.33 343 GLU B C 1
ATOM 5485 O O . GLU B 1 343 ? -5.324 -36.480 0.265 1.00 12.91 343 GLU B O 1
ATOM 5491 N N . ARG B 1 344 ? -3.789 -37.113 -1.253 1.00 13.04 344 ARG B N 1
ATOM 5492 C CA . ARG B 1 344 ? -3.091 -35.833 -1.256 1.00 12.26 344 ARG B CA 1
ATOM 5493 C C . ARG B 1 344 ? -3.040 -35.330 -2.690 1.00 14.79 344 ARG B C 1
ATOM 5494 O O . ARG B 1 344 ? -2.587 -36.053 -3.572 1.00 14.57 344 ARG B O 1
ATOM 5502 N N . ASP B 1 345 ? -3.511 -34.103 -2.918 1.00 12.78 345 ASP B N 1
ATOM 5503 C CA . ASP B 1 345 ? -3.440 -33.465 -4.238 1.00 11.97 345 ASP B CA 1
ATOM 5504 C C . ASP B 1 345 ? -2.548 -32.240 -4.166 1.00 13.16 345 ASP B C 1
ATOM 5505 O O . ASP B 1 345 ? -2.622 -31.462 -3.201 1.00 14.25 345 ASP B O 1
ATOM 5510 N N . VAL B 1 346 ? -1.713 -32.051 -5.187 1.00 12.99 346 VAL B N 1
ATOM 5511 C CA . VAL B 1 346 ? -0.913 -30.836 -5.302 1.00 12.17 346 VAL B CA 1
ATOM 5512 C C . VAL B 1 346 ? -1.077 -30.323 -6.722 1.00 15.17 346 VAL B C 1
ATOM 5513 O O . VAL B 1 346 ? -1.061 -31.110 -7.668 1.00 16.98 346 VAL B O 1
ATOM 5517 N N . GLU B 1 347 ? -1.269 -29.014 -6.875 1.00 14.05 347 GLU B N 1
ATOM 5518 C CA . GLU B 1 347 ? -1.434 -28.428 -8.198 1.00 14.59 347 GLU B CA 1
ATOM 5519 C C . GLU B 1 347 ? -0.718 -27.093 -8.311 1.00 16.66 347 GLU B C 1
ATOM 5520 O O . GLU B 1 347 ? -0.743 -26.278 -7.391 1.00 17.23 347 GLU B O 1
ATOM 5526 N N . LEU B 1 348 ? -0.041 -26.905 -9.433 1.00 13.63 348 LEU B N 1
ATOM 5527 C CA . LEU B 1 348 ? 0.460 -25.604 -9.823 1.00 15.58 348 LEU B CA 1
ATOM 5528 C C . LEU B 1 348 ? -0.224 -25.258 -11.131 1.00 17.40 348 LEU B C 1
ATOM 5529 O O . LEU B 1 348 ? -0.219 -26.060 -12.064 1.00 19.84 348 LEU B O 1
ATOM 5534 N N . GLY B 1 349 ? -0.837 -24.083 -11.201 1.00 15.40 349 GLY B N 1
ATOM 5535 C CA . GLY B 1 349 ? -1.471 -23.665 -12.445 1.00 19.03 349 GLY B CA 1
ATOM 5536 C C . GLY B 1 349 ? -0.945 -22.315 -12.880 1.00 21.48 349 GLY B C 1
ATOM 5537 O O . GLY B 1 349 ? -0.887 -21.386 -12.081 1.00 21.67 349 GLY B O 1
ATOM 5538 N N . TYR B 1 350 ? -0.537 -22.201 -14.138 1.00 18.40 350 TYR B N 1
ATOM 5539 C CA . TYR B 1 350 ? 0.001 -20.933 -14.618 1.00 19.21 350 TYR B CA 1
ATOM 5540 C C . TYR B 1 350 ? -0.814 -20.418 -15.788 1.00 22.23 350 TYR B C 1
ATOM 5541 O O . TYR B 1 350 ? -1.037 -21.134 -16.752 1.00 20.32 350 TYR B O 1
ATOM 5550 N N . THR B 1 351 ? -1.254 -19.169 -15.689 1.00 19.32 351 THR B N 1
ATOM 5551 C CA . THR B 1 351 ? -1.953 -18.521 -16.787 1.00 21.95 351 THR B CA 1
ATOM 5552 C C . THR B 1 351 ? -1.104 -17.371 -17.302 1.00 24.20 351 THR B C 1
ATOM 5553 O O . THR B 1 351 ? -0.739 -16.468 -16.549 1.00 26.37 351 THR B O 1
ATOM 5557 N N . VAL B 1 352 ? -0.772 -17.417 -18.583 1.00 21.02 352 VAL B N 1
ATOM 5558 C CA . VAL B 1 352 ? -0.034 -16.325 -19.206 1.00 23.53 352 VAL B CA 1
ATOM 5559 C C . VAL B 1 352 ? -0.865 -15.042 -19.136 1.00 26.84 352 VAL B C 1
ATOM 5560 O O . VAL B 1 352 ? -2.042 -15.032 -19.493 1.00 26.14 352 VAL B O 1
ATOM 5564 N N . GLN B 1 353 ? -0.239 -13.959 -18.680 1.00 34.05 353 GLN B N 1
ATOM 5565 C CA . GLN B 1 353 ? -0.966 -12.737 -18.332 1.00 34.57 353 GLN B CA 1
ATOM 5566 C C . GLN B 1 353 ? -1.042 -11.729 -19.469 1.00 38.64 353 GLN B C 1
ATOM 5567 O O . GLN B 1 353 ? -1.994 -10.955 -19.558 1.00 40.46 353 GLN B O 1
ATOM 5573 N N . SER B 1 354 ? -0.028 -11.730 -20.327 1.00 32.71 354 SER B N 1
ATOM 5574 C CA . SER B 1 354 ? 0.011 -10.804 -21.451 1.00 39.25 354 SER B CA 1
ATOM 5575 C C . SER B 1 354 ? 0.847 -11.375 -22.585 1.00 36.88 354 SER B C 1
ATOM 5576 O O . SER B 1 354 ? 1.430 -12.449 -22.458 1.00 37.60 354 SER B O 1
ATOM 5579 N N . GLY B 1 355 ? 0.914 -10.649 -23.696 1.00 38.10 355 GLY B N 1
ATOM 5580 C CA . GLY B 1 355 ? 1.704 -11.086 -24.831 1.00 35.99 355 GLY B CA 1
ATOM 5581 C C . GLY B 1 355 ? 0.925 -11.982 -25.771 1.00 41.38 355 GLY B C 1
ATOM 5582 O O . GLY B 1 355 ? -0.287 -12.147 -25.623 1.00 44.26 355 GLY B O 1
ATOM 5583 N N . PRO B 1 356 ? 1.625 -12.579 -26.745 1.00 43.15 356 PRO B N 1
ATOM 5584 C CA . PRO B 1 356 ? 1.015 -13.424 -27.777 1.00 42.45 356 PRO B CA 1
ATOM 5585 C C . PRO B 1 356 ? 0.314 -14.646 -27.185 1.00 33.81 356 PRO B C 1
ATOM 5586 O O . PRO B 1 356 ? -0.701 -15.088 -27.722 1.00 33.02 356 PRO B O 1
ATOM 5590 N N . LEU B 1 357 ? 0.849 -15.181 -26.094 1.00 32.67 357 LEU B N 1
ATOM 5591 C CA . LEU B 1 357 ? 0.271 -16.380 -25.492 1.00 30.44 357 LEU B CA 1
ATOM 5592 C C . LEU B 1 357 ? -0.674 -16.073 -24.337 1.00 30.57 357 LEU B C 1
ATOM 5593 O O . LEU B 1 357 ? -1.009 -16.959 -23.554 1.00 26.26 357 LEU B O 1
ATOM 5598 N N . ALA B 1 358 ? -1.114 -14.824 -24.236 1.00 30.53 358 ALA B N 1
ATOM 5599 C CA . ALA B 1 358 ? -2.075 -14.450 -23.205 1.00 31.10 358 ALA B CA 1
ATOM 5600 C C . ALA B 1 358 ? -3.242 -15.435 -23.136 1.00 29.71 358 ALA B C 1
ATOM 5601 O O . ALA B 1 358 ? -3.816 -15.816 -24.164 1.00 28.88 358 ALA B O 1
ATOM 5603 N N . ARG B 1 359 ? -3.566 -15.844 -21.910 1.00 27.87 359 ARG B N 1
ATOM 5604 C CA . ARG B 1 359 ? -4.679 -16.749 -21.609 1.00 23.58 359 ARG B CA 1
ATOM 5605 C C . ARG B 1 359 ? -4.303 -18.225 -21.672 1.00 20.81 359 ARG B C 1
ATOM 5606 O O . ARG B 1 359 ? -5.076 -19.076 -21.249 1.00 24.06 359 ARG B O 1
ATOM 5614 N N . LEU B 1 360 ? -3.124 -18.525 -22.201 1.00 23.00 360 LEU B N 1
ATOM 5615 C CA . LEU B 1 360 ? -2.649 -19.904 -22.214 1.00 22.53 360 LEU B CA 1
ATOM 5616 C C . LEU B 1 360 ? -2.542 -20.366 -20.771 1.00 22.81 360 LEU B C 1
ATOM 5617 O O . LEU B 1 360 ? -2.007 -19.646 -19.920 1.00 24.24 360 LEU B O 1
ATOM 5622 N N . ASN B 1 361 ? -3.037 -21.568 -20.491 1.00 17.27 361 ASN B N 1
ATOM 5623 C CA . ASN B 1 361 ? -3.026 -22.086 -19.131 1.00 19.44 361 ASN B CA 1
ATOM 5624 C C . ASN B 1 361 ? -2.335 -23.431 -19.076 1.00 22.05 361 ASN B C 1
ATOM 5625 O O . ASN B 1 361 ? -2.624 -24.321 -19.879 1.00 22.40 361 ASN B O 1
ATOM 5630 N N . VAL B 1 362 ? -1.407 -23.571 -18.137 1.00 18.50 362 VAL B N 1
ATOM 5631 C CA . VAL B 1 362 ? -0.699 -24.824 -17.963 1.00 19.25 362 VAL B CA 1
ATOM 5632 C C . VAL B 1 362 ? -0.929 -25.291 -16.544 1.00 19.49 362 VAL B C 1
ATOM 5633 O O . VAL B 1 362 ? -0.549 -24.595 -15.598 1.00 21.49 362 VAL B O 1
ATOM 5637 N N . ARG B 1 363 ? -1.551 -26.459 -16.385 1.00 17.00 363 ARG B N 1
ATOM 5638 C CA . ARG B 1 363 ? -1.771 -27.020 -15.056 1.00 15.58 363 ARG B CA 1
ATOM 5639 C C . ARG B 1 363 ? -0.984 -28.304 -14.877 1.00 18.61 363 ARG B C 1
ATOM 5640 O O . ARG B 1 363 ? -1.098 -29.222 -15.687 1.00 18.61 363 ARG B O 1
ATOM 5648 N N . LEU B 1 364 ? -0.198 -28.368 -13.810 1.00 14.76 364 LEU B N 1
ATOM 5649 C CA . LEU B 1 364 ? 0.539 -29.578 -13.487 1.00 14.36 364 LEU B CA 1
ATOM 5650 C C . LEU B 1 364 ? 0.023 -30.067 -12.152 1.00 16.01 364 LEU B C 1
ATOM 5651 O O . LEU B 1 364 ? 0.004 -29.311 -11.190 1.00 16.97 364 LEU B O 1
ATOM 5656 N N . ASN B 1 365 ? -0.449 -31.303 -12.071 1.00 13.85 365 ASN B N 1
ATOM 5657 C CA . ASN B 1 365 ? -0.894 -31.762 -10.763 1.00 13.99 365 ASN B CA 1
ATOM 5658 C C . ASN B 1 365 ? -0.497 -33.189 -10.455 1.00 17.77 365 ASN B C 1
ATOM 5659 O O . ASN B 1 365 ? -0.136 -33.963 -11.341 1.00 16.77 365 ASN B O 1
ATOM 5664 N N . HIS B 1 366 ? -0.521 -33.510 -9.175 1.00 15.81 366 HIS B N 1
ATOM 5665 C CA . HIS B 1 366 ? -0.153 -34.828 -8.723 1.00 15.02 366 HIS B CA 1
ATOM 5666 C C . HIS B 1 366 ? -1.113 -35.245 -7.634 1.00 18.05 366 HIS B C 1
ATOM 5667 O O . HIS B 1 366 ? -1.528 -34.427 -6.808 1.00 17.65 366 HIS B O 1
ATOM 5674 N N . ALA B 1 367 ? -1.506 -36.512 -7.654 1.00 16.37 367 ALA B N 1
ATOM 5675 C CA . ALA B 1 367 ? -2.332 -37.041 -6.587 1.00 15.93 367 ALA B CA 1
ATOM 5676 C C . ALA B 1 367 ? -1.740 -38.353 -6.115 1.00 17.37 367 ALA B C 1
ATOM 5677 O O . ALA B 1 367 ? -1.193 -39.130 -6.914 1.00 18.09 367 ALA B O 1
ATOM 5679 N N . SER B 1 368 ? -1.822 -38.581 -4.809 1.00 13.98 368 SER B N 1
ATOM 5680 C CA . SER B 1 368 ? -1.519 -39.888 -4.238 1.00 13.03 368 SER B CA 1
ATOM 5681 C C . SER B 1 368 ? -2.766 -40.357 -3.517 1.00 14.43 368 SER B C 1
ATOM 5682 O O . SER B 1 368 ? -3.328 -39.616 -2.712 1.00 14.62 368 SER B O 1
ATOM 5685 N N . ASN B 1 369 ? -3.195 -41.584 -3.820 1.00 13.79 369 ASN B N 1
ATOM 5686 C CA . ASN B 1 369 ? -4.354 -42.198 -3.187 1.00 13.76 369 ASN B CA 1
ATOM 5687 C C . ASN B 1 369 ? -3.958 -43.498 -2.518 1.00 14.60 369 ASN B C 1
ATOM 5688 O O . ASN B 1 369 ? -3.325 -44.357 -3.136 1.00 15.75 369 ASN B O 1
ATOM 5693 N N . ARG B 1 370 ? -4.312 -43.636 -1.245 1.00 13.79 370 ARG B N 1
ATOM 5694 C CA . ARG B 1 370 ? -4.089 -44.880 -0.531 1.00 14.41 370 ARG B CA 1
ATOM 5695 C C . ARG B 1 370 ? -5.417 -45.319 0.061 1.00 15.40 370 ARG B C 1
ATOM 5696 O O . ARG B 1 370 ? -6.100 -44.525 0.699 1.00 15.37 370 ARG B O 1
ATOM 5704 N N . ARG B 1 371 ? -5.784 -46.582 -0.154 1.00 17.06 371 ARG B N 1
ATOM 5705 C CA . ARG B 1 371 ? -7.044 -47.120 0.364 1.00 15.62 371 ARG B CA 1
ATOM 5706 C C . ARG B 1 371 ? -6.812 -48.497 0.953 1.00 16.31 371 ARG B C 1
ATOM 5707 O O . ARG B 1 371 ? -6.216 -49.364 0.303 1.00 20.54 371 ARG B O 1
ATOM 5715 N N . SER B 1 372 ? -7.272 -48.713 2.180 1.00 16.44 372 SER B N 1
ATOM 5716 C CA . SER B 1 372 ? -7.085 -50.013 2.823 1.00 18.83 372 SER B CA 1
ATOM 5717 C C . SER B 1 372 ? -7.960 -51.057 2.144 1.00 23.87 372 SER B C 1
ATOM 5718 O O . SER B 1 372 ? -7.717 -52.262 2.264 1.00 25.93 372 SER B O 1
ATOM 5721 N N . PHE B 1 373 ? -8.952 -50.578 1.400 1.00 21.76 373 PHE B N 1
ATOM 5722 C CA . PHE B 1 373 ? -10.000 -51.422 0.830 1.00 24.85 373 PHE B CA 1
ATOM 5723 C C . PHE B 1 373 ? -10.002 -51.429 -0.700 1.00 25.63 373 PHE B C 1
ATOM 5724 O O . PHE B 1 373 ? -10.926 -51.949 -1.323 1.00 28.37 373 PHE B O 1
ATOM 5732 N N . ASN B 1 374 ? -8.989 -50.828 -1.315 1.00 23.06 374 ASN B N 1
ATOM 5733 C CA . ASN B 1 374 ? -8.905 -50.820 -2.773 1.00 22.68 374 ASN B CA 1
ATOM 5734 C C . ASN B 1 374 ? -7.480 -50.503 -3.198 1.00 22.92 374 ASN B C 1
ATOM 5735 O O . ASN B 1 374 ? -6.597 -50.362 -2.352 1.00 26.79 374 ASN B O 1
ATOM 5740 N N . SER B 1 375 ? -7.253 -50.393 -4.502 1.00 24.07 375 SER B N 1
ATOM 5741 C CA . SER B 1 375 ? -5.891 -50.276 -5.018 1.00 24.56 375 SER B CA 1
ATOM 5742 C C . SER B 1 375 ? -5.299 -48.903 -4.716 1.00 19.55 375 SER B C 1
ATOM 5743 O O . SER B 1 375 ? -6.004 -47.901 -4.767 1.00 26.09 375 SER B O 1
ATOM 5746 N N . ASP B 1 376 ? -4.012 -48.879 -4.380 1.00 20.42 376 ASP B N 1
ATOM 5747 C CA . ASP B 1 376 ? -3.290 -47.628 -4.145 1.00 19.28 376 ASP B CA 1
ATOM 5748 C C . ASP B 1 376 ? -2.623 -47.171 -5.430 1.00 19.91 376 ASP B C 1
ATOM 5749 O O . ASP B 1 376 ? -2.162 -47.998 -6.220 1.00 21.95 376 ASP B O 1
ATOM 5754 N N . PHE B 1 377 ? -2.532 -45.861 -5.634 1.00 18.15 377 PHE B N 1
ATOM 5755 C CA . PHE B 1 377 ? -1.893 -45.358 -6.842 1.00 17.17 377 PHE B CA 1
ATOM 5756 C C . PHE B 1 377 ? -1.435 -43.909 -6.710 1.00 16.30 377 PHE B C 1
ATOM 5757 O O . PHE B 1 377 ? -1.892 -43.178 -5.820 1.00 16.28 377 PHE B O 1
ATOM 5765 N N . ASP B 1 378 ? -0.514 -43.515 -7.591 1.00 16.22 378 ASP B N 1
ATOM 5766 C CA . ASP B 1 378 ? -0.112 -42.123 -7.750 1.00 15.38 378 ASP B CA 1
ATOM 5767 C C . ASP B 1 378 ? -0.481 -41.682 -9.152 1.00 21.63 378 ASP B C 1
ATOM 5768 O O . ASP B 1 378 ? -0.535 -42.501 -10.062 1.00 21.62 378 ASP B O 1
ATOM 5773 N N . GLN B 1 379 ? -0.736 -40.392 -9.337 1.00 16.67 379 GLN B N 1
ATOM 5774 C CA . GLN B 1 379 ? -1.233 -39.918 -10.620 1.00 15.50 379 GLN B CA 1
ATOM 5775 C C . GLN B 1 379 ? -0.644 -38.547 -10.909 1.00 18.06 379 GLN B C 1
ATOM 5776 O O . GLN B 1 379 ? -0.616 -37.685 -10.035 1.00 18.13 379 GLN B O 1
ATOM 5782 N N . THR B 1 380 ? -0.177 -38.353 -12.138 1.00 13.90 380 THR B N 1
ATOM 5783 C CA . THR B 1 380 ? 0.393 -37.086 -12.571 1.00 14.78 380 THR B CA 1
ATOM 5784 C C . THR B 1 380 ? -0.359 -36.652 -13.813 1.00 15.72 380 THR B C 1
ATOM 5785 O O . THR B 1 380 ? -0.666 -37.477 -14.686 1.00 17.61 380 THR B O 1
ATOM 5789 N N . ARG B 1 381 ? -0.702 -35.370 -13.878 1.00 15.37 381 ARG B N 1
ATOM 5790 C CA . ARG B 1 381 ? -1.366 -34.839 -15.059 1.00 13.71 381 ARG B CA 1
ATOM 5791 C C . ARG B 1 381 ? -0.757 -33.517 -15.446 1.00 18.37 381 ARG B C 1
ATOM 5792 O O . ARG B 1 381 ? -0.381 -32.715 -14.593 1.00 19.10 381 ARG B O 1
ATOM 5800 N N . LEU B 1 382 ? -0.668 -33.292 -16.748 1.00 14.80 382 LEU B N 1
ATOM 5801 C CA . LEU B 1 382 ? -0.246 -32.011 -17.268 1.00 14.48 382 LEU B CA 1
ATOM 5802 C C . LEU B 1 382 ? -1.262 -31.637 -18.318 1.00 16.44 382 LEU B C 1
ATOM 5803 O O . LEU B 1 382 ? -1.476 -32.386 -19.271 1.00 17.09 382 LEU B O 1
ATOM 5808 N N . VAL B 1 383 ? -1.909 -30.493 -18.138 1.00 14.52 383 VAL B N 1
ATOM 5809 C CA . VAL B 1 383 ? -2.938 -30.058 -19.065 1.00 16.34 383 VAL B CA 1
ATOM 5810 C C . VAL B 1 383 ? -2.618 -28.656 -19.569 1.00 17.33 383 VAL B C 1
ATOM 5811 O O . VAL B 1 383 ? -2.529 -27.709 -18.791 1.00 17.81 383 VAL B O 1
ATOM 5815 N N . VAL B 1 384 ? -2.443 -28.525 -20.877 1.00 18.26 384 VAL B N 1
ATOM 5816 C CA . VAL B 1 384 ? -2.185 -27.220 -21.475 1.00 19.26 384 VAL B CA 1
ATOM 5817 C C . VAL B 1 384 ? -3.422 -26.815 -22.273 1.00 21.47 384 VAL B C 1
ATOM 5818 O O . VAL B 1 384 ? -3.829 -27.517 -23.199 1.00 22.59 384 VAL B O 1
ATOM 5822 N N . SER B 1 385 ? -4.023 -25.686 -21.905 1.00 17.10 385 SER B N 1
ATOM 5823 C CA . SER B 1 385 ? -5.290 -25.257 -22.493 1.00 17.91 385 SER B CA 1
ATOM 5824 C C . SER B 1 385 ? -5.131 -23.875 -23.095 1.00 20.07 385 SER B C 1
ATOM 5825 O O . SER B 1 385 ? -4.516 -22.993 -22.493 1.00 21.78 385 SER B O 1
ATOM 5828 N N . TYR B 1 386 ? -5.684 -23.678 -24.282 1.00 20.07 386 TYR B N 1
ATOM 5829 C CA . TYR B 1 386 ? -5.683 -22.353 -24.877 1.00 19.17 386 TYR B CA 1
ATOM 5830 C C . TYR B 1 386 ? -7.080 -22.008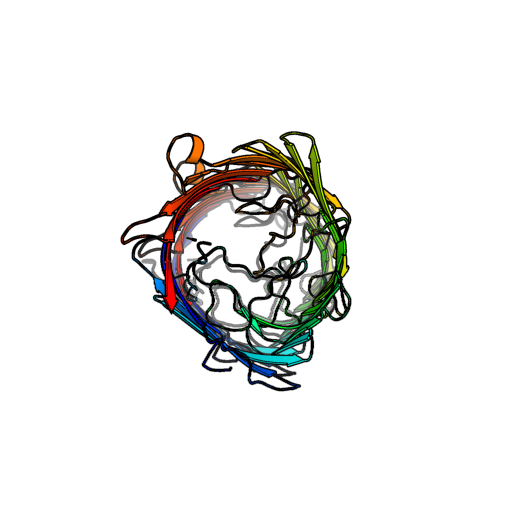 -25.352 1.00 21.99 386 TYR B C 1
ATOM 5831 O O . TYR B 1 386 ? -7.654 -22.728 -26.160 1.00 22.98 386 TYR B O 1
ATOM 5840 N N . PRO B 1 387 ? -7.636 -20.907 -24.836 1.00 24.17 387 PRO B N 1
ATOM 5841 C CA . PRO B 1 387 ? -8.991 -20.506 -25.221 1.00 25.43 387 PRO B CA 1
ATOM 5842 C C . PRO B 1 387 ? -8.983 -19.447 -26.317 1.00 31.25 387 PRO B C 1
ATOM 5843 O O . PRO B 1 387 ? -8.211 -18.490 -26.253 1.00 34.18 387 PRO B O 1
ATOM 5847 N N . LEU B 1 388 ? -9.836 -19.636 -27.316 1.00 27.28 388 LEU B N 1
ATOM 5848 C CA . LEU B 1 388 ? -10.035 -18.658 -28.375 1.00 31.53 388 LEU B CA 1
ATOM 5849 C C . LEU B 1 388 ? -11.498 -18.254 -28.346 1.00 36.97 388 LEU B C 1
ATOM 5850 O O . LEU B 1 388 ? -12.361 -19.080 -28.078 1.00 34.88 388 LEU B O 1
ATOM 5855 N N . SER B 1 389 ? -11.776 -16.984 -28.612 1.00 38.77 389 SER B N 1
ATOM 5856 C CA . SER B 1 389 ? -13.150 -16.508 -28.600 1.00 42.15 389 SER B CA 1
ATOM 5857 C C . SER B 1 389 ? -13.353 -15.455 -29.673 1.00 47.23 389 SER B C 1
ATOM 5858 O O . SER B 1 389 ? -12.492 -14.605 -29.884 1.00 51.02 389 SER B O 1
ATOM 5861 N N . TRP B 1 390 ? -14.492 -15.522 -30.354 1.00 43.39 390 TRP B N 1
ATOM 5862 C CA . TRP B 1 390 ? -14.837 -14.526 -31.358 1.00 44.99 390 TRP B CA 1
ATOM 5863 C C . TRP B 1 390 ? -16.347 -14.480 -31.569 1.00 55.75 390 TRP B C 1
ATOM 5864 O O . TRP B 1 390 ? -17.114 -14.755 -30.643 1.00 56.14 390 TRP B O 1
#

Foldseek 3Di:
DFAVPKKKKKKKKWKWKAKFLGDTWTKIKIKIKIWTDFDDDQKTKYKIKIKIKMATDPDVVLQADADPVRHGDRMAIEMWMWMWIDHDQKIKIFIKDQDPDLQFHWDDLHRATKIFGWMKMWGDPDPQKIKIWIKTQWIAFRHGRDIDAWDKQLAGVQGARIKIKIKMKGADDPRFKIWMWMWMDRAQAKIKIKIWIWGWDDDDQKIKIKIKMKMWMFGHDVNRSHTDTKMKIKMKMWIDGDFKIKIKMWMWMEDDFWDIHIPNGAPVSARQDDSPDRQTAYGKIKMKIKMKGQCVVVVQHQKIKMKMKMKIFQGQDPVGTGKIKMKIKIKIKGAACDDPQHRWMWMWMKMWIDIPPDSTMIMIMIMIMGMDMD/DFAVPKKKKKKKKWKWKAKFFDLGDTFTKIKIKIKIWTDFDDDQKTKYKIKIKIKMATDPCCQADADPVRHGDRMAIEMWMWIKIDGDQKIKIFIKDQDPDLQFHWDDLYRATKIFGWMKMWGDNDPQKIKIWIKTQWIAFRRGRDIDAWDKPLDGVQGARIKIKIKMKGADDVRFKIWIWMWMDRAQAKIKIKIWIWGWDDDVQKIKIKIKMKMFMFGHDNNRSHTDTKMKIKMKMWIDGDFKIKIKMWMWMEDDFWDIHIPNGAPVSARQGDSPDRQTAYGKIKMKIKMKGQCVVVVQHQKIKMKMKMKIFQGADPQGGGKIKMKIKIKIKGAACDDPQHRWMWMWMKMWIDIPRDITIIMIMIMIMGMDMD

Solvent-accessible surface area: 35892 Å² total; per-residue (Å²): 29,75,141,144,92,48,124,18,53,34,40,54,33,38,6,70,3,12,34,63,134,146,88,51,26,104,0,38,0,72,7,48,84,88,36,13,5,34,49,119,63,118,75,1,64,2,81,31,26,12,16,13,92,0,46,56,48,134,76,82,17,56,0,5,30,126,104,165,105,52,158,13,10,104,78,13,28,52,109,3,71,3,38,10,59,99,66,90,46,27,49,52,54,73,8,15,16,44,11,79,8,12,7,2,54,41,15,52,29,11,0,3,6,0,0,0,98,5,83,14,48,36,21,146,89,114,126,40,46,16,79,34,39,6,71,1,52,17,2,2,23,37,34,25,26,99,58,56,65,0,2,0,125,66,19,46,112,73,75,1,84,0,0,38,13,48,10,31,43,99,104,67,61,198,118,107,12,19,85,4,110,2,90,2,39,0,42,33,0,0,77,4,46,10,37,19,57,55,58,97,82,172,84,75,118,94,33,62,11,27,43,66,7,72,0,73,1,123,37,13,64,70,23,100,25,35,158,11,80,1,81,0,66,10,7,38,80,26,25,12,52,75,64,67,36,89,48,77,0,86,7,50,0,4,36,102,14,16,30,4,10,0,55,11,7,19,19,98,10,4,8,1,35,7,49,24,28,15,10,21,46,4,38,0,138,3,103,3,67,59,71,28,36,52,40,67,45,111,57,138,65,20,30,104,11,24,63,25,68,0,46,0,35,75,0,15,28,135,47,5,69,44,7,124,11,80,2,100,0,57,31,76,5,87,45,28,105,87,48,135,101,20,126,32,34,48,80,86,4,55,1,5,1,71,46,53,39,98,57,64,11,43,2,43,14,66,6,47,21,47,44,67,81,170,29,75,136,141,93,49,123,20,53,32,41,52,33,37,7,72,5,28,48,66,76,202,112,150,47,64,34,111,0,35,0,72,6,49,83,92,37,15,5,29,51,114,60,115,79,0,67,2,79,33,25,14,18,11,92,0,45,53,67,35,155,88,0,6,30,122,99,163,112,50,166,19,10,107,77,13,28,53,108,3,70,3,46,12,68,87,69,90,43,27,57,51,66,80,3,15,14,40,11,77,9,10,6,2,54,40,14,52,28,16,0,3,6,0,0,0,118,8,80,13,48,33,23,140,88,116,122,40,44,20,81,35,39,6,69,0,60,18,2,2,23,40,36,26,25,99,58,56,72,0,1,0,124,67,19,48,114,78,76,2,87,0,1,38,13,49,11,29,38,98,101,67,65,86,97,31,13,22,87,4,108,2,98,6,54,0,40,31,1,0,82,4,46,11,38,17,63,49,58,121,42,72,82,59,100,98,47,79,10,28,44,67,7,73,0,71,1,139,43,11,64,67,25,97,28,34,159,7,89,1,86,0,66,9,8,40,81,20,26,12,52,78,69,67,37,91,48,77,0,88,7,49,0,5,36,121,21,15,28,4,9,0,55,12,7,19,18,98,9,4,7,0,35,6,49,24,25,15,8,21,48,11,38,0,136,4,104,4,67,59,81,28,34,51,39,67,44,110,56,134,67,18,31,103,11,21,69,26,69,0,46,0,34,73,0,54,35,219,69,38,100,45,6,122,10,66,3,94,0,54,31,75,4,89,48,28,107,85,49,135,102,31,140,31,35,48,78,86,3,65,0,1,0,44,48,89,32,101,56,45,7,27,2,43,14,67,5,47,21,56,46,68,62,170

Secondary structure (DSSP, 8-state):
-TTTT-EEEEEEEEEEEEEE--EEEEEEEEEEEEE----SSSSEEEEEEEEEEEEEE-----SS-B-TTSPBPSEEEEEEEEEEEEETTEEEEEEEE--EETTEE---SSSS--EEEEEEEEE--STTEEEEEEEEEEEE-TT-SS-B-EEETTEEEEEES-EEEEEEEEEETTTTEEEEEEEEEETTTEEEEEEEEEEEEEETTEEEEEEEEEEEEEE-TT-TT---EEEEEEEEEEEEETTEEEEEEEEEEEESS----BTT---TTSTT-BTTB---SBT-EEEEEEEEEEGGGGT-TTEEEEEEEEEEEEEB-SSBSSEEEEEEEEEEEEE--SSTTTT-EEEEEEEEEEETTS--EEEEEEEEEEEEE-/-TTTT-EEEEEEEEEEEEEEE---EEEEEEEEEEEEE----SSSEEEEEEEEEEEEEE-----S-B-TTSPBPSEEEEEEEEEEEEETTEEEEEEEE--EETTEE---SSSS--EEEEEEEEE--STTEEEEEEEEEEEE-TT-SS-B--EETTEEEEE-S-EEEEEEEEEETTTTEEEEEEEEEETTTEEEEEEEEEEEEEETTEEEEEEEEEEEEEE-TT-TT---EEEEEEEEEEEEETTEEEEEEEEEEEESS----BTT---TTSTT-BTTB---SBT-EEEEEEEEEEGGGGT-TTEEEEEEEEEEEEEEETTEEEEEEEEEEEEEEEE--SSTTTT-EEEEEEEEEEETTS--EEEEEEEEEEEEE-

Organism: Pseudomonas aeruginosa (strain ATCC 15692 / DSM 22644 / CIP 104116 / JCM 14847 / LMG 12228 / 1C / PRS 101 / PAO1) (NCBI:txid208964)

Sequence (748 aa):
GFLEDAKTDLVLRNYYFNRDFLVDEWAQGFILKFSSGYTPGTVGVGLDAIGLFGVKLNSNSELLPLHDDGRAADNYGRVGVAAKLRVSASELKIGEMLPDIPLLRYDDGRLLPQTFRGFAVVSRELPGLALQAGRFDAVSLRNSADMQDLSAWSAPTQKSDGFNYAGAEYRFNRERTQLGLWHGQLEDVYRQSYANLLHKQRVGDWTLGANLGLFVDRDDGAARAGEIDSHTVVYGLFSAGIGLHTFYLGLQKVGGDSGWQSVYGSSGRSMGNDMFNGNFTNADERSWQVRYDYDFVGLGWPGLIGMMVRYGHGSNATTKAGSGGKEWERDVELGYTVQSGPLARLNVRLNHASNRRSFNSDFDQTRLVVSYPLSWGFLEDAKTDLVLRNYYFNRDFRDLVDEWAQGFILKFSSGYTPGTVGVGLDAIGLFGVKLNSELLPLHDDGRAADNYGRVGVAAKLRVSASELKIGEMLPDIPLLRYDDGRLLPQTFRGFAVVSRELPGLALQAGRFDAVSLRNSADMQDLSAWSAPTQKSDGFNYAGAEYRFNRERTQLGLWHGQLEDVYRQSYANLLHKQRVGDWTLGANLGLFVDRDDGAARAGEIDSHTVYGLFSAGIGLHTFYLGLQKVGGDSGWQSVYGSSGRSMGNDMFNGNFTNADERSWQVRYDYDFVGLGWPGLIGMVVRYGHGSNATTKAGSGGKEWERDVELGYTVQSGPLARLNVRLNHASNRRSFNSDFDQTRLVVSYPLSW

B-factor: mean 27.0, std 14.23, range [9.8, 118.87]

Radius of gyration: 32.2 Å; Cα contacts (8 Å, |Δi|>4): 2296; chains: 2; bounding box: 50×96×45 Å